Protein AF-0000000069954976 (afdb_homodimer)

Nearest PDB structures (foldseek):
  6p5a-assembly1_G  TM=8.496E-01  e=1.992E-23  Drosophila melanogaster
  3n4q-assembly1_B  TM=3.581E-01  e=9.294E-01  Human herpesvirus 5 strain Towne
  4bij-assembly1_A  TM=3.605E-01  e=4.663E+00  Escherichia phage T7
  6p5a-assembly1_G  TM=8.512E-01  e=1.957E-23  Drosophila melanogaster
  3n4q-assembly1_B  TM=3.686E-01  e=8.596E-01  Human herpesvirus 5 strain Towne

InterPro domains:
  IPR048365 Transposable element P transposase-like, RNase H domain, N-terminal [PF21787] (152-283)
  IPR048366 Transposable element P transposase-like, GTP-binding insertion domain [PF21788] (318-433)
  IPR048367 Transposable element P transposase-like, RNase H, C-terminal domain [PF21789] (516-548)

Organism: Trichoplusia ni (NCBI:txid7111)

Sequence (1528 aa):
MPLTQSPQMTMPLAEQYLVGDEPASASILSRATEKCFKKRESSAIKKLTRKLHEMRQKCKMQSKKIRFAKKLTLSKSFLTTIEKLPDAAQIFIKLQLKGTKKPRGRRYTRNEKIMALSIYKQSPKAYNLLKKMFILPSKRCLQKILSSFQMKPGINAEILENLKKQVQHMTAEKRLVNLLFDEVSLAPGMVYNDFLNEIIGFPDDGSKKAKDIADRALVFMIKGIKSKTKQPILFIFTKSGIKKQELKDLLIETIKSVNSTGLKVVSAICDQCPTNVAVIRELREETQKKYAVEGKPTQTTFFEVDNTKVFPLFDTPHLLKGVRNNLLNKDAKFMLNGQERWAKWEHLKMLLAIDVGDDEIRLVNKLTESLINKEKLKKMKVKLAAQVFSQRVSSALRFSGKHGILPAECEGTADFLLIFDKLFDSFNGHSYQDDSKMYKSCVKKNSPHFQLWDDLLPTLESIRFKSISKKNGIDQIKYEMIPSIKNWILNIKTFKEMWEYLSSNYKITNLITRNFNQDPLENFFSSIRSNGVRNINPNCYQFINAYKTLIVNNYNSPHSAGANCEEDYNSVMQSLSCLIGSNRADSNTVDFACNIDSLLSVMTEIKNNDSLLHAESKKYVTGYVIKKSKTKVFKSCTNCVNNLCRSSADLESFNYEIDYTKRSLFHPSDKFIDLMNNMYYVIVACLRNNPTSKCLKDEIKFYIDCACDFNIITCRKHKGDLIDFIINLSIKLIVHSWCLGVNRLLNGKTRCFDRNDQIKEKVTMPLTQSPQMTMPLAEQYLVGDEPASASILSRATEKCFKKRESSAIKKLTRKLHEMRQKCKMQSKKIRFAKKLTLSKSFLTTIEKLPDAAQIFIKLQLKGTKKPRGRRYTRNEKIMALSIYKQSPKAYNLLKKMFILPSKRCLQKILSSFQMKPGINAEILENLKKQVQHMTAEKRLVNLLFDEVSLAPGMVYNDFLNEIIGFPDDGSKKAKDIADRALVFMIKGIKSKTKQPILFIFTKSGIKKQELKDLLIETIKSVNSTGLKVVSAICDQCPTNVAVIRELREETQKKYAVEGKPTQTTFFEVDNTKVFPLFDTPHLLKGVRNNLLNKDAKFMLNGQERWAKWEHLKMLLAIDVGDDEIRLVNKLTESLINKEKLKKMKVKLAAQVFSQRVSSALRFSGKHGILPAECEGTADFLLIFDKLFDSFNGHSYQDDSKMYKSCVKKNSPHFQLWDDLLPTLESIRFKSISKKNGIDQIKYEMIPSIKNWILNIKTFKEMWEYLSSNYKITNLITRNFNQDPLENFFSSIRSNGVRNINPNCYQFINAYKTLIVNNYNSPHSAGANCEEDYNSVMQSLSCLIGSNRADSNTVDFACNIDSLLSVMTEIKNNDSLLHAESKKYVTGYVIKKSKTKVFKSCTNCVNNLCRSSADLESFNYEIDYTKRSLFHPSDKFIDLMNNMYYVIVACLRNNPTSKCLKDEIKFYIDCACDFNIITCRKHKGDLIDFIINLSIKLIVHSWCLGVNRLLNGKTRCFDRNDQIKEKVT

Solvent-accessible surface area (backbone atoms only — not comparable to full-atom values): 83427 Å² total; per-residue (Å²): 137,84,86,75,89,91,93,81,92,82,90,92,77,92,83,91,94,86,85,90,94,86,89,86,92,86,81,90,68,79,87,50,57,71,58,40,52,56,43,42,49,51,43,44,49,49,48,48,49,48,48,47,50,51,48,46,47,47,48,47,47,46,47,46,41,44,54,46,37,48,58,48,45,39,49,47,51,46,42,49,58,36,61,73,36,52,68,58,40,29,49,50,51,51,47,51,66,67,55,81,60,69,82,80,82,72,83,76,54,69,68,49,46,50,55,50,41,52,47,31,40,56,23,51,56,43,35,53,44,44,42,75,45,37,78,61,84,53,72,68,59,47,51,50,53,52,64,39,36,81,81,66,44,22,83,38,65,68,60,48,51,53,48,31,63,56,45,74,76,49,53,78,66,51,31,32,25,31,38,32,44,54,73,45,72,33,31,71,39,48,43,65,37,80,87,67,28,27,57,39,24,39,18,24,57,52,86,54,58,47,100,51,66,16,34,26,38,41,38,36,29,39,32,23,59,75,34,58,33,38,45,77,59,33,36,28,32,23,52,91,55,76,52,52,69,62,47,46,52,50,51,54,51,49,53,52,55,49,38,70,36,64,35,41,60,44,30,39,34,30,57,81,49,70,54,54,48,52,38,52,50,51,45,30,53,52,34,32,52,52,24,54,74,70,74,42,83,50,93,62,72,40,26,61,55,96,90,36,64,28,38,56,37,58,24,54,64,57,33,51,32,46,47,47,57,46,35,70,77,24,42,33,37,31,40,54,96,88,37,82,36,43,30,48,49,64,53,53,55,51,49,56,64,66,44,60,50,77,73,51,50,45,71,59,75,84,66,42,38,39,72,67,37,77,90,58,33,63,82,84,44,39,56,58,37,50,59,61,32,19,60,61,51,17,30,52,33,32,48,32,14,73,73,62,75,40,61,60,65,30,36,30,27,14,50,52,25,37,52,52,31,52,51,50,31,48,50,48,3,81,32,88,53,87,47,95,50,77,43,31,21,38,48,37,93,84,32,69,59,62,58,50,50,62,65,41,50,63,32,56,72,47,38,26,33,50,42,79,44,76,55,98,87,39,78,39,83,42,73,43,71,53,70,40,58,54,47,50,52,46,33,53,55,29,49,55,52,48,48,53,50,40,34,71,75,66,66,50,67,65,42,46,34,40,61,67,41,54,42,65,58,52,45,49,51,51,48,43,28,48,39,72,41,79,86,38,60,41,28,50,59,53,43,51,53,32,52,50,49,35,45,40,4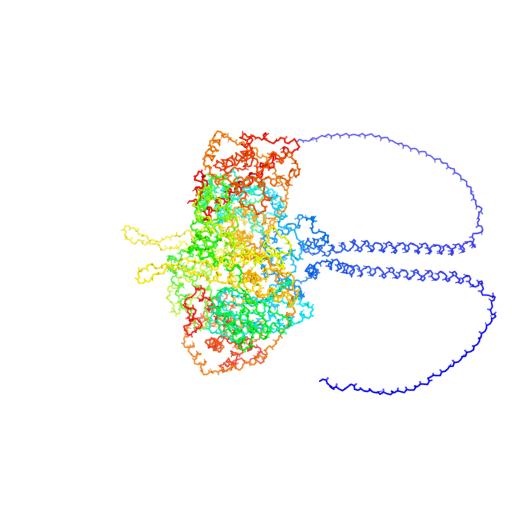5,32,56,74,59,62,72,60,92,82,46,74,44,72,78,73,87,54,43,44,76,61,63,46,54,72,46,53,66,54,67,75,79,76,75,70,79,71,84,71,88,75,65,62,67,61,43,52,52,44,23,49,52,52,62,69,68,57,45,72,67,44,52,45,25,49,48,48,51,49,15,49,52,47,54,51,40,27,74,73,68,54,57,86,44,62,62,54,46,59,47,43,31,43,96,67,87,56,82,86,36,60,64,45,61,56,29,86,78,70,69,78,67,59,51,56,16,73,68,44,48,53,44,51,50,53,47,51,33,47,51,47,31,44,50,54,71,48,56,66,35,72,54,38,55,62,52,44,51,54,51,42,66,71,74,52,76,70,74,70,58,74,40,81,88,47,38,69,61,46,53,54,48,52,52,53,50,50,48,53,52,47,49,43,32,42,25,49,52,45,35,32,38,65,69,64,33,40,88,76,70,47,78,83,26,61,69,55,50,71,60,106,144,62,90,85,80,78,87,75,90,73,86,90,79,89,79,90,85,80,90,81,89,91,85,93,88,93,82,96,78,82,92,66,59,70,75,40,50,60,50,41,49,54,43,45,49,50,48,48,49,49,49,46,51,50,48,48,50,47,48,49,46,46,47,46,41,42,54,45,34,49,60,47,42,41,45,46,49,45,42,49,58,36,62,71,36,52,67,58,41,30,49,49,51,50,46,51,67,68,55,79,62,70,82,80,83,70,83,76,53,71,67,50,44,49,54,48,41,50,46,31,40,56,25,50,56,42,36,54,44,44,44,76,46,39,77,62,83,52,71,66,58,45,51,50,54,53,65,40,37,82,82,64,46,21,82,39,65,67,58,49,54,53,47,30,62,56,46,74,76,50,53,77,66,51,31,32,24,31,38,35,42,52,75,44,73,33,32,71,40,50,44,66,37,80,88,68,30,28,58,38,23,40,18,23,60,52,84,53,58,46,100,52,68,17,34,27,38,40,38,36,29,39,32,23,58,76,35,57,32,38,46,78,57,32,37,29,32,22,51,91,55,76,52,51,69,61,48,46,53,49,52,53,49,49,53,52,57,48,38,71,36,66,35,40,60,45,30,40,35,30,58,80,48,68,54,54,49,51,36,52,50,51,44,29,50,52,35,31,52,51,24,53,75,69,72,43,84,50,94,60,69,38,24,62,58,95,91,35,64,28,38,55,37,58,23,56,64,58,34,50,34,45,49,46,59,46,34,70,76,24,42,35,37,32,41,55,95,87,37,80,36,43,30,47,49,64,52,55,55,50,49,58,66,65,47,60,49,79,72,52,50,45,70,58,73,85,66,42,40,40,72,67,35,76,89,58,34,62,82,83,42,41,57,57,37,49,60,60,32,19,60,62,50,17,32,52,33,32,50,32,14,74,72,61,75,38,60,60,64,29,36,29,30,15,49,52,24,37,51,52,30,52,52,50,31,47,52,50,3,81,33,88,50,86,47,95,49,80,44,31,20,38,48,37,93,84,34,70,58,61,57,52,51,62,64,42,49,64,31,57,71,47,38,26,34,51,40,77,44,74,56,96,85,39,79,40,81,39,72,43,70,53,68,40,55,56,48,51,52,47,34,54,54,29,50,55,53,48,49,52,48,39,34,70,74,67,67,50,66,66,43,46,34,39,60,68,40,56,44,66,59,52,46,49,52,51,46,42,27,47,39,68,48,79,83,42,60,40,28,53,59,54,45,50,54,33,51,50,50,36,46,40,45,34,55,76,61,61,72,61,92,84,48,74,46,74,77,75,87,56,42,44,75,62,62,46,55,72,46,54,65,56,68,75,77,76,76,71,79,72,84,71,87,75,64,61,68,62,41,50,52,44,24,49,53,51,62,70,68,58,47,71,66,45,51,44,26,50,49,48,53,50,16,49,53,50,53,53,41,27,73,72,68,53,58,85,44,63,63,54,45,59,46,42,31,44,94,67,86,57,82,86,38,60,64,47,61,56,30,85,79,69,70,79,67,58,53,58,15,75,68,42,48,52,45,51,50,52,46,50,33,48,49,47,30,44,49,53,71,49,56,66,38,70,52,38,55,62,53,44,51,53,50,40,65,72,73,51,76,71,74,70,58,73,38,79,87,46,36,70,63,46,54,53,47,51,52,52,51,50,50,52,52,46,50,43,32,42,24,49,52,46,35,32,40,66,69,64,30,41,88,78,69,44,78,83,28,62,70,54,50,68,60,105

pLDDT: mean 80.59, std 19.4, range [13.3, 98.19]

Radius of gyration: 42.24 Å; Cα contacts (8 Å, |Δi|>4): 2246; chains: 2; bounding box: 104×106×151 Å

Foldseek 3Di:
DPDDDDDDDDDDDDDDDDDDDDDDDPDDPDVPPPCVVCVVVVVVVVVVVVVVVVVVVVVVVVVVCCVVCVVVVVVVVVLVVLVPDPPLSSLQVVQQVVPPDDLPPDDHDLVLLLSLLLVCQLPVVVSVVVVVVGPHDDPVVSVVLLLLFDAAAAFDPLLLVVLLVLCVPDDPLQLEKAKEKDKDFFAAFWDQDLSLRAIPFFFFNRPDGDLAGFTMKMWIKIFTFPALAIGIGGITTDHPDDALVVVLVRVLVVQVSSVVSVGHHAEYEYAVPPSVVVSLVVQLVVQLVVCVVVVHDNPAQWGDHPNGTYHYAYFLLNLLLQVQVLLLPWKKWWADPNDIAIAHLVLLVLQQVVQDDPVPDGQLVLSDCCLRPPVNDPSVQSVSSLSCLDLSVLVSQCVCCVVVVDPVSSNRNSVVSPLSNLLSLLLAADECDCDPDQNNHKDFPPGCSLVSLVNCLRRLVGMWIWDFDQDPNDTDTDTHRDVSSVSSNSNSVSVVVSVVVCCVPVVDGIGRSNSSHCQVVQQLVVQLCSGPDDNHRHGRVSSSSSSSSCLQSQNPRDDDPPRSHDDSPRTHSDNCSVSRNPPPPPPPPDPDPDPLVQLVVQLVVVVVPADPVNLLVLQQVLQVLVVVCCVPFVVPPPLQLPLFADPDDDCPGPVCVPDPVSPPTTGTDPVNSVQSSSLLSSLVSLCLPPSRDSNSLVVSVVSSVVRGDLVSRPDPPGSVVSVVSSSSVSNVVNVRVVSVVQVCLLVVVDDDDDCSRPSSVNSD/DDDDDDDDDDDDDDDDDDDDDDDDDDDDDDPPPPVCVVCVVVVVVVVVVVVVVVVVVVVVVVVVCCVVCVVVVVVVVVLVVLVPDPPLSSQQVVQQVVPPDDLPPDDHDLVLLLSLLLVCQLDVVVSVVVVVVGPHDDPVVSVVLLLLFDDDAAFDPLLLVVLLVLCVPDDPLQLEKAKEKDKDFFAAFWDQDLSLRAIPFFFFNRPFGDLAGFTMKMWIKIFTFPALAIGIGGITTDHPDDALVVVLVRVLVVQVSSVVSVGHHAEYEYAVDVSVVVSLVVQLVVQLVVCVVVVHDNPAQWGDHPNGTYHYAYFLLNLLLQVLVLLLPWKKWWADPRDIAIAHLVLLVLQQVVQDDPVPDGQLVLSDCCLRPPVNDPSVQSVSSLSCLDLSVLVSQCVCCVVVVDPVSSNRNSVVSPLSNLLSLLLAADECDCDPDQNNHKDFPPGCSLVSLVNCLRRLVGMWIWDFDQDPNDTDTDTHRDVSSVSSNSNSVSVVVSVVVCCVPVVDGIGRSNSSHCQVVQQLVVQLCSGPDDNDRHGRVSSSSSSSSCLQSQNPRDDDPPRSHDDSPRTHSDNCSVSRNPPPPPPPPDPDPDPLVQLVVQLVVVVVPADPVNLLVLQQVLQVLVVVCCVPFVVPDPLQLVLFADPDDDCPGVVCVPDPVSPPTTGTDPVNSVQSSSLLSLLVSLCLPPSRDSNSLVVSVVSSVVRGDLVSRPDPPGSVVSVVSSSSVSNVVNVRVVSVLQVCLLVVVDDDDDCSRPSSVNSD

Structure (mmCIF, N/CA/C/O backbone):
data_AF-0000000069954976-model_v1
#
loop_
_entity.id
_entity.type
_entity.pdbx_description
1 polymer 'Uncharacterized protein LOC113505320 isoform X1'
#
loop_
_atom_site.group_PDB
_atom_site.id
_atom_site.type_symbol
_atom_site.label_atom_id
_atom_site.label_alt_id
_atom_site.label_comp_id
_atom_site.label_asym_id
_atom_site.label_entity_id
_atom_site.label_seq_id
_atom_site.pdbx_PDB_ins_code
_atom_site.Cartn_x
_atom_site.Cartn_y
_atom_site.Cartn_z
_atom_site.occupancy
_atom_site.B_iso_or_equiv
_atom_site.auth_seq_id
_atom_site.auth_comp_id
_atom_site.auth_asym_id
_atom_site.auth_atom_id
_atom_site.pdbx_PDB_model_num
ATOM 1 N N . MET A 1 1 ? 50.219 -45.531 11.789 1 15.07 1 MET A N 1
ATOM 2 C CA . MET A 1 1 ? 51.156 -46.344 12.594 1 15.07 1 MET A CA 1
ATOM 3 C C . MET A 1 1 ? 50.594 -46.562 13.992 1 15.07 1 MET A C 1
ATOM 5 O O . MET A 1 1 ? 49.781 -45.781 14.484 1 15.07 1 MET A O 1
ATOM 9 N N . PRO A 1 2 ? 50.906 -47.75 14.789 1 16.02 2 PRO A N 1
ATOM 10 C CA . PRO A 1 2 ? 50.719 -48.438 16.078 1 16.02 2 PRO A CA 1
ATOM 11 C C . PRO A 1 2 ? 51.25 -47.625 17.25 1 16.02 2 PRO A C 1
ATOM 13 O O . PRO A 1 2 ? 51.406 -48.156 18.359 1 16.02 2 PRO A O 1
ATOM 16 N N . LEU A 1 3 ? 51.188 -46.406 17.281 1 13.3 3 LEU A N 1
ATOM 17 C CA . LEU A 1 3 ? 52.094 -45.938 18.312 1 13.3 3 LEU A CA 1
ATOM 18 C C . LEU A 1 3 ? 51.688 -46.469 19.688 1 13.3 3 LEU A C 1
ATOM 20 O O . LEU A 1 3 ? 50.5 -46.594 19.984 1 13.3 3 LEU A O 1
ATOM 24 N N . THR A 1 4 ? 52.469 -46.594 20.812 1 14.14 4 THR A N 1
ATOM 25 C CA . THR A 1 4 ? 53.312 -47.188 21.875 1 14.14 4 THR A CA 1
ATOM 26 C C . THR A 1 4 ? 52.875 -46.656 23.234 1 14.14 4 THR A C 1
ATOM 28 O O . THR A 1 4 ? 52.75 -47.406 24.203 1 14.14 4 THR A O 1
ATOM 31 N N . GLN A 1 5 ? 53 -45.438 23.734 1 14.02 5 GLN A N 1
ATOM 32 C CA . GLN A 1 5 ? 53.906 -45.469 24.891 1 14.02 5 GLN A CA 1
ATOM 33 C C . GLN A 1 5 ? 53.156 -45.844 26.172 1 14.02 5 GLN A C 1
ATOM 35 O O . GLN A 1 5 ? 51.938 -45.75 26.234 1 14.02 5 GLN A O 1
ATOM 40 N N . SER A 1 6 ? 53.562 -45.406 27.625 1 14.56 6 SER A N 1
ATOM 41 C CA . SER A 1 6 ? 54.344 -46.094 28.641 1 14.56 6 SER A CA 1
ATOM 42 C C . SER A 1 6 ? 53.531 -46.344 29.891 1 14.56 6 SER A C 1
ATOM 44 O O . SER A 1 6 ? 52.438 -45.844 30.031 1 14.56 6 SER A O 1
ATOM 46 N N . PRO A 1 7 ? 53.969 -45.844 31.312 1 15.63 7 PRO A N 1
ATOM 47 C CA . PRO A 1 7 ? 54.688 -46.562 32.375 1 15.63 7 PRO A CA 1
ATOM 48 C C . PRO A 1 7 ? 53.812 -46.844 33.594 1 15.63 7 PRO A C 1
ATOM 50 O O . PRO A 1 7 ? 52.75 -46.219 33.75 1 15.63 7 PRO A O 1
ATOM 53 N N . GLN A 1 8 ? 54.406 -47.312 34.969 1 14.74 8 GLN A N 1
ATOM 54 C CA . GLN A 1 8 ? 54.531 -48.438 35.906 1 14.74 8 GLN A CA 1
ATOM 55 C C . GLN A 1 8 ? 54.125 -47.969 37.312 1 14.74 8 GLN A C 1
ATOM 57 O O . GLN A 1 8 ? 53.719 -48.812 38.156 1 14.74 8 GLN A O 1
ATOM 62 N N . MET A 1 9 ? 54.25 -46.781 37.938 1 14.83 9 MET A N 1
ATOM 63 C CA . MET A 1 9 ? 55.031 -46.844 39.188 1 14.83 9 MET A CA 1
ATOM 64 C C . MET A 1 9 ? 54.188 -47.438 40.312 1 14.83 9 MET A C 1
ATOM 66 O O . MET A 1 9 ? 52.969 -47.406 40.25 1 14.83 9 MET A O 1
ATOM 70 N N . THR A 1 10 ? 54.688 -47.438 41.75 1 14.72 10 THR A N 1
ATOM 71 C CA . THR A 1 10 ? 55.188 -48.312 42.812 1 14.72 10 THR A CA 1
ATOM 72 C C . THR A 1 10 ? 54.25 -48.25 44.031 1 14.72 10 THR A C 1
ATOM 74 O O . THR A 1 10 ? 53.906 -49.281 44.625 1 14.72 10 THR A O 1
ATOM 77 N N . MET A 1 11 ? 54 -47.156 44.875 1 15.21 11 MET A N 1
ATOM 78 C CA . MET A 1 11 ? 54.562 -47.312 46.219 1 15.21 11 MET A CA 1
ATOM 79 C C . MET A 1 11 ? 53.625 -48.125 47.094 1 15.21 11 MET A C 1
ATOM 81 O O . MET A 1 11 ? 52.406 -48.188 46.844 1 15.21 11 MET A O 1
ATOM 85 N N . PRO A 1 12 ? 53.969 -48.344 48.531 1 15.34 12 PRO A N 1
ATOM 86 C CA . PRO A 1 12 ? 54.125 -49.438 49.5 1 15.34 12 PRO A CA 1
ATOM 87 C C . PRO A 1 12 ? 52.906 -49.562 50.406 1 15.34 12 PRO A C 1
ATOM 89 O O . PRO A 1 12 ? 52.062 -48.688 50.469 1 15.34 12 PRO A O 1
ATOM 92 N N . LEU A 1 13 ? 52.969 -50.438 51.594 1 14.86 13 LEU A N 1
ATOM 93 C CA . LEU A 1 13 ? 52.438 -51.562 52.375 1 14.86 13 LEU A CA 1
ATOM 94 C C . LEU A 1 13 ? 51.844 -51.094 53.688 1 14.86 13 LEU A C 1
ATOM 96 O O . LEU A 1 13 ? 51.281 -51.875 54.438 1 14.86 13 LEU A O 1
ATOM 100 N N . ALA A 1 14 ? 51.75 -49.844 54.219 1 14.85 14 ALA A N 1
ATOM 101 C CA . ALA A 1 14 ? 52.062 -49.812 55.625 1 14.85 14 ALA A CA 1
ATOM 102 C C . ALA A 1 14 ? 51.062 -50.656 56.438 1 14.85 14 ALA A C 1
ATOM 104 O O . ALA A 1 14 ? 49.844 -50.594 56.188 1 14.85 14 ALA A O 1
ATOM 105 N N . GLU A 1 15 ? 51.375 -51.469 57.438 1 14.98 15 GLU A N 1
ATOM 106 C CA . GLU A 1 15 ? 51.094 -52.688 58.219 1 14.98 15 GLU A CA 1
ATOM 107 C C . GLU A 1 15 ? 50.062 -52.406 59.312 1 14.98 15 GLU A C 1
ATOM 109 O O . GLU A 1 15 ? 49 -53.031 59.344 1 14.98 15 GLU A O 1
ATOM 114 N N . GLN A 1 16 ? 50.375 -52.438 60.781 1 14.87 16 GLN A N 1
ATOM 115 C CA . GLN A 1 16 ? 50.156 -53.562 61.719 1 14.87 16 GLN A CA 1
ATOM 116 C C . GLN A 1 16 ? 49.031 -53.25 62.656 1 14.87 16 GLN A C 1
ATOM 118 O O . GLN A 1 16 ? 48.094 -54.062 62.781 1 14.87 16 GLN A O 1
ATOM 123 N N . TYR A 1 17 ? 49.25 -52.719 64.188 1 15.24 17 TYR A N 1
ATOM 124 C CA . TYR A 1 17 ? 49.281 -53.438 65.438 1 15.24 17 TYR A CA 1
ATOM 125 C C . TYR A 1 17 ? 47.969 -53.25 66.188 1 15.24 17 TYR A C 1
ATOM 127 O O . TYR A 1 17 ? 47.219 -52.312 65.938 1 15.24 17 TYR A O 1
ATOM 135 N N . LEU A 1 18 ? 47.812 -53.844 67.625 1 15.64 18 LEU A N 1
ATOM 136 C CA . LEU A 1 18 ? 47.125 -54.812 68.5 1 15.64 18 LEU A CA 1
ATOM 137 C C . LEU A 1 18 ? 46.219 -54.094 69.5 1 15.64 18 LEU A C 1
ATOM 139 O O . LEU A 1 18 ? 45.094 -54.531 69.75 1 15.64 18 LEU A O 1
ATOM 143 N N . VAL A 1 19 ? 46.5 -52.969 70.438 1 15.46 19 VAL A N 1
ATOM 144 C CA . VAL A 1 19 ? 46.625 -53.406 71.812 1 15.46 19 VAL A CA 1
ATOM 145 C C . VAL A 1 19 ? 45.25 -53.312 72.5 1 15.46 19 VAL A C 1
ATOM 147 O O . VAL A 1 19 ? 44.781 -54.312 73.062 1 15.46 19 VAL A O 1
ATOM 150 N N . GLY A 1 20 ? 44.844 -52.219 73.5 1 14.98 20 GLY A N 1
ATOM 151 C CA . GLY A 1 20 ? 44.812 -52.375 74.938 1 14.98 20 GLY A CA 1
ATOM 152 C C . GLY A 1 20 ? 43.406 -52.688 75.5 1 14.98 20 GLY A C 1
ATOM 153 O O . GLY A 1 20 ? 42.438 -52.656 74.75 1 14.98 20 GLY A O 1
ATOM 154 N N . ASP A 1 21 ? 42.812 -51.906 76.688 1 16.56 21 ASP A N 1
ATOM 155 C CA . ASP A 1 21 ? 42.625 -52.219 78.125 1 16.56 21 ASP A CA 1
ATOM 156 C C . ASP A 1 21 ? 41.125 -52.375 78.438 1 16.56 21 ASP A C 1
ATOM 158 O O . ASP A 1 21 ? 40.281 -51.938 77.688 1 16.56 21 ASP A O 1
ATOM 162 N N . GLU A 1 22 ? 40.719 -52.531 79.875 1 17.58 22 GLU A N 1
ATOM 163 C CA . GLU A 1 22 ? 40.062 -53.375 80.875 1 17.58 22 GLU A CA 1
ATOM 164 C C . GLU A 1 22 ? 38.656 -52.844 81.188 1 17.58 22 GLU A C 1
ATOM 166 O O . GLU A 1 22 ? 37.688 -53.562 81.125 1 17.58 22 GLU A O 1
ATOM 171 N N . PRO A 1 23 ? 38.344 -52.031 82.438 1 17.39 23 PRO A N 1
ATOM 172 C CA . PRO A 1 23 ? 37.719 -52.688 83.625 1 17.39 23 PRO A CA 1
ATOM 173 C C . PRO A 1 23 ? 36.219 -52.344 83.75 1 17.39 23 PRO A C 1
ATOM 175 O O . PRO A 1 23 ? 35.406 -53.25 83.938 1 17.39 23 PRO A O 1
ATOM 178 N N . ALA A 1 24 ? 35.719 -50.969 84.312 1 17.23 24 ALA A N 1
ATOM 179 C CA . ALA A 1 24 ? 35.312 -50.719 85.688 1 17.23 24 ALA A CA 1
ATOM 180 C C . ALA A 1 24 ? 33.812 -50.938 85.875 1 17.23 24 ALA A C 1
ATOM 182 O O . ALA A 1 24 ? 33.375 -51.656 86.75 1 17.23 24 ALA A O 1
ATOM 183 N N . SER A 1 25 ? 32.625 -49.719 86 1 17.59 25 SER A N 1
ATOM 184 C CA . SER A 1 25 ? 31.969 -49.156 87.188 1 17.59 25 SER A CA 1
ATOM 185 C C . SER A 1 25 ? 30.484 -49.5 87.188 1 17.59 25 SER A C 1
ATOM 187 O O . SER A 1 25 ? 29.75 -49.188 86.25 1 17.59 25 SER A O 1
ATOM 189 N N . ALA A 1 26 ? 29.875 -50.438 88.125 1 20.88 26 ALA A N 1
ATOM 190 C CA . ALA A 1 26 ? 28.641 -51.219 88.125 1 20.88 26 ALA A CA 1
ATOM 191 C C . ALA A 1 26 ? 27.469 -50.438 88.688 1 20.88 26 ALA A C 1
ATOM 193 O O . ALA A 1 26 ? 26.312 -50.75 88.438 1 20.88 26 ALA A O 1
ATOM 194 N N . SER A 1 27 ? 27.516 -49.375 89.75 1 19.17 27 SER A N 1
ATOM 195 C CA . SER A 1 27 ? 26.656 -49.406 90.938 1 19.17 27 SER A CA 1
ATOM 196 C C . SER A 1 27 ? 25.328 -48.719 90.625 1 19.17 27 SER A C 1
ATOM 198 O O . SER A 1 27 ? 24.406 -48.75 91.438 1 19.17 27 SER A O 1
ATOM 200 N N . ILE A 1 28 ? 25.062 -47.562 89.875 1 22.47 28 ILE A N 1
ATOM 201 C CA . ILE A 1 28 ? 24.266 -46.375 90.188 1 22.47 28 ILE A CA 1
ATOM 202 C C . ILE A 1 28 ? 22.797 -46.656 89.875 1 22.47 28 ILE A C 1
ATOM 204 O O . ILE A 1 28 ? 22.062 -45.75 89.438 1 22.47 28 ILE A O 1
ATOM 208 N N . LEU A 1 29 ? 21.922 -47.656 90.312 1 20.72 29 LEU A N 1
ATOM 209 C CA . LEU A 1 29 ? 20.766 -48.156 89.625 1 20.72 29 LEU A CA 1
ATOM 210 C C . LEU A 1 29 ? 19.5 -47.438 90.062 1 20.72 29 LEU A C 1
ATOM 212 O O . LEU A 1 29 ? 18.578 -47.25 89.25 1 20.72 29 LEU A O 1
ATOM 216 N N . SER A 1 30 ? 19.25 -47.156 91.5 1 26.59 30 SER A N 1
ATOM 217 C CA . SER A 1 30 ? 17.906 -47.406 92 1 26.59 30 SER A CA 1
ATOM 218 C C . SER A 1 30 ? 17.016 -46.188 91.75 1 26.59 30 SER A C 1
ATOM 220 O O . SER A 1 30 ? 15.789 -46.25 91.938 1 26.59 30 SER A O 1
ATOM 222 N N . ARG A 1 31 ? 17.531 -44.875 92.188 1 31.05 31 ARG A N 1
ATOM 223 C CA . ARG A 1 31 ? 16.938 -43.531 92.125 1 31.05 31 ARG A CA 1
ATOM 224 C C . ARG A 1 31 ? 16.281 -43.25 90.812 1 31.05 31 ARG A C 1
ATOM 226 O O . ARG A 1 31 ? 15.93 -42.125 90.5 1 31.05 31 ARG A O 1
ATOM 233 N N . ALA A 1 32 ? 16.141 -44.281 90 1 27.61 32 ALA A N 1
ATOM 234 C CA . ALA A 1 32 ? 15.977 -44.25 88.5 1 27.61 32 ALA A CA 1
ATOM 235 C C . ALA A 1 32 ? 14.516 -44 88.125 1 27.61 32 ALA A C 1
ATOM 237 O O . ALA A 1 32 ? 14.234 -43.406 87.062 1 27.61 32 ALA A O 1
ATOM 238 N N . THR A 1 33 ? 13.57 -44.5 89 1 30.61 33 THR A N 1
ATOM 239 C CA . THR A 1 33 ? 12.281 -44.75 88.375 1 30.61 33 THR A CA 1
ATOM 240 C C . THR A 1 33 ? 11.414 -43.5 88.375 1 30.61 33 THR A C 1
ATOM 242 O O . THR A 1 33 ? 10.68 -43.25 87.438 1 30.61 33 THR A O 1
ATOM 245 N N . GLU A 1 34 ? 11.312 -42.906 89.625 1 35.62 34 GLU A N 1
ATOM 246 C CA . GLU A 1 34 ? 10.375 -41.812 89.812 1 35.62 34 GLU A CA 1
ATOM 247 C C . GLU A 1 34 ? 10.758 -40.594 89 1 35.62 34 GLU A C 1
ATOM 249 O O . GLU A 1 34 ? 9.906 -39.75 88.625 1 35.62 34 GLU A O 1
ATOM 254 N N . LYS A 1 35 ? 12.086 -40.375 89 1 37.88 35 LYS A N 1
ATOM 255 C CA . LYS A 1 35 ? 12.648 -39.406 88.062 1 37.88 35 LYS A CA 1
ATOM 256 C C . LYS A 1 35 ? 12.25 -39.719 86.625 1 37.88 35 LYS A C 1
ATOM 258 O O . LYS A 1 35 ? 12.367 -38.875 85.75 1 37.88 35 LYS A O 1
ATOM 263 N N . CYS A 1 36 ? 11.867 -41.031 86.562 1 36.38 36 CYS A N 1
ATOM 264 C CA . CYS A 1 36 ? 11.609 -41.531 85.188 1 36.38 36 CYS A CA 1
ATOM 265 C C . CYS A 1 36 ? 10.312 -40.969 84.625 1 36.38 36 CYS A C 1
ATOM 267 O O . CYS A 1 36 ? 10.219 -40.656 83.438 1 36.38 36 CYS A O 1
ATOM 269 N N . PHE A 1 37 ? 9.305 -40.844 85.625 1 41.78 37 PHE A N 1
ATOM 270 C CA . PHE A 1 37 ? 8 -40.469 85.125 1 41.78 37 PHE A CA 1
ATOM 271 C C . PHE A 1 37 ? 7.953 -38.969 84.812 1 41.78 37 PHE A C 1
ATOM 273 O O . PHE A 1 37 ? 7.406 -38.531 83.812 1 41.78 37 PHE A O 1
ATOM 280 N N . LYS A 1 38 ? 8.305 -38.188 85.875 1 48.25 38 LYS A N 1
ATOM 281 C CA . LYS A 1 38 ? 8.391 -36.75 85.625 1 48.25 38 LYS A CA 1
ATOM 282 C C . LYS A 1 38 ? 9.305 -36.406 84.5 1 48.25 38 LYS A C 1
ATOM 284 O O . LYS A 1 38 ? 9.039 -35.5 83.688 1 48.25 38 LYS A O 1
ATOM 289 N N . LYS A 1 39 ? 10.266 -37.188 84.562 1 49.28 39 LYS A N 1
ATOM 290 C CA . LYS A 1 39 ? 11.219 -36.969 83.5 1 49.28 39 LYS A CA 1
ATOM 291 C C . LYS A 1 39 ? 10.617 -37.375 82.125 1 49.28 39 LYS A C 1
ATOM 293 O O . LYS A 1 39 ? 10.891 -36.75 81.125 1 49.28 39 LYS A O 1
ATOM 298 N N . ARG A 1 40 ? 9.727 -38.375 82.25 1 54.62 40 ARG A N 1
ATOM 299 C CA . ARG A 1 40 ? 9.102 -38.781 81 1 54.62 40 ARG A CA 1
ATOM 300 C C . ARG A 1 40 ? 8.117 -37.719 80.5 1 54.62 40 ARG A C 1
ATOM 302 O O . ARG A 1 40 ? 8.07 -37.438 79.312 1 54.62 40 ARG A O 1
ATOM 309 N N . GLU A 1 41 ? 7.41 -37.25 81.5 1 58.69 41 GLU A N 1
ATOM 310 C CA . GLU A 1 41 ? 6.391 -36.281 81.062 1 58.69 41 GLU A CA 1
ATOM 311 C C . GLU A 1 41 ? 7.02 -34.938 80.688 1 58.69 41 GLU A C 1
ATOM 313 O O . GLU A 1 41 ? 6.609 -34.312 79.75 1 58.69 41 GLU A O 1
ATOM 318 N N . SER A 1 42 ? 7.977 -34.594 81.625 1 61.34 42 SER A N 1
ATOM 319 C CA . SER A 1 42 ? 8.734 -33.406 81.25 1 61.34 42 SER A CA 1
ATOM 320 C C . SER A 1 42 ? 9.469 -33.594 79.938 1 61.34 42 SER A C 1
ATOM 322 O O . SER A 1 42 ? 9.562 -32.656 79.125 1 61.34 42 SER A O 1
ATOM 324 N N . SER A 1 43 ? 9.852 -34.875 79.812 1 65.44 43 SER A N 1
ATOM 325 C CA . SER A 1 43 ? 10.508 -35.156 78.562 1 65.44 43 SER A CA 1
ATOM 326 C C . SER A 1 43 ? 9.516 -35.156 77.438 1 65.44 43 SER A C 1
ATOM 328 O O . SER A 1 43 ? 9.844 -34.688 76.312 1 65.44 43 SER A O 1
ATOM 330 N N . ALA A 1 44 ? 8.344 -35.594 77.75 1 67.5 44 ALA A N 1
ATOM 331 C CA . ALA A 1 44 ? 7.324 -35.562 76.75 1 67.5 44 ALA A CA 1
ATOM 332 C C . ALA A 1 44 ? 6.91 -34.125 76.375 1 67.5 44 ALA A C 1
ATOM 334 O O . ALA A 1 44 ? 6.727 -33.781 75.25 1 67.5 44 ALA A O 1
ATOM 335 N N . ILE A 1 45 ? 6.805 -33.281 77.375 1 67.25 45 ILE A N 1
ATOM 336 C CA . ILE A 1 45 ? 6.492 -31.859 77.188 1 67.25 45 ILE A CA 1
ATOM 337 C C . ILE A 1 45 ? 7.629 -31.203 76.375 1 67.25 45 ILE A C 1
ATOM 339 O O . ILE A 1 45 ? 7.387 -30.422 75.5 1 67.25 45 ILE A O 1
ATOM 343 N N . LYS A 1 46 ? 8.852 -31.547 76.875 1 71.19 46 LYS A N 1
ATOM 344 C CA . LYS A 1 46 ? 9.984 -30.969 76.125 1 71.19 46 LYS A CA 1
ATOM 345 C C . LYS A 1 46 ? 10.016 -31.469 74.688 1 71.19 46 LYS A C 1
ATOM 347 O O . LYS A 1 46 ? 10.297 -30.688 73.75 1 71.19 46 LYS A O 1
ATOM 352 N N . LYS A 1 47 ? 9.688 -32.75 74.562 1 73.06 47 LYS A N 1
ATOM 353 C CA . LYS A 1 47 ? 9.648 -33.281 73.188 1 73.06 47 LYS A CA 1
ATOM 354 C C . LYS A 1 47 ? 8.508 -32.656 72.375 1 73.06 47 LYS A C 1
ATOM 356 O O . LYS A 1 47 ? 8.68 -32.281 71.188 1 73.06 47 LYS A O 1
ATOM 361 N N . LEU A 1 48 ? 7.402 -32.469 73.062 1 72.12 48 LEU A N 1
ATOM 362 C CA . LEU A 1 48 ? 6.27 -31.875 72.312 1 72.12 48 LEU A CA 1
ATOM 363 C C . LEU A 1 48 ? 6.512 -30.391 72.062 1 72.12 48 LEU A C 1
ATOM 365 O O . LEU A 1 48 ? 6.156 -29.875 71 1 72.12 48 LEU A O 1
ATOM 369 N N . THR A 1 49 ? 7.145 -29.688 73.062 1 72 49 THR A N 1
ATOM 370 C CA . THR A 1 49 ? 7.512 -28.281 72.812 1 72 49 THR A CA 1
ATOM 371 C C . THR A 1 49 ? 8.562 -28.172 71.688 1 72 49 THR A C 1
ATOM 373 O O . THR A 1 49 ? 8.516 -27.266 70.875 1 72 49 THR A O 1
ATOM 376 N N . ARG A 1 50 ? 9.508 -29.125 71.75 1 72.75 50 ARG A N 1
ATOM 377 C CA . ARG A 1 50 ? 10.477 -29.125 70.688 1 72.75 50 ARG A CA 1
ATOM 378 C C . ARG A 1 50 ? 9.805 -29.406 69.312 1 72.75 50 ARG A C 1
ATOM 380 O O . ARG A 1 50 ? 10.102 -28.766 68.312 1 72.75 50 ARG A O 1
ATOM 387 N N . LYS A 1 51 ? 8.938 -30.375 69.375 1 74.31 51 LYS A N 1
ATOM 388 C CA . LYS A 1 51 ? 8.211 -30.656 68.125 1 74.31 51 LYS A CA 1
ATOM 389 C C . LYS A 1 51 ? 7.34 -29.469 67.75 1 74.31 51 LYS A C 1
ATOM 391 O O . LYS A 1 51 ? 7.234 -29.141 66.562 1 74.31 51 LYS A O 1
ATOM 396 N N . LEU A 1 52 ? 6.758 -28.75 68.688 1 70.94 52 LEU A N 1
ATOM 397 C CA . LEU A 1 52 ? 5.996 -27.547 68.375 1 70.94 52 LEU A CA 1
ATOM 398 C C . LEU A 1 52 ? 6.906 -26.438 67.875 1 70.94 52 LEU A C 1
ATOM 400 O O . LEU A 1 52 ? 6.535 -25.734 66.938 1 70.94 52 LEU A O 1
ATOM 404 N N . HIS A 1 53 ? 8.078 -26.328 68.5 1 73.62 53 HIS A N 1
ATOM 405 C CA . HIS A 1 53 ? 9.023 -25.344 68 1 73.62 53 HIS A CA 1
ATOM 406 C C . HIS A 1 53 ? 9.492 -25.719 66.562 1 73.62 53 HIS A C 1
ATOM 408 O O . HIS A 1 53 ? 9.586 -24.859 65.688 1 73.62 53 HIS A O 1
ATOM 414 N N . GLU A 1 54 ? 9.727 -27 66.375 1 74.12 54 GLU A N 1
ATOM 415 C CA . GLU A 1 54 ? 10.078 -27.453 65 1 74.12 54 GLU A CA 1
ATOM 416 C C . GLU A 1 54 ? 8.93 -27.234 64.062 1 74.12 54 GLU A C 1
ATOM 418 O O . GLU A 1 54 ? 9.148 -26.812 62.906 1 74.12 54 GLU A O 1
ATOM 423 N N . MET A 1 55 ? 7.75 -27.484 64.562 1 69.44 55 MET A N 1
ATOM 424 C CA . MET A 1 55 ? 6.605 -27.266 63.656 1 69.44 55 MET A CA 1
ATOM 425 C C . MET A 1 55 ? 6.363 -25.781 63.438 1 69.44 55 MET A C 1
ATOM 427 O O . MET A 1 55 ? 5.992 -25.359 62.344 1 69.44 55 MET A O 1
ATOM 431 N N . ARG A 1 56 ? 6.672 -24.938 64.375 1 68.81 56 ARG A N 1
ATOM 432 C CA . ARG A 1 56 ? 6.598 -23.5 64.188 1 68.81 56 ARG A CA 1
ATOM 433 C C . ARG A 1 56 ? 7.68 -23.016 63.219 1 68.81 56 ARG A C 1
ATOM 435 O O . ARG A 1 56 ? 7.426 -22.156 62.375 1 68.81 56 ARG A O 1
ATOM 442 N N . GLN A 1 57 ? 8.812 -23.516 63.406 1 70.12 57 GLN A N 1
ATOM 443 C CA . GLN A 1 57 ? 9.867 -23.156 62.438 1 70.12 57 GLN A CA 1
ATOM 444 C C . GLN A 1 57 ? 9.555 -23.688 61.062 1 70.12 57 GLN A C 1
ATOM 446 O O . GLN A 1 57 ? 9.773 -23 60.062 1 70.12 57 GLN A O 1
ATOM 451 N N . LYS A 1 58 ? 9.047 -24.859 61 1 66.31 58 LYS A N 1
ATOM 452 C CA . LYS A 1 58 ? 8.609 -25.375 59.719 1 66.31 58 LYS A CA 1
ATOM 453 C C . LYS A 1 58 ? 7.473 -24.531 59.156 1 66.31 58 LYS A C 1
ATOM 455 O O . LYS A 1 58 ? 7.445 -24.234 57.969 1 66.31 58 LYS A O 1
ATOM 460 N N . CYS A 1 59 ? 6.578 -24.094 60.031 1 61.97 59 CYS A N 1
ATOM 461 C CA . CYS A 1 59 ? 5.516 -23.203 59.562 1 61.97 59 CYS A CA 1
ATOM 462 C C . CYS A 1 59 ? 6.082 -21.859 59.125 1 61.97 59 CYS A C 1
ATOM 464 O O . CYS A 1 59 ? 5.633 -21.281 58.125 1 61.97 59 CYS A O 1
ATOM 466 N N . LYS A 1 60 ? 7.027 -21.359 59.844 1 66.56 60 LYS A N 1
ATOM 467 C CA . LYS A 1 60 ? 7.68 -20.109 59.438 1 66.56 60 LYS A CA 1
ATOM 468 C C . LYS A 1 60 ? 8.492 -20.312 58.156 1 66.56 60 LYS A C 1
ATOM 470 O O . LYS A 1 60 ? 8.469 -19.469 57.25 1 66.56 60 LYS A O 1
ATOM 475 N N . MET A 1 61 ? 9.211 -21.375 58.156 1 64 61 MET A N 1
ATOM 476 C CA . MET A 1 61 ? 9.953 -21.656 56.906 1 64 61 MET A CA 1
ATOM 477 C C . MET A 1 61 ? 9.008 -21.953 55.75 1 64 61 MET A C 1
ATOM 479 O O . MET A 1 61 ? 9.234 -21.516 54.625 1 64 61 MET A O 1
ATOM 483 N N . GLN A 1 62 ? 7.945 -22.672 56.062 1 61.44 62 GLN A N 1
ATOM 484 C CA . GLN A 1 62 ? 6.961 -22.891 55 1 61.44 62 GLN A CA 1
ATOM 485 C C . GLN A 1 62 ? 6.246 -21.594 54.656 1 61.44 62 GLN A C 1
ATOM 487 O O . GLN A 1 62 ? 5.953 -21.328 53.469 1 61.44 62 GLN A O 1
ATOM 492 N N . SER A 1 63 ? 6.078 -20.75 55.594 1 60.16 63 SER A N 1
ATOM 493 C CA . SER A 1 63 ? 5.555 -19.422 55.281 1 60.16 63 SER A CA 1
ATOM 494 C C . SER A 1 63 ? 6.57 -18.594 54.5 1 60.16 63 SER A C 1
ATOM 496 O O . SER A 1 63 ? 6.211 -17.875 53.562 1 60.16 63 SER A O 1
ATOM 498 N N . LYS A 1 64 ? 7.828 -18.609 54.875 1 56.91 64 LYS A N 1
ATOM 499 C CA . LYS A 1 64 ? 8.867 -17.984 54.062 1 56.91 64 LYS A CA 1
ATOM 500 C C . LYS A 1 64 ? 9.023 -18.688 52.719 1 56.91 64 LYS A C 1
ATOM 502 O O . LYS A 1 64 ? 9.172 -18.047 51.688 1 56.91 64 LYS A O 1
ATOM 507 N N . LYS A 1 65 ? 9.094 -20.016 52.75 1 51.28 65 LYS A N 1
ATOM 508 C CA . LYS A 1 65 ? 9.094 -20.75 51.469 1 51.28 65 LYS A CA 1
ATOM 509 C C . LYS A 1 65 ? 7.812 -20.469 50.688 1 51.28 65 LYS A C 1
ATOM 511 O O . LYS A 1 65 ? 7.848 -20.344 49.469 1 51.28 65 LYS A O 1
ATOM 516 N N . ILE A 1 66 ? 6.703 -20.375 51.375 1 49 66 ILE A N 1
ATOM 517 C CA . ILE A 1 66 ? 5.484 -19.938 50.688 1 49 66 ILE A CA 1
ATOM 518 C C . ILE A 1 66 ? 5.648 -18.5 50.188 1 49 66 ILE A C 1
ATOM 520 O O . ILE A 1 66 ? 5.262 -18.172 49.062 1 49 66 ILE A O 1
ATOM 524 N N . ARG A 1 67 ? 6.207 -17.609 50.938 1 49.81 67 ARG A N 1
ATOM 525 C CA . ARG A 1 67 ? 6.508 -16.266 50.469 1 49.81 67 ARG A CA 1
ATOM 526 C C . ARG A 1 67 ? 7.586 -16.312 49.375 1 49.81 67 ARG A C 1
ATOM 528 O O . ARG A 1 67 ? 7.48 -15.633 48.375 1 49.81 67 ARG A O 1
ATOM 535 N N . PHE A 1 68 ? 8.703 -17.047 49.594 1 44.66 68 PHE A N 1
ATOM 536 C CA . PHE A 1 68 ? 9.734 -17.25 48.594 1 44.66 68 PHE A CA 1
ATOM 537 C C . PHE A 1 68 ? 9.242 -18.188 47.5 1 44.66 68 PHE A C 1
ATOM 539 O O . PHE A 1 68 ? 9.5 -17.969 46.312 1 44.66 68 PHE A O 1
ATOM 546 N N . ALA A 1 69 ? 8.625 -19.328 47.75 1 40.69 69 ALA A N 1
ATOM 547 C CA . ALA A 1 69 ? 7.98 -20.203 46.781 1 40.69 69 ALA A CA 1
ATOM 548 C C . ALA A 1 69 ? 6.805 -19.484 46.094 1 40.69 69 ALA A C 1
ATOM 550 O O . ALA A 1 69 ? 6.559 -19.672 44.906 1 40.69 69 ALA A O 1
ATOM 551 N N . LYS A 1 70 ? 6.055 -18.641 46.75 1 40.25 70 LYS A N 1
ATOM 552 C CA . LYS A 1 70 ? 5.105 -17.719 46.125 1 40.25 70 LYS A CA 1
ATOM 553 C C . LYS A 1 70 ? 5.816 -16.734 45.188 1 40.25 70 LYS A C 1
ATOM 555 O O . LYS A 1 70 ? 5.328 -16.453 44.094 1 40.25 70 LYS A O 1
ATOM 560 N N . LYS A 1 71 ? 6.926 -16.156 45.562 1 42.06 71 LYS A N 1
ATOM 561 C CA . LYS A 1 71 ? 7.781 -15.391 44.656 1 42.06 71 LYS A CA 1
ATOM 562 C C . LYS A 1 71 ? 8.477 -16.312 43.656 1 42.06 71 LYS A C 1
ATOM 564 O O . LYS A 1 71 ? 8.578 -15.984 42.469 1 42.06 71 LYS A O 1
ATOM 569 N N . LEU A 1 72 ? 9.164 -17.438 44 1 40.72 72 LEU A N 1
ATOM 570 C CA . LEU A 1 72 ? 9.828 -18.422 43.156 1 40.72 72 LEU A CA 1
ATOM 571 C C . LEU A 1 72 ? 8.812 -19.344 42.469 1 40.72 72 LEU A C 1
ATOM 573 O O . LEU A 1 72 ? 8.977 -19.734 41.312 1 40.72 72 LEU A O 1
ATOM 577 N N . THR A 1 73 ? 7.828 -20 43.062 1 40.47 73 THR A N 1
ATOM 578 C CA . THR A 1 73 ? 6.762 -20.844 42.531 1 40.47 73 THR A CA 1
ATOM 579 C C . THR A 1 73 ? 5.84 -20.031 41.625 1 40.47 73 THR A C 1
ATOM 581 O O . THR A 1 73 ? 5.141 -20.594 40.781 1 40.47 73 THR A O 1
ATOM 584 N N . LEU A 1 74 ? 5.582 -18.75 41.969 1 42.84 74 LEU A N 1
ATOM 585 C CA . LEU A 1 74 ? 5.027 -17.766 41.062 1 42.84 74 LEU A CA 1
ATOM 586 C C . LEU A 1 74 ? 5.789 -17.734 39.75 1 42.84 74 LEU A C 1
ATOM 588 O O . LEU A 1 74 ? 5.184 -17.625 38.688 1 42.84 74 LEU A O 1
ATOM 592 N N . SER A 1 75 ? 7.074 -17.781 39.906 1 44.06 75 SER A N 1
ATOM 593 C CA . SER A 1 75 ? 8.016 -17.797 38.781 1 44.06 75 SER A CA 1
ATOM 594 C C . SER A 1 75 ? 8.047 -19.156 38.125 1 44.06 75 SER A C 1
ATOM 596 O O . SER A 1 75 ? 8.07 -19.25 36.875 1 44.06 75 SER A O 1
ATOM 598 N N . LYS A 1 76 ? 8.141 -20.297 38.906 1 45.69 76 LYS A N 1
ATOM 599 C CA . LYS A 1 76 ? 8.328 -21.594 38.25 1 45.69 76 LYS A CA 1
ATOM 600 C C . LYS A 1 76 ? 7.023 -22.078 37.594 1 45.69 76 LYS A C 1
ATOM 602 O O . LYS A 1 76 ? 7.027 -22.609 36.5 1 45.69 76 LYS A O 1
ATOM 607 N N . SER A 1 77 ? 5.93 -22.141 38.375 1 45.75 77 SER A N 1
ATOM 608 C CA . SER A 1 77 ? 4.668 -22.578 37.75 1 45.75 77 SER A CA 1
ATOM 609 C C . SER A 1 77 ? 4.266 -21.656 36.594 1 45.75 77 SER A C 1
ATOM 611 O O . SER A 1 77 ? 3.742 -22.125 35.594 1 45.75 77 SER A O 1
ATOM 613 N N . PHE A 1 78 ? 4.441 -20.375 36.969 1 50.06 78 PHE A N 1
ATOM 614 C CA . PHE A 1 78 ? 4.258 -19.438 35.875 1 50.06 78 PHE A CA 1
ATOM 615 C C . PHE A 1 78 ? 5.121 -19.828 34.688 1 50.06 78 PHE A C 1
ATOM 617 O O . PHE A 1 78 ? 4.645 -19.844 33.531 1 50.06 78 PHE A O 1
ATOM 624 N N . LEU A 1 79 ? 6.254 -20.109 35.156 1 54.19 79 LEU A N 1
ATOM 625 C CA . LEU A 1 79 ? 7.184 -20.484 34.094 1 54.19 79 LEU A CA 1
ATOM 626 C C . LEU A 1 79 ? 6.762 -21.781 33.438 1 54.19 79 LEU A C 1
ATOM 628 O O . LEU A 1 79 ? 6.914 -21.953 32.219 1 54.19 79 LEU A O 1
ATOM 632 N N . THR A 1 80 ? 6.141 -22.656 34.25 1 58.84 80 THR A N 1
ATOM 633 C CA . THR A 1 80 ? 5.711 -23.922 33.656 1 58.84 80 THR A CA 1
ATOM 634 C C . THR A 1 80 ? 4.496 -23.703 32.75 1 58.84 80 THR A C 1
ATOM 636 O O . THR A 1 80 ? 4.367 -24.344 31.719 1 58.84 80 THR A O 1
ATOM 639 N N . THR A 1 81 ? 3.611 -22.844 33.25 1 59.62 81 THR A N 1
ATOM 640 C CA . THR A 1 81 ? 2.451 -22.578 32.406 1 59.62 81 THR A CA 1
ATOM 641 C C . THR A 1 81 ? 2.861 -21.844 31.125 1 59.62 81 THR A C 1
ATOM 643 O O . THR A 1 81 ? 2.328 -22.125 30.047 1 59.62 81 THR A O 1
ATOM 646 N N . ILE A 1 82 ? 3.771 -21 31.312 1 64.44 82 ILE A N 1
ATOM 647 C CA . ILE A 1 82 ? 4.258 -20.25 30.156 1 64.44 82 ILE A CA 1
ATOM 648 C C . ILE A 1 82 ? 5.031 -21.188 29.219 1 64.44 82 ILE A C 1
ATOM 650 O O . ILE A 1 82 ? 5.004 -21.016 28 1 64.44 82 ILE A O 1
ATOM 654 N N . GLU A 1 83 ? 5.605 -22.172 29.906 1 62.44 83 GLU A N 1
ATOM 655 C CA . GLU A 1 83 ? 6.426 -23.078 29.109 1 62.44 83 GLU A CA 1
ATOM 656 C C . GLU A 1 83 ? 5.566 -23.953 28.203 1 62.44 83 GLU A C 1
ATOM 658 O O . GLU A 1 83 ? 6.043 -24.453 27.172 1 62.44 83 GLU A O 1
ATOM 663 N N . LYS A 1 84 ? 4.289 -24.016 28.594 1 63.53 84 LYS A N 1
ATOM 664 C CA . LYS A 1 84 ? 3.404 -24.812 27.75 1 63.53 84 LYS A CA 1
ATOM 665 C C . LYS A 1 84 ? 2.906 -24.016 26.547 1 63.53 84 LYS A C 1
ATOM 667 O O . LYS A 1 84 ? 2.295 -24.562 25.641 1 63.53 84 LYS A O 1
ATOM 672 N N . LEU A 1 85 ? 3.285 -22.766 26.641 1 68.56 85 LEU A N 1
ATOM 673 C CA . LEU A 1 85 ? 2.869 -21.906 25.531 1 68.56 85 LEU A CA 1
ATOM 674 C C . LEU A 1 85 ? 3.865 -21.984 24.391 1 68.56 85 LEU A C 1
ATOM 676 O O . LEU A 1 85 ? 5.016 -22.375 24.578 1 68.56 85 LEU A O 1
ATOM 680 N N . PRO A 1 86 ? 3.344 -21.719 23.25 1 69.81 86 PRO A N 1
ATOM 681 C CA . PRO A 1 86 ? 4.301 -21.656 22.141 1 69.81 86 PRO A CA 1
ATOM 682 C C . PRO A 1 86 ? 5.465 -20.703 22.422 1 69.81 86 PRO A C 1
ATOM 684 O O . PRO A 1 86 ? 5.324 -19.766 23.219 1 69.81 86 PRO A O 1
ATOM 687 N N . ASP A 1 87 ? 6.543 -21.016 21.875 1 70.75 87 ASP A N 1
ATOM 688 C CA . ASP A 1 87 ? 7.797 -20.312 22.141 1 70.75 87 ASP A CA 1
ATOM 689 C C . ASP A 1 87 ? 7.617 -18.797 22.062 1 70.75 87 ASP A C 1
ATOM 691 O O . ASP A 1 87 ? 8.07 -18.062 22.938 1 70.75 87 ASP A O 1
ATOM 695 N N . ALA A 1 88 ? 6.965 -18.422 21.062 1 74.06 88 ALA A N 1
ATOM 696 C CA . ALA A 1 88 ? 6.797 -16.984 20.875 1 74.06 88 ALA A CA 1
ATOM 697 C C . ALA A 1 88 ? 5.984 -16.375 22.016 1 74.06 88 ALA A C 1
ATOM 699 O O . ALA A 1 88 ? 6.305 -15.281 22.5 1 74.06 88 ALA A O 1
ATOM 700 N N . ALA A 1 89 ? 4.988 -17.078 22.453 1 76.56 89 ALA A N 1
ATOM 701 C CA . ALA A 1 89 ? 4.152 -16.578 23.547 1 76.56 89 ALA A CA 1
ATOM 702 C C . ALA A 1 89 ? 4.938 -16.531 24.844 1 76.56 89 ALA A C 1
ATOM 704 O O . ALA A 1 89 ? 4.762 -15.602 25.641 1 76.56 89 ALA A O 1
ATOM 705 N N . GLN A 1 90 ? 5.762 -17.469 24.922 1 76.25 90 GLN A N 1
ATOM 706 C CA . GLN A 1 90 ? 6.602 -17.5 26.109 1 76.25 90 GLN A CA 1
ATOM 707 C C . GLN A 1 90 ? 7.516 -16.281 26.172 1 76.25 90 GLN A C 1
ATOM 709 O O . GLN A 1 90 ? 7.594 -15.594 27.188 1 76.25 90 GLN A O 1
ATOM 714 N N . ILE A 1 91 ? 8.141 -16.094 25.109 1 78.38 91 ILE A N 1
ATOM 715 C CA . ILE A 1 91 ? 9.086 -14.992 25.016 1 78.38 91 ILE A CA 1
ATOM 716 C C . ILE A 1 91 ? 8.359 -13.672 25.266 1 78.38 91 ILE A C 1
ATOM 718 O O . ILE A 1 91 ? 8.852 -12.82 26 1 78.38 91 ILE A O 1
ATOM 722 N N . PHE A 1 92 ? 7.219 -13.602 24.703 1 82.75 92 PHE A N 1
ATOM 723 C CA . PHE A 1 92 ? 6.453 -12.367 24.797 1 82.75 92 PHE A CA 1
ATOM 724 C C . PHE A 1 92 ? 6 -12.109 26.219 1 82.75 92 PHE A C 1
ATOM 726 O O . PHE A 1 92 ? 6.137 -10.992 26.734 1 82.75 92 PHE A O 1
ATOM 733 N N . ILE A 1 93 ? 5.473 -13.07 26.797 1 77.56 93 ILE A N 1
ATOM 734 C CA . ILE A 1 93 ? 4.938 -12.922 28.141 1 77.56 93 ILE A CA 1
ATOM 735 C C . ILE A 1 93 ? 6.074 -12.617 29.125 1 77.56 93 ILE A C 1
ATOM 737 O O . ILE A 1 93 ? 5.934 -11.75 29.984 1 77.56 93 ILE A O 1
ATOM 741 N N . LYS A 1 94 ? 7.113 -13.289 28.922 1 75.38 94 LYS A N 1
ATOM 742 C CA . LYS A 1 94 ? 8.273 -13.031 29.766 1 75.38 94 LYS A CA 1
ATOM 743 C C . LYS A 1 94 ? 8.75 -11.586 29.625 1 75.38 94 LYS A C 1
ATOM 745 O O . LYS A 1 94 ? 9.156 -10.961 30.594 1 75.38 94 LYS A O 1
ATOM 750 N N . LEU A 1 95 ? 8.719 -11.125 28.438 1 81.38 95 LEU A N 1
ATOM 751 C CA . LEU A 1 95 ? 9.125 -9.75 28.141 1 81.38 95 LEU A CA 1
ATOM 752 C C . LEU A 1 95 ? 8.227 -8.758 28.859 1 81.38 95 LEU A C 1
ATOM 754 O O . LEU A 1 95 ? 8.703 -7.754 29.406 1 81.38 95 LEU A O 1
ATOM 758 N N . GLN A 1 96 ? 6.926 -9.039 28.859 1 79 96 GLN A N 1
ATOM 759 C CA . GLN A 1 96 ? 5.988 -8.125 29.5 1 79 96 GLN A CA 1
ATOM 760 C C . GLN A 1 96 ? 6.16 -8.133 31.016 1 79 96 GLN A C 1
ATOM 762 O O . GLN A 1 96 ? 5.953 -7.113 31.672 1 79 96 GLN A O 1
ATOM 767 N N . LEU A 1 97 ? 6.527 -9.219 31.469 1 72.88 97 LEU A N 1
ATOM 768 C CA . LEU A 1 97 ? 6.621 -9.383 32.906 1 72.88 97 LEU A CA 1
ATOM 769 C C . LEU A 1 97 ? 7.926 -8.797 33.438 1 72.88 97 LEU A C 1
ATOM 771 O O . LEU A 1 97 ? 8.008 -8.406 34.625 1 72.88 97 LEU A O 1
ATOM 775 N N . LYS A 1 98 ? 8.93 -8.797 32.594 1 67.56 98 LYS A N 1
ATOM 776 C CA . LYS A 1 98 ? 10.211 -8.211 33 1 67.56 98 LYS A CA 1
ATOM 777 C C . LYS A 1 98 ? 10.102 -6.699 33.156 1 67.56 98 LYS A C 1
ATOM 779 O O . LYS A 1 98 ? 10.859 -6.102 33.938 1 67.56 98 LYS A O 1
ATOM 784 N N . GLY A 1 99 ? 9.258 -5.93 32.469 1 57.75 99 GLY A N 1
ATOM 785 C CA . GLY A 1 99 ? 9.32 -4.516 32.156 1 57.75 99 GLY A CA 1
ATOM 786 C C . GLY A 1 99 ? 8.656 -3.635 33.188 1 57.75 99 GLY A C 1
ATOM 787 O O . GLY A 1 99 ? 8.188 -2.537 32.875 1 57.75 99 GLY A O 1
ATOM 788 N N . THR A 1 100 ? 8.273 -4.102 34.375 1 53.56 100 THR A N 1
ATOM 789 C CA . THR A 1 100 ? 7.613 -3.182 35.281 1 53.56 100 THR A CA 1
ATOM 790 C C . THR A 1 100 ? 8.5 -1.966 35.562 1 53.56 100 THR A C 1
ATOM 792 O O . THR A 1 100 ? 8.047 -0.981 36.156 1 53.56 100 THR A O 1
ATOM 795 N N . LYS A 1 101 ? 9.758 -2.014 35.344 1 51.38 101 LYS A N 1
ATOM 796 C CA . LYS A 1 101 ? 10.562 -0.862 35.75 1 51.38 101 LYS A CA 1
ATOM 797 C C . LYS A 1 101 ? 10.531 0.228 34.688 1 51.38 101 LYS A C 1
ATOM 799 O O . LYS A 1 101 ? 9.93 0.051 33.625 1 51.38 101 LYS A O 1
ATOM 804 N N . LYS A 1 102 ? 11.43 1.312 34.812 1 57.34 102 LYS A N 1
ATOM 805 C CA . LYS A 1 102 ? 11.602 2.535 34.031 1 57.34 102 LYS A CA 1
ATOM 806 C C . LYS A 1 102 ? 11.891 2.219 32.562 1 57.34 102 LYS A C 1
ATOM 808 O O . LYS A 1 102 ? 12.695 1.331 32.25 1 57.34 102 LYS A O 1
ATOM 813 N N . PRO A 1 103 ? 11.039 2.727 31.531 1 61.84 103 PRO A N 1
ATOM 814 C CA . PRO A 1 103 ? 11.156 2.486 30.094 1 61.84 103 PRO A CA 1
ATOM 815 C C . PRO A 1 103 ? 12.586 2.68 29.578 1 61.84 103 PRO A C 1
ATOM 817 O O . PRO A 1 103 ? 13.031 1.938 28.703 1 61.84 103 PRO A O 1
ATOM 820 N N . ARG A 1 104 ? 13.336 3.65 30.25 1 63.78 104 ARG A N 1
ATOM 821 C CA . ARG A 1 104 ? 14.688 3.941 29.781 1 63.78 104 ARG A CA 1
ATOM 822 C C . ARG A 1 104 ? 15.688 2.922 30.312 1 63.78 104 ARG A C 1
ATOM 824 O O . ARG A 1 104 ? 15.695 2.619 31.5 1 63.78 104 ARG A O 1
ATOM 831 N N . GLY A 1 105 ? 16.375 2.135 29.391 1 64.88 105 GLY A N 1
ATOM 832 C CA . GLY A 1 105 ? 17.469 1.244 29.75 1 64.88 105 GLY A CA 1
ATOM 833 C C . GLY A 1 105 ? 17.078 -0.221 29.734 1 64.88 105 GLY A C 1
ATOM 834 O O . GLY A 1 105 ? 17.781 -1.067 30.266 1 64.88 105 GLY A O 1
ATOM 835 N N . ARG A 1 106 ? 15.812 -0.532 29.312 1 74.06 106 ARG A N 1
ATOM 836 C CA . ARG A 1 106 ? 15.391 -1.929 29.266 1 74.06 106 ARG A CA 1
ATOM 837 C C . ARG A 1 106 ? 16.266 -2.732 28.297 1 74.06 106 ARG A C 1
ATOM 839 O O . ARG A 1 106 ? 16.594 -2.26 27.219 1 74.06 106 ARG A O 1
ATOM 846 N N . ARG A 1 107 ? 16.781 -3.822 28.781 1 76.25 107 ARG A N 1
ATOM 847 C CA . ARG A 1 107 ? 17.578 -4.711 27.953 1 76.25 107 ARG A CA 1
ATOM 848 C C . ARG A 1 107 ? 16.734 -5.855 27.406 1 76.25 107 ARG A C 1
ATOM 850 O O . ARG A 1 107 ? 15.859 -6.375 28.094 1 76.25 107 ARG A O 1
ATOM 857 N N . TYR A 1 108 ? 16.812 -6.176 26.203 1 84.31 108 TYR A N 1
ATOM 858 C CA . TYR A 1 108 ? 16.078 -7.223 25.5 1 84.31 108 TYR A CA 1
ATOM 859 C C . TYR A 1 108 ? 17 -8.359 25.094 1 84.31 108 TYR A C 1
ATOM 861 O O . TYR A 1 108 ? 18.156 -8.133 24.734 1 84.31 108 TYR A O 1
ATOM 869 N N . THR A 1 109 ? 16.547 -9.5 25.234 1 78.69 109 THR A N 1
ATOM 870 C CA . THR A 1 109 ? 17.297 -10.664 24.766 1 78.69 109 THR A CA 1
ATOM 871 C C . THR A 1 109 ? 17.234 -10.773 23.25 1 78.69 109 THR A C 1
ATOM 873 O O . THR A 1 109 ? 16.438 -10.094 22.609 1 78.69 109 THR A O 1
ATOM 876 N N . ARG A 1 110 ? 18.062 -11.617 22.734 1 76.25 110 ARG A N 1
ATOM 877 C CA . ARG A 1 110 ? 18.141 -11.82 21.297 1 76.25 110 ARG A CA 1
ATOM 878 C C . ARG A 1 110 ? 16.844 -12.383 20.75 1 76.25 110 ARG A C 1
ATOM 880 O O . ARG A 1 110 ? 16.359 -11.961 19.688 1 76.25 110 ARG A O 1
ATOM 887 N N . ASN A 1 111 ? 16.297 -13.289 21.5 1 75.12 111 ASN A N 1
ATOM 888 C CA . ASN A 1 111 ? 15.055 -13.922 21.047 1 75.12 111 ASN A CA 1
ATOM 889 C C . ASN A 1 111 ? 13.891 -12.938 21.047 1 75.12 111 ASN A C 1
ATOM 891 O O . ASN A 1 111 ? 13.031 -12.984 20.156 1 75.12 111 ASN A O 1
ATOM 895 N N . GLU A 1 112 ? 13.938 -12.094 22 1 82.38 112 GLU A N 1
ATOM 896 C CA . GLU A 1 112 ? 12.906 -11.062 22.062 1 82.38 112 GLU A CA 1
ATOM 897 C C . GLU A 1 112 ? 13.008 -10.102 20.875 1 82.38 112 GLU A C 1
ATOM 899 O O . GLU A 1 112 ? 12 -9.727 20.281 1 82.38 112 GLU A O 1
ATOM 904 N N . LYS A 1 113 ? 14.195 -9.781 20.562 1 80.81 113 LYS A N 1
ATOM 905 C CA . LYS A 1 113 ? 14.43 -8.852 19.453 1 80.81 113 LYS A CA 1
ATOM 906 C C . LYS A 1 113 ? 14.047 -9.477 18.125 1 80.81 113 LYS A C 1
ATOM 908 O O . LYS A 1 113 ? 13.508 -8.805 17.25 1 80.81 113 LYS A O 1
ATOM 913 N N . ILE A 1 114 ? 14.312 -10.75 18.062 1 75.56 114 ILE A N 1
ATOM 914 C CA . ILE A 1 114 ? 14.016 -11.453 16.828 1 75.56 114 ILE A CA 1
ATOM 915 C C . ILE A 1 114 ? 12.5 -11.531 16.625 1 75.56 114 ILE A C 1
ATOM 917 O O . ILE A 1 114 ? 12.008 -11.32 15.516 1 75.56 114 ILE A O 1
ATOM 921 N N . MET A 1 115 ? 11.859 -11.828 17.672 1 77.94 115 MET A N 1
ATOM 922 C CA . MET A 1 115 ? 10.398 -11.875 17.594 1 77.94 115 MET A CA 1
ATOM 923 C C . MET A 1 115 ? 9.828 -10.508 17.219 1 77.94 115 MET A C 1
ATOM 925 O O . MET A 1 115 ? 8.953 -10.406 16.375 1 77.94 115 MET A O 1
ATOM 929 N N . ALA A 1 116 ? 10.336 -9.469 17.859 1 82.88 116 ALA A N 1
ATOM 930 C CA . ALA A 1 116 ? 9.867 -8.109 17.609 1 82.88 116 ALA A CA 1
ATOM 931 C C . ALA A 1 116 ? 10.195 -7.668 16.188 1 82.88 116 ALA A C 1
ATOM 933 O O . ALA A 1 116 ? 9.406 -6.965 15.547 1 82.88 116 ALA A O 1
ATOM 934 N N . LEU A 1 117 ? 11.328 -8.086 15.773 1 78.31 117 LEU A N 1
ATOM 935 C CA . LEU A 1 117 ? 11.75 -7.742 14.422 1 78.31 117 LEU A CA 1
ATOM 936 C C . LEU A 1 117 ? 10.812 -8.344 13.383 1 78.31 117 LEU A C 1
ATOM 938 O O . LEU A 1 117 ? 10.5 -7.711 12.375 1 78.31 117 LEU A O 1
ATOM 942 N N . SER A 1 118 ? 10.375 -9.516 13.633 1 73.94 118 SER A N 1
ATOM 943 C CA . SER A 1 118 ? 9.461 -10.195 12.719 1 73.94 118 SER A CA 1
ATOM 944 C C . SER A 1 118 ? 8.133 -9.445 12.617 1 73.94 118 SER A C 1
ATOM 946 O O . SER A 1 118 ? 7.543 -9.367 11.539 1 73.94 118 SER A O 1
ATOM 948 N N . ILE A 1 119 ? 7.738 -8.938 13.711 1 78 119 ILE A N 1
ATOM 949 C CA . ILE A 1 119 ? 6.484 -8.203 13.742 1 78 119 ILE A CA 1
ATOM 950 C C . ILE A 1 119 ? 6.672 -6.836 13.086 1 78 119 ILE A C 1
ATOM 952 O O . ILE A 1 119 ? 5.84 -6.406 12.281 1 78 119 ILE A O 1
ATOM 956 N N . TYR A 1 120 ? 7.742 -6.145 13.352 1 78.25 120 TYR A N 1
ATOM 957 C CA . TYR A 1 120 ? 8.016 -4.801 12.852 1 78.25 120 TYR A CA 1
ATOM 958 C C . TYR A 1 120 ? 8.133 -4.793 11.328 1 78.25 120 TYR A C 1
ATOM 960 O O . TYR A 1 120 ? 7.617 -3.891 10.672 1 78.25 120 TYR A O 1
ATOM 968 N N . LYS A 1 121 ? 8.773 -5.664 10.844 1 73 121 LYS A N 1
ATOM 969 C CA . LYS A 1 121 ? 9.023 -5.691 9.406 1 73 121 LYS A CA 1
ATOM 970 C C . LYS A 1 121 ? 7.754 -6.02 8.633 1 73 121 LYS A C 1
ATOM 972 O O . LYS A 1 121 ? 7.617 -5.652 7.461 1 73 121 LYS A O 1
ATOM 977 N N . GLN A 1 122 ? 6.879 -6.828 9.289 1 70.94 122 GLN A N 1
ATOM 978 C CA . GLN A 1 122 ? 5.605 -7.113 8.641 1 70.94 122 GLN A CA 1
ATOM 979 C C . GLN A 1 122 ? 4.762 -5.852 8.508 1 70.94 122 GLN A C 1
ATOM 981 O O . GLN A 1 122 ? 4.105 -5.637 7.488 1 70.94 122 GLN A O 1
ATOM 986 N N . SER A 1 123 ? 4.793 -5.078 9.578 1 72.19 123 SER A N 1
ATOM 987 C CA . SER A 1 123 ? 4.066 -3.811 9.562 1 72.19 123 SER A CA 1
ATOM 988 C C . SER A 1 123 ? 4.586 -2.857 10.633 1 72.19 123 SER A C 1
ATOM 990 O O . SER A 1 123 ? 4.273 -3.016 11.812 1 72.19 123 SER A O 1
ATOM 992 N N . PRO A 1 124 ? 5.352 -1.894 10.141 1 73 124 PRO A N 1
ATOM 993 C CA . PRO A 1 124 ? 5.809 -0.909 11.125 1 73 124 PRO A CA 1
ATOM 994 C C . PRO A 1 124 ? 4.652 -0.185 11.82 1 73 124 PRO A C 1
ATOM 996 O O . PRO A 1 124 ? 4.746 0.146 13 1 73 124 PRO A O 1
ATOM 999 N N . LYS A 1 125 ? 3.553 -0.044 11.047 1 70.69 125 LYS A N 1
ATOM 1000 C CA . LYS A 1 125 ? 2.387 0.619 11.633 1 70.69 125 LYS A CA 1
ATOM 1001 C C . LYS A 1 125 ? 1.789 -0.213 12.758 1 70.69 125 LYS A C 1
ATOM 1003 O O . LYS A 1 125 ? 1.501 0.311 13.836 1 70.69 125 LYS A O 1
ATOM 1008 N N . ALA A 1 126 ? 1.611 -1.481 12.445 1 73.44 126 ALA A N 1
ATOM 1009 C CA . ALA A 1 126 ? 1.08 -2.373 13.477 1 73.44 126 A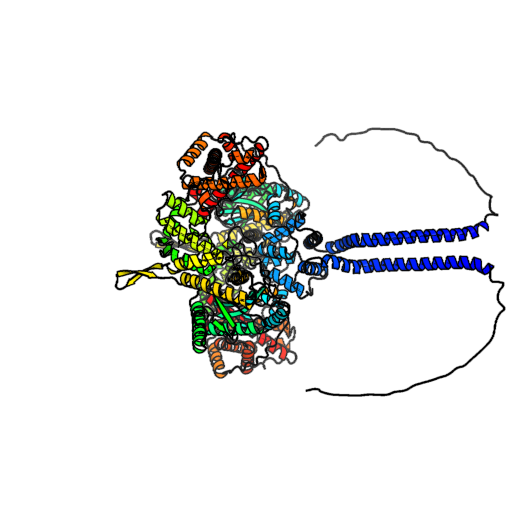LA A CA 1
ATOM 1010 C C . ALA A 1 126 ? 2.025 -2.457 14.664 1 73.44 126 ALA A C 1
ATOM 1012 O O . ALA A 1 126 ? 1.581 -2.518 15.812 1 73.44 126 ALA A O 1
ATOM 1013 N N . TYR A 1 127 ? 3.279 -2.432 14.375 1 81.75 127 TYR A N 1
ATOM 1014 C CA . TYR A 1 127 ? 4.266 -2.512 15.445 1 81.75 127 TYR A CA 1
ATOM 1015 C C . TYR A 1 127 ? 4.184 -1.295 16.359 1 81.75 127 TYR A C 1
ATOM 1017 O O . TYR A 1 127 ? 4.301 -1.417 17.578 1 81.75 127 TYR A O 1
ATOM 1025 N N . ASN A 1 128 ? 4.035 -0.144 15.773 1 77.38 128 ASN A N 1
ATOM 1026 C CA . ASN A 1 128 ? 3.902 1.068 16.578 1 77.38 128 ASN A CA 1
ATOM 1027 C C . ASN A 1 128 ? 2.662 1.018 17.469 1 77.38 128 ASN A C 1
ATOM 1029 O O . ASN A 1 128 ? 2.684 1.51 18.594 1 77.38 128 ASN A O 1
ATOM 1033 N N . LEU A 1 129 ? 1.615 0.468 16.953 1 74.69 129 LEU A N 1
ATOM 1034 C CA . LEU A 1 129 ? 0.42 0.281 17.766 1 74.69 129 LEU A CA 1
ATOM 1035 C C . LEU A 1 129 ? 0.69 -0.69 18.906 1 74.69 129 LEU A C 1
ATOM 1037 O O . LEU A 1 129 ? 0.271 -0.451 20.047 1 74.69 129 LEU A O 1
ATOM 1041 N N . LEU A 1 130 ? 1.352 -1.789 18.625 1 82.06 130 LEU A N 1
ATOM 1042 C CA . LEU A 1 130 ? 1.663 -2.795 19.625 1 82.06 130 LEU A CA 1
ATOM 1043 C C . LEU A 1 130 ? 2.566 -2.215 20.719 1 82.06 130 LEU A C 1
ATOM 1045 O O . LEU A 1 130 ? 2.457 -2.588 21.891 1 82.06 130 LEU A O 1
ATOM 1049 N N . LYS A 1 131 ? 3.389 -1.273 20.312 1 82.06 131 LYS A N 1
ATOM 1050 C CA . LYS A 1 131 ? 4.301 -0.65 21.266 1 82.06 131 LYS A CA 1
ATOM 1051 C C . LYS A 1 131 ? 3.537 0.195 22.281 1 82.06 131 LYS A C 1
ATOM 1053 O O . LYS A 1 131 ? 3.988 0.368 23.406 1 82.06 131 LYS A O 1
ATOM 1058 N N . LYS A 1 132 ? 2.473 0.73 21.797 1 74.19 132 LYS A N 1
ATOM 1059 C CA . LYS A 1 132 ? 1.641 1.502 22.719 1 74.19 132 LYS A CA 1
ATOM 1060 C C . LYS A 1 132 ? 0.915 0.59 23.703 1 74.19 132 LYS A C 1
ATOM 1062 O O . LYS A 1 132 ? 0.563 1.014 24.797 1 74.19 132 LYS A O 1
ATOM 1067 N N . MET A 1 133 ? 0.723 -0.668 23.297 1 74.44 133 MET A N 1
ATOM 1068 C CA . MET A 1 133 ? -0.048 -1.613 24.094 1 74.44 133 MET A CA 1
ATOM 1069 C C . MET A 1 133 ? 0.872 -2.467 24.953 1 74.44 133 MET A C 1
ATOM 1071 O O . MET A 1 133 ? 0.491 -2.881 26.062 1 74.44 133 MET A O 1
ATOM 1075 N N . PHE A 1 134 ? 2.115 -2.736 24.391 1 83 134 PHE A N 1
ATOM 1076 C CA . PHE A 1 134 ? 3.014 -3.695 25.016 1 83 134 PHE A CA 1
ATOM 1077 C C . PHE A 1 134 ? 4.426 -3.131 25.109 1 83 134 PHE A C 1
ATOM 1079 O O . PHE A 1 134 ? 4.734 -2.105 24.5 1 83 134 PHE A O 1
ATOM 1086 N N . ILE A 1 135 ? 5.105 -3.791 25.969 1 83.5 135 ILE A N 1
ATOM 1087 C CA . ILE A 1 135 ? 6.523 -3.455 26.047 1 83.5 135 ILE A CA 1
ATOM 1088 C C . ILE A 1 135 ? 7.273 -4.148 24.906 1 83.5 135 ILE A C 1
ATOM 1090 O O . ILE A 1 135 ? 7.371 -5.379 24.891 1 83.5 135 ILE A O 1
ATOM 1094 N N . LEU A 1 136 ? 7.734 -3.389 24.016 1 88.25 136 LEU A N 1
ATOM 1095 C CA . LEU A 1 136 ? 8.477 -3.895 22.859 1 88.25 136 LEU A CA 1
ATOM 1096 C C . LEU A 1 136 ? 9.688 -3.01 22.562 1 88.25 136 LEU A C 1
ATOM 1098 O O . LEU A 1 136 ? 9.672 -1.814 22.875 1 88.25 136 LEU A O 1
ATOM 1102 N N . PRO A 1 137 ? 10.773 -3.604 22.031 1 86.62 137 PRO A N 1
ATOM 1103 C CA . PRO A 1 137 ? 11.953 -2.807 21.688 1 86.62 137 PRO A CA 1
ATOM 1104 C C . PRO A 1 137 ? 11.648 -1.711 20.672 1 86.62 137 PRO A C 1
ATOM 1106 O O . PRO A 1 137 ? 10.703 -1.836 19.891 1 86.62 137 PRO A O 1
ATOM 1109 N N . SER A 1 138 ? 12.461 -0.683 20.719 1 84.75 138 SER A N 1
ATOM 1110 C CA . SER A 1 138 ? 12.297 0.428 19.781 1 84.75 138 SER A CA 1
ATOM 1111 C C . SER A 1 138 ? 12.781 0.05 18.391 1 84.75 138 SER A C 1
ATOM 1113 O O . SER A 1 138 ? 13.492 -0.943 18.219 1 84.75 138 SER A O 1
ATOM 1115 N N . LYS A 1 139 ? 12.375 0.827 17.438 1 81.81 139 LYS A N 1
ATOM 1116 C CA . LYS A 1 139 ? 12.797 0.634 16.062 1 81.81 139 LYS A CA 1
ATOM 1117 C C . LYS A 1 139 ? 14.312 0.694 15.93 1 81.81 139 LYS A C 1
ATOM 1119 O O . LYS A 1 139 ? 14.914 -0.102 15.203 1 81.81 139 LYS A O 1
ATOM 1124 N N . ARG A 1 140 ? 14.938 1.606 16.625 1 77.19 140 ARG A N 1
ATOM 1125 C CA . ARG A 1 140 ? 16.391 1.772 16.562 1 77.19 140 ARG A CA 1
ATOM 1126 C C . ARG A 1 140 ? 17.094 0.535 17.094 1 77.19 140 ARG A C 1
ATOM 1128 O O . ARG A 1 140 ? 18.109 0.106 16.531 1 77.19 140 ARG A O 1
ATOM 1135 N N . CYS A 1 141 ? 16.531 0.017 18.141 1 81.62 141 CYS A N 1
ATOM 1136 C CA . CYS A 1 141 ? 17.094 -1.196 18.719 1 81.62 141 CYS A CA 1
ATOM 1137 C C . CYS A 1 141 ? 17.047 -2.352 17.734 1 81.62 141 CYS A C 1
ATOM 1139 O O . CYS A 1 141 ? 18 -3.111 17.609 1 81.62 141 CYS A O 1
ATOM 1141 N N . LEU A 1 142 ? 15.93 -2.461 17.047 1 81.62 142 LEU A N 1
ATOM 1142 C CA . LEU A 1 142 ? 15.742 -3.551 16.094 1 81.62 142 LEU A CA 1
ATOM 1143 C C . LEU A 1 142 ? 16.641 -3.377 14.875 1 81.62 142 LEU A C 1
ATOM 1145 O O . LEU A 1 142 ? 17.156 -4.355 14.344 1 81.62 142 LEU A O 1
ATOM 1149 N N . GLN A 1 143 ? 16.844 -2.146 14.5 1 75.56 143 GLN A N 1
ATOM 1150 C CA . GLN A 1 143 ? 17.734 -1.872 13.367 1 75.56 143 GLN A CA 1
ATOM 1151 C C . GLN A 1 143 ? 19.188 -2.191 13.703 1 75.56 143 GLN A C 1
ATOM 1153 O O . GLN A 1 143 ? 19.938 -2.629 12.844 1 75.56 143 GLN A O 1
ATOM 1158 N N . LYS A 1 144 ? 19.547 -1.984 14.93 1 75.88 144 LYS A N 1
ATOM 1159 C CA . LYS A 1 144 ? 20.906 -2.266 15.367 1 75.88 144 LYS A CA 1
ATOM 1160 C C . LYS A 1 144 ? 21.203 -3.762 15.305 1 75.88 144 LYS A C 1
ATOM 1162 O O . LYS A 1 144 ? 22.312 -4.164 14.938 1 75.88 144 LYS A O 1
ATOM 1167 N N . ILE A 1 145 ? 20.234 -4.516 15.695 1 73.12 145 ILE A N 1
ATOM 1168 C CA . ILE A 1 145 ? 20.453 -5.961 15.664 1 73.12 145 ILE A CA 1
ATOM 1169 C C . ILE A 1 145 ? 20.625 -6.422 14.219 1 73.12 145 ILE A C 1
ATOM 1171 O O . ILE A 1 145 ? 21.406 -7.336 13.945 1 73.12 145 ILE A O 1
ATOM 1175 N N . LEU A 1 146 ? 19.922 -5.859 13.297 1 72.75 146 LEU A N 1
ATOM 1176 C CA . LEU A 1 146 ? 20.047 -6.223 11.883 1 72.75 146 LEU A CA 1
ATOM 1177 C C . LEU A 1 146 ? 21.406 -5.812 11.328 1 72.75 146 LEU A C 1
ATOM 1179 O O . LEU A 1 146 ? 21.953 -6.492 10.461 1 72.75 146 LEU A O 1
ATOM 1183 N N . SER A 1 147 ? 21.891 -4.711 11.875 1 71.75 147 SER A N 1
ATOM 1184 C CA . SER A 1 147 ? 23.172 -4.211 11.398 1 71.75 147 SER A CA 1
ATOM 1185 C C . SER A 1 147 ? 24.312 -5.121 11.828 1 71.75 147 SER A C 1
ATOM 1187 O O . SER A 1 147 ? 25.375 -5.145 11.188 1 71.75 147 SER A O 1
ATOM 1189 N N . SER A 1 148 ? 24.062 -5.887 12.852 1 69.31 148 SER A N 1
ATOM 1190 C CA . SER A 1 148 ? 25.094 -6.785 13.352 1 69.31 148 SER A CA 1
ATOM 1191 C C . SER A 1 148 ? 25.234 -8.016 12.469 1 69.31 148 SER A C 1
ATOM 1193 O O . SER A 1 148 ? 26.25 -8.727 12.539 1 69.31 148 SER A O 1
ATOM 1195 N N . PHE A 1 149 ? 24.281 -8.281 11.688 1 72.31 149 PHE A N 1
ATOM 1196 C CA . PHE A 1 149 ? 24.281 -9.367 10.719 1 72.31 149 PHE A CA 1
ATOM 1197 C C . PHE A 1 149 ? 24.609 -8.859 9.32 1 72.31 149 PHE A C 1
ATOM 1199 O O . PHE A 1 149 ? 23.828 -8.117 8.727 1 72.31 149 PHE A O 1
ATOM 1206 N N . GLN A 1 150 ? 25.812 -9.211 8.898 1 74.31 150 GLN A N 1
ATOM 1207 C CA . GLN A 1 150 ? 26.234 -8.703 7.594 1 74.31 150 GLN A CA 1
ATOM 1208 C C . GLN A 1 150 ? 25.906 -9.695 6.484 1 74.31 150 GLN A C 1
ATOM 1210 O O . GLN A 1 150 ? 26.156 -10.891 6.617 1 74.31 150 GLN A O 1
ATOM 1215 N N . MET A 1 151 ? 25.109 -9.352 5.59 1 81.69 151 MET A N 1
ATOM 1216 C CA . MET A 1 151 ? 24.812 -10.117 4.379 1 81.69 151 MET A CA 1
ATOM 1217 C C . MET A 1 151 ? 25.312 -9.383 3.139 1 81.69 151 MET A C 1
ATOM 1219 O O . MET A 1 151 ? 24.906 -8.242 2.891 1 81.69 151 MET A O 1
ATOM 1223 N N . LYS A 1 152 ? 26.25 -9.953 2.475 1 85.12 152 LYS A N 1
ATOM 1224 C CA . LYS A 1 152 ? 26.797 -9.383 1.253 1 85.12 152 LYS A CA 1
ATOM 1225 C C . LYS A 1 152 ? 26.391 -10.195 0.027 1 85.12 152 LYS A C 1
ATOM 1227 O O . LYS A 1 152 ? 26.047 -11.367 0.142 1 85.12 152 LYS A O 1
ATOM 1232 N N . PRO A 1 153 ? 26.297 -9.562 -1.103 1 92.31 153 PRO A N 1
ATOM 1233 C CA . PRO A 1 153 ? 26.016 -10.305 -2.334 1 92.31 153 PRO A CA 1
ATOM 1234 C C . PRO A 1 153 ? 27.047 -11.406 -2.607 1 92.31 153 PRO A C 1
ATOM 1236 O O . PRO A 1 153 ? 28.219 -11.266 -2.242 1 92.31 153 PRO A O 1
ATOM 1239 N N . GLY A 1 154 ? 26.578 -12.422 -3.262 1 90.88 154 GLY A N 1
ATOM 1240 C CA . GLY A 1 154 ? 27.438 -13.555 -3.545 1 90.88 154 GLY A CA 1
ATOM 1241 C C . GLY A 1 154 ? 27.172 -14.75 -2.648 1 90.88 154 GLY A C 1
ATOM 1242 O O . GLY A 1 154 ? 26.172 -14.781 -1.934 1 90.88 154 GLY A O 1
ATOM 1243 N N . ILE A 1 155 ? 27.953 -15.727 -2.76 1 87.75 155 ILE A N 1
ATOM 1244 C CA . ILE A 1 155 ? 27.797 -16.938 -1.969 1 87.75 155 ILE A CA 1
ATOM 1245 C C . ILE A 1 155 ? 28.203 -16.672 -0.523 1 87.75 155 ILE A C 1
ATOM 1247 O O . ILE A 1 155 ? 29.297 -16.188 -0.265 1 87.75 155 ILE A O 1
ATOM 1251 N N . ASN A 1 156 ? 27.344 -16.797 0.325 1 79.94 156 ASN A N 1
ATOM 1252 C CA . ASN A 1 156 ? 27.594 -16.531 1.739 1 79.94 156 ASN A CA 1
ATOM 1253 C C . ASN A 1 156 ? 28.125 -17.766 2.453 1 79.94 156 ASN A C 1
ATOM 1255 O O . ASN A 1 156 ? 27.406 -18.734 2.66 1 79.94 156 ASN A O 1
ATOM 1259 N N . ALA A 1 157 ? 29.281 -17.656 2.906 1 78.25 157 ALA A N 1
ATOM 1260 C CA . ALA A 1 157 ? 29.953 -18.781 3.561 1 78.25 157 ALA A CA 1
ATOM 1261 C C . ALA A 1 157 ? 29.266 -19.141 4.871 1 78.25 157 ALA A C 1
ATOM 1263 O O . ALA A 1 157 ? 29.203 -20.328 5.234 1 78.25 157 ALA A O 1
ATOM 1264 N N . GLU A 1 158 ? 28.734 -18.188 5.48 1 76.38 158 GLU A N 1
ATOM 1265 C CA . GLU A 1 158 ? 28.094 -18.438 6.758 1 76.38 158 GLU A CA 1
ATOM 1266 C C . GLU A 1 158 ? 26.812 -19.266 6.578 1 76.38 158 GLU A C 1
ATOM 1268 O O . GLU A 1 158 ? 26.531 -20.156 7.375 1 76.38 158 GLU A O 1
ATOM 1273 N N . ILE A 1 159 ? 26.141 -19 5.578 1 81.38 159 ILE A N 1
ATOM 1274 C CA . ILE A 1 159 ? 24.922 -19.734 5.293 1 81.38 159 ILE A CA 1
ATOM 1275 C C . ILE A 1 159 ? 25.25 -21.188 4.949 1 81.38 159 ILE A C 1
ATOM 1277 O O . ILE A 1 159 ? 24.594 -22.109 5.414 1 81.38 159 ILE A O 1
ATOM 1281 N N . LEU A 1 160 ? 26.344 -21.375 4.203 1 86.56 160 LEU A N 1
ATOM 1282 C CA . LEU A 1 160 ? 26.734 -22.719 3.789 1 86.56 160 LEU A CA 1
ATOM 1283 C C . LEU A 1 160 ? 27.219 -23.547 4.98 1 86.56 160 LEU A C 1
ATOM 1285 O O . LEU A 1 160 ? 26.953 -24.75 5.059 1 86.56 160 LEU A O 1
ATOM 1289 N N . GLU A 1 161 ? 27.844 -22.828 5.84 1 83.44 161 GLU A N 1
ATOM 1290 C CA . GLU A 1 161 ? 28.328 -23.531 7.031 1 83.44 161 GLU A CA 1
ATOM 1291 C C . GLU A 1 161 ? 27.172 -23.969 7.918 1 83.44 161 GLU A C 1
ATOM 1293 O O . GLU A 1 161 ? 27.203 -25.062 8.484 1 83.44 161 GLU A O 1
ATOM 1298 N N . ASN A 1 162 ? 26.312 -23.188 8.008 1 79.94 162 ASN A N 1
ATOM 1299 C CA . ASN A 1 162 ? 25.125 -23.547 8.781 1 79.94 162 ASN A CA 1
ATOM 1300 C C . ASN A 1 162 ? 24.344 -24.688 8.133 1 79.94 162 ASN A C 1
ATOM 1302 O O . ASN A 1 162 ? 23.781 -25.531 8.828 1 79.94 162 ASN A O 1
ATOM 1306 N N . LEU A 1 163 ? 24.266 -24.641 6.859 1 85.06 163 LEU A N 1
ATOM 1307 C CA . LEU A 1 163 ? 23.594 -25.703 6.121 1 85.06 163 LEU A CA 1
ATOM 1308 C C . LEU A 1 163 ? 24.312 -27.031 6.328 1 85.06 163 LEU A C 1
ATOM 1310 O O . LEU A 1 163 ? 23.656 -28.078 6.453 1 85.06 163 LEU A O 1
ATOM 1314 N N . LYS A 1 164 ? 25.578 -27.031 6.375 1 87.44 164 LYS A N 1
ATOM 1315 C CA . LYS A 1 164 ? 26.375 -28.234 6.578 1 87.44 164 LYS A CA 1
ATOM 1316 C C . LYS A 1 164 ? 26.047 -28.891 7.918 1 87.44 164 LYS A C 1
ATOM 1318 O O . LYS A 1 164 ? 25.953 -30.109 8.016 1 87.44 164 LYS A O 1
ATOM 1323 N N . LYS A 1 165 ? 25.828 -28.062 8.859 1 82.62 165 LYS A N 1
ATOM 1324 C CA . LYS A 1 165 ? 25.516 -28.578 10.195 1 82.62 165 LYS A CA 1
ATOM 1325 C C . LYS A 1 165 ? 24.125 -29.203 10.227 1 82.62 165 LYS A C 1
ATOM 1327 O O . LYS A 1 165 ? 23.922 -30.234 10.875 1 82.62 165 LYS A O 1
ATOM 1332 N N . GLN A 1 166 ? 23.25 -28.688 9.531 1 81.75 166 GLN A N 1
ATOM 1333 C CA . GLN A 1 166 ? 21.875 -29.188 9.516 1 81.75 166 GLN A CA 1
ATOM 1334 C C . GLN A 1 166 ? 21.781 -30.5 8.742 1 81.75 166 GLN A C 1
ATOM 1336 O O . GLN A 1 166 ? 20.969 -31.375 9.086 1 81.75 166 GLN A O 1
ATOM 1341 N N . VAL A 1 167 ? 22.5 -30.609 7.738 1 87.62 167 VAL A N 1
ATOM 1342 C CA . VAL A 1 167 ? 22.422 -31.75 6.816 1 87.62 167 VAL A CA 1
ATOM 1343 C C . VAL A 1 167 ? 22.875 -33.031 7.52 1 87.62 167 VAL A C 1
ATOM 1345 O O . VAL A 1 167 ? 22.406 -34.125 7.191 1 87.62 167 VAL A O 1
ATOM 1348 N N . GLN A 1 168 ? 23.688 -32.906 8.5 1 84.38 168 GLN A N 1
ATOM 1349 C CA . GLN A 1 168 ? 24.219 -34.062 9.203 1 84.38 168 GLN A CA 1
ATOM 1350 C C . GLN A 1 168 ? 23.109 -34.844 9.891 1 84.38 168 GLN A C 1
ATOM 1352 O O . GLN A 1 168 ? 23.219 -36.062 10.062 1 84.38 168 GLN A O 1
ATOM 1357 N N . HIS A 1 169 ? 22.016 -34.219 10.07 1 83.38 169 HIS A N 1
ATOM 1358 C CA . HIS A 1 169 ? 20.938 -34.875 10.789 1 83.38 169 HIS A CA 1
ATOM 1359 C C . HIS A 1 169 ? 19.797 -35.25 9.844 1 83.38 169 HIS A C 1
ATOM 1361 O O . HIS A 1 169 ? 18.781 -35.812 10.281 1 83.38 169 HIS A O 1
ATOM 1367 N N . MET A 1 170 ? 20.047 -35.156 8.648 1 85.44 170 MET A N 1
ATOM 1368 C CA . MET A 1 170 ? 18.984 -35.406 7.68 1 85.44 170 MET A CA 1
ATOM 1369 C C . MET A 1 170 ? 19.109 -36.781 7.082 1 85.44 170 MET A C 1
ATOM 1371 O O . MET A 1 170 ? 20.219 -37.312 6.93 1 85.44 170 MET A O 1
ATOM 1375 N N . THR A 1 171 ? 17.953 -37.312 6.773 1 87.31 171 THR A N 1
ATOM 1376 C CA . THR A 1 171 ? 17.922 -38.594 6.062 1 87.31 171 THR A CA 1
ATOM 1377 C C . THR A 1 171 ? 18.328 -38.406 4.602 1 87.31 171 THR A C 1
ATOM 1379 O O . THR A 1 171 ? 18.312 -37.281 4.086 1 87.31 171 THR A O 1
ATOM 1382 N N . ALA A 1 172 ? 18.672 -39.438 3.938 1 86.94 172 ALA A N 1
ATOM 1383 C CA . ALA A 1 172 ? 19.141 -39.375 2.555 1 86.94 172 ALA A CA 1
ATOM 1384 C C . ALA A 1 172 ? 18.062 -38.812 1.633 1 86.94 172 ALA A C 1
ATOM 1386 O O . ALA A 1 172 ? 18.391 -38.062 0.694 1 86.94 172 ALA A O 1
ATOM 1387 N N . GLU A 1 173 ? 16.859 -39.094 1.955 1 88.81 173 GLU A N 1
ATOM 1388 C CA . GLU A 1 173 ? 15.773 -38.594 1.123 1 88.81 173 GLU A CA 1
ATOM 1389 C C . GLU A 1 173 ? 15.594 -37.094 1.285 1 88.81 173 GLU A C 1
ATOM 1391 O O . GLU A 1 173 ? 15.273 -36.375 0.323 1 88.81 173 GLU A O 1
ATOM 1396 N N . LYS A 1 174 ? 15.898 -36.688 2.461 1 89.5 174 LYS A N 1
ATOM 1397 C CA . LYS A 1 174 ? 15.688 -35.281 2.771 1 89.5 174 LYS A CA 1
ATOM 1398 C C . LYS A 1 174 ? 16.875 -34.438 2.311 1 89.5 174 LYS A C 1
ATOM 1400 O O . LYS A 1 174 ? 16.781 -33.219 2.297 1 89.5 174 LYS A O 1
ATOM 1405 N N . ARG A 1 175 ? 17.906 -35.094 1.841 1 93.25 175 ARG A N 1
ATOM 1406 C CA . ARG A 1 175 ? 19.094 -34.375 1.39 1 93.25 175 ARG A CA 1
ATOM 1407 C C . ARG A 1 175 ? 18.969 -33.969 -0.075 1 93.25 175 ARG A C 1
ATOM 1409 O O . ARG A 1 175 ? 19.75 -33.156 -0.57 1 93.25 175 ARG A O 1
ATOM 1416 N N . LEU A 1 176 ? 17.984 -34.531 -0.757 1 95.31 176 LEU A N 1
ATOM 1417 C CA . LEU A 1 176 ? 17.766 -34.188 -2.154 1 95.31 176 LEU A CA 1
ATOM 1418 C C . LEU A 1 176 ? 17.031 -32.844 -2.27 1 95.31 176 LEU A C 1
ATOM 1420 O O . LEU A 1 176 ? 15.977 -32.656 -1.671 1 95.31 176 LEU A O 1
ATOM 1424 N N . VAL A 1 177 ? 17.625 -31.891 -3.021 1 96 177 VAL A N 1
ATOM 1425 C CA . VAL A 1 177 ? 17.047 -30.562 -3.062 1 96 177 VAL A CA 1
ATOM 1426 C C . VAL A 1 177 ? 16.953 -30.078 -4.508 1 96 177 VAL A C 1
ATOM 1428 O O . VAL A 1 177 ? 17.672 -30.594 -5.379 1 96 177 VAL A O 1
ATOM 1431 N N . ASN A 1 178 ? 16.031 -29.188 -4.75 1 96.88 178 ASN A N 1
ATOM 1432 C CA . ASN A 1 178 ? 15.953 -28.422 -5.992 1 96.88 178 ASN A CA 1
ATOM 1433 C C . ASN A 1 178 ? 16.641 -27.062 -5.859 1 96.88 178 ASN A C 1
ATOM 1435 O O . ASN A 1 178 ? 16.641 -26.469 -4.781 1 96.88 178 ASN A O 1
ATOM 1439 N N . LEU A 1 179 ? 17.266 -26.641 -6.922 1 97.75 179 LEU A N 1
ATOM 1440 C CA . LEU A 1 179 ? 17.859 -25.297 -6.977 1 97.75 179 LEU A CA 1
ATOM 1441 C C . LEU A 1 179 ? 17 -24.375 -7.82 1 97.75 179 LEU A C 1
ATOM 1443 O O . LEU A 1 179 ? 16.844 -24.578 -9.023 1 97.75 179 LEU A O 1
ATOM 1447 N N . LEU A 1 180 ? 16.438 -23.375 -7.203 1 97.69 180 LEU A N 1
ATOM 1448 C CA . LEU A 1 180 ? 15.602 -22.391 -7.879 1 97.69 180 LEU A CA 1
ATOM 1449 C C . LEU A 1 180 ? 16.359 -21.078 -8.055 1 97.69 180 LEU A C 1
ATOM 1451 O O . LEU A 1 180 ? 17.125 -20.672 -7.176 1 97.69 180 LEU A O 1
ATOM 1455 N N . PHE A 1 181 ? 16.219 -20.438 -9.133 1 97.44 181 PHE A N 1
ATOM 1456 C CA . PHE A 1 181 ? 16.797 -19.109 -9.266 1 97.44 181 PHE A CA 1
ATOM 1457 C C . PHE A 1 181 ? 15.938 -18.234 -10.164 1 97.44 181 PHE A C 1
ATOM 1459 O O . PHE A 1 181 ? 15.305 -18.719 -11.102 1 97.44 181 PHE A O 1
ATOM 1466 N N . ASP A 1 182 ? 15.805 -17.047 -9.844 1 95.69 182 ASP A N 1
ATOM 1467 C CA . ASP A 1 182 ? 15.016 -16.047 -10.562 1 95.69 182 ASP A CA 1
ATOM 1468 C C . ASP A 1 182 ? 15.477 -14.641 -10.227 1 95.69 182 ASP A C 1
ATOM 1470 O O . ASP A 1 182 ? 16.266 -14.438 -9.297 1 95.69 182 ASP A O 1
ATOM 1474 N N . GLU A 1 183 ? 15.078 -13.703 -11.094 1 94.75 183 GLU A N 1
ATOM 1475 C CA . GLU A 1 183 ? 15.422 -12.297 -10.891 1 94.75 183 GLU A CA 1
ATOM 1476 C C . GLU A 1 183 ? 14.188 -11.484 -10.492 1 94.75 183 GLU A C 1
ATOM 1478 O O . GLU A 1 183 ? 13.078 -11.781 -10.93 1 94.75 183 GLU A O 1
ATOM 1483 N N . VAL A 1 184 ? 14.367 -10.492 -9.625 1 93.25 184 VAL A N 1
ATOM 1484 C CA . VAL A 1 184 ? 13.305 -9.57 -9.242 1 93.25 184 VAL A CA 1
ATOM 1485 C C . VAL A 1 184 ? 13.727 -8.141 -9.555 1 93.25 184 VAL A C 1
ATOM 1487 O O . VAL A 1 184 ? 14.906 -7.789 -9.43 1 93.25 184 VAL A O 1
ATOM 1490 N N . SER A 1 185 ? 12.844 -7.348 -10.023 1 92.31 185 SER A N 1
ATOM 1491 C CA . SER A 1 185 ? 13.125 -5.949 -10.328 1 92.31 185 SER A CA 1
ATOM 1492 C C . SER A 1 185 ? 13.25 -5.121 -9.055 1 92.31 185 SER A C 1
ATOM 1494 O O . SER A 1 185 ? 12.5 -5.328 -8.094 1 92.31 185 SER A O 1
ATOM 1496 N N . LEU A 1 186 ? 14.195 -4.258 -9.047 1 93.69 186 LEU A N 1
ATOM 1497 C CA . LEU A 1 186 ? 14.43 -3.354 -7.926 1 93.69 186 LEU A CA 1
ATOM 1498 C C . LEU A 1 186 ? 14.328 -1.897 -8.367 1 93.69 186 LEU A C 1
ATOM 1500 O O . LEU A 1 186 ? 14.539 -1.587 -9.547 1 93.69 186 LEU A O 1
ATOM 1504 N N . ALA A 1 187 ? 13.953 -1.021 -7.441 1 91 187 ALA A N 1
ATOM 1505 C CA . ALA A 1 187 ? 14.016 0.415 -7.703 1 91 187 ALA A CA 1
ATOM 1506 C C . ALA A 1 187 ? 15.453 0.927 -7.621 1 91 187 ALA A C 1
ATOM 1508 O O . ALA A 1 187 ? 16.203 0.544 -6.723 1 91 187 ALA A O 1
ATOM 1509 N N . PRO A 1 188 ? 15.781 1.711 -8.555 1 91 188 PRO A N 1
ATOM 1510 C CA . PRO A 1 188 ? 17.125 2.283 -8.461 1 91 188 PRO A CA 1
ATOM 1511 C C . PRO A 1 188 ? 17.297 3.213 -7.266 1 91 188 PRO A C 1
ATOM 1513 O O . PRO A 1 188 ? 16.359 3.941 -6.91 1 91 188 PRO A O 1
ATOM 1516 N N . GLY A 1 189 ? 18.469 3.148 -6.621 1 92.25 189 GLY A N 1
ATOM 1517 C CA . GLY A 1 189 ? 18.734 4 -5.473 1 92.25 189 GLY A CA 1
ATOM 1518 C C . GLY A 1 189 ? 20.078 3.703 -4.816 1 92.25 189 GLY A C 1
ATOM 1519 O O . GLY A 1 189 ? 20.5 2.549 -4.758 1 92.25 189 GLY A O 1
ATOM 1520 N N . MET A 1 190 ? 20.703 4.754 -4.344 1 93.94 190 MET A N 1
ATOM 1521 C CA . MET A 1 190 ? 21.984 4.625 -3.658 1 93.94 190 MET A CA 1
ATOM 1522 C C . MET A 1 190 ? 21.844 4.957 -2.176 1 93.94 190 MET A C 1
ATOM 1524 O O . MET A 1 190 ? 21.156 5.902 -1.81 1 93.94 190 MET A O 1
ATOM 1528 N N . VAL A 1 191 ? 22.422 4.16 -1.337 1 94.06 191 VAL A N 1
ATOM 1529 C CA . VAL A 1 191 ? 22.406 4.391 0.104 1 94.06 191 VAL A CA 1
ATOM 1530 C C . VAL A 1 191 ? 23.781 4.125 0.695 1 94.06 191 VAL A C 1
ATOM 1532 O O . VAL A 1 191 ? 24.422 3.115 0.384 1 94.06 191 VAL A O 1
ATOM 1535 N N . TYR A 1 192 ? 24.281 5.086 1.441 1 93.5 192 TYR A N 1
ATOM 1536 C CA . TYR A 1 192 ? 25.547 4.898 2.148 1 93.5 192 TYR A CA 1
ATOM 1537 C C . TYR A 1 192 ? 25.344 4.121 3.441 1 93.5 192 TYR A C 1
ATOM 1539 O O . TYR A 1 192 ? 24.531 4.523 4.293 1 93.5 192 TYR A O 1
ATOM 1547 N N . ASN A 1 193 ? 25.875 2.957 3.498 1 88.31 193 ASN A N 1
ATOM 1548 C CA . ASN A 1 193 ? 25.859 2.178 4.73 1 88.31 193 ASN A CA 1
ATOM 1549 C C . ASN A 1 193 ? 27.094 2.447 5.578 1 88.31 193 ASN A C 1
ATOM 1551 O O . ASN A 1 193 ? 28.188 1.958 5.266 1 88.31 193 ASN A O 1
ATOM 1555 N N . ASP A 1 194 ? 26.875 3.084 6.699 1 82.12 194 ASP A N 1
ATOM 1556 C CA . ASP A 1 194 ? 27.969 3.518 7.559 1 82.12 194 ASP A CA 1
ATOM 1557 C C . ASP A 1 194 ? 28.641 2.326 8.242 1 82.12 194 ASP A C 1
ATOM 1559 O O . ASP A 1 194 ? 29.812 2.379 8.586 1 82.12 194 ASP A O 1
ATOM 1563 N N . PHE A 1 195 ? 28 1.243 8.414 1 76.19 195 PHE A N 1
ATOM 1564 C CA . PHE A 1 195 ? 28.547 0.075 9.094 1 76.19 195 PHE A CA 1
ATOM 1565 C C . PHE A 1 195 ? 29.469 -0.718 8.18 1 76.19 195 PHE A C 1
ATOM 1567 O O . PHE A 1 195 ? 30.5 -1.219 8.609 1 76.19 195 PHE A O 1
ATOM 1574 N N . LEU A 1 196 ? 29.047 -0.771 6.934 1 80.12 196 LEU A N 1
ATOM 1575 C CA . LEU A 1 196 ? 29.828 -1.52 5.965 1 80.12 196 LEU A CA 1
ATOM 1576 C C . LEU A 1 196 ? 30.859 -0.618 5.285 1 80.12 196 LEU A C 1
ATOM 1578 O O . LEU A 1 196 ? 31.797 -1.105 4.641 1 80.12 196 LEU A O 1
ATOM 1582 N N . ASN A 1 197 ? 30.719 0.749 5.422 1 86.88 197 ASN A N 1
ATOM 1583 C CA . ASN A 1 197 ? 31.594 1.739 4.809 1 86.88 197 ASN A CA 1
ATOM 1584 C C . ASN A 1 197 ? 31.578 1.638 3.287 1 86.88 197 ASN A C 1
ATOM 1586 O O . ASN A 1 197 ? 32.625 1.67 2.646 1 86.88 197 ASN A O 1
ATOM 1590 N N . GLU A 1 198 ? 30.469 1.281 2.775 1 90.62 198 GLU A N 1
ATOM 1591 C CA . GLU A 1 198 ? 30.312 1.192 1.326 1 90.62 198 GLU A CA 1
ATOM 1592 C C . GLU A 1 198 ? 28.969 1.757 0.883 1 90.62 198 GLU A C 1
ATOM 1594 O O . GLU A 1 198 ? 28.062 1.924 1.7 1 90.62 198 GLU A O 1
ATOM 1599 N N . ILE A 1 199 ? 28.906 2.094 -0.375 1 94.88 199 ILE A N 1
ATOM 1600 C CA . ILE A 1 199 ? 27.641 2.545 -0.965 1 94.88 199 ILE A CA 1
ATOM 1601 C C . ILE A 1 199 ? 26.922 1.362 -1.603 1 94.88 199 ILE A C 1
ATOM 1603 O O . ILE A 1 199 ? 27.516 0.6 -2.367 1 94.88 199 ILE A O 1
ATOM 1607 N N . ILE A 1 200 ? 25.688 1.149 -1.181 1 94.75 200 ILE A N 1
ATOM 1608 C CA . ILE A 1 200 ? 24.859 0.076 -1.717 1 94.75 200 ILE A CA 1
ATOM 1609 C C . ILE A 1 200 ? 23.969 0.62 -2.83 1 94.75 200 ILE A C 1
ATOM 1611 O O . ILE A 1 200 ? 23.312 1.648 -2.66 1 94.75 200 ILE A O 1
ATOM 1615 N N . GLY A 1 201 ? 23.922 -0.037 -3.949 1 95.38 201 GLY A N 1
ATOM 1616 C CA . GLY A 1 201 ? 23.078 0.381 -5.055 1 95.38 201 GLY A CA 1
ATOM 1617 C C . GLY A 1 201 ? 23.672 0.075 -6.414 1 95.38 201 GLY A C 1
ATOM 1618 O O . GLY A 1 201 ? 23 0.195 -7.438 1 95.38 201 GLY A O 1
ATOM 1619 N N . PHE A 1 202 ? 24.969 -0.335 -6.406 1 96.06 202 PHE A N 1
ATOM 1620 C CA . PHE A 1 202 ? 25.672 -0.701 -7.629 1 96.06 202 PHE A CA 1
ATOM 1621 C C . PHE A 1 202 ? 25.484 -2.182 -7.941 1 96.06 202 PHE A C 1
ATOM 1623 O O . PHE A 1 202 ? 25.203 -2.979 -7.047 1 96.06 202 PHE A O 1
ATOM 1630 N N . PRO A 1 203 ? 25.5 -2.512 -9.297 1 96.06 203 PRO A N 1
ATOM 1631 C CA . PRO A 1 203 ? 25.594 -3.949 -9.562 1 96.06 203 PRO A CA 1
ATOM 1632 C C . PRO A 1 203 ? 26.781 -4.605 -8.844 1 96.06 203 PRO A C 1
ATOM 1634 O O . PRO A 1 203 ? 27.891 -4.09 -8.883 1 96.06 203 PRO A O 1
ATOM 1637 N N . ASP A 1 204 ? 26.484 -5.574 -8.07 1 94.75 204 ASP A N 1
ATOM 1638 C CA . ASP A 1 204 ? 27.438 -6.207 -7.18 1 94.75 204 ASP A CA 1
ATOM 1639 C C . ASP A 1 204 ? 27.328 -7.727 -7.227 1 94.75 204 ASP A C 1
ATOM 1641 O O . ASP A 1 204 ? 26.281 -8.281 -6.859 1 94.75 204 ASP A O 1
ATOM 1645 N N . ASP A 1 205 ? 28.328 -8.469 -7.676 1 91.12 205 ASP A N 1
ATOM 1646 C CA . ASP A 1 205 ? 28.312 -9.93 -7.75 1 91.12 205 ASP A CA 1
ATOM 1647 C C . ASP A 1 205 ? 28.984 -10.547 -6.531 1 91.12 205 ASP A C 1
ATOM 1649 O O . ASP A 1 205 ? 29.125 -11.773 -6.449 1 91.12 205 ASP A O 1
ATOM 1653 N N . GLY A 1 206 ? 29.359 -9.695 -5.582 1 86.5 206 GLY A N 1
ATOM 1654 C CA . GLY A 1 206 ? 30.047 -10.148 -4.387 1 86.5 206 GLY A CA 1
ATOM 1655 C C . GLY A 1 206 ? 31.531 -9.852 -4.402 1 86.5 206 GLY A C 1
ATOM 1656 O O . GLY A 1 206 ? 32.125 -9.484 -3.379 1 86.5 206 GLY A O 1
ATOM 1657 N N . SER A 1 207 ? 32.125 -9.938 -5.566 1 82.56 207 SER A N 1
ATOM 1658 C CA . SER A 1 207 ? 33.562 -9.695 -5.715 1 82.56 207 SER A CA 1
ATOM 1659 C C . SER A 1 207 ? 33.844 -8.305 -6.289 1 82.56 207 SER A C 1
ATOM 1661 O O . SER A 1 207 ? 34.688 -7.566 -5.777 1 82.56 207 SER A O 1
ATOM 1663 N N . LYS A 1 208 ? 33.031 -7.969 -7.246 1 86.31 208 LYS A N 1
ATOM 1664 C CA . LYS A 1 208 ? 33.25 -6.703 -7.945 1 86.31 208 LYS A CA 1
ATOM 1665 C C . LYS A 1 208 ? 31.953 -5.918 -8.094 1 86.31 208 LYS A C 1
ATOM 1667 O O . LYS A 1 208 ? 30.875 -6.504 -8.258 1 86.31 208 LYS A O 1
ATOM 1672 N N . LYS A 1 209 ? 32.156 -4.605 -7.965 1 91.38 209 LYS A N 1
ATOM 1673 C CA . LYS A 1 209 ? 31.047 -3.689 -8.219 1 91.38 209 LYS A CA 1
ATOM 1674 C C . LYS A 1 209 ? 31.234 -2.959 -9.547 1 91.38 209 LYS A C 1
ATOM 1676 O O . LYS A 1 209 ? 32.344 -2.588 -9.906 1 91.38 209 LYS A O 1
ATOM 1681 N N . ALA A 1 210 ? 30.203 -2.861 -10.25 1 90.94 210 ALA A N 1
ATOM 1682 C CA . ALA A 1 210 ? 30.25 -2.117 -11.508 1 90.94 210 ALA A CA 1
ATOM 1683 C C . ALA A 1 210 ? 29.734 -0.694 -11.328 1 90.94 210 ALA A C 1
ATOM 1685 O O . ALA A 1 210 ? 28.891 -0.44 -10.461 1 90.94 210 ALA A O 1
ATOM 1686 N N . LYS A 1 211 ? 30.297 0.26 -12.094 1 91.12 211 LYS A N 1
ATOM 1687 C CA . LYS A 1 211 ? 29.906 1.663 -12.031 1 91.12 211 LYS A CA 1
ATOM 1688 C C . LYS A 1 211 ? 28.578 1.898 -12.766 1 91.12 211 LYS A C 1
ATOM 1690 O O . LYS A 1 211 ? 28.547 2.58 -13.789 1 91.12 211 LYS A O 1
ATOM 1695 N N . ASP A 1 212 ? 27.641 1.362 -12.32 1 92.5 212 ASP A N 1
ATOM 1696 C CA . ASP A 1 212 ? 26.281 1.509 -12.836 1 92.5 212 ASP A CA 1
ATOM 1697 C C . ASP A 1 212 ? 25.25 1.431 -11.711 1 92.5 212 ASP A C 1
ATOM 1699 O O . ASP A 1 212 ? 25.609 1.329 -10.539 1 92.5 212 ASP A O 1
ATOM 1703 N N . ILE A 1 213 ? 24.062 1.568 -12.102 1 93.94 213 ILE A N 1
ATOM 1704 C CA . ILE A 1 213 ? 23.016 1.505 -11.086 1 93.94 213 ILE A CA 1
ATOM 1705 C C . ILE A 1 213 ? 22.266 0.177 -11.203 1 93.94 213 ILE A C 1
ATOM 1707 O O . ILE A 1 213 ? 21.781 -0.177 -12.281 1 93.94 213 ILE A O 1
ATOM 1711 N N . ALA A 1 214 ? 22.234 -0.551 -10.125 1 95.81 214 ALA A N 1
ATOM 1712 C CA . ALA A 1 214 ? 21.562 -1.85 -10.117 1 95.81 214 ALA A CA 1
ATOM 1713 C C . ALA A 1 214 ? 20.047 -1.687 -10.188 1 95.81 214 ALA A C 1
ATOM 1715 O O . ALA A 1 214 ? 19.484 -0.769 -9.578 1 95.81 214 ALA A O 1
ATOM 1716 N N . ASP A 1 215 ? 19.391 -2.58 -10.977 1 94.62 215 ASP A N 1
ATOM 1717 C CA . ASP A 1 215 ? 17.938 -2.508 -11.07 1 94.62 215 ASP A CA 1
ATOM 1718 C C . ASP A 1 215 ? 17.312 -3.891 -10.906 1 94.62 215 ASP A C 1
ATOM 1720 O O . ASP A 1 215 ? 16.094 -4.047 -11.047 1 94.62 215 ASP A O 1
ATOM 1724 N N . ARG A 1 216 ? 18.094 -4.977 -10.633 1 96.12 216 ARG A N 1
ATOM 1725 C CA . ARG A 1 216 ? 17.594 -6.328 -10.422 1 96.12 216 ARG A CA 1
ATOM 1726 C C . ARG A 1 216 ? 18.406 -7.059 -9.359 1 96.12 216 ARG A C 1
ATOM 1728 O O . ARG A 1 216 ? 19.547 -6.695 -9.078 1 96.12 216 ARG A O 1
ATOM 1735 N N . ALA A 1 217 ? 17.781 -7.945 -8.734 1 96.5 217 ALA A N 1
ATOM 1736 C CA . ALA A 1 217 ? 18.438 -8.875 -7.828 1 96.5 217 ALA A CA 1
ATOM 1737 C C . ALA A 1 217 ? 18.188 -10.32 -8.242 1 96.5 217 ALA A C 1
ATOM 1739 O O . ALA A 1 217 ? 17.047 -10.711 -8.477 1 96.5 217 ALA A O 1
ATOM 1740 N N . LEU A 1 218 ? 19.234 -11.07 -8.523 1 97.44 218 LEU A N 1
ATOM 1741 C CA . LEU A 1 218 ? 19.156 -12.5 -8.797 1 97.44 218 LEU A CA 1
ATOM 1742 C C . LEU A 1 218 ? 19.297 -13.305 -7.512 1 97.44 218 LEU A C 1
ATOM 1744 O O . LEU A 1 218 ? 20.25 -13.094 -6.746 1 97.44 218 LEU A O 1
ATOM 1748 N N . VAL A 1 219 ? 18.375 -14.164 -7.23 1 96.69 219 VAL A N 1
ATOM 1749 C CA . VAL A 1 219 ? 18.406 -14.953 -6 1 96.69 219 VAL A CA 1
ATOM 1750 C C . VAL A 1 219 ? 18.422 -16.438 -6.336 1 96.69 219 VAL A C 1
ATOM 1752 O O . VAL A 1 219 ? 17.719 -16.891 -7.246 1 96.69 219 VAL A O 1
ATOM 1755 N N . PHE A 1 220 ? 19.266 -17.203 -5.672 1 96.81 220 PHE A N 1
ATOM 1756 C CA . PHE A 1 220 ? 19.266 -18.656 -5.691 1 96.81 220 PHE A CA 1
ATOM 1757 C C . PHE A 1 220 ? 18.703 -19.219 -4.391 1 96.81 220 PHE A C 1
ATOM 1759 O O . PHE A 1 220 ? 19.047 -18.75 -3.305 1 96.81 220 PHE A O 1
ATOM 1766 N N . MET A 1 221 ? 17.828 -20.156 -4.535 1 94.88 221 MET A N 1
ATOM 1767 C CA . MET A 1 221 ? 17.188 -20.75 -3.375 1 94.88 221 MET A CA 1
ATOM 1768 C C . MET A 1 221 ? 17.156 -22.281 -3.498 1 94.88 221 MET A C 1
ATOM 1770 O O . MET A 1 221 ? 16.969 -22.812 -4.594 1 94.88 221 MET A O 1
ATOM 1774 N N . ILE A 1 222 ? 17.359 -22.969 -2.426 1 93.75 222 ILE A N 1
ATOM 1775 C CA . ILE A 1 222 ? 17.234 -24.422 -2.424 1 93.75 222 ILE A CA 1
ATOM 1776 C C . ILE A 1 222 ? 15.906 -24.828 -1.796 1 93.75 222 ILE A C 1
ATOM 1778 O O . ILE A 1 222 ? 15.445 -24.188 -0.841 1 93.75 222 ILE A O 1
ATOM 1782 N N . LYS A 1 223 ? 15.242 -25.781 -2.373 1 93.62 223 LYS A N 1
ATOM 1783 C CA . LYS A 1 223 ? 13.984 -26.328 -1.889 1 93.62 223 LYS A CA 1
ATOM 1784 C C . LYS A 1 223 ? 14.047 -27.859 -1.813 1 93.62 223 LYS A C 1
ATOM 1786 O O . LYS A 1 223 ? 14.508 -28.516 -2.752 1 93.62 223 LYS A O 1
ATOM 1791 N N . GLY A 1 224 ? 13.609 -28.375 -0.678 1 92.19 224 GLY A N 1
ATOM 1792 C CA . GLY A 1 224 ? 13.578 -29.828 -0.536 1 92.19 224 GLY A CA 1
ATOM 1793 C C . GLY A 1 224 ? 12.562 -30.484 -1.452 1 92.19 224 GLY A C 1
ATOM 1794 O O . GLY A 1 224 ? 11.477 -29.953 -1.683 1 92.19 224 GLY A O 1
ATOM 1795 N N . ILE A 1 225 ? 12.93 -31.641 -1.98 1 93.06 225 ILE A N 1
ATOM 1796 C CA . ILE A 1 225 ? 12.031 -32.406 -2.842 1 93.06 225 ILE A CA 1
ATOM 1797 C C . ILE A 1 225 ? 10.977 -33.094 -1.993 1 93.06 225 ILE A C 1
ATOM 1799 O O . ILE A 1 225 ? 9.781 -33.062 -2.311 1 93.06 225 ILE A O 1
ATOM 1803 N N . LYS A 1 226 ? 11.438 -33.688 -0.942 1 87.31 226 LYS A N 1
ATOM 1804 C CA . LYS A 1 226 ? 10.531 -34.375 -0.031 1 87.31 226 LYS A CA 1
ATOM 1805 C C . LYS A 1 226 ? 10.359 -33.594 1.269 1 87.31 226 LYS A C 1
ATOM 1807 O O . LYS A 1 226 ? 9.367 -33.781 1.981 1 87.31 226 LYS A O 1
ATOM 1812 N N . SER A 1 227 ? 11.375 -32.781 1.495 1 79.25 227 SER A N 1
ATOM 1813 C CA . SER A 1 227 ? 11.305 -32 2.715 1 79.25 227 SER A CA 1
ATOM 1814 C C . SER A 1 227 ? 10.562 -30.688 2.477 1 79.25 227 SER A C 1
ATOM 1816 O O . SER A 1 227 ? 10.523 -30.188 1.348 1 79.25 227 SER A O 1
ATOM 1818 N N . LYS A 1 228 ? 9.875 -30.141 3.486 1 76.69 228 LYS A N 1
ATOM 1819 C CA . LYS A 1 228 ? 9.18 -28.859 3.395 1 76.69 228 LYS A CA 1
ATOM 1820 C C . LYS A 1 228 ? 10.125 -27.703 3.678 1 76.69 228 LYS A C 1
ATOM 1822 O O . LYS A 1 228 ? 9.68 -26.578 3.941 1 76.69 228 LYS A O 1
ATOM 1827 N N . THR A 1 229 ? 11.414 -27.938 3.443 1 80.31 229 THR A N 1
ATOM 1828 C CA . THR A 1 229 ? 12.398 -26.922 3.799 1 80.31 229 THR A CA 1
ATOM 1829 C C . THR A 1 229 ? 12.812 -26.109 2.572 1 80.31 229 THR A C 1
ATOM 1831 O O . THR A 1 229 ? 12.906 -26.656 1.469 1 80.31 229 THR A O 1
ATOM 1834 N N . LYS A 1 230 ? 12.891 -24.844 2.715 1 87.94 230 LYS A N 1
ATOM 1835 C CA . LYS A 1 230 ? 13.422 -23.953 1.69 1 87.94 230 LYS A CA 1
ATOM 1836 C C . LYS A 1 230 ? 14.398 -22.953 2.295 1 87.94 230 LYS A C 1
ATOM 1838 O O . LYS A 1 230 ? 14.281 -22.594 3.465 1 87.94 230 LYS A O 1
ATOM 1843 N N . GLN A 1 231 ? 15.414 -22.5 1.482 1 86.06 231 GLN A N 1
ATOM 1844 C CA . GLN A 1 231 ? 16.438 -21.578 1.994 1 86.06 231 GLN A CA 1
ATOM 1845 C C . GLN A 1 231 ? 17.094 -20.812 0.859 1 86.06 231 GLN A C 1
ATOM 1847 O O . GLN A 1 231 ? 17.688 -21.406 -0.044 1 86.06 231 GLN A O 1
ATOM 1852 N N . PRO A 1 232 ? 16.922 -19.5 0.902 1 90.31 232 PRO A N 1
ATOM 1853 C CA . PRO A 1 232 ? 17.75 -18.734 -0.021 1 90.31 232 PRO A CA 1
ATOM 1854 C C . PRO A 1 232 ? 19.234 -18.844 0.292 1 90.31 232 PRO A C 1
ATOM 1856 O O . PRO A 1 232 ? 19.641 -18.844 1.462 1 90.31 232 PRO A O 1
ATOM 1859 N N . ILE A 1 233 ? 20.094 -18.953 -0.688 1 91 233 ILE A N 1
ATOM 1860 C CA . ILE A 1 233 ? 21.516 -19.25 -0.491 1 91 233 ILE A CA 1
ATOM 1861 C C . ILE A 1 233 ? 22.344 -18.016 -0.845 1 91 233 ILE A C 1
ATOM 1863 O O . ILE A 1 233 ? 23.344 -17.734 -0.186 1 91 233 ILE A O 1
ATOM 1867 N N . LEU A 1 234 ? 21.984 -17.375 -1.898 1 93.5 234 LEU A N 1
ATOM 1868 C CA . LEU A 1 234 ? 22.781 -16.219 -2.311 1 93.5 234 LEU A CA 1
ATOM 1869 C C . LEU A 1 234 ? 21.953 -15.25 -3.139 1 93.5 234 LEU A C 1
ATOM 1871 O O . LEU A 1 234 ? 20.859 -15.602 -3.611 1 93.5 234 LEU A O 1
ATOM 1875 N N . PHE A 1 235 ? 22.375 -14.047 -3.215 1 96 235 PHE A N 1
ATOM 1876 C CA . PHE A 1 235 ? 21.797 -13.039 -4.098 1 96 235 PHE A CA 1
ATOM 1877 C C . PHE A 1 235 ? 22.906 -12.172 -4.711 1 96 235 PHE A C 1
ATOM 1879 O O . PHE A 1 235 ? 24 -12.094 -4.168 1 96 235 PHE A O 1
ATOM 1886 N N . ILE A 1 236 ? 22.672 -11.648 -5.883 1 97.06 236 ILE A N 1
ATOM 1887 C CA . ILE A 1 236 ? 23.562 -10.703 -6.543 1 97.06 236 ILE A CA 1
ATOM 1888 C C . ILE A 1 236 ? 22.734 -9.57 -7.156 1 97.06 236 ILE A C 1
ATOM 1890 O O . ILE A 1 236 ? 21.547 -9.719 -7.406 1 97.06 236 ILE A O 1
ATOM 1894 N N . PHE A 1 237 ? 23.328 -8.469 -7.273 1 97.06 237 PHE A N 1
ATOM 1895 C CA . PHE A 1 237 ? 22.672 -7.32 -7.902 1 97.06 237 PHE A CA 1
ATOM 1896 C C . PHE A 1 237 ? 23.188 -7.125 -9.328 1 97.06 237 PHE A C 1
ATOM 1898 O O . PHE A 1 237 ? 24.391 -7.188 -9.578 1 97.06 237 PHE A O 1
ATOM 1905 N N . THR A 1 238 ? 22.25 -6.965 -10.227 1 95.62 238 THR A N 1
ATOM 1906 C CA . THR A 1 238 ? 22.625 -6.828 -11.633 1 95.62 238 THR A CA 1
ATOM 1907 C C . THR A 1 238 ? 21.906 -5.637 -12.266 1 95.62 238 THR A C 1
ATOM 1909 O O . THR A 1 238 ? 21 -5.059 -11.664 1 95.62 238 THR A O 1
ATOM 1912 N N . LYS A 1 239 ? 22.469 -5.199 -13.375 1 94.5 239 LYS A N 1
ATOM 1913 C CA . LYS A 1 239 ? 21.828 -4.191 -14.211 1 94.5 239 LYS A CA 1
ATOM 1914 C C . LYS A 1 239 ? 21.25 -4.812 -15.477 1 94.5 239 LYS A C 1
ATOM 1916 O O . LYS A 1 239 ? 21.969 -5.469 -16.234 1 94.5 239 LYS A O 1
ATOM 1921 N N . SER A 1 240 ? 20.031 -4.645 -15.742 1 91.38 240 SER A N 1
ATOM 1922 C CA . SER A 1 240 ? 19.328 -5.109 -16.938 1 91.38 240 SER A CA 1
ATOM 1923 C C . SER A 1 240 ? 19.438 -6.621 -17.078 1 91.38 240 SER A C 1
ATOM 1925 O O . SER A 1 240 ? 19.547 -7.141 -18.188 1 91.38 240 SER A O 1
ATOM 1927 N N . GLY A 1 241 ? 19.672 -7.348 -16 1 91.19 241 GLY A N 1
ATOM 1928 C CA . GLY A 1 241 ? 19.734 -8.805 -16.031 1 91.19 241 GLY A CA 1
ATOM 1929 C C . GLY A 1 241 ? 21.156 -9.344 -16.125 1 91.19 241 GLY A C 1
ATOM 1930 O O . GLY A 1 241 ? 22.047 -8.672 -16.641 1 91.19 241 GLY A O 1
ATOM 1931 N N . ILE A 1 242 ? 21.375 -10.477 -15.711 1 92.88 242 ILE A N 1
ATOM 1932 C CA . ILE A 1 242 ? 22.688 -11.117 -15.68 1 92.88 242 ILE A CA 1
ATOM 1933 C C . ILE A 1 242 ? 23.062 -11.594 -17.078 1 92.88 242 ILE A C 1
ATOM 1935 O O . ILE A 1 242 ? 22.188 -12 -17.859 1 92.88 242 ILE A O 1
ATOM 1939 N N . LYS A 1 243 ? 24.297 -11.547 -17.375 1 93.5 243 LYS A N 1
ATOM 1940 C CA . LYS A 1 243 ? 24.797 -12.016 -18.672 1 93.5 243 LYS A CA 1
ATOM 1941 C C . LYS A 1 243 ? 24.922 -13.539 -18.688 1 93.5 243 LYS A C 1
ATOM 1943 O O . LYS A 1 243 ? 25.047 -14.164 -17.641 1 93.5 243 LYS A O 1
ATOM 1948 N N . LYS A 1 244 ? 24.875 -14.148 -19.875 1 95.94 244 LYS A N 1
ATOM 1949 C CA . LYS A 1 244 ? 24.828 -15.594 -20.078 1 95.94 244 LYS A CA 1
ATOM 1950 C C . LYS A 1 244 ? 26.016 -16.281 -19.391 1 95.94 244 LYS A C 1
ATOM 1952 O O . LYS A 1 244 ? 25.828 -17.188 -18.578 1 95.94 244 LYS A O 1
ATOM 1957 N N . GLN A 1 245 ? 27.234 -15.781 -19.656 1 95.44 245 GLN A N 1
ATOM 1958 C CA . GLN A 1 245 ? 28.422 -16.438 -19.141 1 95.44 245 GLN A CA 1
ATOM 1959 C C . GLN A 1 245 ? 28.5 -16.312 -17.625 1 95.44 245 GLN A C 1
ATOM 1961 O O . GLN A 1 245 ? 28.891 -17.266 -16.938 1 95.44 245 GLN A O 1
ATOM 1966 N N . GLU A 1 246 ? 28.156 -15.148 -17.109 1 94.38 246 GLU A N 1
ATOM 1967 C CA . GLU A 1 246 ? 28.172 -14.945 -15.664 1 94.38 246 GLU A CA 1
ATOM 1968 C C . GLU A 1 246 ? 27.172 -15.867 -14.969 1 94.38 246 GLU A C 1
ATOM 1970 O O . GLU A 1 246 ? 27.469 -16.406 -13.898 1 94.38 246 GLU A O 1
ATOM 1975 N N . LEU A 1 247 ? 26.016 -16.031 -15.57 1 96.69 247 LEU A N 1
ATOM 1976 C CA . LEU A 1 247 ? 25 -16.906 -14.984 1 96.69 247 LEU A CA 1
ATOM 1977 C C . LEU A 1 247 ? 25.453 -18.359 -15 1 96.69 247 LEU A C 1
ATOM 1979 O O . LEU A 1 247 ? 25.234 -19.094 -14.039 1 96.69 247 LEU A O 1
ATOM 1983 N N . LYS A 1 248 ? 26.016 -18.812 -16.141 1 97.25 248 LYS A N 1
ATOM 1984 C CA . LYS A 1 248 ? 26.516 -20.172 -16.25 1 97.25 248 LYS A CA 1
ATOM 1985 C C . LYS A 1 248 ? 27.531 -20.469 -15.156 1 97.25 248 LYS A C 1
ATOM 1987 O O . LYS A 1 248 ? 27.422 -21.484 -14.469 1 97.25 248 LYS A O 1
ATOM 1992 N N . ASP A 1 249 ? 28.5 -19.547 -14.961 1 95.56 249 ASP A N 1
ATOM 1993 C CA . ASP A 1 249 ? 29.531 -19.719 -13.953 1 95.56 249 ASP A CA 1
ATOM 1994 C C . ASP A 1 249 ? 28.938 -19.75 -12.547 1 95.56 249 ASP A C 1
ATOM 1996 O O . ASP A 1 249 ? 29.344 -20.562 -11.719 1 95.56 249 ASP A O 1
ATOM 2000 N N . LEU A 1 250 ? 28.062 -18.844 -12.344 1 95.31 250 LEU A N 1
ATOM 2001 C CA . LEU A 1 250 ? 27.438 -18.75 -11.023 1 95.31 250 LEU A CA 1
ATOM 2002 C C . LEU A 1 250 ? 26.625 -20 -10.719 1 95.31 250 LEU A C 1
ATOM 2004 O O . LEU A 1 250 ? 26.609 -20.469 -9.578 1 95.31 250 LEU A O 1
ATOM 2008 N N . LEU A 1 251 ? 25.891 -20.531 -11.695 1 97.06 251 LEU A N 1
ATOM 2009 C CA . LEU A 1 251 ? 25.078 -21.719 -11.531 1 97.06 251 LEU A CA 1
ATOM 2010 C C . LEU A 1 251 ? 25.938 -22.922 -11.172 1 97.06 251 LEU A C 1
ATOM 2012 O O . LEU A 1 251 ? 25.625 -23.672 -10.242 1 97.06 251 LEU A O 1
ATOM 2016 N N . ILE A 1 252 ? 27.047 -23.078 -11.883 1 97.19 252 ILE A N 1
ATOM 2017 C CA . ILE A 1 252 ? 27.953 -24.188 -11.641 1 97.19 252 ILE A CA 1
ATOM 2018 C C . ILE A 1 252 ? 28.562 -24.062 -10.25 1 97.19 252 ILE A C 1
ATOM 2020 O O . ILE A 1 252 ? 28.594 -25.031 -9.484 1 97.19 252 ILE A O 1
ATOM 2024 N N . GLU A 1 253 ? 28.969 -22.859 -9.922 1 95.38 253 GLU A N 1
ATOM 2025 C CA . GLU A 1 253 ? 29.578 -22.609 -8.617 1 95.38 253 GLU A CA 1
ATOM 2026 C C . GLU A 1 253 ? 28.594 -22.875 -7.484 1 95.38 253 GLU A C 1
ATOM 2028 O O . GLU A 1 253 ? 28.969 -23.406 -6.441 1 95.38 253 GLU A O 1
ATOM 2033 N N . THR A 1 254 ? 27.375 -22.438 -7.672 1 96.06 254 THR A N 1
ATOM 2034 C CA . THR A 1 254 ? 26.359 -22.609 -6.645 1 96.06 254 THR A CA 1
ATOM 2035 C C . THR A 1 254 ? 26.062 -24.094 -6.43 1 96.06 254 THR A C 1
ATOM 2037 O O . THR A 1 254 ? 25.953 -24.547 -5.289 1 96.06 254 THR A O 1
ATOM 2040 N N . ILE A 1 255 ? 25.938 -24.891 -7.516 1 97.38 255 ILE A N 1
ATOM 2041 C CA . ILE A 1 255 ? 25.656 -26.312 -7.418 1 97.38 255 ILE A CA 1
ATOM 2042 C C . ILE A 1 255 ? 26.797 -27.016 -6.672 1 97.38 255 ILE A C 1
ATOM 2044 O O . ILE A 1 255 ? 26.547 -27.828 -5.777 1 97.38 255 ILE A O 1
ATOM 2048 N N . LYS A 1 256 ? 28 -26.609 -6.98 1 96.19 256 LYS A N 1
ATOM 2049 C CA . LYS A 1 256 ? 29.156 -27.203 -6.316 1 96.19 256 LYS A CA 1
ATOM 2050 C C . LYS A 1 256 ? 29.156 -26.875 -4.824 1 96.19 256 LYS A C 1
ATOM 2052 O O . LYS A 1 256 ? 29.422 -27.75 -3.994 1 96.19 256 LYS A O 1
ATOM 2057 N N . SER A 1 257 ? 28.906 -25.641 -4.551 1 94.62 257 SER A N 1
ATOM 2058 C CA . SER A 1 257 ? 28.891 -25.188 -3.162 1 94.62 257 SER A CA 1
ATOM 2059 C C . SER A 1 257 ? 27.812 -25.891 -2.355 1 94.62 257 SER A C 1
ATOM 2061 O O . SER A 1 257 ? 28.031 -26.266 -1.206 1 94.62 257 SER A O 1
ATOM 2063 N N . VAL A 1 258 ? 26.641 -26.078 -2.914 1 95.06 258 VAL A N 1
ATOM 2064 C CA . VAL A 1 258 ? 25.531 -26.719 -2.223 1 95.06 258 VAL A CA 1
ATOM 2065 C C . VAL A 1 258 ? 25.844 -28.203 -2.029 1 95.06 258 VAL A C 1
ATOM 2067 O O . VAL A 1 258 ? 25.594 -28.766 -0.954 1 95.06 258 VAL A O 1
ATOM 2070 N N . ASN A 1 259 ? 26.391 -28.828 -3.059 1 95.19 259 ASN A N 1
ATOM 2071 C CA . ASN A 1 259 ? 26.719 -30.25 -2.967 1 95.19 259 ASN A CA 1
ATOM 2072 C C . ASN A 1 259 ? 27.797 -30.5 -1.904 1 95.19 259 ASN A C 1
ATOM 2074 O O . ASN A 1 259 ? 27.812 -31.562 -1.282 1 95.19 259 ASN A O 1
ATOM 2078 N N . SER A 1 260 ? 28.641 -29.547 -1.695 1 92.94 260 SER A N 1
ATOM 2079 C CA . SER A 1 260 ? 29.719 -29.688 -0.718 1 92.94 260 SER A CA 1
ATOM 2080 C C . SER A 1 260 ? 29.172 -29.719 0.705 1 92.94 260 SER A C 1
ATOM 2082 O O . SER A 1 260 ? 29.844 -30.172 1.626 1 92.94 260 SER A O 1
ATOM 2084 N N . THR A 1 261 ? 28.047 -29.25 0.938 1 92.06 261 THR A N 1
ATOM 2085 C CA . THR A 1 261 ? 27.438 -29.25 2.262 1 92.06 261 THR A CA 1
ATOM 2086 C C . THR A 1 261 ? 26.891 -30.625 2.615 1 92.06 261 THR A C 1
ATOM 2088 O O . THR A 1 261 ? 26.594 -30.906 3.777 1 92.06 261 THR A O 1
ATOM 2091 N N . GLY A 1 262 ? 26.703 -31.5 1.646 1 92.12 262 GLY A N 1
ATOM 2092 C CA . GLY A 1 262 ? 26.094 -32.812 1.836 1 92.12 262 GLY A CA 1
ATOM 2093 C C . GLY A 1 262 ? 24.75 -32.938 1.149 1 92.12 262 GLY A C 1
ATOM 2094 O O . GLY A 1 262 ? 24.234 -34.062 1.018 1 92.12 262 GLY A O 1
ATOM 2095 N N . LEU A 1 263 ? 24.219 -31.859 0.801 1 93.81 263 LEU A N 1
ATOM 2096 C CA . LEU A 1 263 ? 23 -31.891 0.004 1 93.81 263 LEU A CA 1
ATOM 2097 C C . LEU A 1 263 ? 23.297 -32.312 -1.434 1 93.81 263 LEU A C 1
ATOM 2099 O O . LEU A 1 263 ? 24.469 -32.312 -1.851 1 93.81 263 LEU A O 1
ATOM 2103 N N . LYS A 1 264 ? 22.297 -32.688 -2.105 1 95.06 264 LYS A N 1
ATOM 2104 C CA . LYS A 1 264 ? 22.438 -33.094 -3.508 1 95.06 264 LYS A CA 1
ATOM 2105 C C . LYS A 1 264 ? 21.406 -32.344 -4.375 1 95.06 264 LYS A C 1
ATOM 2107 O O . LYS A 1 264 ? 20.203 -32.562 -4.234 1 95.06 264 LYS A O 1
ATOM 2112 N N . VAL A 1 265 ? 21.922 -31.578 -5.289 1 97.06 265 VAL A N 1
ATOM 2113 C CA . VAL A 1 265 ? 21.047 -30.844 -6.199 1 97.06 265 VAL A CA 1
ATOM 2114 C C . VAL A 1 265 ? 20.562 -31.781 -7.316 1 97.06 265 VAL A C 1
ATOM 2116 O O . VAL A 1 265 ? 21.375 -32.281 -8.094 1 97.06 265 VAL A O 1
ATOM 2119 N N . VAL A 1 266 ? 19.297 -31.953 -7.383 1 97.19 266 VAL A N 1
ATOM 2120 C CA . VAL A 1 266 ? 18.734 -32.906 -8.344 1 97.19 266 VAL A CA 1
ATOM 2121 C C . VAL A 1 266 ? 18.234 -32.156 -9.578 1 97.19 266 VAL A C 1
ATOM 2123 O O . VAL A 1 266 ? 18.359 -32.625 -10.703 1 97.19 266 VAL A O 1
ATOM 2126 N N . SER A 1 267 ? 17.609 -31.016 -9.266 1 97.88 267 SER A N 1
ATOM 2127 C CA . SER A 1 267 ? 17.031 -30.266 -10.383 1 97.88 267 SER A CA 1
ATOM 2128 C C . SER A 1 267 ? 17.328 -28.781 -10.273 1 97.88 267 SER A C 1
ATOM 2130 O O . SER A 1 267 ? 17.578 -28.266 -9.18 1 97.88 267 SER A O 1
ATOM 2132 N N . ALA A 1 268 ? 17.438 -28.125 -11.43 1 98 268 ALA A N 1
ATOM 2133 C CA . ALA A 1 268 ? 17.531 -26.672 -11.547 1 98 268 ALA A CA 1
ATOM 2134 C C . ALA A 1 268 ? 16.266 -26.094 -12.188 1 98 268 ALA A C 1
ATOM 2136 O O . ALA A 1 268 ? 15.906 -26.469 -13.305 1 98 268 ALA A O 1
ATOM 2137 N N . ILE A 1 269 ? 15.57 -25.234 -11.469 1 98.19 269 ILE A N 1
ATOM 2138 C CA . ILE A 1 269 ? 14.281 -24.734 -11.93 1 98.19 269 ILE A CA 1
ATOM 2139 C C . ILE A 1 269 ? 14.375 -23.219 -12.172 1 98.19 269 ILE A C 1
ATOM 2141 O O . ILE A 1 269 ? 14.828 -22.469 -11.305 1 98.19 269 ILE A O 1
ATOM 2145 N N . CYS A 1 270 ? 14.023 -22.719 -13.305 1 97.56 270 CYS A N 1
ATOM 2146 C CA . CYS A 1 270 ? 14.055 -21.297 -13.656 1 97.56 270 CYS A CA 1
ATOM 2147 C C . CYS A 1 270 ? 12.945 -20.953 -14.633 1 97.56 270 CYS A C 1
ATOM 2149 O O . CYS A 1 270 ? 12.164 -21.828 -15.031 1 97.56 270 CYS A O 1
ATOM 2151 N N . ASP A 1 271 ? 12.734 -19.719 -14.938 1 94.5 271 ASP A N 1
ATOM 2152 C CA . ASP A 1 271 ? 11.773 -19.297 -15.953 1 94.5 271 ASP A CA 1
ATOM 2153 C C . ASP A 1 271 ? 12.352 -19.438 -17.359 1 94.5 271 ASP A C 1
ATOM 2155 O O . ASP A 1 271 ? 13.461 -19.969 -17.531 1 94.5 271 ASP A O 1
ATOM 2159 N N . GLN A 1 272 ? 11.641 -19.078 -18.359 1 93.38 272 GLN A N 1
ATOM 2160 C CA . GLN A 1 272 ? 12.07 -19.344 -19.734 1 93.38 272 GLN A CA 1
ATOM 2161 C C . GLN A 1 272 ? 12.68 -18.109 -20.375 1 93.38 272 GLN A C 1
ATOM 2163 O O . GLN A 1 272 ? 12.555 -17.906 -21.578 1 93.38 272 GLN A O 1
ATOM 2168 N N . CYS A 1 273 ? 13.219 -17.281 -19.562 1 93.31 273 CYS A N 1
ATOM 2169 C CA . CYS A 1 273 ? 13.938 -16.156 -20.141 1 93.31 273 CYS A CA 1
ATOM 2170 C C . CYS A 1 273 ? 15.031 -16.641 -21.078 1 93.31 273 CYS A C 1
ATOM 2172 O O . CYS A 1 273 ? 15.672 -17.656 -20.828 1 93.31 273 CYS A O 1
ATOM 2174 N N . PRO A 1 274 ? 15.258 -15.938 -22.141 1 93.56 274 PRO A N 1
ATOM 2175 C CA . PRO A 1 274 ? 16.203 -16.391 -23.156 1 93.56 274 PRO A CA 1
ATOM 2176 C C . PRO A 1 274 ? 17.594 -16.688 -22.578 1 93.56 274 PRO A C 1
ATOM 2178 O O . PRO A 1 274 ? 18.234 -17.672 -22.969 1 93.56 274 PRO A O 1
ATOM 2181 N N . THR A 1 275 ? 18.031 -15.898 -21.625 1 95.56 275 THR A N 1
ATOM 2182 C CA . THR A 1 275 ? 19.328 -16.125 -21.016 1 95.56 275 THR A CA 1
ATOM 2183 C C . THR A 1 275 ? 19.375 -17.469 -20.297 1 95.56 275 THR A C 1
ATOM 2185 O O . THR A 1 275 ? 20.344 -18.219 -20.422 1 95.56 275 THR A O 1
ATOM 2188 N N . ASN A 1 276 ? 18.359 -17.766 -19.484 1 96.44 276 ASN A N 1
ATOM 2189 C CA . ASN A 1 276 ? 18.281 -19.031 -18.766 1 96.44 276 ASN A CA 1
ATOM 2190 C C . ASN A 1 276 ? 18.25 -20.219 -19.719 1 96.44 276 ASN A C 1
ATOM 2192 O O . ASN A 1 276 ? 18.969 -21.203 -19.5 1 96.44 276 ASN A O 1
ATOM 2196 N N . VAL A 1 277 ? 17.422 -20.141 -20.75 1 96.31 277 VAL A N 1
ATOM 2197 C CA . VAL A 1 277 ? 17.281 -21.219 -21.734 1 96.31 277 VAL A CA 1
ATOM 2198 C C . VAL A 1 277 ? 18.625 -21.469 -22.422 1 96.31 277 VAL A C 1
ATOM 2200 O O . VAL A 1 277 ? 19.031 -22.625 -22.609 1 96.31 277 VAL A O 1
ATOM 2203 N N . ALA A 1 278 ? 19.312 -20.391 -22.766 1 96.44 278 ALA A N 1
ATOM 2204 C CA . ALA A 1 278 ? 20.609 -20.5 -23.453 1 96.44 278 ALA A CA 1
ATOM 2205 C C . ALA A 1 278 ? 21.641 -21.188 -22.547 1 96.44 278 ALA A C 1
ATOM 2207 O O . ALA A 1 278 ? 22.438 -22 -23.016 1 96.44 278 ALA A O 1
ATOM 2208 N N . VAL A 1 279 ? 21.656 -20.828 -21.312 1 97.5 279 VAL A N 1
ATOM 2209 C CA . VAL A 1 279 ? 22.609 -21.391 -20.359 1 97.5 279 VAL A CA 1
ATOM 2210 C C . VAL A 1 279 ? 22.328 -22.891 -20.188 1 97.5 279 VAL A C 1
ATOM 2212 O O . VAL A 1 279 ? 23.266 -23.703 -20.219 1 97.5 279 VAL A O 1
ATOM 2215 N N . ILE A 1 280 ? 21.109 -23.281 -20.031 1 96.56 280 ILE A N 1
ATOM 2216 C CA . ILE A 1 280 ? 20.734 -24.672 -19.844 1 96.56 280 ILE A CA 1
ATOM 2217 C C . ILE A 1 280 ? 21.094 -25.469 -21.078 1 96.56 280 ILE A C 1
ATOM 2219 O O . ILE A 1 280 ? 21.625 -26.578 -20.984 1 96.56 280 ILE A O 1
ATOM 2223 N N . ARG A 1 281 ? 20.75 -24.906 -22.188 1 95.88 281 ARG A N 1
ATOM 2224 C CA . ARG A 1 281 ? 21.078 -25.562 -23.438 1 95.88 281 ARG A CA 1
ATOM 2225 C C . ARG A 1 281 ? 22.578 -25.812 -23.562 1 95.88 281 ARG A C 1
ATOM 2227 O O . ARG A 1 281 ? 23.016 -26.891 -23.953 1 95.88 281 ARG A O 1
ATOM 2234 N N . GLU A 1 282 ? 23.312 -24.812 -23.25 1 96.44 282 GLU A N 1
ATOM 2235 C CA . GLU A 1 282 ? 24.766 -24.922 -23.328 1 96.44 282 GLU A CA 1
ATOM 2236 C C . GLU A 1 282 ? 25.297 -26 -22.375 1 96.44 282 GLU A C 1
ATOM 2238 O O . GLU A 1 282 ? 26.172 -26.781 -22.734 1 96.44 282 GLU A O 1
ATOM 2243 N N . LEU A 1 283 ? 24.828 -26.016 -21.203 1 96.69 283 LEU A N 1
ATOM 2244 C CA . LEU A 1 283 ? 25.25 -27 -20.219 1 96.69 283 LEU A CA 1
ATOM 2245 C C . LEU A 1 283 ? 24.891 -28.422 -20.688 1 96.69 283 LEU A C 1
ATOM 2247 O O . LEU A 1 283 ? 25.688 -29.344 -20.5 1 96.69 283 LEU A O 1
ATOM 2251 N N . ARG A 1 284 ? 23.766 -28.609 -21.25 1 95.62 284 ARG A N 1
ATOM 2252 C CA . ARG A 1 284 ? 23.344 -29.906 -21.75 1 95.62 284 ARG A CA 1
ATOM 2253 C C . ARG A 1 284 ? 24.219 -30.359 -22.922 1 95.62 284 ARG A C 1
ATOM 2255 O O . ARG A 1 284 ? 24.594 -31.516 -23 1 95.62 284 ARG A O 1
ATOM 2262 N N . GLU A 1 285 ? 24.453 -29.422 -23.812 1 94.88 285 GLU A N 1
ATOM 2263 C CA . GLU A 1 285 ? 25.297 -29.719 -24.969 1 94.88 285 GLU A CA 1
ATOM 2264 C C . GLU A 1 285 ? 26.703 -30.141 -24.516 1 94.88 285 GLU A C 1
ATOM 2266 O O . GLU A 1 285 ? 27.281 -31.078 -25.094 1 94.88 285 GLU A O 1
ATOM 2271 N N . GLU A 1 286 ? 27.188 -29.469 -23.562 1 94.38 286 GLU A N 1
ATOM 2272 C CA . GLU A 1 286 ? 28.5 -29.812 -23.031 1 94.38 286 GLU A CA 1
ATOM 2273 C C . GLU A 1 286 ? 28.5 -31.219 -22.422 1 94.38 286 GLU A C 1
ATOM 2275 O O . GLU A 1 286 ? 29.469 -31.969 -22.578 1 94.38 286 GLU A O 1
ATOM 2280 N N . THR A 1 287 ? 27.5 -31.547 -21.766 1 94.62 287 THR A N 1
ATOM 2281 C CA . THR A 1 287 ? 27.375 -32.875 -21.156 1 94.62 287 THR A CA 1
ATOM 2282 C C . THR A 1 287 ? 27.234 -33.938 -22.234 1 94.62 287 THR A C 1
ATOM 2284 O O . THR A 1 287 ? 27.828 -35.031 -22.125 1 94.62 287 THR A O 1
ATOM 2287 N N . GLN A 1 288 ? 26.469 -33.656 -23.266 1 93.44 288 GLN A N 1
ATOM 2288 C CA . GLN A 1 288 ? 26.281 -34.594 -24.359 1 93.44 288 GLN A CA 1
ATOM 2289 C C . GLN A 1 288 ? 27.594 -34.875 -25.078 1 93.44 288 GLN A C 1
ATOM 2291 O O . GLN A 1 288 ? 27.875 -36 -25.469 1 93.44 288 GLN A O 1
ATOM 2296 N N . LYS A 1 289 ? 28.328 -33.812 -25.188 1 93.5 289 LYS A N 1
ATOM 2297 C CA . LYS A 1 289 ? 29.641 -33.969 -25.812 1 93.5 289 LYS A CA 1
ATOM 2298 C C . LYS A 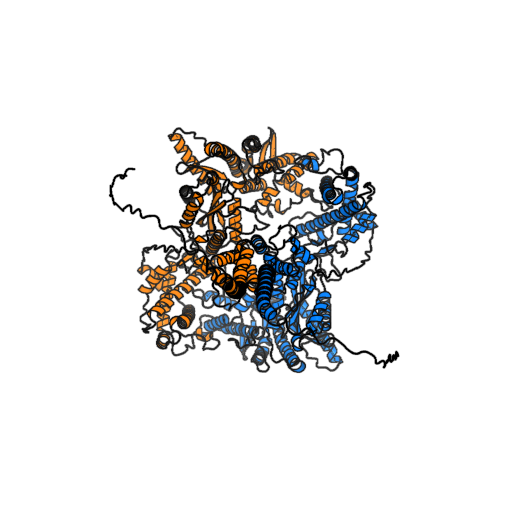1 289 ? 30.562 -34.844 -24.953 1 93.5 289 LYS A C 1
ATOM 2300 O O . LYS A 1 289 ? 31.281 -35.688 -25.484 1 93.5 289 LYS A O 1
ATOM 2305 N N . LYS A 1 290 ? 30.516 -34.562 -23.766 1 92.94 290 LYS A N 1
ATOM 2306 C CA . LYS A 1 290 ? 31.328 -35.375 -22.828 1 92.94 290 LYS A CA 1
ATOM 2307 C C . LYS A 1 290 ? 30.922 -36.844 -22.859 1 92.94 290 LYS A C 1
ATOM 2309 O O . LYS A 1 290 ? 31.781 -37.719 -22.891 1 92.94 290 LYS A O 1
ATOM 2314 N N . TYR A 1 291 ? 29.734 -37.062 -22.828 1 92.94 291 TYR A N 1
ATOM 2315 C CA . TYR A 1 291 ? 29.203 -38.438 -22.828 1 92.94 291 TYR A CA 1
ATOM 2316 C C . TYR A 1 291 ? 29.5 -39.125 -24.156 1 92.94 291 TYR A C 1
ATOM 2318 O O . TYR A 1 291 ? 29.75 -40.344 -24.188 1 92.94 291 TYR A O 1
ATOM 2326 N N . ALA A 1 292 ? 29.391 -38.375 -25.219 1 92.56 292 ALA A N 1
ATOM 2327 C CA . ALA A 1 292 ? 29.719 -38.969 -26.516 1 92.56 292 ALA A CA 1
ATOM 2328 C C . ALA A 1 292 ? 31.156 -39.469 -26.531 1 92.56 292 ALA A C 1
ATOM 2330 O O . ALA A 1 292 ? 31.438 -40.531 -27.094 1 92.56 292 ALA A O 1
ATOM 2331 N N . VAL A 1 293 ? 32.031 -38.812 -25.891 1 92.5 293 VAL A N 1
ATOM 2332 C CA . VAL A 1 293 ? 33.438 -39.188 -25.844 1 92.5 293 VAL A CA 1
ATOM 2333 C C . VAL A 1 293 ? 33.594 -40.406 -24.922 1 92.5 293 VAL A C 1
ATOM 2335 O O . VAL A 1 293 ? 34.406 -41.281 -25.203 1 92.5 293 VAL A O 1
ATOM 2338 N N . GLU A 1 294 ? 32.781 -40.469 -23.922 1 91.56 294 GLU A N 1
ATOM 2339 C CA . GLU A 1 294 ? 32.906 -41.531 -22.938 1 91.56 294 GLU A CA 1
ATOM 2340 C C . GLU A 1 294 ? 32.094 -42.75 -23.359 1 91.56 294 GLU A C 1
ATOM 2342 O O . GLU A 1 294 ? 32.156 -43.781 -22.703 1 91.56 294 GLU A O 1
ATOM 2347 N N . GLY A 1 295 ? 31.328 -42.781 -24.312 1 87.75 295 GLY A N 1
ATOM 2348 C CA . GLY A 1 295 ? 30.531 -43.875 -24.797 1 87.75 295 GLY A CA 1
ATOM 2349 C C . GLY A 1 295 ? 29.25 -44.094 -24.016 1 87.75 295 GLY A C 1
ATOM 2350 O O . GLY A 1 295 ? 28.734 -45.219 -23.922 1 87.75 295 GLY A O 1
ATOM 2351 N N . LYS A 1 296 ? 28.844 -43.031 -23.391 1 87.94 296 LYS A N 1
ATOM 2352 C CA . LYS A 1 296 ? 27.594 -43.062 -22.641 1 87.94 296 LYS A CA 1
ATOM 2353 C C . LYS A 1 296 ? 26.422 -42.562 -23.484 1 87.94 296 LYS A C 1
ATOM 2355 O O . LYS A 1 296 ? 26.625 -42 -24.562 1 87.94 296 LYS A O 1
ATOM 2360 N N . PRO A 1 297 ? 25.188 -42.938 -23.016 1 85.81 297 PRO A N 1
ATOM 2361 C CA . PRO A 1 297 ? 24.031 -42.469 -23.797 1 85.81 297 PRO A CA 1
ATOM 2362 C C . PRO A 1 297 ? 23.953 -40.938 -23.906 1 85.81 297 PRO A C 1
ATOM 2364 O O . PRO A 1 297 ? 24.078 -40.25 -22.891 1 85.81 297 PRO A O 1
ATOM 2367 N N . THR A 1 298 ? 23.75 -40.531 -25.062 1 84.69 298 THR A N 1
ATOM 2368 C CA . THR A 1 298 ? 23.812 -39.094 -25.344 1 84.69 298 THR A CA 1
ATOM 2369 C C . THR A 1 298 ? 22.406 -38.469 -25.297 1 84.69 298 THR A C 1
ATOM 2371 O O . THR A 1 298 ? 22.281 -37.25 -25.203 1 84.69 298 THR A O 1
ATOM 2374 N N . GLN A 1 299 ? 21.438 -39.25 -25.391 1 78.88 299 GLN A N 1
ATOM 2375 C CA . GLN A 1 299 ? 20.094 -38.688 -25.406 1 78.88 299 GLN A CA 1
ATOM 2376 C C . GLN A 1 299 ? 19.594 -38.438 -23.984 1 78.88 299 GLN A C 1
ATOM 2378 O O . GLN A 1 299 ? 18.734 -39.188 -23.5 1 78.88 299 GLN A O 1
ATOM 2383 N N . THR A 1 300 ? 20.25 -37.344 -23.359 1 85.75 300 THR A N 1
ATOM 2384 C CA . THR A 1 300 ? 19.875 -37.062 -21.984 1 85.75 300 THR A CA 1
ATOM 2385 C C . THR A 1 300 ? 19.297 -35.656 -21.875 1 85.75 300 THR A C 1
ATOM 2387 O O . THR A 1 300 ? 19.562 -34.781 -22.703 1 85.75 300 THR A O 1
ATOM 2390 N N . THR A 1 301 ? 18.406 -35.5 -20.938 1 92.62 301 THR A N 1
ATOM 2391 C CA . THR A 1 301 ? 17.797 -34.188 -20.703 1 92.62 301 THR A CA 1
ATOM 2392 C C . THR A 1 301 ? 18.484 -33.469 -19.547 1 92.62 301 THR A C 1
ATOM 2394 O O . THR A 1 301 ? 18.281 -32.25 -19.359 1 92.62 301 THR A O 1
ATOM 2397 N N . PHE A 1 302 ? 19.391 -34.156 -18.859 1 95.69 302 PHE A N 1
ATOM 2398 C CA . PHE A 1 302 ? 20.062 -33.562 -17.719 1 95.69 302 PHE A CA 1
ATOM 2399 C C . PHE A 1 302 ? 21.438 -33.031 -18.125 1 95.69 302 PHE A C 1
ATOM 2401 O O . PHE A 1 302 ? 21.891 -33.25 -19.25 1 95.69 302 PHE A O 1
ATOM 2408 N N . PHE A 1 303 ? 22.078 -32.219 -17.359 1 96.25 303 PHE A N 1
ATOM 2409 C CA . PHE A 1 303 ? 23.484 -31.828 -17.469 1 96.25 303 PHE A CA 1
ATOM 2410 C C . PHE A 1 303 ? 24.25 -32.25 -16.219 1 96.25 303 PHE A C 1
ATOM 2412 O O . PHE A 1 303 ? 23.656 -32.531 -15.18 1 96.25 303 PHE A O 1
ATOM 2419 N N . GLU A 1 304 ? 25.422 -32.375 -16.391 1 95.06 304 GLU A N 1
ATOM 2420 C CA . GLU A 1 304 ? 26.234 -32.906 -15.305 1 95.06 304 GLU A CA 1
ATOM 2421 C C . GLU A 1 304 ? 27.219 -31.875 -14.781 1 95.06 304 GLU A C 1
ATOM 2423 O O . GLU A 1 304 ? 27.812 -31.141 -15.57 1 95.06 304 GLU A O 1
ATOM 2428 N N . VAL A 1 305 ? 27.203 -31.719 -13.492 1 93.06 305 VAL A N 1
ATOM 2429 C CA . VAL A 1 305 ? 28.172 -30.875 -12.797 1 93.06 305 VAL A CA 1
ATOM 2430 C C . VAL A 1 305 ? 28.922 -31.703 -11.742 1 93.06 305 VAL A C 1
ATOM 2432 O O . VAL A 1 305 ? 28.312 -32.219 -10.812 1 93.06 305 VAL A O 1
ATOM 2435 N N . ASP A 1 306 ? 30.188 -31.797 -11.797 1 88.38 306 ASP A N 1
ATOM 2436 C CA . ASP A 1 306 ? 31.016 -32.531 -10.852 1 88.38 306 ASP A CA 1
ATOM 2437 C C . ASP A 1 306 ? 30.469 -33.938 -10.602 1 88.38 306 ASP A C 1
ATOM 2439 O O . ASP A 1 306 ? 30.234 -34.312 -9.453 1 88.38 306 ASP A O 1
ATOM 2443 N N . ASN A 1 307 ? 30.016 -34.656 -11.562 1 85.88 307 ASN A N 1
ATOM 2444 C CA . ASN A 1 307 ? 29.562 -36.031 -11.547 1 85.88 307 ASN A CA 1
ATOM 2445 C C . ASN A 1 307 ? 28.172 -36.156 -10.922 1 85.88 307 ASN A C 1
ATOM 2447 O O . ASN A 1 307 ? 27.797 -37.219 -10.422 1 85.88 307 ASN A O 1
ATOM 2451 N N . THR A 1 308 ? 27.531 -35.062 -10.828 1 91.44 308 THR A N 1
ATOM 2452 C CA . THR A 1 308 ? 26.156 -35.062 -10.359 1 91.44 308 THR A CA 1
ATOM 2453 C C . THR A 1 308 ? 25.188 -34.656 -11.477 1 91.44 308 THR A C 1
ATOM 2455 O O . THR A 1 308 ? 25.406 -33.656 -12.148 1 91.44 308 THR A O 1
ATOM 2458 N N . LYS A 1 309 ? 24.234 -35.531 -11.648 1 95.12 309 LYS A N 1
ATOM 2459 C CA . LYS A 1 309 ? 23.234 -35.25 -12.672 1 95.12 309 LYS A CA 1
ATOM 2460 C C . LYS A 1 309 ? 22.234 -34.188 -12.18 1 95.12 309 LYS A C 1
ATOM 2462 O O . LYS A 1 309 ? 21.688 -34.312 -11.078 1 95.12 309 LYS A O 1
ATOM 2467 N N . VAL A 1 310 ? 22.047 -33.156 -12.906 1 97.81 310 VAL A N 1
ATOM 2468 C CA . VAL A 1 310 ? 21.078 -32.094 -12.578 1 97.81 310 VAL A CA 1
ATOM 2469 C C . VAL A 1 310 ? 20.047 -32 -13.695 1 97.81 310 VAL A C 1
ATOM 2471 O O . VAL A 1 310 ? 20.406 -31.781 -14.859 1 97.81 310 VAL A O 1
ATOM 2474 N N . PHE A 1 311 ? 18.797 -32.188 -13.383 1 98.19 311 PHE A N 1
ATOM 2475 C CA . PHE A 1 311 ? 17.703 -32.188 -14.352 1 98.19 311 PHE A CA 1
ATOM 2476 C C . PHE A 1 311 ? 17.109 -30.781 -14.453 1 98.19 311 PHE A C 1
ATOM 2478 O O . PHE A 1 311 ? 16.531 -30.266 -13.484 1 98.19 311 PHE A O 1
ATOM 2485 N N . PRO A 1 312 ? 17.25 -30.078 -15.602 1 97.94 312 PRO A N 1
ATOM 2486 C CA . PRO A 1 312 ? 16.672 -28.734 -15.742 1 97.94 312 PRO A CA 1
ATOM 2487 C C . PRO A 1 312 ? 15.164 -28.766 -15.977 1 97.94 312 PRO A C 1
ATOM 2489 O O . PRO A 1 312 ? 14.664 -29.578 -16.75 1 97.94 312 PRO A O 1
ATOM 2492 N N . LEU A 1 313 ? 14.406 -27.984 -15.273 1 98 313 LEU A N 1
ATOM 2493 C CA . LEU A 1 313 ? 12.969 -27.828 -15.445 1 98 313 LEU A CA 1
ATOM 2494 C C . LEU A 1 313 ? 12.586 -26.344 -15.562 1 98 313 LEU A C 1
ATOM 2496 O O . LEU A 1 313 ? 13.18 -25.5 -14.891 1 98 313 LEU A O 1
ATOM 2500 N N . PHE A 1 314 ? 11.695 -26.078 -16.422 1 97.75 314 PHE A N 1
ATOM 2501 C CA . PHE A 1 314 ? 11.18 -24.719 -16.547 1 97.75 314 PHE A CA 1
ATOM 2502 C C . PHE A 1 314 ? 9.898 -24.562 -15.734 1 97.75 314 PHE A C 1
ATOM 2504 O O . PHE A 1 314 ? 9.062 -25.453 -15.695 1 97.75 314 PHE A O 1
ATOM 2511 N N . ASP A 1 315 ? 9.766 -23.391 -15.125 1 96 315 ASP A N 1
ATOM 2512 C CA . ASP A 1 315 ? 8.672 -23.109 -14.203 1 96 315 ASP A CA 1
ATOM 2513 C C . ASP A 1 315 ? 7.32 -23.234 -14.898 1 96 315 ASP A C 1
ATOM 2515 O O . ASP A 1 315 ? 7.039 -22.5 -15.852 1 96 315 ASP A O 1
ATOM 2519 N N . THR A 1 316 ? 6.441 -24.016 -14.352 1 94.12 316 THR A N 1
ATOM 2520 C CA . THR A 1 316 ? 5.168 -24.391 -14.961 1 94.12 316 THR A CA 1
ATOM 2521 C C . THR A 1 316 ? 4.242 -23.172 -15.047 1 94.12 316 THR A C 1
ATOM 2523 O O . THR A 1 316 ? 3.645 -22.922 -16.094 1 94.12 316 THR A O 1
ATOM 2526 N N . PRO A 1 317 ? 4.039 -22.406 -13.969 1 92.44 317 PRO A N 1
ATOM 2527 C CA . PRO A 1 317 ? 3.168 -21.234 -14.07 1 92.44 317 PRO A CA 1
ATOM 2528 C C . PRO A 1 317 ? 3.605 -20.266 -15.172 1 92.44 317 PRO A C 1
ATOM 2530 O O . PRO A 1 317 ? 2.762 -19.703 -15.875 1 92.44 317 PRO A O 1
ATOM 2533 N N . HIS A 1 318 ? 4.879 -20.094 -15.375 1 93.12 318 HIS A N 1
ATOM 2534 C CA . HIS A 1 318 ? 5.379 -19.203 -16.422 1 93.12 318 HIS A CA 1
ATOM 2535 C C . HIS A 1 318 ? 5.113 -19.781 -17.812 1 93.12 318 HIS A C 1
ATOM 2537 O O . HIS A 1 318 ? 4.871 -19.031 -18.766 1 93.12 318 HIS A O 1
ATOM 2543 N N . LEU A 1 319 ? 5.199 -21.078 -17.891 1 95.88 319 LEU A N 1
ATOM 2544 C CA . LEU A 1 319 ? 4.93 -21.719 -19.172 1 95.88 319 LEU A CA 1
ATOM 2545 C C . LEU A 1 319 ? 3.48 -21.516 -19.594 1 95.88 319 LEU A C 1
ATOM 2547 O O . LEU A 1 319 ? 3.203 -21.219 -20.75 1 95.88 319 LEU A O 1
ATOM 2551 N N . LEU A 1 320 ? 2.59 -21.641 -18.609 1 95.38 320 LEU A N 1
ATOM 2552 C CA . LEU A 1 320 ? 1.178 -21.422 -18.891 1 95.38 320 LEU A CA 1
ATOM 2553 C C . LEU A 1 320 ? 0.93 -19.984 -19.344 1 95.38 320 LEU A C 1
ATOM 2555 O O . LEU A 1 320 ? 0.17 -19.734 -20.281 1 95.38 320 LEU A O 1
ATOM 2559 N N . LYS A 1 321 ? 1.54 -19.062 -18.703 1 93.12 321 LYS A N 1
ATOM 2560 C CA . LYS A 1 321 ? 1.437 -17.641 -19.062 1 93.12 321 LYS A CA 1
ATOM 2561 C C . LYS A 1 321 ? 1.932 -17.406 -20.484 1 93.12 321 LYS A C 1
ATOM 2563 O O . LYS A 1 321 ? 1.334 -16.625 -21.234 1 93.12 321 LYS A O 1
ATOM 2568 N N . GLY A 1 322 ? 3.076 -18.078 -20.828 1 94.12 322 GLY A N 1
ATOM 2569 C CA . GLY A 1 322 ? 3.615 -17.938 -22.172 1 94.12 322 GLY A CA 1
ATOM 2570 C C . GLY A 1 322 ? 2.652 -18.406 -23.25 1 94.12 322 GLY A C 1
ATOM 2571 O O . GLY A 1 322 ? 2.529 -17.766 -24.297 1 94.12 322 GLY A O 1
ATOM 2572 N N . VAL A 1 323 ? 1.979 -19.484 -22.984 1 96.19 323 VAL A N 1
ATOM 2573 C CA . VAL A 1 323 ? 1.01 -20.016 -23.938 1 96.19 323 VAL A CA 1
ATOM 2574 C C . VAL A 1 323 ? -0.161 -19.047 -24.078 1 96.19 323 VAL A C 1
ATOM 2576 O O . VAL A 1 323 ? -0.603 -18.75 -25.188 1 96.19 323 VAL A O 1
ATOM 2579 N N . ARG A 1 324 ? -0.667 -18.562 -22.969 1 94.81 324 ARG A N 1
ATOM 2580 C CA . ARG A 1 324 ? -1.785 -17.625 -22.984 1 94.81 324 ARG A CA 1
ATOM 2581 C C . ARG A 1 324 ? -1.43 -16.359 -23.75 1 94.81 324 ARG A C 1
ATOM 2583 O O . ARG A 1 324 ? -2.217 -15.883 -24.578 1 94.81 324 ARG A O 1
ATOM 2590 N N . ASN A 1 325 ? -0.24 -15.812 -23.5 1 93.38 325 ASN A N 1
ATOM 2591 C CA . ASN A 1 325 ? 0.181 -14.578 -24.156 1 93.38 325 ASN A CA 1
ATOM 2592 C C . ASN A 1 325 ? 0.292 -14.742 -25.656 1 93.38 325 ASN A C 1
ATOM 2594 O O . ASN A 1 325 ? 0.031 -13.805 -26.422 1 93.38 325 ASN A O 1
ATOM 2598 N N . ASN A 1 326 ? 0.709 -15.898 -26.078 1 94.56 326 ASN A N 1
ATOM 2599 C CA . ASN A 1 326 ? 0.792 -16.156 -27.516 1 94.56 326 ASN A CA 1
ATOM 2600 C C . ASN A 1 326 ? -0.591 -16.344 -28.141 1 94.56 326 ASN A C 1
ATOM 2602 O O . ASN A 1 326 ? -0.854 -15.867 -29.234 1 94.56 326 ASN A O 1
ATOM 2606 N N . LEU A 1 327 ? -1.433 -17.031 -27.406 1 95.44 327 LEU A N 1
ATOM 2607 C CA . LEU A 1 327 ? -2.785 -17.25 -27.906 1 95.44 327 LEU A CA 1
ATOM 2608 C C . LEU A 1 327 ? -3.551 -15.938 -27.984 1 95.44 327 LEU A C 1
ATOM 2610 O O . LEU A 1 327 ? -4.445 -15.781 -28.812 1 95.44 327 LEU A O 1
ATOM 2614 N N . LEU A 1 328 ? -3.236 -15.023 -27.141 1 93.69 328 LEU A N 1
ATOM 2615 C CA . LEU A 1 328 ? -3.852 -13.703 -27.125 1 93.69 328 LEU A CA 1
ATOM 2616 C C . LEU A 1 328 ? -3.627 -12.977 -28.438 1 93.69 328 LEU A C 1
ATOM 2618 O O . LEU A 1 328 ? -4.504 -12.25 -28.906 1 93.69 328 LEU A O 1
ATOM 2622 N N . ASN A 1 329 ? -2.484 -13.32 -29.109 1 91.44 329 ASN A N 1
ATOM 2623 C CA . ASN A 1 329 ? -2.098 -12.539 -30.266 1 91.44 329 ASN A CA 1
ATOM 2624 C C . ASN A 1 329 ? -2.137 -13.375 -31.547 1 91.44 329 ASN A C 1
ATOM 2626 O O . ASN A 1 329 ? -2.193 -12.828 -32.656 1 91.44 329 ASN A O 1
ATOM 2630 N N . LYS A 1 330 ? -2.084 -14.688 -31.359 1 94.88 330 LYS A N 1
ATOM 2631 C CA . LYS A 1 330 ? -1.971 -15.578 -32.5 1 94.88 330 LYS A CA 1
ATOM 2632 C C . LYS A 1 330 ? -2.939 -16.75 -32.406 1 94.88 330 LYS A C 1
ATOM 2634 O O . LYS A 1 330 ? -3.234 -17.219 -31.281 1 94.88 330 LYS A O 1
ATOM 2639 N N . ASP A 1 331 ? -3.396 -17.25 -33.5 1 96.19 331 ASP A N 1
ATOM 2640 C CA . ASP A 1 331 ? -4.188 -18.469 -33.5 1 96.19 331 ASP A CA 1
ATOM 2641 C C . ASP A 1 331 ? -3.293 -19.703 -33.469 1 96.19 331 ASP A C 1
ATOM 2643 O O . ASP A 1 331 ? -2.174 -19.688 -34 1 96.19 331 ASP A O 1
ATOM 2647 N N . ALA A 1 332 ? -3.73 -20.719 -32.875 1 97.44 332 ALA A N 1
ATOM 2648 C CA . ALA A 1 332 ? -2.957 -21.953 -32.75 1 97.44 332 ALA A CA 1
ATOM 2649 C C . ALA A 1 332 ? -3.668 -23.109 -33.469 1 97.44 332 ALA A C 1
ATOM 2651 O O . ALA A 1 332 ? -4.887 -23.266 -33.344 1 97.44 332 ALA A O 1
ATOM 2652 N N . LYS A 1 333 ? -2.979 -23.828 -34.219 1 97.06 333 LYS A N 1
ATOM 2653 C CA . LYS A 1 333 ? -3.484 -25.062 -34.812 1 97.06 333 LYS A CA 1
ATOM 2654 C C . LYS A 1 333 ? -2.812 -26.281 -34.188 1 97.06 333 LYS A C 1
ATOM 2656 O O . LYS A 1 333 ? -1.637 -26.234 -33.812 1 97.06 333 LYS A O 1
ATOM 2661 N N . PHE A 1 334 ? -3.504 -27.391 -33.969 1 97.12 334 PHE A N 1
ATOM 2662 C CA . PHE A 1 334 ? -2.951 -28.594 -33.344 1 97.12 334 PHE A CA 1
ATOM 2663 C C . PHE A 1 334 ? -3.725 -29.828 -33.781 1 97.12 334 PHE A C 1
ATOM 2665 O O . PHE A 1 334 ? -4.824 -29.719 -34.312 1 97.12 334 PHE A O 1
ATOM 2672 N N . MET A 1 335 ? -3.082 -30.938 -33.594 1 96.81 335 MET A N 1
ATOM 2673 C CA . MET A 1 335 ? -3.693 -32.219 -33.969 1 96.81 335 MET A CA 1
ATOM 2674 C C . MET A 1 335 ? -4.16 -32.969 -32.719 1 96.81 335 MET A C 1
ATOM 2676 O O . MET A 1 335 ? -3.393 -33.125 -31.75 1 96.81 335 MET A O 1
ATOM 2680 N N . LEU A 1 336 ? -5.445 -33.25 -32.656 1 94.38 336 LEU A N 1
ATOM 2681 C CA . LEU A 1 336 ? -5.996 -34.062 -31.562 1 94.38 336 LEU A CA 1
ATOM 2682 C C . LEU A 1 336 ? -6.738 -35.281 -32.094 1 94.38 336 LEU A C 1
ATOM 2684 O O . LEU A 1 336 ? -7.672 -35.125 -32.906 1 94.38 336 LEU A O 1
ATOM 2688 N N . ASN A 1 337 ? -6.332 -36.438 -31.719 1 90.69 337 ASN A N 1
ATOM 2689 C CA . ASN A 1 337 ? -6.926 -37.688 -32.188 1 90.69 337 ASN A CA 1
ATOM 2690 C C . ASN A 1 337 ? -6.973 -37.75 -33.719 1 90.69 337 ASN A C 1
ATOM 2692 O O . ASN A 1 337 ? -8.008 -38.062 -34.281 1 90.69 337 ASN A O 1
ATOM 2696 N N . GLY A 1 338 ? -5.988 -37.219 -34.375 1 89.75 338 GLY A N 1
ATOM 2697 C CA . GLY A 1 338 ? -5.859 -37.281 -35.812 1 89.75 338 GLY A CA 1
ATOM 2698 C C . GLY A 1 338 ? -6.594 -36.156 -36.531 1 89.75 338 GLY A C 1
ATOM 2699 O O . GLY A 1 338 ? -6.562 -36.062 -37.75 1 89.75 338 GLY A O 1
ATOM 2700 N N . GLN A 1 339 ? -7.266 -35.344 -35.812 1 93.94 339 GLN A N 1
ATOM 2701 C CA . GLN A 1 339 ? -8.008 -34.25 -36.406 1 93.94 339 GLN A CA 1
ATOM 2702 C C . GLN A 1 339 ? -7.344 -32.906 -36.125 1 93.94 339 GLN A C 1
ATOM 2704 O O . GLN A 1 339 ? -6.871 -32.656 -35.031 1 93.94 339 GLN A O 1
ATOM 2709 N N . GLU A 1 340 ? -7.293 -32.125 -37.156 1 95 340 GLU A N 1
ATOM 2710 C CA . GLU A 1 340 ? -6.746 -30.781 -37 1 95 340 GLU A CA 1
ATOM 2711 C C . GLU A 1 340 ? -7.766 -29.844 -36.344 1 95 340 GLU A C 1
ATOM 2713 O O . GLU A 1 340 ? -8.93 -29.812 -36.75 1 95 340 GLU A O 1
ATOM 2718 N N . ARG A 1 341 ? -7.383 -29.188 -35.312 1 95.56 341 ARG A N 1
ATOM 2719 C CA . ARG A 1 341 ? -8.242 -28.25 -34.594 1 95.56 341 ARG A CA 1
ATOM 2720 C C . ARG A 1 341 ? -7.57 -26.875 -34.469 1 95.56 341 ARG A C 1
ATOM 2722 O O . ARG A 1 341 ? -6.359 -26.766 -34.656 1 95.56 341 ARG A O 1
ATOM 2729 N N . TRP A 1 342 ? -8.43 -25.891 -34.25 1 96.44 342 TRP A N 1
ATOM 2730 C CA . TRP A 1 342 ? -7.93 -24.516 -34.125 1 96.44 342 TRP A CA 1
ATOM 2731 C C . TRP A 1 342 ? -8.328 -23.938 -32.75 1 96.44 342 TRP A C 1
ATOM 2733 O O . TRP A 1 342 ? -9.43 -24.188 -32.281 1 96.44 342 TRP A O 1
ATOM 2743 N N . ALA A 1 343 ? -7.426 -23.297 -32.188 1 97.38 343 ALA A N 1
ATOM 2744 C CA . ALA A 1 343 ? -7.703 -22.5 -30.984 1 97.38 343 ALA A CA 1
ATOM 2745 C C . ALA A 1 343 ? -7.535 -21.016 -31.266 1 97.38 343 ALA A C 1
ATOM 2747 O O . ALA A 1 343 ? -6.504 -20.578 -31.781 1 97.38 343 ALA A O 1
ATOM 2748 N N . LYS A 1 344 ? -8.562 -20.234 -30.984 1 97.12 344 LYS A N 1
ATOM 2749 C CA . LYS A 1 344 ? -8.57 -18.812 -31.266 1 97.12 344 LYS A CA 1
ATOM 2750 C C . LYS A 1 344 ? -9.031 -18.016 -30.047 1 97.12 344 LYS A C 1
ATOM 2752 O O . LYS A 1 344 ? -9.969 -18.406 -29.359 1 97.12 344 LYS A O 1
ATOM 2757 N N . TRP A 1 345 ? -8.289 -16.906 -29.797 1 95.75 345 TRP A N 1
ATOM 2758 C CA . TRP A 1 345 ? -8.656 -16.047 -28.688 1 95.75 345 TRP A CA 1
ATOM 2759 C C . TRP A 1 345 ? -10.016 -15.391 -28.922 1 95.75 345 TRP A C 1
ATOM 2761 O O . TRP A 1 345 ? -10.742 -15.102 -27.969 1 95.75 345 TRP A O 1
ATOM 2771 N N . GLU A 1 346 ? -10.445 -15.211 -30.188 1 95.44 346 GLU A N 1
ATOM 2772 C CA . GLU A 1 346 ? -11.719 -14.609 -30.562 1 95.44 346 GLU A CA 1
ATOM 2773 C C . GLU A 1 346 ? -12.891 -15.406 -30 1 95.44 346 GLU A C 1
ATOM 2775 O O . GLU A 1 346 ? -13.945 -14.844 -29.703 1 95.44 346 GLU A O 1
ATOM 2780 N N . HIS A 1 347 ? -12.688 -16.703 -29.938 1 96.31 347 HIS A N 1
ATOM 2781 C CA . HIS A 1 347 ? -13.742 -17.547 -29.391 1 96.31 347 HIS A CA 1
ATOM 2782 C C . HIS A 1 347 ? -14.047 -17.172 -27.938 1 96.31 347 HIS A C 1
ATOM 2784 O O . HIS A 1 347 ? -15.195 -17.25 -27.5 1 96.31 347 HIS A O 1
ATOM 2790 N N . LEU A 1 348 ? -13.016 -16.781 -27.156 1 94.94 348 LEU A N 1
ATOM 2791 C CA . LEU A 1 348 ? -13.188 -16.359 -25.781 1 94.94 348 LEU A CA 1
ATOM 2792 C C . LEU A 1 348 ? -13.922 -15.031 -25.703 1 94.94 348 LEU A C 1
ATOM 2794 O O . LEU A 1 348 ? -14.758 -14.828 -24.812 1 94.94 348 LEU A O 1
ATOM 2798 N N . LYS A 1 349 ? -13.641 -14.141 -26.625 1 92.75 349 LYS A N 1
ATOM 2799 C CA . LYS A 1 349 ? -14.352 -12.867 -26.703 1 92.75 349 LYS A CA 1
ATOM 2800 C C . LYS A 1 349 ? -15.836 -13.094 -26.969 1 92.75 349 LYS A C 1
ATOM 2802 O O . LYS A 1 349 ? -16.688 -12.414 -26.391 1 92.75 349 LYS A O 1
ATOM 2807 N N . MET A 1 350 ? -16.078 -14.039 -27.828 1 93.56 350 MET A N 1
ATOM 2808 C CA . MET A 1 350 ? -17.469 -14.367 -28.156 1 93.56 350 MET A CA 1
ATOM 2809 C C . MET A 1 350 ? -18.203 -14.891 -26.922 1 93.56 350 MET A C 1
ATOM 2811 O O . MET A 1 350 ? -19.359 -14.531 -26.672 1 93.56 350 MET A O 1
ATOM 2815 N N . LEU A 1 351 ? -17.5 -15.734 -26.219 1 92.31 351 LEU A N 1
ATOM 2816 C CA . LEU A 1 351 ? -18.109 -16.297 -25.016 1 92.31 351 LEU A CA 1
ATOM 2817 C C . LEU A 1 351 ? -18.438 -15.195 -24 1 92.31 351 LEU A C 1
ATOM 2819 O O . LEU A 1 351 ? -19.5 -15.203 -23.391 1 92.31 351 LEU A O 1
ATOM 2823 N N . LEU A 1 352 ? -17.484 -14.297 -23.797 1 89.06 352 LEU A N 1
ATOM 2824 C CA . LEU A 1 352 ? -17.688 -13.188 -22.875 1 89.06 352 LEU A CA 1
ATOM 2825 C C . LEU A 1 352 ? -18.891 -12.352 -23.281 1 89.06 352 LEU A C 1
ATOM 2827 O O . LEU A 1 352 ? -19.672 -11.914 -22.438 1 89.06 352 LEU A O 1
ATOM 2831 N N . ALA A 1 353 ? -19.094 -12.141 -24.547 1 87.06 353 ALA A N 1
ATOM 2832 C CA . ALA A 1 353 ? -20.172 -11.289 -25.062 1 87.06 353 ALA A CA 1
ATOM 2833 C C . ALA A 1 353 ? -21.531 -11.938 -24.844 1 87.06 353 ALA A C 1
ATOM 2835 O O . ALA A 1 353 ? -22.516 -11.242 -24.609 1 87.06 353 ALA A O 1
ATOM 2836 N N . ILE A 1 354 ? -21.594 -13.234 -24.859 1 86.81 354 ILE A N 1
ATOM 2837 C CA . ILE A 1 354 ? -22.891 -13.906 -24.812 1 86.81 354 ILE A CA 1
ATOM 2838 C C . ILE A 1 354 ? -23.266 -14.211 -23.375 1 86.81 354 ILE A C 1
ATOM 2840 O O . ILE A 1 354 ? -24.438 -14.438 -23.062 1 86.81 354 ILE A O 1
ATOM 2844 N N . ASP A 1 355 ? -22.328 -14.25 -22.5 1 84.25 355 ASP A N 1
ATOM 2845 C CA . ASP A 1 355 ? -22.562 -14.664 -21.109 1 84.25 355 ASP A CA 1
ATOM 2846 C C . ASP A 1 355 ? -23.156 -13.523 -20.297 1 84.25 355 ASP A C 1
ATOM 2848 O O . ASP A 1 355 ? -23.406 -13.68 -19.094 1 84.25 355 ASP A O 1
ATOM 2852 N N . VAL A 1 356 ? -23.453 -12.359 -20.875 1 75.69 356 VAL A N 1
ATOM 2853 C CA . VAL A 1 356 ? -24.062 -11.25 -20.156 1 75.69 356 VAL A CA 1
ATOM 2854 C C . VAL A 1 356 ? -25.578 -11.32 -20.281 1 75.69 356 VAL A C 1
ATOM 2856 O O . VAL A 1 356 ? -26.109 -11.367 -21.391 1 75.69 356 VAL A O 1
ATOM 2859 N N . GLY A 1 357 ? -26.219 -11.656 -19.141 1 68.38 357 GLY A N 1
ATOM 2860 C CA . GLY A 1 357 ? -27.672 -11.719 -19.188 1 68.38 357 GLY A CA 1
ATOM 2861 C C . GLY A 1 357 ? -28.344 -10.75 -18.234 1 68.38 357 GLY A C 1
ATOM 2862 O O . GLY A 1 357 ? -27.672 -9.977 -17.547 1 68.38 357 GLY A O 1
ATOM 2863 N N . ASP A 1 358 ? -29.625 -10.695 -18.25 1 69.38 358 ASP A N 1
ATOM 2864 C CA . ASP A 1 358 ? -30.453 -9.797 -17.453 1 69.38 358 ASP A CA 1
ATOM 2865 C C . ASP A 1 358 ? -30.734 -10.391 -16.078 1 69.38 358 ASP A C 1
ATOM 2867 O O . ASP A 1 358 ? -31.344 -9.734 -15.234 1 69.38 358 ASP A O 1
ATOM 2871 N N . ASP A 1 359 ? -30.25 -11.633 -15.812 1 70.5 359 ASP A N 1
ATOM 2872 C CA . ASP A 1 359 ? -30.578 -12.32 -14.57 1 70.5 359 ASP A CA 1
ATOM 2873 C C . ASP A 1 359 ? -29.438 -12.219 -13.562 1 70.5 359 ASP A C 1
ATOM 2875 O O . ASP A 1 359 ? -29.547 -12.734 -12.453 1 70.5 359 ASP A O 1
ATOM 2879 N N . GLU A 1 360 ? -28.438 -11.578 -13.938 1 74.62 360 GLU A N 1
ATOM 2880 C CA . GLU A 1 360 ? -27.297 -11.305 -13.078 1 74.62 360 GLU A CA 1
ATOM 2881 C C . GLU A 1 360 ? -26.484 -12.578 -12.82 1 74.62 360 GLU A C 1
ATOM 2883 O O . GLU A 1 360 ? -25.641 -12.609 -11.922 1 74.62 360 GLU A O 1
ATOM 2888 N N . ILE A 1 361 ? -26.859 -13.617 -13.453 1 81.06 361 ILE A N 1
ATOM 2889 C CA . ILE A 1 361 ? -26.156 -14.883 -13.281 1 81.06 361 ILE A CA 1
ATOM 2890 C C . ILE A 1 361 ? -25.359 -15.195 -14.539 1 81.06 361 ILE A C 1
ATOM 2892 O O . ILE A 1 361 ? -25.906 -15.25 -15.641 1 81.06 361 ILE A O 1
ATOM 2896 N N . ARG A 1 362 ? -24.141 -15.375 -14.375 1 82.88 362 ARG A N 1
ATOM 2897 C CA . ARG A 1 362 ? -23.266 -15.695 -15.492 1 82.88 362 ARG A CA 1
ATOM 2898 C C . ARG A 1 362 ? -22.75 -17.125 -15.398 1 82.88 362 ARG A C 1
ATOM 2900 O O . ARG A 1 362 ? -22.594 -17.672 -14.297 1 82.88 362 ARG A O 1
ATOM 2907 N N . LEU A 1 363 ? -22.547 -17.656 -16.516 1 84.12 363 LEU A N 1
ATOM 2908 C CA . LEU A 1 363 ? -22.047 -19.016 -16.562 1 84.12 363 LEU A CA 1
ATOM 2909 C C . LEU A 1 363 ? -20.594 -19.094 -16.094 1 84.12 363 LEU A C 1
ATOM 2911 O O . LEU A 1 363 ? -20.234 -19.984 -15.336 1 84.12 363 LEU A O 1
ATOM 2915 N N . VAL A 1 364 ? -19.828 -18.156 -16.609 1 86.38 364 VAL A N 1
ATOM 2916 C CA . VAL A 1 364 ? -18.422 -18.062 -16.219 1 86.38 364 VAL A CA 1
ATOM 2917 C C . VAL A 1 364 ? -18.172 -16.734 -15.523 1 86.38 364 VAL A C 1
ATOM 2919 O O . VAL A 1 364 ? -17.641 -15.797 -16.125 1 86.38 364 VAL A O 1
ATOM 2922 N N . ASN A 1 365 ? -18.328 -16.688 -14.273 1 78.69 365 ASN A N 1
ATOM 2923 C CA . ASN A 1 365 ? -18.312 -15.461 -13.484 1 78.69 365 ASN A CA 1
ATOM 2924 C C . ASN A 1 365 ? -16.922 -14.828 -13.461 1 78.69 365 ASN A C 1
ATOM 2926 O O . ASN A 1 365 ? -16.797 -13.609 -13.422 1 78.69 365 ASN A O 1
ATOM 2930 N N . LYS A 1 366 ? -15.898 -15.633 -13.5 1 79.38 366 LYS A N 1
ATOM 2931 C CA . LYS A 1 366 ? -14.547 -15.109 -13.352 1 79.38 366 LYS A CA 1
ATOM 2932 C C . LYS A 1 366 ? -14.016 -14.555 -14.672 1 79.38 366 LYS A C 1
ATOM 2934 O O . LYS A 1 366 ? -13.008 -13.844 -14.688 1 79.38 366 LYS A O 1
ATOM 2939 N N . LEU A 1 367 ? -14.688 -14.883 -15.727 1 85.56 367 LEU A N 1
ATOM 2940 C CA . LEU A 1 367 ? -14.281 -14.391 -17.031 1 85.56 367 LEU A CA 1
ATOM 2941 C C . LEU A 1 367 ? -14.734 -12.945 -17.234 1 85.56 367 LEU A C 1
ATOM 2943 O O . LEU A 1 367 ? -15.922 -12.688 -17.422 1 85.56 367 LEU A O 1
ATOM 2947 N N . THR A 1 368 ? -13.859 -12.016 -17.188 1 85.12 368 THR A N 1
ATOM 2948 C CA . THR A 1 368 ? -14.164 -10.594 -17.312 1 85.12 368 THR A CA 1
ATOM 2949 C C . THR A 1 368 ? -13.352 -9.961 -18.438 1 85.12 368 THR A C 1
ATOM 2951 O O . THR A 1 368 ? -12.508 -10.625 -19.047 1 85.12 368 THR A O 1
ATOM 2954 N N . GLU A 1 369 ? -13.586 -8.703 -18.672 1 83 369 GLU A N 1
ATOM 2955 C CA . GLU A 1 369 ? -12.867 -7.992 -19.719 1 83 369 GLU A CA 1
ATOM 2956 C C . GLU A 1 369 ? -11.391 -7.828 -19.375 1 83 369 GLU A C 1
ATOM 2958 O O . GLU A 1 369 ? -10.547 -7.754 -20.266 1 83 369 GLU A O 1
ATOM 2963 N N . SER A 1 370 ? -11.141 -7.863 -18.094 1 80.5 370 SER A N 1
ATOM 2964 C CA . SER A 1 370 ? -9.758 -7.723 -17.656 1 80.5 370 SER A CA 1
ATOM 2965 C C . SER A 1 370 ? -8.945 -8.977 -17.969 1 80.5 370 SER A C 1
ATOM 2967 O O . SER A 1 370 ? -7.715 -8.93 -18.016 1 80.5 370 SER A O 1
ATOM 2969 N N . LEU A 1 371 ? -9.656 -10.047 -18.25 1 85.88 371 LEU A N 1
ATOM 2970 C CA . LEU A 1 371 ? -8.992 -11.312 -18.578 1 85.88 371 LEU A CA 1
ATOM 2971 C C . LEU A 1 371 ? -8.852 -11.477 -20.078 1 85.88 371 LEU A C 1
ATOM 2973 O O . LEU A 1 371 ? -7.961 -12.188 -20.547 1 85.88 371 LEU A O 1
ATOM 2977 N N . ILE A 1 372 ? -9.789 -10.828 -20.734 1 88.44 372 ILE A N 1
ATOM 2978 C CA . ILE A 1 372 ? -9.906 -11.18 -22.141 1 88.44 372 ILE A CA 1
ATOM 2979 C C . ILE A 1 372 ? -9.406 -10.031 -23.016 1 88.44 372 ILE A C 1
ATOM 2981 O O . ILE A 1 372 ? -8.742 -10.25 -24.031 1 88.44 372 ILE A O 1
ATOM 2985 N N . ASN A 1 373 ? -9.672 -8.797 -22.594 1 86.5 373 ASN A N 1
ATOM 2986 C CA . ASN A 1 373 ? -9.281 -7.652 -23.406 1 86.5 373 ASN A CA 1
ATOM 2987 C C . ASN A 1 373 ? -7.801 -7.328 -23.25 1 86.5 373 ASN A C 1
ATOM 2989 O O . ASN A 1 373 ? -7.32 -7.109 -22.141 1 86.5 373 ASN A O 1
ATOM 2993 N N . LYS A 1 374 ? -7.113 -7.176 -24.297 1 84 374 LYS A N 1
ATOM 2994 C CA . LYS A 1 374 ? -5.664 -7 -24.359 1 84 374 LYS A CA 1
ATOM 2995 C C . LYS A 1 374 ? -5.238 -5.723 -23.641 1 84 374 LYS A C 1
ATOM 2997 O O . LYS A 1 374 ? -4.191 -5.688 -23 1 84 374 LYS A O 1
ATOM 3002 N N . GLU A 1 375 ? -6.047 -4.773 -23.75 1 79.25 375 GLU A N 1
ATOM 3003 C CA . GLU A 1 375 ? -5.691 -3.465 -23.203 1 79.25 375 GLU A CA 1
ATOM 3004 C C . GLU A 1 375 ? -5.812 -3.449 -21.672 1 79.25 375 GLU A C 1
ATOM 3006 O O . GLU A 1 375 ? -5.105 -2.695 -21 1 79.25 375 GLU A O 1
ATOM 3011 N N . LYS A 1 376 ? -6.656 -4.301 -21.188 1 78.44 376 LYS A N 1
ATOM 3012 C CA . LYS A 1 376 ? -6.93 -4.285 -19.75 1 78.44 376 LYS A CA 1
ATOM 3013 C C . LYS A 1 376 ? -6.238 -5.445 -19.047 1 78.44 376 LYS A C 1
ATOM 3015 O O . LYS A 1 376 ? -6.168 -5.48 -17.812 1 78.44 376 LYS A O 1
ATOM 3020 N N . LEU A 1 377 ? -5.762 -6.285 -19.844 1 77.38 377 LEU A N 1
ATOM 3021 C CA . LEU A 1 377 ? -5.234 -7.539 -19.328 1 77.38 377 LEU A CA 1
ATOM 3022 C C . LEU A 1 377 ? -3.896 -7.312 -18.625 1 77.38 377 LEU A C 1
ATOM 3024 O O . LEU A 1 377 ? -3.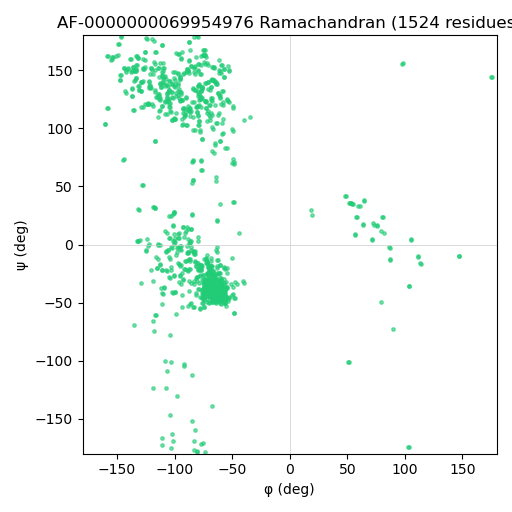014 -6.645 -19.172 1 77.38 377 LEU A O 1
ATOM 3028 N N . LYS A 1 378 ? -3.906 -7.742 -17.359 1 72.56 378 LYS A N 1
ATOM 3029 C CA . LYS A 1 378 ? -2.619 -7.777 -16.672 1 72.56 378 LYS A CA 1
ATOM 3030 C C . LYS A 1 378 ? -1.802 -8.992 -17.109 1 72.56 378 LYS A C 1
ATOM 3032 O O . LYS A 1 378 ? -1.88 -10.055 -16.484 1 72.56 378 LYS A O 1
ATOM 3037 N N . LYS A 1 379 ? -0.938 -8.891 -17.953 1 74.06 379 LYS A N 1
ATOM 3038 C CA . LYS A 1 379 ? -0.254 -9.961 -18.672 1 74.06 379 LYS A CA 1
ATOM 3039 C C . LYS A 1 379 ? 0.687 -10.727 -17.75 1 74.06 379 LYS A C 1
ATOM 3041 O O . LYS A 1 379 ? 0.995 -11.898 -18 1 74.06 379 LYS A O 1
ATOM 3046 N N . MET A 1 380 ? 1.007 -10.109 -16.672 1 71.94 380 MET A N 1
ATOM 3047 C CA . MET A 1 380 ? 2.064 -10.727 -15.883 1 71.94 380 MET A CA 1
ATOM 3048 C C . MET A 1 380 ? 1.475 -11.562 -14.75 1 71.94 380 MET A C 1
ATOM 3050 O O . MET A 1 380 ? 2.193 -12.312 -14.086 1 71.94 380 MET A O 1
ATOM 3054 N N . LYS A 1 381 ? 0.202 -11.578 -14.602 1 75.94 381 LYS A N 1
ATOM 3055 C CA . LYS A 1 381 ? -0.415 -12.328 -13.516 1 75.94 381 LYS A CA 1
ATOM 3056 C C . LYS A 1 381 ? -0.765 -13.75 -13.945 1 75.94 381 LYS A C 1
ATOM 3058 O O . LYS A 1 381 ? -1.632 -13.945 -14.805 1 75.94 381 LYS A O 1
ATOM 3063 N N . VAL A 1 382 ? -0.15 -14.742 -13.336 1 79.88 382 VAL A N 1
ATOM 3064 C CA . VAL A 1 382 ? -0.31 -16.156 -13.672 1 79.88 382 VAL A CA 1
ATOM 3065 C C . VAL A 1 382 ? -1.723 -16.609 -13.312 1 79.88 382 VAL A C 1
ATOM 3067 O O . VAL A 1 382 ? -2.312 -17.438 -14.023 1 79.88 382 VAL A O 1
ATOM 3070 N N . LYS A 1 383 ? -2.205 -16.094 -12.297 1 79.81 383 LYS A N 1
ATOM 3071 C CA . LYS A 1 383 ? -3.533 -16.5 -11.836 1 79.81 383 LYS A CA 1
ATOM 3072 C C . LYS A 1 383 ? -4.586 -16.234 -12.914 1 79.81 383 LYS A C 1
ATOM 3074 O O . LYS A 1 383 ? -5.496 -17.047 -13.102 1 79.81 383 LYS A O 1
ATOM 3079 N N . LEU A 1 384 ? -4.402 -15.188 -13.602 1 83.56 384 LEU A N 1
ATOM 3080 C CA . LEU A 1 384 ? -5.359 -14.82 -14.641 1 83.56 384 LEU A CA 1
ATOM 3081 C C . LEU A 1 384 ? -5.266 -15.781 -15.82 1 83.56 384 LEU A C 1
ATOM 3083 O O . LEU A 1 384 ? -6.277 -16.094 -16.453 1 83.56 384 LEU A O 1
ATOM 3087 N N . ALA A 1 385 ? -4.055 -16.266 -16.078 1 89 385 ALA A N 1
ATOM 3088 C CA . ALA A 1 385 ? -3.893 -17.234 -17.141 1 89 385 ALA A CA 1
ATOM 3089 C C . ALA A 1 385 ? -4.578 -18.547 -16.797 1 89 385 ALA A C 1
ATOM 3091 O O . ALA A 1 385 ? -5.258 -19.156 -17.641 1 89 385 ALA A O 1
ATOM 3092 N N . ALA A 1 386 ? -4.414 -18.953 -15.594 1 89 386 ALA A N 1
ATOM 3093 C CA . ALA A 1 386 ? -5.016 -20.203 -15.148 1 89 386 ALA A CA 1
ATOM 3094 C C . ALA A 1 386 ? -6.539 -20.109 -15.164 1 89 386 ALA A C 1
ATOM 3096 O O . ALA A 1 386 ? -7.223 -21.109 -15.414 1 89 386 ALA A O 1
ATOM 3097 N N . GLN A 1 387 ? -7.016 -18.906 -14.953 1 89.5 387 GLN A N 1
ATOM 3098 C CA . GLN A 1 387 ? -8.469 -18.734 -14.961 1 89.5 387 GLN A CA 1
ATOM 3099 C C . GLN A 1 387 ? -9.031 -18.875 -16.375 1 89.5 387 GLN A C 1
ATOM 3101 O O . GLN A 1 387 ? -10.164 -19.328 -16.547 1 89.5 387 GLN A O 1
ATOM 3106 N N . VAL A 1 388 ? -8.25 -18.484 -17.328 1 92.19 388 VAL A N 1
ATOM 3107 C CA . VAL A 1 388 ? -8.68 -18.625 -18.719 1 92.19 388 VAL A CA 1
ATOM 3108 C C . VAL A 1 388 ? -8.594 -20.094 -19.125 1 92.19 388 VAL A C 1
ATOM 3110 O O . VAL A 1 388 ? -9.531 -20.625 -19.719 1 92.19 388 VAL A O 1
ATOM 3113 N N . PHE A 1 389 ? -7.457 -20.719 -18.766 1 94 389 PHE A N 1
ATOM 3114 C CA . PHE A 1 389 ? -7.254 -22.109 -19.109 1 94 389 PHE A CA 1
ATOM 3115 C C . PHE A 1 389 ? -7.895 -23.031 -18.078 1 94 389 PHE A C 1
ATOM 3117 O O . PHE A 1 389 ? -7.238 -23.922 -17.531 1 94 389 PHE A O 1
ATOM 3124 N N . SER A 1 390 ? -9.141 -22.812 -17.828 1 91.31 390 SER A N 1
ATOM 3125 C CA . SER A 1 390 ? -9.836 -23.578 -16.797 1 91.31 390 SER A CA 1
ATOM 3126 C C . SER A 1 390 ? -10.844 -24.531 -17.422 1 91.31 390 SER A C 1
ATOM 3128 O O . SER A 1 390 ? -11.297 -24.328 -18.547 1 91.31 390 SER A O 1
ATOM 3130 N N . GLN A 1 391 ? -11.133 -25.531 -16.703 1 89 391 GLN A N 1
ATOM 3131 C CA . GLN A 1 391 ? -12.125 -26.516 -17.125 1 89 391 GLN A CA 1
ATOM 3132 C C . GLN A 1 391 ? -13.492 -25.859 -17.328 1 89 391 GLN A C 1
ATOM 3134 O O . GLN A 1 391 ? -14.242 -26.234 -18.234 1 89 391 GLN A O 1
ATOM 3139 N N . ARG A 1 392 ? -13.773 -24.922 -16.594 1 88.25 392 ARG A N 1
ATOM 3140 C CA . ARG A 1 392 ? -15.062 -24.25 -16.672 1 88.25 392 ARG A CA 1
ATOM 3141 C C . ARG A 1 392 ? -15.203 -23.5 -18 1 88.25 392 ARG A C 1
ATOM 3143 O O . ARG A 1 392 ? -16.234 -23.594 -18.656 1 88.25 392 ARG A O 1
ATOM 3150 N N . VAL A 1 393 ? -14.219 -22.766 -18.328 1 92.94 393 VAL A N 1
ATOM 3151 C CA . VAL A 1 393 ? -14.25 -22.016 -19.578 1 92.94 393 VAL A CA 1
ATOM 3152 C C . VAL A 1 393 ? -14.305 -23 -20.75 1 92.94 393 VAL A C 1
ATOM 3154 O O . VAL A 1 393 ? -15.055 -22.781 -21.703 1 92.94 393 VAL A O 1
ATOM 3157 N N . SER A 1 394 ? -13.523 -24.047 -20.641 1 94.06 394 SER A N 1
ATOM 3158 C CA . SER A 1 394 ? -13.531 -25.078 -21.672 1 94.06 394 SER A CA 1
ATOM 3159 C C . SER A 1 394 ? -14.922 -25.672 -21.844 1 94.06 394 SER A C 1
ATOM 3161 O O . SER A 1 394 ? -15.422 -25.781 -22.969 1 94.06 394 SER A O 1
ATOM 3163 N N . SER A 1 395 ? -15.555 -25.984 -20.781 1 90.69 395 SER A N 1
ATOM 3164 C CA . SER A 1 395 ? -16.875 -26.594 -20.812 1 90.69 395 SER A CA 1
ATOM 3165 C C . SER A 1 395 ? -17.922 -25.641 -21.375 1 90.69 395 SER A C 1
ATOM 3167 O O . SER A 1 395 ? -18.828 -26.047 -22.094 1 90.69 395 SER A O 1
ATOM 3169 N N . ALA A 1 396 ? -17.797 -24.406 -21 1 91.88 396 ALA A N 1
ATOM 3170 C CA . ALA A 1 396 ? -18.719 -23.391 -21.5 1 91.88 396 ALA A CA 1
ATOM 3171 C C . ALA A 1 396 ? -18.594 -23.219 -23 1 91.88 396 ALA A C 1
ATOM 3173 O O . ALA A 1 396 ? -19.609 -23.109 -23.719 1 91.88 396 ALA A O 1
ATOM 3174 N N . LEU A 1 397 ? -17.406 -23.234 -23.5 1 93.94 397 LEU A N 1
ATOM 3175 C CA . LEU A 1 397 ? -17.156 -23.125 -24.938 1 93.94 397 LEU A CA 1
ATOM 3176 C C . LEU A 1 397 ? -17.672 -24.359 -25.672 1 93.94 397 LEU A C 1
ATOM 3178 O O . LEU A 1 397 ? -18.297 -24.234 -26.734 1 93.94 397 LEU A O 1
ATOM 3182 N N . ARG A 1 398 ? -17.375 -25.453 -25.078 1 91.81 398 ARG A N 1
ATOM 3183 C CA . ARG A 1 398 ? -17.812 -26.688 -25.688 1 91.81 398 ARG A CA 1
ATOM 3184 C C . ARG A 1 398 ? -19.344 -26.766 -25.75 1 91.81 398 ARG A C 1
ATOM 3186 O O . ARG A 1 398 ? -19.906 -27.141 -26.797 1 91.81 398 ARG A O 1
ATOM 3193 N N . PHE A 1 399 ? -19.938 -26.438 -24.688 1 90.69 399 PHE A N 1
ATOM 3194 C CA . PHE A 1 399 ? -21.391 -26.453 -24.641 1 90.69 399 PHE A CA 1
ATOM 3195 C C . PHE A 1 399 ? -21.969 -25.484 -25.672 1 90.69 399 PHE A C 1
ATOM 3197 O O . PHE A 1 399 ? -22.906 -25.844 -26.391 1 90.69 399 PHE A O 1
ATOM 3204 N N . SER A 1 400 ? -21.469 -24.266 -25.75 1 92.19 400 SER A N 1
ATOM 3205 C CA . SER A 1 400 ? -21.969 -23.25 -26.656 1 92.19 400 SER A CA 1
ATOM 3206 C C . SER A 1 400 ? -21.75 -23.656 -28.109 1 92.19 400 SER A C 1
ATOM 3208 O O . SER A 1 400 ? -22.578 -23.359 -28.969 1 92.19 400 SER A O 1
ATOM 3210 N N . GLY A 1 401 ? -20.641 -24.312 -28.328 1 91.12 401 GLY A N 1
ATOM 3211 C CA . GLY A 1 401 ? -20.375 -24.797 -29.672 1 91.12 401 GLY A CA 1
ATOM 3212 C C . GLY A 1 401 ? -21.281 -25.953 -30.062 1 91.12 401 GLY A C 1
ATOM 3213 O O . GLY A 1 401 ? -21.812 -25.984 -31.188 1 91.12 401 GLY A O 1
ATOM 3214 N N . LYS A 1 402 ? -21.516 -26.812 -29.188 1 89.12 402 LYS A N 1
ATOM 3215 C CA . LYS A 1 402 ? -22.328 -28.016 -29.422 1 89.12 402 LYS A CA 1
ATOM 3216 C C . LYS A 1 402 ? -23.781 -27.641 -29.703 1 89.12 402 LYS A C 1
ATOM 3218 O O . LYS A 1 402 ? -24.438 -28.297 -30.531 1 89.12 402 LYS A O 1
ATOM 3223 N N . HIS A 1 403 ? -24.344 -26.625 -29.094 1 90.56 403 HIS A N 1
ATOM 3224 C CA . HIS A 1 403 ? -25.766 -26.281 -29.203 1 90.56 403 HIS A CA 1
ATOM 3225 C C . HIS A 1 403 ? -25.969 -25.141 -30.203 1 90.56 403 HIS A C 1
ATOM 3227 O O . HIS A 1 403 ? -27.047 -24.531 -30.234 1 90.56 403 HIS A O 1
ATOM 3233 N N . GLY A 1 404 ? -24.922 -24.734 -30.875 1 90.81 404 GLY A N 1
ATOM 3234 C CA . GLY A 1 404 ? -25.047 -23.781 -31.969 1 90.81 404 GLY A CA 1
ATOM 3235 C C . GLY A 1 404 ? -25.125 -22.344 -31.484 1 90.81 404 GLY A C 1
ATOM 3236 O O . GLY A 1 404 ? -25.516 -21.453 -32.25 1 90.81 404 GLY A O 1
ATOM 3237 N N . ILE A 1 405 ? -24.875 -22.141 -30.25 1 91.31 405 ILE A N 1
ATOM 3238 C CA . ILE A 1 405 ? -24.844 -20.766 -29.75 1 91.31 405 ILE A CA 1
ATOM 3239 C C . ILE A 1 405 ? -23.625 -20.031 -30.297 1 91.31 405 ILE A C 1
ATOM 3241 O O . ILE A 1 405 ? -23.719 -18.859 -30.672 1 91.31 405 ILE A O 1
ATOM 3245 N N . LEU A 1 406 ? -22.516 -20.719 -30.297 1 94.44 406 LEU A N 1
ATOM 3246 C CA . LEU A 1 406 ? -21.266 -20.266 -30.922 1 94.44 406 LEU A CA 1
ATOM 3247 C C . LEU A 1 406 ? -20.859 -21.188 -32.062 1 94.44 406 LEU A C 1
ATOM 3249 O O . LEU A 1 406 ? -21.406 -22.281 -32.219 1 94.44 406 LEU A O 1
ATOM 3253 N N . PRO A 1 407 ? -19.922 -20.703 -32.875 1 94.94 407 PRO A N 1
ATOM 3254 C CA . PRO A 1 407 ? -19.5 -21.562 -33.969 1 94.94 407 PRO A CA 1
ATOM 3255 C C . PRO A 1 407 ? -18.891 -22.875 -33.5 1 94.94 407 PRO A C 1
ATOM 3257 O O . PRO A 1 407 ? -18.266 -22.922 -32.438 1 94.94 407 PRO A O 1
ATOM 3260 N N . ALA A 1 408 ? -19.016 -23.906 -34.25 1 93.44 408 ALA A N 1
ATOM 3261 C CA . ALA A 1 408 ? -18.516 -25.234 -33.906 1 93.44 408 ALA A CA 1
ATOM 3262 C C . ALA A 1 408 ? -17 -25.234 -33.719 1 93.44 408 ALA A C 1
ATOM 3264 O O . ALA A 1 408 ? -16.469 -26.047 -32.969 1 93.44 408 ALA A O 1
ATOM 3265 N N . GLU A 1 409 ? -16.391 -24.297 -34.344 1 93.25 409 GLU A N 1
ATOM 3266 C CA . GLU A 1 409 ? -14.938 -24.156 -34.25 1 93.25 409 GLU A CA 1
ATOM 3267 C C . GLU A 1 409 ? -14.516 -23.906 -32.812 1 93.25 409 GLU A C 1
ATOM 3269 O O . GLU A 1 409 ? -13.359 -24.141 -32.438 1 93.25 409 GLU A O 1
ATOM 3274 N N . CYS A 1 410 ? -15.461 -23.5 -31.984 1 95.81 410 CYS A N 1
ATOM 3275 C CA . CYS A 1 410 ? -15.164 -23.188 -30.594 1 95.81 410 CYS A CA 1
ATOM 3276 C C . CYS A 1 410 ? -14.797 -24.453 -29.812 1 95.81 410 CYS A C 1
ATOM 3278 O O . CYS A 1 410 ? -14.164 -24.375 -28.766 1 95.81 410 CYS A O 1
ATOM 3280 N N . GLU A 1 411 ? -15.141 -25.547 -30.328 1 94.38 411 GLU A N 1
ATOM 3281 C CA . GLU A 1 411 ? -14.773 -26.797 -29.703 1 94.38 411 GLU A CA 1
ATOM 3282 C C . GLU A 1 411 ? -13.266 -27.016 -29.703 1 94.38 411 GLU A C 1
ATOM 3284 O O . GLU A 1 411 ? -12.703 -27.609 -28.781 1 94.38 411 GLU A O 1
ATOM 3289 N N . GLY A 1 412 ? -12.594 -26.547 -30.797 1 95.94 412 GLY A N 1
ATOM 3290 C CA . GLY A 1 412 ? -11.141 -26.625 -30.859 1 95.94 412 GLY A CA 1
ATOM 3291 C C . GLY A 1 412 ? -10.469 -25.844 -29.75 1 95.94 412 GLY A C 1
ATOM 3292 O O . GLY A 1 412 ? -9.523 -26.328 -29.125 1 95.94 412 GLY A O 1
ATOM 3293 N N . THR A 1 413 ? -11 -24.672 -29.547 1 97.5 413 THR A N 1
ATOM 3294 C CA . THR A 1 413 ? -10.461 -23.844 -28.469 1 97.5 413 THR A CA 1
ATOM 3295 C C . THR A 1 413 ? -10.742 -24.484 -27.109 1 97.5 413 THR A C 1
ATOM 3297 O O . THR A 1 413 ? -9.898 -24.453 -26.219 1 97.5 413 THR A O 1
ATOM 3300 N N . ALA A 1 414 ? -11.906 -25.062 -26.969 1 96.25 414 ALA A N 1
ATOM 3301 C CA . ALA A 1 414 ? -12.258 -25.75 -25.734 1 96.25 414 ALA A CA 1
ATOM 3302 C C . ALA A 1 414 ? -11.281 -26.875 -25.422 1 96.25 414 ALA A C 1
ATOM 3304 O O . ALA A 1 414 ? -10.812 -27.016 -24.297 1 96.25 414 ALA A O 1
ATOM 3305 N N . ASP A 1 415 ? -10.977 -27.641 -26.406 1 96 415 ASP A N 1
ATOM 3306 C CA . ASP A 1 415 ? -10.039 -28.75 -26.234 1 96 415 ASP A CA 1
ATOM 3307 C C . ASP A 1 415 ? -8.648 -28.25 -25.875 1 96 415 ASP A C 1
ATOM 3309 O O . ASP A 1 415 ? -7.973 -28.828 -25.031 1 96 415 ASP A O 1
ATOM 3313 N N . PHE A 1 416 ? -8.281 -27.234 -26.578 1 97.56 416 PHE A N 1
ATOM 3314 C CA . PHE A 1 416 ? -6.984 -26.625 -26.328 1 97.56 416 PHE A CA 1
ATOM 3315 C C . PHE A 1 416 ? -6.863 -26.203 -24.859 1 97.56 416 PHE A C 1
ATOM 3317 O O . PHE A 1 416 ? -5.855 -26.469 -24.219 1 97.56 416 PHE A O 1
ATOM 3324 N N . LEU A 1 417 ? -7.918 -25.547 -24.344 1 96.44 417 LEU A N 1
ATOM 3325 C CA . LEU A 1 417 ? -7.93 -25.094 -22.969 1 96.44 417 LEU A CA 1
ATOM 3326 C C . LEU A 1 417 ? -7.879 -26.266 -22 1 96.44 417 LEU A C 1
ATOM 3328 O O . LEU A 1 417 ? -7.168 -26.219 -21 1 96.44 417 LEU A O 1
ATOM 3332 N N . LEU A 1 418 ? -8.57 -27.25 -22.297 1 94.38 418 LEU A N 1
ATOM 3333 C CA . LEU A 1 418 ? -8.641 -28.422 -21.422 1 94.38 418 LEU A CA 1
ATOM 3334 C C . LEU A 1 418 ? -7.293 -29.141 -21.359 1 94.38 418 LEU A C 1
ATOM 3336 O O . LEU A 1 418 ? -6.898 -29.641 -20.312 1 94.38 418 LEU A O 1
ATOM 3340 N N . ILE A 1 419 ? -6.621 -29.234 -22.469 1 96.31 419 ILE A N 1
ATOM 3341 C CA . ILE A 1 419 ? -5.309 -29.859 -22.547 1 96.31 419 ILE A CA 1
ATOM 3342 C C . ILE A 1 419 ? -4.352 -29.172 -21.578 1 96.31 419 ILE A C 1
ATOM 3344 O O . ILE A 1 419 ? -3.691 -29.844 -20.781 1 96.31 419 ILE A O 1
ATOM 3348 N N . PHE A 1 420 ? -4.324 -27.906 -21.609 1 96.62 420 PHE A N 1
ATOM 3349 C CA . PHE A 1 420 ? -3.367 -27.172 -20.797 1 96.62 420 PHE A CA 1
ATOM 3350 C C . PHE A 1 420 ? -3.832 -27.109 -19.344 1 96.62 420 PHE A C 1
ATOM 3352 O O . PHE A 1 420 ? -3.018 -26.953 -18.438 1 96.62 420 PHE A O 1
ATOM 3359 N N . ASP A 1 421 ? -5.152 -27.172 -19.109 1 94.44 421 ASP A N 1
ATOM 3360 C CA . ASP A 1 421 ? -5.645 -27.297 -17.734 1 94.44 421 ASP A CA 1
ATOM 3361 C C . ASP A 1 421 ? -5.141 -28.578 -17.078 1 94.44 421 ASP A C 1
ATOM 3363 O O . ASP A 1 421 ? -4.645 -28.547 -15.953 1 94.44 421 ASP A O 1
ATOM 3367 N N . LYS A 1 422 ? -5.246 -29.656 -17.797 1 93.62 422 LYS A N 1
ATOM 3368 C CA . LYS A 1 422 ? -4.789 -30.953 -17.297 1 93.62 422 LYS A CA 1
ATOM 3369 C C . LYS A 1 422 ? -3.27 -30.984 -17.156 1 93.62 422 LYS A C 1
ATOM 3371 O O . LYS A 1 422 ? -2.74 -31.516 -16.172 1 93.62 422 LYS A O 1
ATOM 3376 N N . LEU A 1 423 ? -2.674 -30.453 -18.156 1 95.81 423 LEU A N 1
ATOM 3377 C CA . LEU A 1 423 ? -1.215 -30.406 -18.125 1 95.81 423 LEU A CA 1
ATOM 3378 C C . LEU A 1 423 ? -0.716 -29.594 -16.938 1 95.81 423 LEU A C 1
ATOM 3380 O O . LEU A 1 423 ? 0.206 -30 -16.234 1 95.81 423 LEU A O 1
ATOM 3384 N N . PHE A 1 424 ? -1.297 -28.453 -16.75 1 94.81 424 PHE A N 1
ATOM 3385 C CA . PHE A 1 424 ? -0.926 -27.594 -15.641 1 94.81 424 PHE A CA 1
ATOM 3386 C C . PHE A 1 424 ? -1.16 -28.297 -14.312 1 94.81 424 PHE A C 1
ATOM 3388 O O . PHE A 1 424 ? -0.309 -28.25 -13.422 1 94.81 424 PHE A O 1
ATOM 3395 N N . ASP A 1 425 ? -2.246 -28.938 -14.141 1 91.94 425 ASP A N 1
ATOM 3396 C CA . ASP A 1 425 ? -2.574 -29.656 -12.914 1 91.94 425 ASP A CA 1
ATOM 3397 C C . ASP A 1 425 ? -1.58 -30.797 -12.656 1 91.94 425 ASP A C 1
ATOM 3399 O O . ASP A 1 425 ? -1.215 -31.062 -11.508 1 91.94 425 ASP A O 1
ATOM 3403 N N . SER A 1 426 ? -1.13 -31.438 -13.664 1 94.94 426 SER A N 1
ATOM 3404 C CA . SER A 1 426 ? -0.225 -32.562 -13.539 1 94.94 426 SER A CA 1
ATOM 3405 C C . SER A 1 426 ? 1.14 -32.156 -13.016 1 94.94 426 SER A C 1
ATOM 3407 O O . SER A 1 426 ? 1.854 -32.938 -12.398 1 94.94 426 SER A O 1
ATOM 3409 N N . PHE A 1 427 ? 1.505 -30.906 -13.258 1 95.12 427 PHE A N 1
ATOM 3410 C CA . PHE A 1 427 ? 2.801 -30.406 -12.812 1 95.12 427 PHE A CA 1
ATOM 3411 C C . PHE A 1 427 ? 2.641 -29.5 -11.602 1 95.12 427 PHE A C 1
ATOM 3413 O O . PHE A 1 427 ? 3.602 -28.859 -11.164 1 95.12 427 PHE A O 1
ATOM 3420 N N . ASN A 1 428 ? 1.43 -29.375 -11.062 1 89.44 428 ASN A N 1
ATOM 3421 C CA . ASN A 1 428 ? 1.169 -28.484 -9.938 1 89.44 428 ASN A CA 1
ATOM 3422 C C . ASN A 1 428 ? 0.4 -29.188 -8.828 1 89.44 428 ASN A C 1
ATOM 3424 O O . ASN A 1 428 ? -0.369 -28.562 -8.102 1 89.44 428 ASN A O 1
ATOM 3428 N N . GLY A 1 429 ? 0.6 -30.406 -8.734 1 86.69 429 GLY A N 1
ATOM 3429 C CA . GLY A 1 429 ? -0.066 -31.172 -7.691 1 86.69 429 GLY A CA 1
ATOM 3430 C C . GLY A 1 429 ? 0.415 -30.812 -6.297 1 86.69 429 GLY A C 1
ATOM 3431 O O . GLY A 1 429 ? 1.604 -30.562 -6.09 1 86.69 429 GLY A O 1
ATOM 3432 N N . HIS A 1 430 ? -0.538 -30.766 -5.23 1 80.25 430 HIS A N 1
ATOM 3433 C CA . HIS A 1 430 ? -0.131 -30.266 -3.92 1 80.25 430 HIS A CA 1
ATOM 3434 C C . HIS A 1 430 ? -0.428 -31.297 -2.826 1 80.25 430 HIS A C 1
ATOM 3436 O O . HIS A 1 430 ? -0.063 -31.094 -1.665 1 80.25 430 HIS A O 1
ATOM 3442 N N . SER A 1 431 ? -1.051 -32.344 -3.166 1 78.19 431 SER A N 1
ATOM 3443 C CA . SER A 1 431 ? -1.48 -33.219 -2.08 1 78.19 431 SER A CA 1
ATOM 3444 C C . SER A 1 431 ? -1.012 -34.656 -2.309 1 78.19 431 SER A C 1
ATOM 3446 O O . SER A 1 431 ? -0.944 -35.125 -3.449 1 78.19 431 SER A O 1
ATOM 3448 N N . TYR A 1 432 ? -0.603 -35.281 -1.169 1 77.06 432 TYR A N 1
ATOM 3449 C CA . TYR A 1 432 ? -0.288 -36.688 -1.219 1 77.06 432 TYR A CA 1
ATOM 3450 C C . TYR A 1 432 ? -1.561 -37.531 -1.238 1 77.06 432 TYR A C 1
ATOM 3452 O O . TYR A 1 432 ? -1.55 -38.688 -1.698 1 77.06 432 TYR A O 1
ATOM 3460 N N . GLN A 1 433 ? -2.586 -36.781 -0.718 1 72.06 433 GLN A N 1
ATOM 3461 C CA . GLN A 1 433 ? -3.863 -37.5 -0.671 1 72.06 433 GLN A CA 1
ATOM 3462 C C . GLN A 1 433 ? -4.633 -37.312 -1.978 1 72.06 433 GLN A C 1
ATOM 3464 O O . GLN A 1 433 ? -4.422 -36.344 -2.707 1 72.06 433 GLN A O 1
ATOM 3469 N N . ASP A 1 434 ? -5.328 -38.25 -2.258 1 64.5 434 ASP A N 1
ATOM 3470 C CA . ASP A 1 434 ? -6.133 -38.219 -3.473 1 64.5 434 ASP A CA 1
ATOM 3471 C C . ASP A 1 434 ? -7.086 -37 -3.447 1 64.5 434 ASP A C 1
ATOM 3473 O O . ASP A 1 434 ? -7.777 -36.781 -2.455 1 64.5 434 ASP A O 1
ATOM 3477 N N . ASP A 1 435 ? -6.781 -36.062 -4.258 1 62.97 435 ASP A N 1
ATOM 3478 C CA . ASP A 1 435 ? -7.625 -34.875 -4.438 1 62.97 435 ASP A CA 1
ATOM 3479 C C . ASP A 1 435 ? -8.781 -35.156 -5.387 1 62.97 435 ASP A C 1
ATOM 3481 O O . ASP A 1 435 ? -8.797 -36.219 -6.055 1 62.97 435 ASP A O 1
ATOM 3485 N N . SER A 1 436 ? -9.75 -34.375 -5.34 1 64.06 436 SER A N 1
ATOM 3486 C CA . SER A 1 436 ? -10.914 -34.469 -6.223 1 64.06 436 SER A CA 1
ATOM 3487 C C . SER A 1 436 ? -10.492 -34.438 -7.688 1 64.06 436 SER A C 1
ATOM 3489 O O . SER A 1 436 ? -11.109 -35.094 -8.539 1 64.06 436 SER A O 1
ATOM 3491 N N . LYS A 1 437 ? -9.43 -33.719 -7.961 1 74.12 437 LYS A N 1
ATOM 3492 C CA . LYS A 1 437 ? -8.938 -33.75 -9.336 1 74.12 437 LYS A CA 1
ATOM 3493 C C . LYS A 1 437 ? -7.801 -34.75 -9.5 1 74.12 437 LYS A C 1
ATOM 3495 O O . LYS A 1 437 ? -6.797 -34.688 -8.789 1 74.12 437 LYS A O 1
ATOM 3500 N N . MET A 1 438 ? -7.875 -35.562 -10.375 1 79.75 438 MET A N 1
ATOM 3501 C CA . MET A 1 438 ? -7.023 -36.719 -10.602 1 79.75 438 MET A CA 1
ATOM 3502 C C . MET A 1 438 ? -5.562 -36.312 -10.75 1 79.75 438 MET A C 1
ATOM 3504 O O . MET A 1 438 ? -4.68 -36.938 -10.156 1 79.75 438 MET A O 1
ATOM 3508 N N . TYR A 1 439 ? -5.25 -35.25 -11.422 1 87.06 439 TYR A N 1
ATOM 3509 C CA . TYR A 1 439 ? -3.871 -34.938 -11.773 1 87.06 439 TYR A CA 1
ATOM 3510 C C . TYR A 1 439 ? -3.25 -34 -10.75 1 87.06 439 TYR A C 1
ATOM 3512 O O . TYR A 1 439 ? -2.061 -33.688 -10.828 1 87.06 439 TYR A O 1
ATOM 3520 N N . LYS A 1 440 ? -4.051 -33.531 -9.758 1 85.75 440 LYS A N 1
ATOM 3521 C CA . LYS A 1 440 ? -3.51 -32.688 -8.703 1 85.75 440 LYS A CA 1
ATOM 3522 C C . LYS A 1 440 ? -2.916 -33.531 -7.566 1 85.75 440 LYS A C 1
ATOM 3524 O O . LYS A 1 440 ? -2.338 -32.969 -6.625 1 85.75 440 LYS A O 1
ATOM 3529 N N . SER A 1 441 ? -2.928 -34.812 -7.738 1 86.19 441 SER A N 1
ATOM 3530 C CA . SER A 1 441 ? -2.355 -35.719 -6.75 1 86.19 441 SER A CA 1
ATOM 3531 C C . SER A 1 441 ? -0.864 -35.938 -6.988 1 86.19 441 SER A C 1
ATOM 3533 O O . SER A 1 441 ? -0.314 -35.438 -7.977 1 86.19 441 SER A O 1
ATOM 3535 N N . CYS A 1 442 ? -0.203 -36.625 -6.121 1 89.06 442 CYS A N 1
ATOM 3536 C CA . CYS A 1 442 ? 1.232 -36.844 -6.234 1 89.06 442 CYS A CA 1
ATOM 3537 C C . CYS A 1 442 ? 1.532 -37.875 -7.328 1 89.06 442 CYS A C 1
ATOM 3539 O O . CYS A 1 442 ? 0.663 -38.656 -7.703 1 89.06 442 CYS A O 1
ATOM 3541 N N . VAL A 1 443 ? 2.707 -37.844 -7.863 1 92.94 443 VAL A N 1
ATOM 3542 C CA . VAL A 1 443 ? 3.166 -38.781 -8.875 1 92.94 443 VAL A CA 1
ATOM 3543 C C . VAL A 1 443 ? 3.701 -40.031 -8.203 1 92.94 443 VAL A C 1
ATOM 3545 O O . VAL A 1 443 ? 4.551 -39.969 -7.312 1 92.94 443 VAL A O 1
ATOM 3548 N N . LYS A 1 444 ? 3.145 -41.094 -8.555 1 92.06 444 LYS A N 1
ATOM 3549 C CA . LYS A 1 444 ? 3.58 -42.438 -8.125 1 92.06 444 LYS A CA 1
ATOM 3550 C C . LYS A 1 444 ? 3.838 -43.344 -9.32 1 92.06 444 LYS A C 1
ATOM 3552 O O . LYS A 1 444 ? 3.541 -42.969 -10.461 1 92.06 444 LYS A O 1
ATOM 3557 N N . LYS A 1 445 ? 4.48 -44.438 -9.18 1 88 445 LYS A N 1
ATOM 3558 C CA . LYS A 1 445 ? 4.848 -45.344 -10.258 1 88 445 LYS A CA 1
ATOM 3559 C C . LYS A 1 445 ? 3.645 -45.656 -11.148 1 88 445 LYS A C 1
ATOM 3561 O O . LYS A 1 445 ? 3.76 -45.656 -12.375 1 88 445 LYS A O 1
ATOM 3566 N N . ASN A 1 446 ? 2.461 -45.781 -10.68 1 85.31 446 ASN A N 1
ATOM 3567 C CA . ASN A 1 446 ? 1.285 -46.094 -11.484 1 85.31 446 ASN A CA 1
ATOM 3568 C C . ASN A 1 446 ? 0.246 -44.969 -11.422 1 85.31 446 ASN A C 1
ATOM 3570 O O . ASN A 1 446 ? -0.951 -45.219 -11.57 1 85.31 446 ASN A O 1
ATOM 3574 N N . SER A 1 447 ? 0.848 -43.844 -11.297 1 89.25 447 SER A N 1
ATOM 3575 C CA . SER A 1 447 ? -0.096 -42.75 -11.273 1 89.25 447 SER A CA 1
ATOM 3576 C C . SER A 1 447 ? -0.526 -42.344 -12.68 1 89.25 447 SER A C 1
ATOM 3578 O O . SER A 1 447 ? 0.189 -42.625 -13.648 1 89.25 447 SER A O 1
ATOM 3580 N N . PRO A 1 448 ? -1.689 -41.781 -12.875 1 91.25 448 PRO A N 1
ATOM 3581 C CA . PRO A 1 448 ? -2.227 -41.438 -14.203 1 91.25 448 PRO A CA 1
ATOM 3582 C C . PRO A 1 448 ? -1.403 -40.375 -14.922 1 91.25 448 PRO A C 1
ATOM 3584 O O . PRO A 1 448 ? -1.616 -40.125 -16.109 1 91.25 448 PRO A O 1
ATOM 3587 N N . HIS A 1 449 ? -0.432 -39.844 -14.297 1 94.12 449 HIS A N 1
ATOM 3588 C CA . HIS A 1 449 ? 0.37 -38.75 -14.859 1 94.12 449 HIS A CA 1
ATOM 3589 C C . HIS A 1 449 ? 1.14 -39.25 -16.094 1 94.12 449 HIS A C 1
ATOM 3591 O O . HIS A 1 449 ? 1.161 -38.562 -17.109 1 94.12 449 HIS A O 1
ATOM 3597 N N . PHE A 1 450 ? 1.702 -40.375 -16.031 1 95.44 450 PHE A N 1
ATOM 3598 C CA . PHE A 1 450 ? 2.557 -40.875 -17.094 1 95.44 450 PHE A CA 1
ATOM 3599 C C . PHE A 1 450 ? 1.742 -41.156 -18.359 1 95.44 450 PHE A C 1
ATOM 3601 O O . PHE A 1 450 ? 2.178 -40.844 -19.469 1 95.44 450 PHE A O 1
ATOM 3608 N N . GLN A 1 451 ? 0.604 -41.656 -18.156 1 94.88 451 GLN A N 1
ATOM 3609 C CA . GLN A 1 451 ? -0.272 -41.875 -19.297 1 94.88 451 GLN A CA 1
ATOM 3610 C C . GLN A 1 451 ? -0.708 -40.562 -19.922 1 94.88 451 GLN A C 1
ATOM 3612 O O . GLN A 1 451 ? -0.744 -40.438 -21.156 1 94.88 451 GLN A O 1
ATOM 3617 N N . LEU A 1 452 ? -1.087 -39.656 -19.109 1 95.38 452 LEU A N 1
ATOM 3618 C CA . LEU A 1 452 ? -1.478 -38.344 -19.609 1 95.38 452 LEU A CA 1
ATOM 3619 C C . LEU A 1 452 ? -0.363 -37.719 -20.438 1 95.38 452 LEU A C 1
ATOM 3621 O O . LEU A 1 452 ? -0.613 -37.188 -21.531 1 95.38 452 LEU A O 1
ATOM 3625 N N . TRP A 1 453 ? 0.875 -37.781 -19.922 1 96.88 453 TRP A N 1
ATOM 3626 C CA . TRP A 1 453 ? 2.021 -37.156 -20.594 1 96.88 453 TRP A CA 1
ATOM 3627 C C . TRP A 1 453 ? 2.291 -37.844 -21.938 1 96.88 453 TRP A C 1
ATOM 3629 O O . TRP A 1 453 ? 2.561 -37.156 -22.938 1 96.88 453 TRP A O 1
ATOM 3639 N N . ASP A 1 454 ? 2.162 -39.094 -21.922 1 96.06 454 ASP A N 1
ATOM 3640 C CA . ASP A 1 454 ? 2.383 -39.844 -23.156 1 96.06 454 ASP A CA 1
ATOM 3641 C C . ASP A 1 454 ? 1.31 -39.5 -24.188 1 96.06 454 ASP A C 1
ATOM 3643 O O . ASP A 1 454 ? 1.602 -39.406 -25.391 1 96.06 454 ASP A O 1
ATOM 3647 N N . ASP A 1 455 ? 0.113 -39.344 -23.734 1 95 455 ASP A N 1
ATOM 3648 C CA . ASP A 1 455 ? -1.003 -39.031 -24.609 1 95 455 ASP A CA 1
ATOM 3649 C C . ASP A 1 455 ? -0.884 -37.625 -25.172 1 95 455 ASP A C 1
ATOM 3651 O O . ASP A 1 455 ? -1.275 -37.344 -26.312 1 95 455 ASP A O 1
ATOM 3655 N N . LEU A 1 456 ? -0.368 -36.75 -24.406 1 96.31 456 LEU A N 1
ATOM 3656 C CA . LEU A 1 456 ? -0.379 -35.312 -24.766 1 96.31 456 LEU A CA 1
ATOM 3657 C C . LEU A 1 456 ? 0.853 -34.969 -25.594 1 96.31 456 LEU A C 1
ATOM 3659 O O . LEU A 1 456 ? 0.857 -33.969 -26.312 1 96.31 456 LEU A O 1
ATOM 3663 N N . LEU A 1 457 ? 1.963 -35.719 -25.531 1 96.94 457 LEU A N 1
ATOM 3664 C CA . LEU A 1 457 ? 3.232 -35.406 -26.172 1 96.94 457 LEU A CA 1
ATOM 3665 C C . LEU A 1 457 ? 3.051 -35.188 -27.672 1 96.94 457 LEU A C 1
ATOM 3667 O O . LEU A 1 457 ? 3.492 -34.188 -28.219 1 96.94 457 LEU A O 1
ATOM 3671 N N . PRO A 1 458 ? 2.275 -36.094 -28.375 1 96.38 458 PRO A N 1
ATOM 3672 C CA . PRO A 1 458 ? 2.09 -35.875 -29.812 1 96.38 458 PRO A CA 1
ATOM 3673 C C . PRO A 1 458 ? 1.275 -34.625 -30.125 1 96.38 458 PRO A C 1
ATOM 3675 O O . PRO A 1 458 ? 1.557 -33.938 -31.109 1 96.38 458 PRO A O 1
ATOM 3678 N N . THR A 1 459 ? 0.308 -34.406 -29.344 1 97.19 459 THR A N 1
ATOM 3679 C CA . THR A 1 459 ? -0.515 -33.219 -29.531 1 97.19 459 THR A CA 1
ATOM 3680 C C . THR A 1 459 ? 0.311 -31.938 -29.328 1 97.19 459 THR A C 1
ATOM 3682 O O . THR A 1 459 ? 0.22 -31 -30.125 1 97.19 459 THR A O 1
ATOM 3685 N N . LEU A 1 460 ? 1.103 -31.922 -28.25 1 97.75 460 LEU A N 1
ATOM 3686 C CA . LEU A 1 460 ? 1.942 -30.766 -27.969 1 97.75 460 LEU A CA 1
ATOM 3687 C C . LEU A 1 460 ? 2.939 -30.516 -29.109 1 97.75 460 LEU A C 1
ATOM 3689 O O . LEU A 1 460 ? 3.18 -29.375 -29.5 1 97.75 460 LEU A O 1
ATOM 3693 N N . GLU A 1 461 ? 3.516 -31.547 -29.641 1 97.25 461 GLU A N 1
ATOM 3694 C CA . GLU A 1 461 ? 4.5 -31.453 -30.719 1 97.25 461 GLU A CA 1
ATOM 3695 C C . GLU A 1 461 ? 3.861 -30.938 -32 1 97.25 461 GLU A C 1
ATOM 3697 O O . GLU A 1 461 ? 4.543 -30.359 -32.844 1 97.25 461 GLU A O 1
ATOM 3702 N N . SER A 1 462 ? 2.58 -31.109 -32.094 1 97.25 462 SER A N 1
ATOM 3703 C CA . SER A 1 462 ? 1.877 -30.719 -33.312 1 97.25 462 SER A CA 1
ATOM 3704 C C . SER A 1 462 ? 1.444 -29.266 -33.25 1 97.25 462 SER A C 1
ATOM 3706 O O . SER A 1 462 ? 1.1 -28.672 -34.281 1 97.25 462 SER A O 1
ATOM 3708 N N . ILE A 1 463 ? 1.464 -28.625 -32.156 1 97.69 463 ILE A N 1
ATOM 3709 C CA . ILE A 1 463 ? 0.926 -27.266 -31.969 1 97.69 463 ILE A CA 1
ATOM 3710 C C . ILE A 1 463 ? 1.784 -26.266 -32.75 1 97.69 463 ILE A C 1
ATOM 3712 O O . ILE A 1 463 ? 3.012 -26.281 -32.625 1 97.69 463 ILE A O 1
ATOM 3716 N N . ARG A 1 464 ? 1.154 -25.469 -33.594 1 97.25 464 ARG A N 1
ATOM 3717 C CA . ARG A 1 464 ? 1.799 -24.391 -34.344 1 97.25 464 ARG A CA 1
ATOM 3718 C C . ARG A 1 464 ? 0.999 -23.094 -34.219 1 97.25 464 ARG A C 1
ATOM 3720 O O . ARG A 1 464 ? -0.232 -23.109 -34.312 1 97.25 464 ARG A O 1
ATOM 3727 N N . PHE A 1 465 ? 1.683 -22.031 -33.938 1 96.75 465 PHE A N 1
ATOM 3728 C CA . PHE A 1 465 ? 1.033 -20.734 -33.875 1 96.75 465 PHE A CA 1
ATOM 3729 C C . PHE A 1 465 ? 1.207 -19.984 -35.188 1 96.75 465 PHE A C 1
ATOM 3731 O O . PHE A 1 465 ? 2.277 -20.016 -35.812 1 96.75 465 PHE A O 1
ATOM 3738 N N . LYS A 1 466 ? 0.193 -19.344 -35.625 1 94.56 466 LYS A N 1
ATOM 3739 C CA . LYS A 1 466 ? 0.181 -18.594 -36.875 1 94.56 466 LYS A CA 1
ATOM 3740 C C . LYS A 1 466 ? 0.869 -17.234 -36.688 1 94.56 466 LYS A C 1
ATOM 3742 O O . LYS A 1 466 ? 0.505 -16.453 -35.812 1 94.56 466 LYS A O 1
ATOM 3747 N N . SER A 1 467 ? 1.88 -16.953 -37.375 1 90 467 SER A N 1
ATOM 3748 C CA . SER A 1 467 ? 2.561 -15.672 -37.375 1 90 467 SER A CA 1
ATOM 3749 C C . SER A 1 467 ? 2.604 -15.07 -38.781 1 90 467 SER A C 1
ATOM 3751 O O . SER A 1 467 ? 2.717 -15.797 -39.781 1 90 467 SER A O 1
ATOM 3753 N N . ILE A 1 468 ? 2.299 -13.766 -38.906 1 88.12 468 ILE A N 1
ATOM 3754 C CA . ILE A 1 468 ? 2.311 -13.07 -40.188 1 88.12 468 ILE A CA 1
ATOM 3755 C C . ILE A 1 468 ? 3.582 -12.234 -40.312 1 88.12 468 ILE A C 1
ATOM 3757 O O . ILE A 1 468 ? 3.871 -11.398 -39.438 1 88.12 468 ILE A O 1
ATOM 3761 N N . SER A 1 469 ? 4.449 -12.609 -41.062 1 84.06 469 SER A N 1
ATOM 3762 C CA . SER A 1 469 ? 5.656 -11.828 -41.312 1 84.06 469 SER A CA 1
ATOM 3763 C C . SER A 1 469 ? 5.617 -11.195 -42.688 1 84.06 469 SER A C 1
ATOM 3765 O O . SER A 1 469 ? 5.094 -11.781 -43.625 1 84.06 469 SER A O 1
ATOM 3767 N N . LYS A 1 470 ? 5.855 -9.938 -42.812 1 76.69 470 LYS A N 1
ATOM 3768 C CA . LYS A 1 470 ? 5.891 -9.211 -44.062 1 76.69 470 LYS A CA 1
ATOM 3769 C C . LYS A 1 470 ? 7.246 -9.359 -44.75 1 76.69 470 LYS A C 1
ATOM 3771 O O . LYS A 1 470 ? 8.273 -8.984 -44.188 1 76.69 470 LYS A O 1
ATOM 3776 N N . LYS A 1 471 ? 7.32 -10.25 -45.688 1 75.62 471 LYS A N 1
ATOM 3777 C CA . LYS A 1 471 ? 8.523 -10.312 -46.5 1 75.62 471 LYS A CA 1
ATOM 3778 C C . LYS A 1 471 ? 8.258 -9.766 -47.906 1 75.62 471 LYS A C 1
ATOM 3780 O O . LYS A 1 471 ? 7.379 -10.258 -48.625 1 75.62 471 LYS A O 1
ATOM 3785 N N . ASN A 1 472 ? 9.039 -8.812 -48.375 1 76.06 472 ASN A N 1
ATOM 3786 C CA . ASN A 1 472 ? 8.961 -8.164 -49.688 1 76.06 472 ASN A CA 1
ATOM 3787 C C . ASN A 1 472 ? 7.559 -7.641 -49.969 1 76.06 472 ASN A C 1
ATOM 3789 O O . ASN A 1 472 ? 7.055 -7.777 -51.094 1 76.06 472 ASN A O 1
ATOM 3793 N N . GLY A 1 473 ? 6.801 -7.098 -48.844 1 74.5 473 GLY A N 1
ATOM 3794 C CA . GLY A 1 473 ? 5.496 -6.477 -49.031 1 74.5 473 GLY A CA 1
ATOM 3795 C C . GLY A 1 473 ? 4.352 -7.469 -49 1 74.5 473 GLY A C 1
ATOM 3796 O O . GLY A 1 473 ? 3.186 -7.082 -49.062 1 74.5 473 GLY A O 1
ATOM 3797 N N . ILE A 1 474 ? 4.707 -8.781 -49.094 1 80.75 474 ILE A N 1
ATOM 3798 C CA . ILE A 1 474 ? 3.662 -9.797 -49.125 1 80.75 474 ILE A CA 1
ATOM 3799 C C . ILE A 1 474 ? 3.549 -10.445 -47.75 1 80.75 474 ILE A C 1
ATOM 3801 O O . ILE A 1 474 ? 4.559 -10.812 -47.125 1 80.75 474 ILE A O 1
ATOM 3805 N N . ASP A 1 475 ? 2.359 -10.445 -47.219 1 82.12 475 ASP A N 1
ATOM 3806 C CA . ASP A 1 475 ? 2.096 -11.117 -45.938 1 82.12 475 ASP A CA 1
ATOM 3807 C C . ASP A 1 475 ? 2.332 -12.617 -46.062 1 82.12 475 ASP A C 1
ATOM 3809 O O . ASP A 1 475 ? 1.705 -13.289 -46.875 1 82.12 475 ASP A O 1
ATOM 3813 N N . GLN A 1 476 ? 3.426 -13.023 -45.531 1 87.31 476 GLN A N 1
ATOM 3814 C CA . GLN A 1 476 ? 3.689 -14.461 -45.5 1 87.31 476 GLN A CA 1
ATOM 3815 C C . GLN A 1 476 ? 3.242 -15.047 -44.156 1 87.31 476 GLN A C 1
ATOM 3817 O O . GLN A 1 476 ? 3.617 -14.547 -43.094 1 87.31 476 GLN A O 1
ATOM 3822 N N . ILE A 1 477 ? 2.334 -16.078 -44.25 1 90 477 ILE A N 1
ATOM 3823 C CA . ILE A 1 477 ? 1.821 -16.766 -43.062 1 90 477 ILE A CA 1
ATOM 3824 C C . ILE A 1 477 ? 2.756 -17.906 -42.688 1 90 477 ILE A C 1
ATOM 3826 O O . ILE A 1 477 ? 3.088 -18.75 -43.531 1 90 477 ILE A O 1
ATOM 3830 N N . LYS A 1 478 ? 3.346 -17.781 -41.562 1 91.06 478 LYS A N 1
ATOM 3831 C CA . LYS A 1 478 ? 4.203 -18.844 -41.031 1 91.06 478 LYS A CA 1
ATOM 3832 C C . LYS A 1 478 ? 3.596 -19.484 -39.781 1 91.06 478 LYS A C 1
ATOM 3834 O O . LYS A 1 478 ? 2.93 -18.812 -39 1 91.06 478 LYS A O 1
ATOM 3839 N N . TYR A 1 479 ? 3.713 -20.844 -39.719 1 93.69 479 TYR A N 1
ATOM 3840 C CA . TYR A 1 479 ? 3.299 -21.594 -38.531 1 93.69 479 TYR A CA 1
ATOM 3841 C C . TYR A 1 479 ? 4.508 -22.109 -37.781 1 93.69 479 TYR A C 1
ATOM 3843 O O . TYR A 1 479 ? 5.277 -22.922 -38.281 1 93.69 479 TYR A O 1
ATOM 3851 N N . GLU A 1 480 ? 4.688 -21.531 -36.594 1 93.62 480 GLU A N 1
ATOM 3852 C CA . GLU A 1 480 ? 5.895 -21.844 -35.812 1 93.62 480 GLU A CA 1
ATOM 3853 C C . GLU A 1 480 ? 5.547 -22.312 -34.406 1 93.62 480 GLU A C 1
ATOM 3855 O O . GLU A 1 480 ? 4.484 -21.969 -33.875 1 93.62 480 GLU A O 1
ATOM 3860 N N . MET A 1 481 ? 6.445 -23.109 -33.875 1 95.19 481 MET A N 1
ATOM 3861 C CA . MET A 1 481 ? 6.328 -23.516 -32.469 1 95.19 481 MET A CA 1
ATOM 3862 C C . MET A 1 481 ? 6.895 -22.453 -31.547 1 95.19 481 MET A C 1
ATOM 3864 O O . MET A 1 481 ? 7.98 -21.922 -31.781 1 95.19 481 MET A O 1
ATOM 3868 N N . ILE A 1 482 ? 6.172 -22.156 -30.562 1 94.69 482 ILE A N 1
ATOM 3869 C CA . ILE A 1 482 ? 6.621 -21.125 -29.625 1 94.69 482 ILE A CA 1
ATOM 3870 C C . ILE A 1 482 ? 7.496 -21.766 -28.547 1 94.69 482 ILE A C 1
ATOM 3872 O O . ILE A 1 482 ? 7.371 -22.969 -28.266 1 94.69 482 ILE A O 1
ATOM 3876 N N . PRO A 1 483 ? 8.344 -20.969 -27.875 1 94.88 483 PRO A N 1
ATOM 3877 C CA . PRO A 1 483 ? 9.258 -21.5 -26.859 1 94.88 483 PRO A CA 1
ATOM 3878 C C . PRO A 1 483 ? 8.523 -22.156 -25.688 1 94.88 483 PRO A C 1
ATOM 3880 O O . PRO A 1 483 ? 8.992 -23.156 -25.141 1 94.88 483 PRO A O 1
ATOM 3883 N N . SER A 1 484 ? 7.398 -21.656 -25.297 1 96.5 484 SER A N 1
ATOM 3884 C CA . SER A 1 484 ? 6.676 -22.219 -24.156 1 96.5 484 SER A CA 1
ATOM 3885 C C . SER A 1 484 ? 6.254 -23.656 -24.422 1 96.5 484 SER A C 1
ATOM 3887 O O . SER A 1 484 ? 6.316 -24.5 -23.531 1 96.5 484 SER A O 1
ATOM 3889 N N . ILE A 1 485 ? 5.824 -23.984 -25.625 1 97.62 485 ILE A N 1
ATOM 3890 C CA . ILE A 1 485 ? 5.414 -25.328 -25.984 1 97.62 485 ILE A CA 1
ATOM 3891 C C . ILE A 1 485 ? 6.629 -26.25 -26 1 97.62 485 ILE A C 1
ATOM 3893 O O . ILE A 1 485 ? 6.574 -27.375 -25.484 1 97.62 485 ILE A O 1
ATOM 3897 N N . LYS A 1 486 ? 7.719 -25.766 -26.578 1 96.88 486 LYS A N 1
ATOM 3898 C CA . LYS A 1 486 ? 8.961 -26.531 -26.609 1 96.88 486 LYS A CA 1
ATOM 3899 C C . LYS A 1 486 ? 9.398 -26.906 -25.188 1 96.88 486 LYS A C 1
ATOM 3901 O O . LYS A 1 486 ? 9.828 -28.031 -24.938 1 96.88 486 LYS A O 1
ATOM 3906 N N . ASN A 1 487 ? 9.289 -25.969 -24.359 1 97 487 ASN A N 1
ATOM 3907 C CA . ASN A 1 487 ? 9.75 -26.172 -22.984 1 97 487 ASN A CA 1
ATOM 3908 C C . ASN A 1 487 ? 8.781 -27.047 -22.203 1 97 487 ASN A C 1
ATOM 3910 O O . ASN A 1 487 ? 9.195 -27.75 -21.281 1 97 487 ASN A O 1
ATOM 3914 N N . TRP A 1 488 ? 7.461 -27.047 -22.516 1 97.69 488 TRP A N 1
ATOM 3915 C CA . TRP A 1 488 ? 6.527 -28.016 -21.953 1 97.69 488 TRP A CA 1
ATOM 3916 C C . TRP A 1 488 ? 6.938 -29.438 -22.312 1 97.69 488 TRP A C 1
ATOM 3918 O O . TRP A 1 488 ? 6.926 -30.328 -21.469 1 97.69 488 TRP A O 1
ATOM 3928 N N . ILE A 1 489 ? 7.277 -29.594 -23.547 1 97.75 489 ILE A N 1
ATOM 3929 C CA . ILE A 1 489 ? 7.691 -30.906 -24.047 1 97.75 489 ILE A CA 1
ATOM 3930 C C . ILE A 1 489 ? 8.961 -31.359 -23.328 1 97.75 489 ILE A C 1
ATOM 3932 O O . ILE A 1 489 ? 9.055 -32.5 -22.859 1 97.75 489 ILE A O 1
ATOM 3936 N N . LEU A 1 490 ? 9.891 -30.438 -23.234 1 96.62 490 LEU A N 1
ATOM 3937 C CA . LEU A 1 490 ? 11.141 -30.734 -22.531 1 96.62 490 LEU A CA 1
ATOM 3938 C C . LEU A 1 490 ? 10.875 -31.094 -21.078 1 96.62 490 LEU A C 1
ATOM 3940 O O . LEU A 1 490 ? 11.516 -32 -20.531 1 96.62 490 LEU A O 1
ATOM 3944 N N . ASN A 1 491 ? 9.961 -30.375 -20.406 1 97.62 491 ASN A N 1
ATOM 3945 C CA . ASN A 1 491 ? 9.609 -30.656 -19.031 1 97.62 491 ASN A CA 1
ATOM 3946 C C . ASN A 1 491 ? 9.078 -32.062 -18.859 1 97.62 491 ASN A C 1
ATOM 3948 O O . ASN A 1 491 ? 9.422 -32.75 -17.891 1 97.62 491 ASN A O 1
ATOM 3952 N N . ILE A 1 492 ? 8.219 -32.5 -19.781 1 97.62 492 ILE A N 1
ATOM 3953 C CA . ILE A 1 492 ? 7.641 -33.844 -19.734 1 97.62 492 ILE A CA 1
ATOM 3954 C C . ILE A 1 492 ? 8.75 -34.875 -19.828 1 97.62 492 ILE A C 1
ATOM 3956 O O . ILE A 1 492 ? 8.844 -35.781 -19 1 97.62 492 ILE A O 1
ATOM 3960 N N . LYS A 1 493 ? 9.633 -34.719 -20.766 1 97 493 LYS A N 1
ATOM 3961 C CA . LYS A 1 493 ? 10.719 -35.688 -20.984 1 97 493 LYS A CA 1
ATOM 3962 C C . LYS A 1 493 ? 11.68 -35.688 -19.797 1 97 493 LYS A C 1
ATOM 3964 O O . LYS A 1 493 ? 12.086 -36.75 -19.328 1 97 493 LYS A O 1
ATOM 3969 N N . THR A 1 494 ? 12.016 -34.5 -19.359 1 97.38 494 THR A N 1
ATOM 3970 C CA . THR A 1 494 ? 12.945 -34.375 -18.25 1 97.38 494 THR A CA 1
ATOM 3971 C C . THR A 1 494 ? 12.359 -34.969 -16.969 1 97.38 494 THR A C 1
ATOM 3973 O O . THR A 1 494 ? 13.062 -35.656 -16.219 1 97.38 494 THR A O 1
ATOM 3976 N N . PHE A 1 495 ? 11.086 -34.719 -16.734 1 96.75 495 PHE A N 1
ATOM 3977 C CA . PHE A 1 495 ? 10.469 -35.188 -15.5 1 96.75 495 PHE A CA 1
ATOM 3978 C C . PHE A 1 495 ? 10.391 -36.719 -15.492 1 96.75 495 PHE A C 1
ATOM 3980 O O . PHE A 1 495 ? 10.578 -37.344 -14.453 1 96.75 495 PHE A O 1
ATOM 3987 N N . LYS A 1 496 ? 10.102 -37.312 -16.594 1 95.06 496 LYS A N 1
ATOM 3988 C CA . LYS A 1 496 ? 10.055 -38.781 -16.719 1 95.06 496 LYS A CA 1
ATOM 3989 C C . LYS A 1 496 ? 11.43 -39.375 -16.438 1 95.06 496 LYS A C 1
ATOM 3991 O O . LYS A 1 496 ? 11.531 -40.344 -15.688 1 95.06 496 LYS A O 1
ATOM 3996 N N . GLU A 1 497 ? 12.469 -38.75 -17.047 1 95.62 497 GLU A N 1
ATOM 3997 C CA . GLU A 1 497 ? 13.836 -39.219 -16.812 1 95.62 497 GLU A CA 1
ATOM 3998 C C . GLU A 1 497 ? 14.242 -39.031 -15.359 1 95.62 497 GLU A C 1
ATOM 4000 O O . GLU A 1 497 ? 14.906 -39.906 -14.781 1 95.62 497 GLU A O 1
ATOM 4005 N N . MET A 1 498 ? 13.898 -37.938 -14.828 1 96.69 498 MET A N 1
ATOM 4006 C CA . MET A 1 498 ? 14.219 -37.625 -13.438 1 96.69 498 MET A CA 1
ATOM 4007 C C . MET A 1 498 ? 13.539 -38.625 -12.492 1 96.69 498 MET A C 1
ATOM 4009 O O . MET A 1 498 ? 14.148 -39.094 -11.523 1 96.69 498 MET A O 1
ATOM 4013 N N . TRP A 1 499 ? 12.211 -38.906 -12.758 1 95.62 499 TRP A N 1
ATOM 4014 C CA . TRP A 1 499 ? 11.477 -39.875 -11.938 1 95.62 499 TRP A CA 1
ATOM 4015 C C . TRP A 1 499 ? 12.172 -41.219 -11.922 1 95.62 499 TRP A C 1
ATOM 4017 O O . TRP A 1 499 ? 12.328 -41.844 -10.867 1 95.62 499 TRP A O 1
ATOM 4027 N N . GLU A 1 500 ? 12.586 -41.656 -13.055 1 94.25 500 GLU A N 1
ATOM 4028 C CA . GLU A 1 500 ? 13.281 -42.938 -13.148 1 94.25 500 GLU A CA 1
ATOM 4029 C C . GLU A 1 500 ? 14.594 -42.906 -12.367 1 94.25 500 GLU A C 1
ATOM 4031 O O . GLU A 1 500 ? 14.93 -43.875 -11.672 1 94.25 500 GLU A O 1
ATOM 4036 N N . TYR A 1 501 ? 15.312 -41.844 -12.539 1 94.38 501 TYR A N 1
ATOM 4037 C CA . TYR A 1 501 ? 16.578 -41.656 -11.836 1 94.38 501 TYR A CA 1
ATOM 4038 C C . TYR A 1 501 ? 16.375 -41.688 -10.32 1 94.38 501 TYR A C 1
ATOM 4040 O O . TYR A 1 501 ? 17.094 -42.406 -9.609 1 94.38 501 TYR A O 1
ATOM 4048 N N . LEU A 1 502 ? 15.398 -41 -9.805 1 95.5 502 LEU A N 1
ATOM 4049 C CA . LEU A 1 502 ? 15.133 -40.875 -8.375 1 95.5 502 LEU A CA 1
ATOM 4050 C C . LEU A 1 502 ? 14.609 -42.188 -7.812 1 95.5 502 LEU A C 1
ATOM 4052 O O . LEU A 1 502 ? 14.969 -42.594 -6.699 1 95.5 502 LEU A O 1
ATOM 4056 N N . SER A 1 503 ? 13.727 -42.812 -8.57 1 94.31 503 SER A N 1
ATOM 4057 C CA . SER A 1 503 ? 13.156 -44.094 -8.125 1 94.31 503 SER A CA 1
ATOM 4058 C C . SER A 1 503 ? 14.219 -45.188 -8.062 1 94.31 503 SER A C 1
ATOM 4060 O O . SER A 1 503 ? 14.242 -45.969 -7.129 1 94.31 503 SER A O 1
ATOM 4062 N N . SER A 1 504 ? 15.125 -45.188 -8.984 1 93.5 504 SER A N 1
ATOM 4063 C CA . SER A 1 504 ? 16.141 -46.25 -9.078 1 93.5 504 SER A CA 1
ATOM 4064 C C . SER A 1 504 ? 17.281 -46 -8.102 1 93.5 504 SER A C 1
ATOM 4066 O O . SER A 1 504 ? 17.734 -46.938 -7.43 1 93.5 504 SER A O 1
ATOM 4068 N N . ASN A 1 505 ? 17.719 -44.781 -7.988 1 92.38 505 ASN A N 1
ATOM 4069 C CA . ASN A 1 505 ? 18.938 -44.5 -7.23 1 92.38 505 ASN A CA 1
ATOM 4070 C C . ASN A 1 505 ? 18.625 -44.156 -5.777 1 92.38 505 ASN A C 1
ATOM 4072 O O . ASN A 1 505 ? 19.453 -44.375 -4.891 1 92.38 505 ASN A O 1
ATOM 4076 N N . TYR A 1 506 ? 17.484 -43.562 -5.508 1 93.31 506 TYR A N 1
ATOM 4077 C CA . TYR A 1 506 ? 17.234 -43.094 -4.156 1 93.31 506 TYR A CA 1
ATOM 4078 C C . TYR A 1 506 ? 15.961 -43.719 -3.586 1 93.31 506 TYR A C 1
ATOM 4080 O O . TYR A 1 506 ? 15.5 -43.344 -2.51 1 93.31 506 TYR A O 1
ATOM 4088 N N . LYS A 1 507 ? 15.219 -44.562 -4.25 1 91.94 507 LYS A N 1
ATOM 4089 C CA . LYS A 1 507 ? 14.055 -45.312 -3.812 1 91.94 507 LYS A CA 1
ATOM 4090 C C . LYS A 1 507 ? 12.891 -44.406 -3.451 1 91.94 507 LYS A C 1
ATOM 4092 O O . LYS A 1 507 ? 12.227 -44.594 -2.434 1 91.94 507 LYS A O 1
ATOM 4097 N N . ILE A 1 508 ? 12.805 -43.344 -4.266 1 93.31 508 ILE A N 1
ATOM 4098 C CA . ILE A 1 508 ? 11.68 -42.438 -4.086 1 93.31 508 ILE A CA 1
ATOM 4099 C C . ILE A 1 508 ? 10.414 -43.062 -4.676 1 93.31 508 ILE A C 1
ATOM 4101 O O . ILE A 1 508 ? 10.422 -43.531 -5.809 1 93.31 508 ILE A O 1
ATOM 4105 N N . THR A 1 509 ? 9.281 -42.969 -3.861 1 91.5 509 THR A N 1
ATOM 4106 C CA . THR A 1 509 ? 8.07 -43.656 -4.301 1 91.5 509 THR A CA 1
ATOM 4107 C C . THR A 1 509 ? 7 -42.656 -4.703 1 91.5 509 THR A C 1
ATOM 4109 O O . THR A 1 509 ? 6.039 -43 -5.391 1 91.5 509 THR A O 1
ATOM 4112 N N . ASN A 1 510 ? 7.098 -41.531 -4.246 1 91.94 510 ASN A N 1
ATOM 4113 C CA . ASN A 1 510 ? 6.105 -40.5 -4.559 1 91.94 510 ASN A CA 1
ATOM 4114 C C . ASN A 1 510 ? 6.734 -39.125 -4.621 1 91.94 510 ASN A C 1
ATOM 4116 O O . ASN A 1 510 ? 7.742 -38.844 -3.961 1 91.94 510 ASN A O 1
ATOM 4120 N N . LEU A 1 511 ? 6.195 -38.312 -5.508 1 92.5 511 LEU A N 1
ATOM 4121 C CA . LEU A 1 511 ? 6.684 -36.969 -5.656 1 92.5 511 LEU A CA 1
ATOM 4122 C C . LEU A 1 511 ? 5.523 -35.969 -5.797 1 92.5 511 LEU A C 1
ATOM 4124 O O . LEU A 1 511 ? 4.535 -36.281 -6.48 1 92.5 511 LEU A O 1
ATOM 4128 N N . ILE A 1 512 ? 5.57 -34.875 -5.078 1 91.44 512 ILE A N 1
ATOM 4129 C CA . ILE A 1 512 ? 4.645 -33.75 -5.277 1 91.44 512 ILE A CA 1
ATOM 4130 C C . ILE A 1 512 ? 5.195 -32.812 -6.344 1 91.44 512 ILE A C 1
ATOM 4132 O O . ILE A 1 512 ? 6.262 -32.219 -6.164 1 91.44 512 ILE A O 1
ATOM 4136 N N . THR A 1 513 ? 4.551 -32.625 -7.426 1 93.12 513 THR A N 1
ATOM 4137 C CA . THR A 1 513 ? 5.074 -31.906 -8.586 1 93.12 513 THR A CA 1
ATOM 4138 C C . THR A 1 513 ? 5.176 -30.406 -8.297 1 93.12 513 THR A C 1
ATOM 4140 O O . THR A 1 513 ? 5.977 -29.703 -8.906 1 93.12 513 THR A O 1
ATOM 4143 N N . ARG A 1 514 ? 4.367 -29.891 -7.391 1 90.5 514 ARG A N 1
ATOM 4144 C CA . ARG A 1 514 ? 4.402 -28.469 -7.035 1 90.5 514 ARG A CA 1
ATOM 4145 C C . ARG A 1 514 ? 5.754 -28.094 -6.449 1 90.5 514 ARG A C 1
ATOM 4147 O O . ARG A 1 514 ? 6.152 -26.922 -6.5 1 90.5 514 ARG A O 1
ATOM 4154 N N . ASN A 1 515 ? 6.445 -29.047 -5.887 1 91.88 515 ASN A N 1
ATOM 4155 C CA . ASN A 1 515 ? 7.758 -28.797 -5.309 1 91.88 515 ASN A CA 1
ATOM 4156 C C . ASN A 1 515 ? 8.797 -28.469 -6.383 1 91.88 515 ASN A C 1
ATOM 4158 O O . ASN A 1 515 ? 9.883 -27.984 -6.074 1 91.88 515 ASN A O 1
ATOM 4162 N N . PHE A 1 516 ? 8.445 -28.734 -7.602 1 95.38 516 PHE A N 1
ATOM 4163 C CA . PHE A 1 516 ? 9.359 -28.469 -8.703 1 95.38 516 PHE A CA 1
ATOM 4164 C C . PHE A 1 516 ? 8.961 -27.203 -9.453 1 95.38 516 PHE A C 1
ATOM 4166 O O . PHE A 1 516 ? 9.172 -27.109 -10.672 1 95.38 516 PHE A O 1
ATOM 4173 N N . ASN A 1 517 ? 8.258 -26.312 -8.773 1 92.69 517 ASN A N 1
ATOM 4174 C CA . ASN A 1 517 ? 7.918 -25 -9.305 1 92.69 517 ASN A CA 1
ATOM 4175 C C . ASN A 1 517 ? 8.656 -23.891 -8.57 1 92.69 517 ASN A C 1
ATOM 4177 O O . ASN A 1 517 ? 9.242 -24.125 -7.512 1 92.69 517 ASN A O 1
ATOM 4181 N N . GLN A 1 518 ? 8.578 -22.641 -9.055 1 93.19 518 GLN A N 1
ATOM 4182 C CA . GLN A 1 518 ? 9.289 -21.516 -8.477 1 93.19 518 GLN A CA 1
ATOM 4183 C C . GLN A 1 518 ? 8.414 -20.781 -7.457 1 93.19 518 GLN A C 1
ATOM 4185 O O . GLN A 1 518 ? 8.742 -19.672 -7.039 1 93.19 518 GLN A O 1
ATOM 4190 N N . ASP A 1 519 ? 7.363 -21.344 -7.016 1 86.94 519 ASP A N 1
ATOM 4191 C CA . ASP A 1 519 ? 6.414 -20.688 -6.117 1 86.94 519 ASP A CA 1
ATOM 4192 C C . ASP A 1 519 ? 7.105 -20.203 -4.844 1 86.94 519 ASP A C 1
ATOM 4194 O O . ASP A 1 519 ? 6.848 -19.094 -4.375 1 86.94 519 ASP A O 1
ATOM 4198 N N . PRO A 1 520 ? 8.016 -21.078 -4.27 1 87.31 520 PRO A N 1
ATOM 4199 C CA . PRO A 1 520 ? 8.695 -20.609 -3.061 1 87.31 520 PRO A CA 1
ATOM 4200 C C . PRO A 1 520 ? 9.477 -19.312 -3.289 1 87.31 520 PRO A C 1
ATOM 4202 O O . PRO A 1 520 ? 9.477 -18.422 -2.434 1 87.31 520 PRO A O 1
ATOM 4205 N N . LEU A 1 521 ? 10.117 -19.219 -4.398 1 91.12 521 LEU A N 1
ATOM 4206 C CA . LEU A 1 521 ? 10.906 -18.047 -4.719 1 91.12 521 LEU A CA 1
ATOM 4207 C C . LEU A 1 521 ? 10 -16.844 -4.992 1 91.12 521 LEU A C 1
ATOM 4209 O O . LEU A 1 521 ? 10.312 -15.719 -4.59 1 91.12 521 LEU A O 1
ATOM 4213 N N . GLU A 1 522 ? 8.914 -17.078 -5.684 1 87.81 522 GLU A N 1
ATOM 4214 C CA . GLU A 1 522 ? 7.953 -16.016 -5.945 1 87.81 522 GLU A CA 1
ATOM 4215 C C . GLU A 1 522 ? 7.344 -15.492 -4.645 1 87.81 522 GLU A C 1
ATOM 4217 O O . GLU A 1 522 ? 7.105 -14.297 -4.508 1 87.81 522 GLU A O 1
ATOM 4222 N N . ASN A 1 523 ? 7.043 -16.406 -3.775 1 83.56 523 ASN A N 1
ATOM 4223 C CA . ASN A 1 523 ? 6.543 -16 -2.463 1 83.56 523 ASN A CA 1
ATOM 4224 C C . ASN A 1 523 ? 7.586 -15.195 -1.688 1 83.56 523 ASN A C 1
ATOM 4226 O O . ASN A 1 523 ? 7.242 -14.25 -0.979 1 83.56 523 ASN A O 1
ATOM 4230 N N . PHE A 1 524 ? 8.781 -15.617 -1.784 1 87.62 524 PHE A N 1
ATOM 4231 C CA . PHE A 1 524 ? 9.891 -14.906 -1.152 1 87.62 524 PHE A CA 1
ATOM 4232 C C . PHE A 1 524 ? 9.977 -13.477 -1.673 1 87.62 524 PHE A C 1
ATOM 4234 O O . PHE A 1 524 ? 10.117 -12.531 -0.892 1 87.62 524 PHE A O 1
ATOM 4241 N N . PHE A 1 525 ? 9.914 -13.289 -2.949 1 88.31 525 PHE A N 1
ATOM 4242 C CA . PHE A 1 525 ? 9.961 -11.969 -3.561 1 88.31 525 PHE A CA 1
ATOM 4243 C C . PHE A 1 525 ? 8.773 -11.125 -3.117 1 88.31 525 PHE A C 1
ATOM 4245 O O . PHE A 1 525 ? 8.906 -9.922 -2.895 1 88.31 525 PHE A O 1
ATOM 4252 N N . SER A 1 526 ? 7.637 -11.75 -3.045 1 81.69 526 SER A N 1
ATOM 4253 C CA . SER A 1 526 ? 6.453 -11.039 -2.572 1 81.69 526 SER A CA 1
ATOM 4254 C C . SER A 1 526 ? 6.641 -10.547 -1.142 1 81.69 526 SER A C 1
ATOM 4256 O O . SER A 1 526 ? 6.203 -9.445 -0.799 1 81.69 526 SER A O 1
ATOM 4258 N N . SER A 1 527 ? 7.223 -11.352 -0.352 1 78.69 527 SER A N 1
ATOM 4259 C CA . SER A 1 527 ? 7.492 -10.977 1.031 1 78.69 527 SER A CA 1
ATOM 4260 C C . SER A 1 527 ? 8.484 -9.82 1.104 1 78.69 527 SER A C 1
ATOM 4262 O O . SER A 1 527 ? 8.367 -8.945 1.97 1 78.69 527 SER A O 1
ATOM 4264 N N . ILE A 1 528 ? 9.438 -9.859 0.254 1 85.19 528 ILE A N 1
ATOM 4265 C CA . ILE A 1 528 ? 10.43 -8.789 0.214 1 85.19 528 ILE A CA 1
ATOM 4266 C C . ILE A 1 528 ? 9.758 -7.477 -0.173 1 85.19 528 ILE A C 1
ATOM 4268 O O . ILE A 1 528 ? 10.016 -6.434 0.43 1 85.19 528 ILE A O 1
ATOM 4272 N N . ARG A 1 529 ? 8.914 -7.523 -1.11 1 80 529 ARG A N 1
ATOM 4273 C CA . ARG A 1 529 ? 8.227 -6.332 -1.596 1 80 529 ARG A CA 1
ATOM 4274 C C . ARG A 1 529 ? 7.273 -5.781 -0.541 1 80 529 ARG A C 1
ATOM 4276 O O . ARG A 1 529 ? 7.055 -4.57 -0.464 1 80 529 ARG A O 1
ATOM 4283 N N . SER A 1 530 ? 6.699 -6.652 0.199 1 69.44 530 SER A N 1
ATOM 4284 C CA . SER A 1 530 ? 5.715 -6.242 1.196 1 69.44 530 SER A CA 1
ATOM 4285 C C . SER A 1 530 ? 6.395 -5.746 2.469 1 69.44 530 SER A C 1
ATOM 4287 O O . SER A 1 530 ? 5.75 -5.133 3.322 1 69.44 530 SER A O 1
ATOM 4289 N N . ASN A 1 531 ? 7.629 -6.121 2.568 1 64.31 531 ASN A N 1
ATOM 4290 C CA . ASN A 1 531 ? 8.352 -5.758 3.781 1 64.31 531 ASN A CA 1
ATOM 4291 C C . ASN A 1 531 ? 8.586 -4.254 3.863 1 64.31 531 ASN A C 1
ATOM 4293 O O . ASN A 1 531 ? 9.367 -3.699 3.088 1 64.31 531 ASN A O 1
ATOM 4297 N N . GLY A 1 532 ? 7.957 -3.566 4.824 1 55.47 532 GLY A N 1
ATOM 4298 C CA . GLY A 1 532 ? 8.156 -2.174 5.191 1 55.47 532 GLY A CA 1
ATOM 4299 C C . GLY A 1 532 ? 7.453 -1.205 4.258 1 55.47 532 GLY A C 1
ATOM 4300 O O . GLY A 1 532 ? 7.047 -0.119 4.676 1 55.47 532 GLY A O 1
ATOM 4301 N N . VAL A 1 533 ? 7.695 -1.452 2.785 1 53.56 533 VAL A N 1
ATOM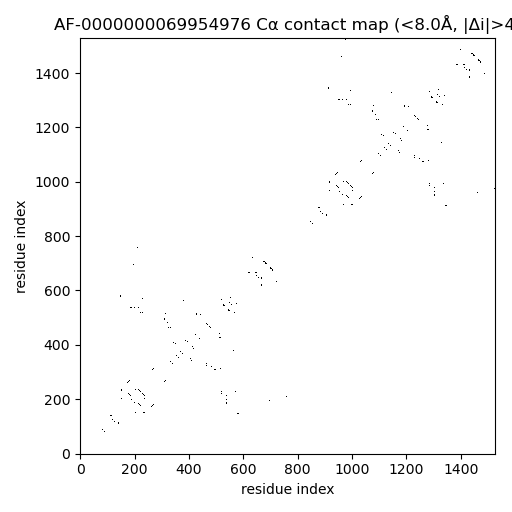 4302 C CA . VAL A 1 533 ? 7.305 -0.396 1.856 1 53.56 533 VAL A CA 1
ATOM 4303 C C . VAL A 1 533 ? 6.039 -0.806 1.11 1 53.56 533 VAL A C 1
ATOM 4305 O O . VAL A 1 533 ? 5.781 -1.997 0.921 1 53.56 533 VAL A O 1
ATOM 4308 N N . ARG A 1 534 ? 5.082 -0.014 1.031 1 50.12 534 ARG A N 1
ATOM 4309 C CA . ARG A 1 534 ? 3.922 -0.093 0.15 1 50.12 534 ARG A CA 1
ATOM 4310 C C . ARG A 1 534 ? 4.32 -0.58 -1.239 1 50.12 534 ARG A C 1
ATOM 4312 O O . ARG A 1 534 ? 5.059 0.103 -1.953 1 50.12 534 ARG A O 1
ATOM 4319 N N . ASN A 1 535 ? 3.932 -1.899 -1.539 1 50.09 535 ASN A N 1
ATOM 4320 C CA . ASN A 1 535 ? 3.916 -2.621 -2.807 1 50.09 535 ASN A CA 1
ATOM 4321 C C . ASN A 1 535 ? 4.832 -1.964 -3.836 1 50.09 535 ASN A C 1
ATOM 4323 O O . ASN A 1 535 ? 4.512 -1.927 -5.023 1 50.09 535 ASN A O 1
ATOM 4327 N N . ILE A 1 536 ? 5.918 -1.182 -3.41 1 62.56 536 ILE A N 1
ATOM 4328 C CA . ILE A 1 536 ? 6.879 -0.6 -4.34 1 62.56 536 ILE A CA 1
ATOM 4329 C C . ILE A 1 536 ? 8.141 -1.459 -4.383 1 62.56 536 ILE A C 1
ATOM 4331 O O . ILE A 1 536 ? 8.414 -2.223 -3.451 1 62.56 536 ILE A O 1
ATOM 4335 N N . ASN A 1 537 ? 8.703 -1.588 -5.586 1 73.31 537 ASN A N 1
ATOM 4336 C CA . ASN A 1 537 ? 10.016 -2.205 -5.727 1 73.31 537 ASN A CA 1
ATOM 4337 C C . ASN A 1 537 ? 11.023 -1.604 -4.75 1 73.31 537 ASN A C 1
ATOM 4339 O O . ASN A 1 537 ? 11.234 -0.391 -4.738 1 73.31 537 ASN A O 1
ATOM 4343 N N . PRO A 1 538 ? 11.539 -2.492 -3.84 1 87.81 538 PRO A N 1
ATOM 4344 C CA . PRO A 1 538 ? 12.586 -2.023 -2.922 1 87.81 538 PRO A CA 1
ATOM 4345 C C . PRO A 1 538 ? 13.883 -1.658 -3.639 1 87.81 538 PRO A C 1
ATOM 4347 O O . PRO A 1 538 ? 14.125 -2.123 -4.754 1 87.81 538 PRO A O 1
ATOM 4350 N N . ASN A 1 539 ? 14.617 -0.801 -3.109 1 91.88 539 ASN A N 1
ATOM 4351 C CA . ASN A 1 539 ? 15.969 -0.606 -3.607 1 91.88 539 ASN A CA 1
ATOM 4352 C C . ASN A 1 539 ? 16.922 -1.666 -3.064 1 91.88 539 ASN A C 1
ATOM 4354 O O . ASN A 1 539 ? 16.516 -2.568 -2.336 1 91.88 539 ASN A O 1
ATOM 4358 N N . CYS A 1 540 ? 18.156 -1.636 -3.438 1 94.25 540 CYS A N 1
ATOM 4359 C CA . CYS A 1 540 ? 19.109 -2.664 -3.066 1 94.25 540 CYS A CA 1
ATOM 4360 C C . CYS A 1 540 ? 19.266 -2.75 -1.552 1 94.25 540 CYS A C 1
ATOM 4362 O O . CYS A 1 540 ? 19.312 -3.846 -0.99 1 94.25 540 CYS A O 1
ATOM 4364 N N . TYR A 1 541 ? 19.359 -1.614 -0.941 1 90.31 541 TYR A N 1
ATOM 4365 C CA . TYR A 1 541 ? 19.547 -1.572 0.506 1 90.31 541 TYR A CA 1
ATOM 4366 C C . TYR A 1 541 ? 18.344 -2.174 1.223 1 90.31 541 TYR A C 1
ATOM 4368 O O . TYR A 1 541 ? 18.5 -2.973 2.15 1 90.31 541 TYR A O 1
ATOM 4376 N N . GLN A 1 542 ? 17.156 -1.763 0.833 1 87.19 542 GLN A N 1
ATOM 4377 C CA . GLN A 1 542 ? 15.922 -2.299 1.401 1 87.19 542 GLN A CA 1
ATOM 4378 C C . GLN A 1 542 ? 15.805 -3.801 1.156 1 87.19 542 GLN A C 1
ATOM 4380 O O . GLN A 1 542 ? 15.312 -4.539 2.01 1 87.19 542 GLN A O 1
ATOM 4385 N N . PHE A 1 543 ? 16.203 -4.285 0.003 1 92.62 543 PHE A N 1
ATOM 4386 C CA . PHE A 1 543 ? 16.188 -5.703 -0.342 1 92.62 543 PHE A CA 1
ATOM 4387 C C . PHE A 1 543 ? 17.047 -6.5 0.641 1 92.62 543 PHE A C 1
ATOM 4389 O O . PHE A 1 543 ? 16.609 -7.531 1.155 1 92.62 543 PHE A O 1
ATOM 4396 N N . ILE A 1 544 ? 18.234 -6.004 0.865 1 89.94 544 ILE A N 1
ATOM 4397 C CA . ILE A 1 544 ? 19.156 -6.699 1.758 1 89.94 544 ILE A CA 1
ATOM 4398 C C . ILE A 1 544 ? 18.547 -6.809 3.15 1 89.94 544 ILE A C 1
ATOM 4400 O O . ILE A 1 544 ? 18.594 -7.867 3.777 1 89.94 544 ILE A O 1
ATOM 4404 N N . ASN A 1 545 ? 18.016 -5.734 3.596 1 82.31 545 ASN A N 1
ATOM 4405 C CA . ASN A 1 545 ? 17.422 -5.727 4.93 1 82.31 545 ASN A CA 1
ATOM 4406 C C . ASN A 1 545 ? 16.234 -6.668 5.016 1 82.31 545 ASN A C 1
ATOM 4408 O O . ASN A 1 545 ? 16.047 -7.355 6.023 1 82.31 545 ASN A O 1
ATOM 4412 N N . ALA A 1 546 ? 15.359 -6.637 3.949 1 83.31 546 ALA A N 1
ATOM 4413 C CA . ALA A 1 546 ? 14.234 -7.562 3.914 1 83.31 546 ALA A CA 1
ATOM 4414 C C . ALA A 1 546 ? 14.711 -9.008 3.846 1 83.31 546 ALA A C 1
ATOM 4416 O O . ALA A 1 546 ? 14.148 -9.891 4.5 1 83.31 546 ALA A O 1
ATOM 4417 N N . TYR A 1 547 ? 15.711 -9.227 2.975 1 87.19 547 TYR A N 1
ATOM 4418 C CA . TYR A 1 547 ? 16.312 -10.547 2.834 1 87.19 547 TYR A CA 1
ATOM 4419 C C . TYR A 1 547 ? 16.797 -11.078 4.184 1 87.19 547 TYR A C 1
ATOM 4421 O O . TYR A 1 547 ? 16.484 -12.211 4.551 1 87.19 547 TYR A O 1
ATOM 4429 N N . LYS A 1 548 ? 17.484 -10.266 4.969 1 80.88 548 LYS A N 1
ATOM 4430 C CA . LYS A 1 548 ? 18.016 -10.625 6.285 1 80.88 548 LYS A CA 1
ATOM 4431 C C . LYS A 1 548 ? 16.875 -10.953 7.254 1 80.88 548 LYS A C 1
ATOM 4433 O O . LYS A 1 548 ? 16.938 -11.945 7.98 1 80.88 548 LYS A O 1
ATOM 4438 N N . THR A 1 549 ? 15.93 -10.094 7.211 1 76.12 549 THR A N 1
ATOM 4439 C CA . THR A 1 549 ? 14.805 -10.242 8.133 1 76.12 549 THR A CA 1
ATOM 4440 C C . THR A 1 549 ? 14.062 -11.555 7.871 1 76.12 549 THR A C 1
ATOM 4442 O O . THR A 1 549 ? 13.68 -12.25 8.812 1 76.12 549 THR A O 1
ATOM 4445 N N . LEU A 1 550 ? 13.859 -11.906 6.648 1 78.31 550 LEU A N 1
ATOM 4446 C CA . LEU A 1 550 ? 13.117 -13.117 6.289 1 78.31 550 LEU A CA 1
ATOM 4447 C C . LEU A 1 550 ? 13.906 -14.367 6.68 1 78.31 550 LEU A C 1
ATOM 4449 O O . LEU A 1 550 ? 13.312 -15.367 7.086 1 78.31 550 LEU A O 1
ATOM 4453 N N . ILE A 1 551 ? 15.18 -14.273 6.527 1 76.06 551 ILE A N 1
ATOM 4454 C CA . ILE A 1 551 ? 16.016 -15.422 6.859 1 76.06 551 ILE A CA 1
ATOM 4455 C C . ILE A 1 551 ? 16.031 -15.625 8.367 1 76.06 551 ILE A C 1
ATOM 4457 O O . ILE A 1 551 ? 15.984 -16.766 8.852 1 76.06 551 ILE A O 1
ATOM 4461 N N . VAL A 1 552 ? 16.094 -14.539 9.047 1 70.25 552 VAL A N 1
ATOM 4462 C CA . VAL A 1 552 ? 16.203 -14.617 10.5 1 70.25 552 VAL A CA 1
ATOM 4463 C C . VAL A 1 552 ? 14.867 -15.07 11.086 1 70.25 552 VAL A C 1
ATOM 4465 O O . VAL A 1 552 ? 14.836 -15.805 12.078 1 70.25 552 VAL A O 1
ATOM 4468 N N . ASN A 1 553 ? 13.773 -14.625 10.453 1 65.75 553 ASN A N 1
ATOM 4469 C CA . ASN A 1 553 ? 12.445 -14.938 10.984 1 65.75 553 ASN A CA 1
ATOM 4470 C C . ASN A 1 553 ? 11.914 -16.25 10.43 1 65.75 553 ASN A C 1
ATOM 4472 O O . ASN A 1 553 ? 10.742 -16.578 10.602 1 65.75 553 ASN A O 1
ATOM 4476 N N . ASN A 1 554 ? 12.695 -17 9.875 1 62.38 554 ASN A N 1
ATOM 4477 C CA . ASN A 1 554 ? 12.305 -18.281 9.305 1 62.38 554 ASN A CA 1
ATOM 4478 C C . ASN A 1 554 ? 11.156 -18.125 8.32 1 62.38 554 ASN A C 1
ATOM 4480 O O . ASN A 1 554 ? 10.234 -18.953 8.297 1 62.38 554 ASN A O 1
ATOM 4484 N N . TYR A 1 555 ? 11.141 -17.062 7.629 1 52.75 555 TYR A N 1
ATOM 4485 C CA . TYR A 1 555 ? 10.258 -16.781 6.5 1 52.75 555 TYR A CA 1
ATOM 4486 C C . TYR A 1 555 ? 8.805 -16.734 6.945 1 52.75 555 TYR A C 1
ATOM 4488 O O . TYR A 1 555 ? 7.895 -17.047 6.172 1 52.75 555 TYR A O 1
ATOM 4496 N N . ASN A 1 556 ? 8.586 -16.578 8.25 1 51.53 556 ASN A N 1
ATOM 4497 C CA . ASN A 1 556 ? 7.207 -16.516 8.719 1 51.53 556 ASN A CA 1
ATOM 4498 C C . ASN A 1 556 ? 6.488 -15.289 8.164 1 51.53 556 ASN A C 1
ATOM 4500 O O . ASN A 1 556 ? 6.52 -14.219 8.781 1 51.53 556 ASN A O 1
ATOM 4504 N N . SER A 1 557 ? 6.48 -15.102 6.828 1 53.12 557 SER A N 1
ATOM 4505 C CA . SER A 1 557 ? 5.719 -13.984 6.277 1 53.12 557 SER A CA 1
ATOM 4506 C C . SER A 1 557 ? 4.32 -14.422 5.852 1 53.12 557 SER A C 1
ATOM 4508 O O . SER A 1 557 ? 4.137 -15.539 5.363 1 53.12 557 SER A O 1
ATOM 4510 N N . PRO A 1 558 ? 3.193 -13.742 6.246 1 49.09 558 PRO A N 1
ATOM 4511 C CA . PRO A 1 558 ? 1.836 -14.117 5.844 1 49.09 558 PRO A CA 1
ATOM 4512 C C . PRO A 1 558 ? 1.621 -14.023 4.336 1 49.09 558 PRO A C 1
ATOM 4514 O O . PRO A 1 558 ? 2.262 -13.203 3.666 1 49.09 558 PRO A O 1
ATOM 4517 N N . HIS A 1 559 ? 1.094 -15.031 3.785 1 47.38 559 HIS A N 1
ATOM 4518 C CA . HIS A 1 559 ? 0.715 -15.031 2.377 1 47.38 559 HIS A CA 1
ATOM 4519 C C . HIS A 1 559 ? -0.28 -13.914 2.074 1 47.38 559 HIS A C 1
ATOM 4521 O O . HIS A 1 559 ? -1.267 -13.742 2.795 1 47.38 559 HIS A O 1
ATOM 4527 N N . SER A 1 560 ? 0.047 -12.961 1.169 1 45.81 560 SER A N 1
ATOM 4528 C CA . SER A 1 560 ? -0.846 -11.875 0.782 1 45.81 560 SER A CA 1
ATOM 4529 C C . SER A 1 560 ? -2.027 -12.391 -0.032 1 45.81 560 SER A C 1
ATOM 4531 O O . SER A 1 560 ? -1.87 -13.289 -0.858 1 45.81 560 SER A O 1
ATOM 4533 N N . ALA A 1 561 ? -3.27 -12.32 0.219 1 44.06 561 ALA A N 1
ATOM 4534 C CA . ALA A 1 561 ? -4.484 -12.773 -0.459 1 44.06 561 ALA A CA 1
ATOM 4535 C C . ALA A 1 561 ? -4.379 -12.555 -1.967 1 44.06 561 ALA A C 1
ATOM 4537 O O . ALA A 1 561 ? -4.887 -13.359 -2.752 1 44.06 561 ALA A O 1
ATOM 4538 N N . GLY A 1 562 ? -3.688 -11.57 -2.42 1 41.09 562 GLY A N 1
ATOM 4539 C CA . GLY A 1 562 ? -3.574 -11.273 -3.84 1 41.09 562 GLY A CA 1
ATOM 4540 C C . GLY A 1 562 ? -2.264 -11.742 -4.441 1 41.09 562 GLY A C 1
ATOM 4541 O O . GLY A 1 562 ? -1.885 -11.305 -5.531 1 41.09 562 GLY A O 1
ATOM 4542 N N . ALA A 1 563 ? -1.798 -12.68 -3.824 1 47.94 563 ALA A N 1
ATOM 4543 C CA . ALA A 1 563 ? -0.472 -13.117 -4.254 1 47.94 563 ALA A CA 1
ATOM 4544 C C . ALA A 1 563 ? -0.557 -13.977 -5.516 1 47.94 563 ALA A C 1
ATOM 4546 O O . ALA A 1 563 ? -1.555 -14.664 -5.738 1 47.94 563 ALA A O 1
ATOM 4547 N N . ASN A 1 564 ? 0.377 -13.695 -6.438 1 43.72 564 ASN A N 1
ATOM 4548 C CA . ASN A 1 564 ? 0.479 -14.414 -7.703 1 43.72 564 ASN A CA 1
ATOM 4549 C C . ASN A 1 564 ? 0.772 -15.898 -7.484 1 43.72 564 ASN A C 1
ATOM 4551 O O . ASN A 1 564 ? 0.705 -16.688 -8.422 1 43.72 564 ASN A O 1
ATOM 4555 N N . CYS A 1 565 ? 1.158 -16.188 -6.215 1 48.53 565 CYS A N 1
ATOM 4556 C CA . CYS A 1 565 ? 1.593 -17.562 -5.984 1 48.53 565 CYS A CA 1
ATOM 4557 C C . CYS A 1 565 ? 0.832 -18.188 -4.824 1 48.53 565 CYS A C 1
ATOM 4559 O O . CYS A 1 565 ? 0.195 -17.484 -4.039 1 48.53 565 CYS A O 1
ATOM 4561 N N . GLU A 1 566 ? 0.681 -19.438 -4.863 1 50.78 566 GLU A N 1
ATOM 4562 C CA . GLU A 1 566 ? 0 -20.219 -3.832 1 50.78 566 GLU A CA 1
ATOM 4563 C C . GLU A 1 566 ? 0.703 -20.094 -2.484 1 50.78 566 GLU A C 1
ATOM 4565 O O . GLU A 1 566 ? 1.892 -19.766 -2.428 1 50.78 566 GLU A O 1
ATOM 4570 N N . GLU A 1 567 ? 0.003 -20.141 -1.401 1 51.19 567 GLU A N 1
ATOM 4571 C CA . GLU A 1 567 ? 0.515 -20.047 -0.037 1 51.19 567 GLU A CA 1
ATOM 4572 C C . GLU A 1 567 ? 1.602 -21.094 0.213 1 51.19 567 GLU A C 1
ATOM 4574 O O . GLU A 1 567 ? 1.495 -22.234 -0.247 1 51.19 567 GLU A O 1
ATOM 4579 N N . ASP A 1 568 ? 2.789 -20.672 0.653 1 49.19 568 ASP A N 1
ATOM 4580 C CA . ASP A 1 568 ? 3.959 -21.5 0.929 1 49.19 568 ASP A CA 1
ATOM 4581 C C . ASP A 1 568 ? 3.961 -21.984 2.377 1 49.19 568 ASP A C 1
ATOM 4583 O O . ASP A 1 568 ? 4.117 -21.188 3.303 1 49.19 568 ASP A O 1
ATOM 4587 N N . TYR A 1 569 ? 3.582 -23.281 2.531 1 44.97 569 TYR A N 1
ATOM 4588 C CA . TYR A 1 569 ? 3.562 -23.859 3.871 1 44.97 569 TYR A CA 1
ATOM 4589 C C . TYR A 1 569 ? 4.938 -24.391 4.254 1 44.97 569 TYR A C 1
ATOM 4591 O O . TYR A 1 569 ? 5.082 -25.078 5.266 1 44.97 569 TYR A O 1
ATOM 4599 N N . ASN A 1 570 ? 5.961 -24.016 3.486 1 47.53 570 ASN A N 1
ATOM 4600 C CA . ASN A 1 570 ? 7.301 -24.547 3.727 1 47.53 570 ASN A CA 1
ATOM 4601 C C . ASN A 1 570 ? 7.984 -23.828 4.887 1 47.53 570 ASN A C 1
ATOM 4603 O O . ASN A 1 570 ? 7.645 -22.688 5.207 1 47.53 570 ASN A O 1
ATOM 4607 N N . SER A 1 571 ? 8.656 -24.562 5.789 1 50.97 571 SER A N 1
ATOM 4608 C CA . SER A 1 571 ? 9.422 -24 6.902 1 50.97 571 SER A CA 1
ATOM 4609 C C . SER A 1 571 ? 10.883 -23.797 6.52 1 50.97 571 SER A C 1
ATOM 4611 O O . SER A 1 571 ? 11.375 -24.406 5.562 1 50.97 571 SER A O 1
ATOM 4613 N N . VAL A 1 572 ? 11.469 -22.766 7.078 1 52.53 572 VAL A N 1
ATOM 4614 C CA . VAL A 1 572 ? 12.883 -22.516 6.84 1 52.53 572 VAL A CA 1
ATOM 4615 C C . VAL A 1 572 ? 13.719 -23.609 7.5 1 52.53 572 VAL A C 1
ATOM 4617 O O . VAL A 1 572 ? 13.305 -24.203 8.5 1 52.53 572 VAL A O 1
ATOM 4620 N N . MET A 1 573 ? 14.727 -24.156 6.848 1 47.72 573 MET A N 1
ATOM 4621 C CA . MET A 1 573 ? 15.602 -25.188 7.406 1 47.72 573 MET A CA 1
ATOM 4622 C C . MET A 1 573 ? 16.078 -24.781 8.797 1 47.72 573 MET A C 1
ATOM 4624 O O . MET A 1 573 ? 16.109 -25.625 9.711 1 47.72 573 MET A O 1
ATOM 4628 N N . GLN A 1 574 ? 16.828 -23.594 9.148 1 48.53 574 GLN A N 1
ATOM 4629 C CA . GLN A 1 574 ? 17.25 -23.156 10.477 1 48.53 574 GLN A CA 1
ATOM 4630 C C . GLN A 1 574 ? 17.156 -21.641 10.617 1 48.53 574 GLN A C 1
ATOM 4632 O O . GLN A 1 574 ? 17.391 -20.906 9.656 1 48.53 574 GLN A O 1
ATOM 4637 N N . SER A 1 575 ? 16.484 -21.328 11.773 1 54.41 575 SER A N 1
ATOM 4638 C CA . SER A 1 575 ? 16.516 -19.922 12.164 1 54.41 575 SER A CA 1
ATOM 4639 C C . SER A 1 575 ? 17.938 -19.375 12.148 1 54.41 575 SER A C 1
ATOM 4641 O O . SER A 1 575 ? 18.859 -20.016 12.664 1 54.41 575 SER A O 1
ATOM 4643 N N . LEU A 1 576 ? 18.406 -18.703 11.219 1 56.75 576 LEU A N 1
ATOM 4644 C CA . LEU A 1 576 ? 19.719 -18.094 11.102 1 56.75 576 LEU A CA 1
ATOM 4645 C C . LEU A 1 576 ? 19.938 -17.031 12.172 1 56.75 576 LEU A C 1
ATOM 4647 O O . LEU A 1 576 ? 20.688 -16.078 11.961 1 56.75 576 LEU A O 1
ATOM 4651 N N . SER A 1 577 ? 19.125 -17.156 13.219 1 60.41 577 SER A N 1
ATOM 4652 C CA . SER A 1 577 ? 19.312 -16.25 14.352 1 60.41 577 SER A CA 1
ATOM 4653 C C . SER A 1 577 ? 20.734 -16.328 14.898 1 60.41 577 SER A C 1
ATOM 4655 O O . SER A 1 577 ? 21.219 -15.375 15.508 1 60.41 577 SER A O 1
ATOM 4657 N N . CYS A 1 578 ? 21.344 -17.453 14.562 1 57.69 578 CYS A N 1
ATOM 4658 C CA . CYS A 1 578 ? 22.703 -17.641 15.07 1 57.69 578 CYS A CA 1
ATOM 4659 C C . CYS A 1 578 ? 23.688 -16.719 14.359 1 57.69 578 CYS A C 1
ATOM 4661 O O . CYS A 1 578 ? 24.781 -16.484 14.852 1 57.69 578 CYS A O 1
ATOM 4663 N N . LEU A 1 579 ? 23.219 -16.25 13.352 1 61.28 579 LEU A N 1
ATOM 4664 C CA . LEU A 1 579 ? 24.109 -15.391 12.578 1 61.28 579 LEU A CA 1
ATOM 4665 C C . LEU A 1 579 ? 24.156 -13.992 13.18 1 61.28 579 LEU A C 1
ATOM 4667 O O . LEU A 1 579 ? 25.062 -13.211 12.867 1 61.28 579 LEU A O 1
ATOM 4671 N N . ILE A 1 580 ? 23.156 -13.82 14.016 1 60.03 580 ILE A N 1
ATOM 4672 C CA . ILE A 1 580 ? 23.125 -12.523 14.664 1 60.03 580 ILE A CA 1
ATOM 4673 C C . ILE A 1 580 ? 24.297 -12.414 15.648 1 60.03 580 ILE A C 1
ATOM 4675 O O . ILE A 1 580 ? 24.453 -13.273 16.516 1 60.03 580 ILE A O 1
ATOM 4679 N N . GLY A 1 581 ? 25.328 -11.602 15.406 1 55.28 581 GLY A N 1
ATOM 4680 C CA . GLY A 1 581 ? 26.469 -11.352 16.266 1 55.28 581 GLY A CA 1
ATOM 4681 C C . GLY A 1 581 ? 27.766 -11.898 15.711 1 55.28 581 GLY A C 1
ATOM 4682 O O . GLY A 1 581 ? 28.828 -11.727 16.328 1 55.28 581 GLY A O 1
ATOM 4683 N N . SER A 1 582 ? 27.719 -12.68 14.672 1 54 582 SER A N 1
ATOM 4684 C CA . SER A 1 582 ? 28.969 -13.203 14.133 1 54 582 SER A CA 1
ATOM 4685 C C . SER A 1 582 ? 29.703 -12.148 13.312 1 54 582 SER A C 1
ATOM 4687 O O . SER A 1 582 ? 29.203 -11.68 12.297 1 54 582 SER A O 1
ATOM 4689 N N . ASN A 1 583 ? 30.234 -11.219 13.953 1 52.12 583 ASN A N 1
ATOM 4690 C CA . ASN A 1 583 ? 30.984 -10.203 13.219 1 52.12 583 ASN A CA 1
ATOM 4691 C C . ASN A 1 583 ? 32.25 -10.797 12.602 1 52.12 583 ASN A C 1
ATOM 4693 O O . ASN A 1 583 ? 33.188 -11.156 13.32 1 52.12 583 ASN A O 1
ATOM 4697 N N . ARG A 1 584 ? 32.219 -11.469 11.484 1 46.75 584 ARG A N 1
ATOM 4698 C CA . ARG A 1 584 ? 33.5 -11.82 10.891 1 46.75 584 ARG A CA 1
ATOM 4699 C C . ARG A 1 584 ? 34.25 -10.578 10.422 1 46.75 584 ARG A C 1
ATOM 4701 O O . ARG A 1 584 ? 33.688 -9.758 9.672 1 46.75 584 ARG A O 1
ATOM 4708 N N . ALA A 1 585 ? 35.156 -10.062 11.109 1 45.41 585 ALA A N 1
ATOM 4709 C CA . ALA A 1 585 ? 36.062 -9 10.727 1 45.41 585 ALA A CA 1
ATOM 4710 C C . ALA A 1 585 ? 36.719 -9.305 9.375 1 45.41 585 ALA A C 1
ATOM 4712 O O . ALA A 1 585 ? 37.531 -10.234 9.266 1 45.41 585 ALA A O 1
ATOM 4713 N N . ASP A 1 586 ? 36.031 -9.273 8.266 1 46.97 586 ASP A N 1
ATOM 4714 C CA . ASP A 1 586 ? 36.812 -9.453 7.039 1 46.97 586 ASP A CA 1
ATOM 4715 C C . ASP A 1 586 ? 37.938 -8.414 6.934 1 46.97 586 ASP A C 1
ATOM 4717 O O . ASP A 1 586 ? 37.656 -7.215 6.973 1 46.97 586 ASP A O 1
ATOM 4721 N N . SER A 1 587 ? 38.969 -8.633 7.512 1 43.25 587 SER A N 1
ATOM 4722 C CA . SER A 1 587 ? 40.219 -7.859 7.387 1 43.25 587 SER A CA 1
ATOM 4723 C C . SER A 1 587 ? 40.594 -7.645 5.922 1 43.25 587 SER A C 1
ATOM 4725 O O . SER A 1 587 ? 41.406 -8.367 5.371 1 43.25 587 SER A O 1
ATOM 4727 N N . ASN A 1 588 ? 39.75 -7.438 5.02 1 44.56 588 ASN A N 1
ATOM 4728 C CA . ASN A 1 588 ? 40.312 -7.281 3.684 1 44.56 588 ASN A CA 1
ATOM 4729 C C . ASN A 1 588 ? 41.188 -6.031 3.586 1 44.56 588 ASN A C 1
ATOM 4731 O O . ASN A 1 588 ? 40.719 -4.918 3.807 1 44.56 588 ASN A O 1
ATOM 4735 N N . THR A 1 589 ? 42.375 -6.141 3.895 1 45.69 589 THR A N 1
ATOM 4736 C CA . THR A 1 589 ? 43.375 -5.141 3.543 1 45.69 589 THR A CA 1
ATOM 4737 C C . THR A 1 589 ? 43.281 -4.789 2.061 1 45.69 589 THR A C 1
ATOM 4739 O O . THR A 1 589 ? 43.562 -5.625 1.2 1 45.69 589 THR A O 1
ATOM 4742 N N . VAL A 1 590 ? 42.344 -4.102 1.649 1 50.66 590 VAL A N 1
ATOM 4743 C CA . VAL A 1 590 ? 42.281 -3.756 0.232 1 50.66 590 VAL A CA 1
ATOM 4744 C C . VAL A 1 590 ? 43.375 -2.73 -0.085 1 50.66 590 VAL A C 1
ATOM 4746 O O . VAL A 1 590 ? 43.469 -1.696 0.579 1 50.66 590 VAL A O 1
ATOM 4749 N N . ASP A 1 591 ? 44.438 -3.09 -0.741 1 53.19 591 ASP A N 1
ATOM 4750 C CA . ASP A 1 591 ? 45.438 -2.217 -1.35 1 53.19 591 ASP A CA 1
ATOM 4751 C C . ASP A 1 591 ? 44.812 -1.315 -2.408 1 53.19 591 ASP A C 1
ATOM 4753 O O . ASP A 1 591 ? 44.188 -1.802 -3.359 1 53.19 591 ASP A O 1
ATOM 4757 N N . PHE A 1 592 ? 44.375 -0.206 -1.953 1 56.66 592 PHE A N 1
ATOM 4758 C CA . PHE A 1 592 ? 43.812 0.656 -2.988 1 56.66 592 PHE A CA 1
ATOM 4759 C C . PHE A 1 592 ? 44.906 1.502 -3.635 1 56.66 592 PHE A C 1
ATOM 4761 O O . PHE A 1 592 ? 45.844 1.915 -2.967 1 56.66 592 PHE A O 1
ATOM 4768 N N . ALA A 1 593 ? 45.219 1.298 -4.945 1 57.97 593 ALA A N 1
ATOM 4769 C CA . ALA A 1 593 ? 46.094 2.143 -5.75 1 57.97 593 ALA A CA 1
ATOM 4770 C C . ALA A 1 593 ? 45.594 3.582 -5.785 1 57.97 593 ALA A C 1
ATOM 4772 O O . ALA A 1 593 ? 44.438 3.83 -6.09 1 57.97 593 ALA A O 1
ATOM 4773 N N . CYS A 1 594 ? 46.125 4.406 -4.926 1 59.41 594 CYS A N 1
ATOM 4774 C CA . CYS A 1 594 ? 45.656 5.785 -4.844 1 59.41 594 CYS A CA 1
ATOM 4775 C C . CYS A 1 594 ? 46.5 6.707 -5.719 1 59.41 594 CYS A C 1
ATOM 4777 O O . CYS A 1 594 ? 47.719 6.75 -5.582 1 59.41 594 CYS A O 1
ATOM 4779 N N . ASN A 1 595 ? 45.969 7.09 -6.891 1 71.19 595 ASN A N 1
ATOM 4780 C CA . ASN A 1 595 ? 46.625 8.188 -7.613 1 71.19 595 ASN A CA 1
ATOM 4781 C C . ASN A 1 595 ? 46.312 9.539 -6.977 1 71.19 595 ASN A C 1
ATOM 4783 O O . ASN A 1 595 ? 45.312 10.172 -7.32 1 71.19 595 ASN A O 1
ATOM 4787 N N . ILE A 1 596 ? 47.094 9.961 -6.098 1 78.38 596 ILE A N 1
ATOM 4788 C CA . ILE A 1 596 ? 46.906 11.156 -5.285 1 78.38 596 ILE A CA 1
ATOM 4789 C C . ILE A 1 596 ? 46.875 12.391 -6.184 1 78.38 596 ILE A C 1
ATOM 4791 O O . ILE A 1 596 ? 46.094 13.312 -5.969 1 78.38 596 ILE A O 1
ATOM 4795 N N . ASP A 1 597 ? 47.688 12.367 -7.266 1 79.06 597 ASP A N 1
ATOM 4796 C CA . ASP A 1 597 ? 47.781 13.547 -8.125 1 79.06 597 ASP A CA 1
ATOM 4797 C C . ASP A 1 597 ? 46.5 13.812 -8.859 1 79.06 597 ASP A C 1
ATOM 4799 O O . ASP A 1 597 ? 46.062 14.961 -8.992 1 79.06 597 ASP A O 1
ATOM 4803 N N . SER A 1 598 ? 45.938 12.789 -9.297 1 81.19 598 SER A N 1
ATOM 4804 C CA . SER A 1 598 ? 44.688 12.938 -10.008 1 81.19 598 SER A CA 1
ATOM 4805 C C . SER A 1 598 ? 43.594 13.469 -9.094 1 81.19 598 SER A C 1
ATOM 4807 O O . SER A 1 598 ? 42.781 14.289 -9.508 1 81.19 598 SER A O 1
ATOM 4809 N N . LEU A 1 599 ? 43.625 13.031 -7.914 1 83.44 599 LEU A N 1
ATOM 4810 C CA . LEU A 1 599 ? 42.625 13.445 -6.957 1 83.44 599 LEU A CA 1
ATOM 4811 C C . LEU A 1 599 ? 42.781 14.922 -6.594 1 83.44 599 LEU A C 1
ATOM 4813 O O . LEU A 1 599 ? 41.781 15.641 -6.449 1 83.44 599 LEU A O 1
ATOM 4817 N N . LEU A 1 600 ? 44.031 15.32 -6.5 1 82.31 600 LEU A N 1
ATOM 4818 C CA . LEU A 1 600 ? 44.281 16.719 -6.156 1 82.31 600 LEU A CA 1
ATOM 4819 C C . LEU A 1 600 ? 43.844 17.641 -7.285 1 82.31 600 LEU A C 1
ATOM 4821 O O . LEU A 1 600 ? 43.375 18.766 -7.035 1 82.31 600 LEU A O 1
ATOM 4825 N N . SER A 1 601 ? 43.969 17.109 -8.477 1 84.62 601 SER A N 1
ATOM 4826 C CA . SER A 1 601 ? 43.5 17.891 -9.617 1 84.62 601 SER A CA 1
ATOM 4827 C C . SER A 1 601 ? 42 18.094 -9.594 1 84.62 601 SER A C 1
ATOM 4829 O O . SER A 1 601 ? 41.5 19.172 -9.891 1 84.62 601 SER A O 1
ATOM 4831 N N . VAL A 1 602 ? 41.375 17.031 -9.227 1 85.38 602 VAL A N 1
ATOM 4832 C CA . VAL A 1 602 ? 39.906 17.078 -9.164 1 85.38 602 VAL A CA 1
ATOM 4833 C C . VAL A 1 602 ? 39.5 18.016 -8.039 1 85.38 602 VAL A C 1
ATOM 4835 O O . VAL A 1 602 ? 38.531 18.797 -8.203 1 85.38 602 VAL A O 1
ATOM 4838 N N . MET A 1 603 ? 40.188 17.969 -6.984 1 85.69 603 MET A N 1
ATOM 4839 C CA . MET A 1 603 ? 39.906 18.828 -5.848 1 85.69 603 MET A CA 1
ATOM 4840 C C . MET A 1 603 ? 40 20.297 -6.234 1 85.69 603 MET A C 1
ATOM 4842 O O . MET A 1 603 ? 39.188 21.125 -5.855 1 85.69 603 MET A O 1
ATOM 4846 N N . THR A 1 604 ? 41 20.562 -6.992 1 85.5 604 THR A N 1
ATOM 4847 C CA . THR A 1 604 ? 41.25 21.938 -7.422 1 85.5 604 THR A CA 1
ATOM 4848 C C . THR A 1 604 ? 40.156 22.391 -8.383 1 85.5 604 THR A C 1
ATOM 4850 O O . THR A 1 604 ? 39.719 23.547 -8.344 1 85.5 604 THR A O 1
ATOM 4853 N N . GLU A 1 605 ? 39.75 21.516 -9.156 1 86.31 605 GLU A N 1
ATOM 4854 C CA . GLU A 1 605 ? 38.656 21.828 -10.078 1 86.31 605 GLU A CA 1
ATOM 4855 C C . GLU A 1 605 ? 37.406 22.188 -9.312 1 86.31 605 GLU A C 1
ATOM 4857 O O . GLU A 1 605 ? 36.719 23.156 -9.656 1 86.31 605 GLU A O 1
ATOM 4862 N N . ILE A 1 606 ? 37.094 21.469 -8.289 1 85.25 606 ILE A N 1
ATOM 4863 C CA . ILE A 1 606 ? 35.906 21.688 -7.488 1 85.25 606 ILE A CA 1
ATOM 4864 C C . ILE A 1 606 ? 36 23.047 -6.781 1 85.25 606 ILE A C 1
ATOM 4866 O O . ILE A 1 606 ? 35.062 23.812 -6.734 1 85.25 606 ILE A O 1
ATOM 4870 N N . LYS A 1 607 ? 37.188 23.266 -6.273 1 84.31 607 LYS A N 1
ATOM 4871 C CA . LYS A 1 607 ? 37.438 24.516 -5.547 1 84.31 607 LYS A CA 1
ATOM 4872 C C . LYS A 1 607 ? 37.281 25.734 -6.453 1 84.31 607 LYS A C 1
ATOM 4874 O O . LYS A 1 607 ? 36.719 26.734 -6.039 1 84.31 607 LYS A O 1
ATOM 4879 N N . ASN A 1 608 ? 37.594 25.578 -7.668 1 84.25 608 ASN A N 1
ATOM 4880 C CA . ASN A 1 608 ? 37.562 26.703 -8.609 1 84.25 608 ASN A CA 1
ATOM 4881 C C . ASN A 1 608 ? 36.125 26.969 -9.078 1 84.25 608 ASN A C 1
ATOM 4883 O O . ASN A 1 608 ? 35.781 28.094 -9.469 1 84.25 608 ASN A O 1
ATOM 4887 N N . ASN A 1 609 ? 35.281 26.016 -8.977 1 80.06 609 ASN A N 1
ATOM 4888 C CA . ASN A 1 609 ? 33.906 26.156 -9.438 1 80.06 609 ASN A CA 1
ATOM 4889 C C . ASN A 1 609 ? 32.969 26.516 -8.297 1 80.06 609 ASN A C 1
ATOM 4891 O O . ASN A 1 609 ? 31.766 26.594 -8.484 1 80.06 609 ASN A O 1
ATOM 4895 N N . ASP A 1 610 ? 33.5 26.812 -7.219 1 81.5 610 ASP A N 1
ATOM 4896 C CA . ASP A 1 610 ? 32.688 27.094 -6.031 1 81.5 610 ASP A CA 1
ATOM 4897 C C . ASP A 1 610 ? 32.094 28.5 -6.098 1 81.5 610 ASP A C 1
ATOM 4899 O O . ASP A 1 610 ? 32.781 29.469 -6.445 1 81.5 610 ASP A O 1
ATOM 4903 N N . SER A 1 611 ? 30.859 28.641 -5.969 1 82.75 611 SER A N 1
ATOM 4904 C CA . SER A 1 611 ? 30.156 29.922 -5.953 1 82.75 611 SER A CA 1
ATOM 4905 C C . SER A 1 611 ? 29.969 30.438 -4.531 1 82.75 611 SER A C 1
ATOM 4907 O O . SER A 1 611 ? 30.219 29.703 -3.564 1 82.75 611 SER A O 1
ATOM 4909 N N . LEU A 1 612 ? 29.625 31.672 -4.441 1 83.06 612 LEU A N 1
ATOM 4910 C CA . LEU A 1 612 ? 29.391 32.281 -3.135 1 83.06 612 LEU A CA 1
ATOM 4911 C C . LEU A 1 612 ? 28.297 31.531 -2.383 1 83.06 612 LEU A C 1
ATOM 4913 O O . LEU A 1 612 ? 28.391 31.328 -1.168 1 83.06 612 LEU A O 1
ATOM 4917 N N . LEU A 1 613 ? 27.375 31.156 -3.15 1 84.25 613 LEU A N 1
ATOM 4918 C CA . LEU A 1 613 ? 26.266 30.438 -2.531 1 84.25 613 LEU A CA 1
ATOM 4919 C C . LEU A 1 613 ? 26.734 29.109 -1.949 1 84.25 613 LEU A C 1
ATOM 4921 O O . LEU A 1 613 ? 26.312 28.719 -0.866 1 84.25 613 LEU A O 1
ATOM 4925 N N . HIS A 1 614 ? 27.609 28.531 -2.59 1 86.62 614 HIS A N 1
ATOM 4926 C CA . HIS A 1 614 ? 28.109 27.25 -2.127 1 86.62 614 HIS A CA 1
ATOM 4927 C C . HIS A 1 614 ? 29.031 27.422 -0.924 1 86.62 614 HIS A C 1
ATOM 4929 O O . HIS A 1 614 ? 29.047 26.578 -0.023 1 86.62 614 HIS A O 1
ATOM 4935 N N . ALA A 1 615 ? 29.719 28.438 -1.003 1 87.81 615 ALA A N 1
ATOM 4936 C CA . ALA A 1 615 ? 30.594 28.734 0.129 1 87.81 615 ALA A CA 1
ATOM 4937 C C . ALA A 1 615 ? 29.781 28.938 1.407 1 87.81 615 ALA A C 1
ATOM 4939 O O . ALA A 1 615 ? 30.188 28.484 2.482 1 87.81 615 ALA A O 1
ATOM 4940 N N . GLU A 1 616 ? 28.688 29.609 1.195 1 87.88 616 GLU A N 1
ATOM 4941 C CA . GLU A 1 616 ? 27.844 29.891 2.354 1 87.88 616 GLU A CA 1
ATOM 4942 C C . GLU A 1 616 ? 27.172 28.609 2.844 1 87.88 616 GLU A C 1
ATOM 4944 O O . GLU A 1 616 ? 26.938 28.453 4.043 1 87.88 616 GLU A O 1
ATOM 4949 N N . SER A 1 617 ? 26.812 27.797 1.934 1 88.44 617 SER A N 1
ATOM 4950 C CA . SER A 1 617 ? 26.219 26.516 2.314 1 88.44 617 SER A CA 1
ATOM 4951 C C . SER A 1 617 ? 27.188 25.688 3.141 1 88.44 617 SER A C 1
ATOM 4953 O O . SER A 1 617 ? 26.797 25.062 4.129 1 88.44 617 SER A O 1
ATOM 4955 N N . LYS A 1 618 ? 28.406 25.656 2.721 1 90.75 618 LYS A N 1
ATOM 4956 C CA . LYS A 1 618 ? 29.438 24.922 3.445 1 90.75 618 LYS A CA 1
ATOM 4957 C C . LYS A 1 618 ? 29.656 25.516 4.832 1 90.75 618 LYS A C 1
ATOM 4959 O O . LYS A 1 618 ? 29.891 24.781 5.797 1 90.75 618 LYS A O 1
ATOM 4964 N N . LYS A 1 619 ? 29.594 26.828 4.84 1 89.69 619 LYS A N 1
ATOM 4965 C CA . LYS A 1 619 ? 29.75 27.5 6.125 1 89.69 619 LYS A CA 1
ATOM 4966 C C . LYS A 1 619 ? 28.656 27.094 7.102 1 89.69 619 LYS A C 1
ATOM 4968 O O . LYS A 1 619 ? 28.922 26.891 8.289 1 89.69 619 LYS A O 1
ATOM 4973 N N . TYR A 1 620 ? 27.5 27.016 6.547 1 88.5 620 TYR A N 1
ATOM 4974 C CA . TYR A 1 620 ? 26.375 26.609 7.367 1 88.5 620 TYR A CA 1
ATOM 4975 C C . TYR A 1 620 ? 26.562 25.188 7.887 1 88.5 620 TYR A C 1
ATOM 4977 O O . TYR A 1 620 ? 26.328 24.922 9.07 1 88.5 620 TYR A O 1
ATOM 4985 N N . VAL A 1 621 ? 26.938 24.281 7.039 1 90.5 621 VAL A N 1
ATOM 4986 C CA . VAL A 1 621 ? 27.141 22.891 7.422 1 90.5 621 VAL A CA 1
ATOM 4987 C C . VAL A 1 621 ? 28.281 22.797 8.438 1 90.5 621 VAL A C 1
ATOM 4989 O O . VAL A 1 621 ? 28.234 22 9.367 1 90.5 621 VAL A O 1
ATOM 4992 N N . THR A 1 622 ? 29.297 23.594 8.211 1 92.56 622 THR A N 1
ATOM 4993 C CA . THR A 1 622 ? 30.422 23.641 9.148 1 92.56 622 THR A CA 1
ATOM 4994 C C . THR A 1 622 ? 29.953 24.062 10.531 1 92.56 622 THR A C 1
ATOM 4996 O O . THR A 1 622 ? 30.438 23.562 11.547 1 92.56 622 THR A O 1
ATOM 4999 N N . GLY A 1 623 ? 29.047 25.016 10.539 1 89.38 623 GLY A N 1
ATOM 5000 C CA . GLY A 1 623 ? 28.453 25.391 11.812 1 89.38 623 GLY A CA 1
ATOM 5001 C C . GLY A 1 623 ? 27.766 24.234 12.516 1 89.38 623 GLY A C 1
ATOM 5002 O O . GLY A 1 623 ? 27.844 24.109 13.734 1 89.38 623 GLY A O 1
ATOM 5003 N N . TYR A 1 624 ? 27.172 23.469 11.742 1 90.19 624 TYR A N 1
ATOM 5004 C CA . TYR A 1 624 ? 26.516 22.281 12.273 1 90.19 624 TYR A CA 1
ATOM 5005 C C . TYR A 1 624 ? 27.547 21.297 12.836 1 90.19 624 TYR A C 1
ATOM 5007 O O . TYR A 1 624 ? 27.312 20.703 13.891 1 90.19 624 TYR A O 1
ATOM 5015 N N . VAL A 1 625 ? 28.609 21.094 12.156 1 93.69 625 VAL A N 1
ATOM 5016 C CA . VAL A 1 625 ? 29.672 20.188 12.594 1 93.69 625 VAL A CA 1
ATOM 5017 C C . VAL A 1 625 ? 30.219 20.656 13.945 1 93.69 625 VAL A C 1
ATOM 5019 O O . VAL A 1 625 ? 30.484 19.844 14.828 1 93.69 625 VAL A O 1
ATOM 5022 N N . ILE A 1 626 ? 30.344 21.922 14.109 1 92.56 626 ILE A N 1
ATOM 5023 C CA . ILE A 1 626 ? 30.828 22.484 15.367 1 92.56 626 ILE A CA 1
ATOM 5024 C C . ILE A 1 626 ? 29.844 22.172 16.484 1 92.56 626 ILE A C 1
ATOM 5026 O O . ILE A 1 626 ? 30.234 21.781 17.578 1 92.56 626 ILE A O 1
ATOM 5030 N N . LYS A 1 627 ? 28.609 22.406 16.188 1 89.94 627 LYS A N 1
ATOM 5031 C CA . LYS A 1 627 ? 27.578 22.141 17.188 1 89.94 627 LYS A CA 1
ATOM 5032 C C . LYS A 1 627 ? 27.609 20.703 17.656 1 89.94 627 LYS A C 1
ATOM 5034 O O . LYS A 1 627 ? 27.531 20.422 18.859 1 89.94 627 LYS A O 1
ATOM 5039 N N . LYS A 1 628 ? 27.719 19.828 16.734 1 92.94 628 LYS A N 1
ATOM 5040 C CA . LYS A 1 628 ? 27.766 18.406 17.062 1 92.94 628 LYS A CA 1
ATOM 5041 C C . LYS A 1 628 ? 29.031 18.047 17.812 1 92.94 628 LYS A C 1
ATOM 5043 O O . LYS A 1 628 ? 29.016 17.219 18.734 1 92.94 628 LYS A O 1
ATOM 5048 N N . SER A 1 629 ? 30.172 18.641 17.422 1 93.56 629 SER A N 1
ATOM 5049 C CA . SER A 1 629 ? 31.438 18.391 18.094 1 93.56 629 SER A CA 1
ATOM 5050 C C . SER A 1 629 ? 31.406 18.891 19.531 1 93.56 629 SER A C 1
ATOM 5052 O O . SER A 1 629 ? 32 18.281 20.422 1 93.56 629 SER A O 1
ATOM 5054 N N . LYS A 1 630 ? 30.719 19.984 19.688 1 92.25 630 LYS A N 1
ATOM 5055 C CA . LYS A 1 630 ? 30.625 20.547 21.031 1 92.25 630 LYS A CA 1
ATOM 5056 C C . LYS A 1 630 ? 29.812 19.641 21.938 1 92.25 630 LYS A C 1
ATOM 5058 O O . LYS A 1 630 ? 30.203 19.406 23.094 1 92.25 630 LYS A O 1
ATOM 5063 N N . THR A 1 631 ? 28.797 19.141 21.438 1 91.25 631 THR A N 1
ATOM 5064 C CA . THR A 1 631 ? 27.906 18.312 22.234 1 91.25 631 THR A CA 1
ATOM 5065 C C . THR A 1 631 ? 28.547 16.969 22.531 1 91.25 631 THR A C 1
ATOM 5067 O O . THR A 1 631 ? 28.406 16.438 23.641 1 91.25 631 THR A O 1
ATOM 5070 N N . LYS A 1 632 ? 29.328 16.438 21.625 1 92.19 632 LYS A N 1
ATOM 5071 C CA . LYS A 1 632 ? 29.766 15.039 21.75 1 92.19 632 LYS A CA 1
ATOM 5072 C C . LYS A 1 632 ? 31.219 14.953 22.203 1 92.19 632 LYS A C 1
ATOM 5074 O O . LYS A 1 632 ? 31.609 13.977 22.844 1 92.19 632 LYS A O 1
ATOM 5079 N N . VAL A 1 633 ? 32 15.977 21.875 1 93.62 633 VAL A N 1
ATOM 5080 C CA . VAL A 1 633 ? 33.438 15.781 22.062 1 93.62 633 VAL A CA 1
ATOM 5081 C C . VAL A 1 633 ? 33.969 16.766 23.109 1 93.62 633 VAL A C 1
ATOM 5083 O O . VAL A 1 633 ? 34.375 16.359 24.203 1 93.62 633 VAL A O 1
ATOM 5086 N N . PHE A 1 634 ? 33.844 18.172 22.844 1 91.19 634 PHE A N 1
ATOM 5087 C CA . PHE A 1 634 ? 34.625 19.078 23.672 1 91.19 634 PHE A CA 1
ATOM 5088 C C . PHE A 1 634 ? 33.719 19.828 24.656 1 91.19 634 PHE A C 1
ATOM 5090 O O . PHE A 1 634 ? 34.188 20.547 25.516 1 91.19 634 PHE A O 1
ATOM 5097 N N . LYS A 1 635 ? 32.375 19.656 24.531 1 89.75 635 LYS A N 1
ATOM 5098 C CA . LYS A 1 635 ? 31.422 20.203 25.484 1 89.75 635 LYS A CA 1
ATOM 5099 C C . LYS A 1 635 ? 31.672 21.688 25.719 1 89.75 635 LYS A C 1
ATOM 5101 O O . LYS A 1 635 ? 31.609 22.5 24.797 1 89.75 635 LYS A O 1
ATOM 5106 N N . SER A 1 636 ? 32.344 22.141 26.875 1 86.75 636 SER A N 1
ATOM 5107 C CA . SER A 1 636 ? 32.5 23.562 27.172 1 86.75 636 SER A CA 1
ATOM 5108 C C . SER A 1 636 ? 34 23.953 27.188 1 86.75 636 SER A C 1
ATOM 5110 O O . SER A 1 636 ? 34.375 24.922 27.859 1 86.75 636 SER A O 1
ATOM 5112 N N . CYS A 1 637 ? 34.781 23.281 26.375 1 92.5 637 CYS A N 1
ATOM 5113 C CA . CYS A 1 637 ? 36.219 23.594 26.312 1 92.5 637 CYS A CA 1
ATOM 5114 C C . CYS A 1 637 ? 36.438 24.922 25.594 1 92.5 637 CYS A C 1
ATOM 5116 O O . CYS A 1 637 ? 36.094 25.062 24.422 1 92.5 637 CYS A O 1
ATOM 5118 N N . THR A 1 638 ? 37.062 25.859 26.203 1 89.88 638 THR A N 1
ATOM 5119 C CA . THR A 1 638 ? 37.25 27.203 25.672 1 89.88 638 THR A CA 1
ATOM 5120 C C . THR A 1 638 ? 38.312 27.203 24.547 1 89.88 638 THR A C 1
ATOM 5122 O O . THR A 1 638 ? 38.188 27.953 23.578 1 89.88 638 THR A O 1
ATOM 5125 N N . ASN A 1 639 ? 39.312 26.375 24.734 1 91.5 639 ASN A N 1
ATOM 5126 C CA . ASN A 1 639 ? 40.344 26.297 23.688 1 91.5 639 ASN A CA 1
ATOM 5127 C C . ASN A 1 639 ? 39.781 25.797 22.375 1 91.5 639 ASN A C 1
ATOM 5129 O O . ASN A 1 639 ? 40.094 26.344 21.312 1 91.5 639 ASN A O 1
ATOM 5133 N N . CYS A 1 640 ? 38.969 24.828 22.453 1 93.25 640 CYS A N 1
ATOM 5134 C CA . CYS A 1 640 ? 38.375 24.281 21.25 1 93.25 640 CYS A CA 1
ATOM 5135 C C . CYS A 1 640 ? 37.438 25.281 20.609 1 93.25 640 CYS A C 1
ATOM 5137 O O . CYS A 1 640 ? 37.406 25.422 19.391 1 93.25 640 CYS A O 1
ATOM 5139 N N . VAL A 1 641 ? 36.688 26.016 21.438 1 91.31 641 VAL A N 1
ATOM 5140 C CA . VAL A 1 641 ? 35.75 27.016 20.922 1 91.31 641 VAL A CA 1
ATOM 5141 C C . VAL A 1 641 ? 36.531 28.141 20.219 1 91.31 641 VAL A C 1
ATOM 5143 O O . VAL A 1 641 ? 36.125 28.609 19.156 1 91.31 641 VAL A O 1
ATOM 5146 N N . ASN A 1 642 ? 37.656 28.469 20.781 1 90.12 642 ASN A N 1
ATOM 5147 C CA . ASN A 1 642 ? 38.438 29.547 20.203 1 90.12 642 ASN A CA 1
ATOM 5148 C C . ASN A 1 642 ? 39.062 29.125 18.875 1 90.12 642 ASN A C 1
ATOM 5150 O O . ASN A 1 642 ? 39.25 29.953 17.984 1 90.12 642 ASN A O 1
ATOM 5154 N N . ASN A 1 643 ? 39.375 27.922 18.797 1 91.31 643 ASN A N 1
ATOM 5155 C CA . ASN A 1 643 ? 39.969 27.422 17.562 1 91.31 643 ASN A CA 1
ATOM 5156 C C . ASN A 1 643 ? 38.938 27.297 16.453 1 91.31 643 ASN A C 1
ATOM 5158 O O . ASN A 1 643 ? 39.219 27.562 15.289 1 91.31 643 ASN A O 1
ATOM 5162 N N . LEU A 1 644 ? 37.719 26.938 16.828 1 93 644 LEU A N 1
ATOM 5163 C CA . LEU A 1 644 ? 36.75 26.531 15.82 1 93 644 LEU A CA 1
ATOM 5164 C C . LEU A 1 644 ? 35.781 27.672 15.5 1 93 644 LEU A C 1
ATOM 5166 O O . LEU A 1 644 ? 35.188 27.703 14.422 1 93 644 LEU A O 1
ATOM 5170 N N . CYS A 1 645 ? 35.562 28.562 16.406 1 90.75 645 CYS A N 1
ATOM 5171 C CA . CYS A 1 645 ? 34.531 29.578 16.234 1 90.75 645 CYS A CA 1
ATOM 5172 C C . CYS A 1 645 ? 35.156 30.969 16.125 1 90.75 645 CYS A C 1
ATOM 5174 O O . CYS A 1 645 ? 36.25 31.203 16.625 1 90.75 645 CYS A O 1
ATOM 5176 N N . ARG A 1 646 ? 34.375 31.75 15.398 1 86 646 ARG A N 1
ATOM 5177 C CA . ARG A 1 646 ? 34.75 33.156 15.305 1 86 646 ARG A CA 1
ATOM 5178 C C . ARG A 1 646 ? 34.312 33.906 16.547 1 86 646 ARG A C 1
ATOM 5180 O O . ARG A 1 646 ? 33.312 33.531 17.203 1 86 646 ARG A O 1
ATOM 5187 N N . SER A 1 647 ? 35 34.938 16.938 1 77.5 647 SER A N 1
ATOM 5188 C CA . SER A 1 647 ? 34.656 35.75 18.109 1 77.5 647 SER A CA 1
ATOM 5189 C C . SER A 1 647 ? 33.469 36.688 17.812 1 77.5 647 SER A C 1
ATOM 5191 O O . SER A 1 647 ? 32.688 36.969 18.719 1 77.5 647 SER A O 1
ATOM 5193 N N . SER A 1 648 ? 33.312 37.156 16.484 1 76.94 648 SER A N 1
ATOM 5194 C CA . SER A 1 648 ? 32.25 38.062 16.141 1 76.94 648 SER A CA 1
ATOM 5195 C C . SER A 1 648 ? 31.344 37.5 15.062 1 76.94 648 SER A C 1
ATOM 5197 O O . SER A 1 648 ? 31.797 36.719 14.219 1 76.94 648 SER A O 1
ATOM 5199 N N . ALA A 1 649 ? 30.062 37.875 15.18 1 75.31 649 ALA A N 1
ATOM 5200 C CA . ALA A 1 649 ? 29.094 37.375 14.188 1 75.31 649 ALA A CA 1
ATOM 5201 C C . ALA A 1 649 ? 29.328 38.031 12.828 1 75.31 649 ALA A C 1
ATOM 5203 O O . ALA A 1 649 ? 29.672 39.219 12.758 1 75.31 649 ALA A O 1
ATOM 5204 N N . ASP A 1 650 ? 29.344 37.281 11.812 1 77.25 650 ASP A N 1
ATOM 5205 C CA . ASP A 1 650 ? 29.438 37.75 10.438 1 77.25 650 ASP A CA 1
ATOM 5206 C C . ASP A 1 650 ? 28.062 38.25 9.945 1 77.25 650 ASP A C 1
ATOM 5208 O O . ASP A 1 650 ? 27.234 37.438 9.539 1 77.25 650 ASP A O 1
ATOM 5212 N N . LEU A 1 651 ? 27.797 39.5 9.867 1 76.25 651 LEU A N 1
ATOM 5213 C CA . LEU A 1 651 ? 26.5 40.094 9.562 1 76.25 651 LEU A CA 1
ATOM 5214 C C . LEU A 1 651 ? 26.125 39.875 8.109 1 76.25 651 LEU A C 1
ATOM 5216 O O . LEU A 1 651 ? 24.938 39.938 7.754 1 76.25 651 LEU A O 1
ATOM 5220 N N . GLU A 1 652 ? 27.078 39.531 7.301 1 79.44 652 GLU A N 1
ATOM 5221 C CA . GLU A 1 652 ? 26.797 39.375 5.875 1 79.44 652 GLU A CA 1
ATOM 5222 C C . GLU A 1 652 ? 26.641 37.906 5.492 1 79.44 652 GLU A C 1
ATOM 5224 O O . GLU A 1 652 ? 26.328 37.594 4.34 1 79.44 652 GLU A O 1
ATOM 5229 N N . SER A 1 653 ? 26.719 37.156 6.469 1 83.19 653 SER A N 1
ATOM 5230 C CA . SER A 1 653 ? 26.688 35.719 6.172 1 83.19 653 SER A CA 1
ATOM 5231 C C . SER A 1 653 ? 25.266 35.188 6.152 1 83.19 653 SER A C 1
ATOM 5233 O O . SER A 1 653 ? 24.359 35.781 6.754 1 83.19 653 SER A O 1
ATOM 5235 N N . PHE A 1 654 ? 25.047 34.188 5.395 1 84.25 654 PHE A N 1
ATOM 5236 C CA . PHE A 1 654 ? 23.766 33.5 5.363 1 84.25 654 PHE A CA 1
ATOM 5237 C C . PHE A 1 654 ? 23.391 33 6.754 1 84.25 654 PHE A C 1
ATOM 5239 O O . PHE A 1 654 ? 22.219 33 7.125 1 84.25 654 PHE A O 1
ATOM 5246 N N . ASN A 1 655 ? 24.328 32.625 7.551 1 81.69 655 ASN A N 1
ATOM 5247 C CA . ASN A 1 655 ? 24.094 32.125 8.898 1 81.69 655 ASN A CA 1
ATOM 5248 C C . ASN A 1 655 ? 23.391 33.156 9.766 1 81.69 655 ASN A C 1
ATOM 5250 O O . ASN A 1 655 ? 22.562 32.844 10.609 1 81.69 655 ASN A O 1
ATOM 5254 N N . TYR A 1 656 ? 23.781 34.281 9.438 1 77.81 656 TYR A N 1
ATOM 5255 C CA . TYR A 1 656 ? 23.172 35.375 10.211 1 77.81 656 TYR A CA 1
ATOM 5256 C C . TYR A 1 656 ? 21.719 35.594 9.789 1 77.81 656 TYR A C 1
ATOM 5258 O O . TYR A 1 656 ? 20.859 35.875 10.625 1 77.81 656 TYR A O 1
ATOM 5266 N N . GLU A 1 657 ? 21.484 35.469 8.531 1 77.62 657 GLU A N 1
ATOM 5267 C CA . GLU A 1 657 ? 20.156 35.719 8 1 77.62 657 GLU A CA 1
ATOM 5268 C C . GLU A 1 657 ? 19.172 34.656 8.492 1 77.62 657 GLU A C 1
ATOM 5270 O O . GLU A 1 657 ? 18 34.938 8.719 1 77.62 657 GLU A O 1
ATOM 5275 N N . ILE A 1 658 ? 19.641 33.469 8.633 1 79.25 658 ILE A N 1
ATOM 5276 C CA . ILE A 1 658 ? 18.734 32.344 8.93 1 79.25 658 ILE A CA 1
ATOM 5277 C C . ILE A 1 658 ? 18.547 32.219 10.438 1 79.25 658 ILE A C 1
ATOM 5279 O O . ILE A 1 658 ? 17.562 31.656 10.898 1 79.25 658 ILE A O 1
ATOM 5283 N N . ASP A 1 659 ? 19.391 32.719 11.172 1 70.56 659 ASP A N 1
ATOM 5284 C CA . ASP A 1 659 ? 19.328 32.562 12.617 1 70.56 659 ASP A CA 1
ATOM 5285 C C . ASP A 1 659 ? 18.188 33.375 13.219 1 70.56 659 ASP A C 1
ATOM 5287 O O . ASP A 1 659 ? 18.25 34.625 13.227 1 70.56 659 ASP A O 1
ATOM 5291 N N . TYR A 1 660 ? 17.25 32.688 13.734 1 63.38 660 TYR A N 1
ATOM 5292 C CA . TYR A 1 660 ? 16.078 33.344 14.297 1 63.38 660 TYR A CA 1
ATOM 5293 C C . TYR A 1 660 ? 16.422 34.156 15.523 1 63.38 660 TYR A C 1
ATOM 5295 O O . TYR A 1 660 ? 15.961 35.312 15.672 1 63.38 660 TYR A O 1
ATOM 5303 N N . THR A 1 661 ? 17.203 33.469 16.344 1 64.25 661 THR A N 1
ATOM 5304 C CA . THR A 1 661 ? 17.516 34.094 17.625 1 64.25 661 THR A CA 1
ATOM 5305 C C . THR A 1 661 ? 18.844 34.844 17.547 1 64.25 661 THR A C 1
ATOM 5307 O O . THR A 1 661 ? 19.203 35.562 18.484 1 64.25 661 THR A O 1
ATOM 5310 N N . LYS A 1 662 ? 19.453 34.75 16.359 1 61.5 662 LYS A N 1
ATOM 5311 C CA . LYS A 1 662 ? 20.766 35.344 16.125 1 61.5 662 LYS A CA 1
ATOM 5312 C C . LYS A 1 662 ? 21.797 34.812 17.125 1 61.5 662 LYS A C 1
ATOM 5314 O O . LYS A 1 662 ? 22.875 35.375 17.266 1 61.5 662 LYS A O 1
ATOM 5319 N N . ARG A 1 663 ? 21.484 33.781 17.938 1 61.66 663 ARG A N 1
ATOM 5320 C CA . ARG A 1 663 ? 22.406 33.219 18.906 1 61.66 663 ARG A CA 1
ATOM 5321 C C . ARG A 1 663 ? 22.438 31.688 18.797 1 61.66 663 ARG A C 1
ATOM 5323 O O . ARG A 1 663 ? 23.109 31.016 19.562 1 61.66 663 ARG A O 1
ATOM 5330 N N . SER A 1 664 ? 21.734 31.203 17.875 1 67.06 664 SER A N 1
ATOM 5331 C CA . SER A 1 664 ? 21.547 29.766 17.906 1 67.06 664 SER A CA 1
ATOM 5332 C C . SER A 1 664 ? 22.562 29.047 17.031 1 67.06 664 SER A C 1
ATOM 5334 O O . SER A 1 664 ? 22.875 27.875 17.266 1 67.06 664 SER A O 1
ATOM 5336 N N . LEU A 1 665 ? 23.172 29.828 16.141 1 77.56 665 LEU A N 1
ATOM 5337 C CA . LEU A 1 665 ? 24.062 29.156 15.203 1 77.56 665 LEU A CA 1
ATOM 5338 C C . LEU A 1 665 ? 25.516 29.5 15.5 1 77.56 665 LEU A C 1
ATOM 5340 O O . LEU A 1 665 ? 25.812 30.578 16 1 77.56 665 LEU A O 1
ATOM 5344 N N . PHE A 1 666 ? 26.453 28.562 15.328 1 81.81 666 PHE A N 1
ATOM 5345 C CA . PHE A 1 666 ? 27.891 28.781 15.508 1 81.81 666 PHE A CA 1
ATOM 5346 C C . PHE A 1 666 ? 28.5 29.359 14.242 1 81.81 666 PHE A C 1
ATOM 5348 O O . PHE A 1 666 ? 28.156 28.953 13.125 1 81.81 666 PHE A O 1
ATOM 5355 N N . HIS A 1 667 ? 29.25 30.312 14.422 1 86.38 667 HIS A N 1
ATOM 5356 C CA . HIS A 1 667 ? 30 30.906 13.32 1 86.38 667 HIS A CA 1
ATOM 5357 C C . HIS A 1 667 ? 31.438 30.422 13.305 1 86.38 667 HIS A C 1
ATOM 5359 O O . HIS A 1 667 ? 32.25 30.844 14.141 1 86.38 667 HIS A O 1
ATOM 5365 N N . PRO A 1 668 ? 31.781 29.609 12.352 1 91.19 668 PRO A N 1
ATOM 5366 C CA . PRO A 1 668 ? 33.125 29.031 12.305 1 91.19 668 PRO A CA 1
ATOM 5367 C C . PRO A 1 668 ? 34.219 30.062 12.039 1 91.19 668 PRO A C 1
ATOM 5369 O O . PRO A 1 668 ? 33.938 31.078 11.391 1 91.19 668 PRO A O 1
ATOM 5372 N N . SER A 1 669 ? 35.469 29.797 12.523 1 91.25 669 SER A N 1
ATOM 5373 C CA . SER A 1 669 ? 36.625 30.641 12.234 1 91.25 669 SER A CA 1
ATOM 5374 C C . SER A 1 669 ? 37.062 30.484 10.781 1 91.25 669 SER A C 1
ATOM 5376 O O . SER A 1 669 ? 36.75 29.469 10.141 1 91.25 669 SER A O 1
ATOM 5378 N N . ASP A 1 670 ? 37.75 31.469 10.172 1 90.38 670 ASP A N 1
ATOM 5379 C CA . ASP A 1 670 ? 38.156 31.438 8.773 1 90.38 670 ASP A CA 1
ATOM 5380 C C . ASP A 1 670 ? 39.125 30.281 8.508 1 90.38 670 ASP A C 1
ATOM 5382 O O . ASP A 1 670 ? 39.031 29.625 7.461 1 90.38 670 ASP A O 1
ATOM 5386 N N . LYS A 1 671 ? 39.969 30.016 9.445 1 92.25 671 LYS A N 1
ATOM 5387 C CA . LYS A 1 671 ? 40.906 28.906 9.289 1 92.25 671 LYS A CA 1
ATOM 5388 C C . LYS A 1 671 ? 40.188 27.562 9.281 1 92.25 671 LYS A C 1
ATOM 5390 O O . LYS A 1 671 ? 40.562 26.656 8.523 1 92.25 671 LYS A O 1
ATOM 5395 N N . PHE A 1 672 ? 39.25 27.5 10.141 1 94.19 672 PHE A N 1
ATOM 5396 C CA . PHE A 1 672 ? 38.531 26.25 10.219 1 94.19 672 PHE A CA 1
ATOM 5397 C C . PHE A 1 672 ? 37.656 26.047 8.977 1 94.19 672 PHE A C 1
ATOM 5399 O O . PHE A 1 672 ? 37.469 24.922 8.5 1 94.19 672 PHE A O 1
ATOM 5406 N N . ILE A 1 673 ? 37.094 27.141 8.453 1 93 673 ILE A N 1
ATOM 5407 C CA . ILE A 1 673 ? 36.344 27.078 7.219 1 93 673 ILE A CA 1
ATOM 5408 C C . ILE A 1 673 ? 37.188 26.547 6.082 1 93 673 ILE A C 1
ATOM 5410 O O . ILE A 1 673 ? 36.75 25.719 5.289 1 93 673 ILE A O 1
ATOM 5414 N N . ASP A 1 674 ? 38.375 26.984 6.039 1 92.69 674 ASP A N 1
ATOM 5415 C CA . ASP A 1 674 ? 39.281 26.562 4.992 1 92.69 674 ASP A CA 1
ATOM 5416 C C . ASP A 1 674 ? 39.594 25.062 5.113 1 92.69 674 ASP A C 1
ATOM 5418 O O . ASP A 1 674 ? 39.656 24.344 4.113 1 92.69 674 ASP A O 1
ATOM 5422 N N . LEU A 1 675 ? 39.812 24.672 6.273 1 94.75 675 LEU A N 1
ATOM 5423 C CA . LEU A 1 675 ? 40.062 23.266 6.527 1 94.75 675 LEU A CA 1
ATOM 5424 C C . LEU A 1 675 ? 38.875 22.406 6.109 1 94.75 675 LEU A C 1
ATOM 5426 O O . LEU A 1 675 ? 39.031 21.406 5.418 1 94.75 675 LEU A O 1
ATOM 5430 N N . MET A 1 676 ? 37.719 22.797 6.574 1 94.88 676 MET A N 1
ATOM 5431 C CA . MET A 1 676 ? 36.5 22.047 6.285 1 94.88 676 MET A CA 1
ATOM 5432 C C . MET A 1 676 ? 36.219 22.016 4.789 1 94.88 676 MET A C 1
ATOM 5434 O O . MET A 1 676 ? 35.781 21 4.25 1 94.88 676 MET A O 1
ATOM 5438 N N . ASN A 1 677 ? 36.406 23.125 4.113 1 92.69 677 ASN A N 1
ATOM 5439 C CA . ASN A 1 677 ? 36.219 23.172 2.666 1 92.69 677 ASN A CA 1
ATOM 5440 C C . ASN A 1 677 ? 37.125 22.188 1.948 1 92.69 677 ASN A C 1
ATOM 5442 O O . ASN A 1 677 ? 36.656 21.469 1.052 1 92.69 677 ASN A O 1
ATOM 5446 N N . ASN A 1 678 ? 38.344 22.203 2.367 1 91.88 678 ASN A N 1
ATOM 5447 C CA . ASN A 1 678 ? 39.281 21.266 1.769 1 91.88 678 ASN A CA 1
ATOM 5448 C C . ASN A 1 678 ? 38.844 19.812 2 1 91.88 678 ASN A C 1
ATOM 5450 O O . ASN A 1 678 ? 38.969 18.969 1.111 1 91.88 678 ASN A O 1
ATOM 5454 N N . MET A 1 679 ? 38.344 19.531 3.135 1 93.94 679 MET A N 1
ATOM 5455 C CA . MET A 1 679 ? 37.875 18.188 3.455 1 93.94 679 MET A CA 1
ATOM 5456 C C . MET A 1 679 ? 36.688 17.828 2.578 1 93.94 679 MET A C 1
ATOM 5458 O O . MET A 1 679 ? 36.594 16.703 2.072 1 93.94 679 MET A O 1
ATOM 5462 N N . TYR A 1 680 ? 35.781 18.797 2.414 1 93.69 680 TYR A N 1
ATOM 5463 C CA . TYR A 1 680 ? 34.625 18.547 1.578 1 93.69 680 TYR A CA 1
ATOM 5464 C C . TYR A 1 680 ? 35.031 18.266 0.136 1 93.69 680 TYR A C 1
ATOM 5466 O O . TYR A 1 680 ? 34.469 17.359 -0.504 1 93.69 680 TYR A O 1
ATOM 5474 N N . TYR A 1 681 ? 36.031 18.984 -0.33 1 92.12 681 TYR A N 1
ATOM 5475 C CA . TYR A 1 681 ? 36.5 18.812 -1.699 1 92.12 681 TYR A CA 1
ATOM 5476 C C . TYR A 1 681 ? 37.125 17.438 -1.887 1 92.12 681 TYR A C 1
ATOM 5478 O O . TYR A 1 681 ? 36.906 16.781 -2.912 1 92.12 681 TYR A O 1
ATOM 5486 N N . VAL A 1 682 ? 37.812 17.031 -0.908 1 91.94 682 VAL A N 1
ATOM 5487 C CA . VAL A 1 682 ? 38.5 15.742 -0.986 1 91.94 682 VAL A CA 1
ATOM 5488 C C . VAL A 1 682 ? 37.438 14.625 -1.045 1 91.94 682 VAL A C 1
ATOM 5490 O O . VAL A 1 682 ? 37.594 13.68 -1.83 1 91.94 682 VAL A O 1
ATOM 5493 N N . ILE A 1 683 ? 36.469 14.688 -0.196 1 93.06 683 ILE A N 1
ATOM 5494 C CA . ILE A 1 683 ? 35.469 13.648 -0.138 1 93.06 683 ILE A CA 1
ATOM 5495 C C . ILE A 1 683 ? 34.719 13.562 -1.479 1 93.06 683 ILE A C 1
ATOM 5497 O O . ILE A 1 683 ? 34.531 12.477 -2.018 1 93.06 683 ILE A O 1
ATOM 5501 N N . VAL A 1 684 ? 34.375 14.703 -2.055 1 91.75 684 VAL A N 1
ATOM 5502 C CA . VAL A 1 684 ? 33.688 14.734 -3.324 1 91.75 684 VAL A CA 1
ATOM 5503 C C . VAL A 1 684 ? 34.562 14.203 -4.438 1 91.75 684 VAL A C 1
ATOM 5505 O O . VAL A 1 684 ? 34.094 13.492 -5.336 1 91.75 684 VAL A O 1
ATOM 5508 N N . ALA A 1 685 ? 35.781 14.547 -4.363 1 89.88 685 ALA A N 1
ATOM 5509 C CA . ALA A 1 685 ? 36.75 14.062 -5.355 1 89.88 685 ALA A CA 1
ATOM 5510 C C . ALA A 1 685 ? 36.844 12.539 -5.312 1 89.88 685 ALA A C 1
ATOM 5512 O O . ALA A 1 685 ? 36.938 11.883 -6.352 1 89.88 685 ALA A O 1
ATOM 5513 N N . CYS A 1 686 ? 36.875 12 -4.168 1 89.88 686 CYS A N 1
ATOM 5514 C CA . CYS A 1 686 ? 36.938 10.555 -4.008 1 89.88 686 CYS A CA 1
ATOM 5515 C C . CYS A 1 686 ? 35.688 9.891 -4.566 1 89.88 686 CYS A C 1
ATOM 5517 O O . CYS A 1 686 ? 35.75 8.812 -5.168 1 89.88 686 CYS A O 1
ATOM 5519 N N . LEU A 1 687 ? 34.562 10.516 -4.379 1 90.75 687 LEU A N 1
ATOM 5520 C CA . LEU A 1 687 ? 33.281 9.961 -4.848 1 90.75 687 LEU A CA 1
ATOM 5521 C C . LEU A 1 687 ? 33.219 10.016 -6.371 1 90.75 687 LEU A C 1
ATOM 5523 O O . LEU A 1 687 ? 32.594 9.141 -6.992 1 90.75 687 LEU A O 1
ATOM 5527 N N . ARG A 1 688 ? 33.781 11 -6.922 1 88.56 688 ARG A N 1
ATOM 5528 C CA . ARG A 1 688 ? 33.844 11.094 -8.375 1 88.56 688 ARG A CA 1
ATOM 5529 C C . ARG A 1 688 ? 34.75 10.008 -8.969 1 88.56 688 ARG A C 1
ATOM 5531 O O . ARG A 1 688 ? 34.469 9.492 -10.047 1 88.56 688 ARG A O 1
ATOM 5538 N N . ASN A 1 689 ? 35.719 9.711 -8.242 1 85.88 689 ASN A N 1
ATOM 5539 C CA . ASN A 1 689 ? 36.719 8.789 -8.75 1 85.88 689 ASN A CA 1
ATOM 5540 C C . ASN A 1 689 ? 36.312 7.336 -8.547 1 85.88 689 ASN A C 1
ATOM 5542 O O . ASN A 1 689 ? 36.281 6.559 -9.5 1 85.88 689 ASN A O 1
ATOM 5546 N N . ASN A 1 690 ? 36 6.973 -7.344 1 88.19 690 ASN A N 1
ATOM 5547 C CA . ASN A 1 690 ? 35.719 5.566 -7.051 1 88.19 690 ASN A CA 1
ATOM 5548 C C . ASN A 1 690 ? 34.625 5.402 -6.016 1 88.19 690 ASN A C 1
ATOM 5550 O O . ASN A 1 690 ? 34.875 4.855 -4.934 1 88.19 690 ASN A O 1
ATOM 5554 N N . PRO A 1 691 ? 33.438 5.668 -6.48 1 91 691 PRO A N 1
ATOM 5555 C CA . PRO A 1 691 ? 32.312 5.5 -5.531 1 91 691 PRO A CA 1
ATOM 5556 C C . PRO A 1 691 ? 32 4.035 -5.242 1 91 691 PRO A C 1
ATOM 5558 O O . PRO A 1 691 ? 31.312 3.727 -4.281 1 91 691 PRO A O 1
ATOM 5561 N N . THR A 1 692 ? 32.562 3.049 -6.035 1 91.56 692 THR A N 1
ATOM 5562 C CA . THR A 1 692 ? 32.219 1.632 -5.941 1 91.56 692 THR A CA 1
ATOM 5563 C C . THR A 1 692 ? 33.156 0.922 -4.969 1 91.56 692 THR A C 1
ATOM 5565 O O . THR A 1 692 ? 33.062 -0.294 -4.785 1 91.56 692 THR A O 1
ATOM 5568 N N . SER A 1 693 ? 33.969 1.677 -4.32 1 88.88 693 SER A N 1
ATOM 5569 C CA . SER A 1 693 ? 34.938 1.072 -3.428 1 88.88 693 SER A CA 1
ATOM 5570 C C . SER A 1 693 ? 34.281 0.357 -2.262 1 88.88 693 SER A C 1
ATOM 5572 O O . SER A 1 693 ? 33.281 0.854 -1.71 1 88.88 693 SER A O 1
ATOM 5574 N N . LYS A 1 694 ? 34.719 -0.829 -1.841 1 87.44 694 LYS A N 1
ATOM 5575 C CA . LYS A 1 694 ? 34.219 -1.588 -0.704 1 87.44 694 LYS A CA 1
ATOM 5576 C C . LYS A 1 694 ? 34.844 -1.101 0.605 1 87.44 694 LYS A C 1
ATOM 5578 O O . LYS A 1 694 ? 34.406 -1.504 1.688 1 87.44 694 LYS A O 1
ATOM 5583 N N . CYS A 1 695 ? 35.844 -0.209 0.526 1 87.06 695 CYS A N 1
ATOM 5584 C CA . CYS A 1 695 ? 36.469 0.444 1.671 1 87.06 695 CYS A CA 1
ATOM 5585 C C . CYS A 1 695 ? 36.5 1.957 1.495 1 87.06 695 CYS A C 1
ATOM 5587 O O . CYS A 1 695 ? 37.531 2.596 1.658 1 87.06 695 CYS A O 1
ATOM 5589 N N . LEU A 1 696 ? 35.438 2.422 1.217 1 90.25 696 LEU A N 1
ATOM 5590 C CA . LEU A 1 696 ? 35.312 3.818 0.811 1 90.25 696 LEU A CA 1
ATOM 5591 C C . LEU A 1 696 ? 35.75 4.754 1.935 1 90.25 696 LEU A C 1
ATOM 5593 O O . LEU A 1 696 ? 36.5 5.707 1.701 1 90.25 696 LEU A O 1
ATOM 5597 N N . LYS A 1 697 ? 35.312 4.551 3.131 1 91.38 697 LYS A N 1
ATOM 5598 C CA . LYS A 1 697 ? 35.625 5.422 4.258 1 91.38 697 LYS A CA 1
ATOM 5599 C C . LYS A 1 697 ? 37.125 5.477 4.512 1 91.38 697 LYS A C 1
ATOM 5601 O O . LYS A 1 697 ? 37.688 6.555 4.73 1 91.38 697 LYS A O 1
ATOM 5606 N N . ASP A 1 698 ? 37.75 4.328 4.477 1 89.44 698 ASP A N 1
ATOM 5607 C CA . ASP A 1 698 ? 39.188 4.254 4.719 1 89.44 698 ASP A CA 1
ATOM 5608 C C . ASP A 1 698 ? 39.969 4.957 3.609 1 89.44 698 ASP A C 1
ATOM 5610 O O . ASP A 1 698 ? 41 5.594 3.869 1 89.44 698 ASP A O 1
ATOM 5614 N N . GLU A 1 699 ? 39.5 4.812 2.473 1 89.06 699 GLU A N 1
ATOM 5615 C CA . GLU A 1 699 ? 40.125 5.5 1.349 1 89.06 699 GLU A CA 1
ATOM 5616 C C . GLU A 1 699 ? 40.031 7.012 1.494 1 89.06 699 GLU A C 1
ATOM 5618 O O . GLU A 1 699 ? 41 7.734 1.281 1 89.06 699 GLU A O 1
ATOM 5623 N N . ILE A 1 700 ? 38.875 7.465 1.83 1 92.31 700 ILE A N 1
ATOM 5624 C CA . ILE A 1 700 ? 38.656 8.898 1.982 1 92.31 700 ILE A CA 1
ATOM 5625 C C . ILE A 1 700 ? 39.5 9.438 3.141 1 92.31 700 ILE A C 1
ATOM 5627 O O . ILE A 1 700 ? 40.094 10.508 3.039 1 92.31 700 ILE A O 1
ATOM 5631 N N . LYS A 1 701 ? 39.5 8.711 4.219 1 92.25 701 LYS A N 1
ATOM 5632 C CA . LYS A 1 701 ? 40.281 9.125 5.371 1 92.25 701 LYS A CA 1
ATOM 5633 C C . LYS A 1 701 ? 41.781 9.273 5 1 92.25 701 LYS A C 1
ATOM 5635 O O . LYS A 1 701 ? 42.438 10.203 5.449 1 92.25 701 LYS A O 1
ATOM 5640 N N . PHE A 1 702 ? 42.219 8.336 4.254 1 89.62 702 PHE A N 1
ATOM 5641 C CA . PHE A 1 702 ? 43.625 8.383 3.811 1 89.62 702 PHE A CA 1
ATOM 5642 C C . PHE A 1 702 ? 43.906 9.656 3.02 1 89.62 702 PHE A C 1
ATOM 5644 O O . PHE A 1 702 ? 44.875 10.336 3.26 1 89.62 702 PHE A O 1
ATOM 5651 N N . TYR A 1 703 ? 43.031 10.008 2.152 1 89.62 703 TYR A N 1
ATOM 5652 C CA . TYR A 1 703 ? 43.25 11.188 1.313 1 89.62 703 TYR A CA 1
ATOM 5653 C C . TYR A 1 703 ? 43.094 12.469 2.129 1 89.62 703 TYR A C 1
ATOM 5655 O O . TYR A 1 703 ? 43.781 13.461 1.856 1 89.62 703 TYR A O 1
ATOM 5663 N N . ILE A 1 704 ? 42.188 12.453 3.074 1 93.19 704 ILE A N 1
ATOM 5664 C CA . ILE A 1 704 ? 42.031 13.609 3.949 1 93.19 704 ILE A CA 1
ATOM 5665 C C . ILE A 1 704 ? 43.312 13.844 4.73 1 93.19 704 ILE A C 1
ATOM 5667 O O . ILE A 1 704 ? 43.75 14.984 4.867 1 93.19 704 ILE A O 1
ATOM 5671 N N . ASP A 1 705 ? 43.906 12.781 5.191 1 89.06 705 ASP A N 1
ATOM 5672 C CA . ASP A 1 705 ? 45.156 12.883 5.965 1 89.06 705 ASP A CA 1
ATOM 5673 C C . ASP A 1 705 ? 46.281 13.43 5.109 1 89.06 705 ASP A C 1
ATOM 5675 O O . ASP A 1 705 ? 47.188 14.133 5.613 1 89.06 705 ASP A O 1
ATOM 5679 N N . CYS A 1 706 ? 46.188 13.18 3.875 1 86.62 706 CYS A N 1
ATOM 5680 C CA . CYS A 1 706 ? 47.219 13.633 2.961 1 86.62 706 CYS A CA 1
ATOM 5681 C C . CYS A 1 706 ? 47 15.078 2.547 1 86.62 706 CYS A C 1
ATOM 5683 O O . CYS A 1 706 ? 47.969 15.844 2.391 1 86.62 706 CYS A O 1
ATOM 5685 N N . ALA A 1 707 ? 45.781 15.469 2.436 1 87.5 707 ALA A N 1
ATOM 5686 C CA . ALA A 1 707 ? 45.5 16.734 1.771 1 87.5 707 ALA A CA 1
ATOM 5687 C C . ALA A 1 707 ? 45.188 17.828 2.791 1 87.5 707 ALA A C 1
ATOM 5689 O O . ALA A 1 707 ? 45.25 19.016 2.479 1 87.5 707 ALA A O 1
ATOM 5690 N N . CYS A 1 708 ? 44.781 17.484 3.984 1 90.81 708 CYS A N 1
ATOM 5691 C CA . CYS A 1 708 ? 44.312 18.5 4.93 1 90.81 708 CYS A CA 1
ATOM 5692 C C . CYS A 1 708 ? 45.281 18.656 6.09 1 90.81 708 CYS A C 1
ATOM 5694 O O . CYS A 1 708 ? 45.906 17.688 6.527 1 90.81 708 CYS A O 1
ATOM 5696 N N . ASP A 1 709 ? 45.344 19.922 6.523 1 90.69 709 ASP A N 1
ATOM 5697 C CA . ASP A 1 709 ? 46.219 20.281 7.652 1 90.69 709 ASP A CA 1
ATOM 5698 C C . ASP A 1 709 ? 45.406 20.516 8.914 1 90.69 709 ASP A C 1
ATOM 5700 O O . ASP A 1 709 ? 44.625 21.469 8.984 1 90.69 709 ASP A O 1
ATOM 5704 N N . PHE A 1 710 ? 45.625 19.734 9.938 1 93.38 710 PHE A N 1
ATOM 5705 C CA . PHE A 1 710 ? 44.812 19.812 11.148 1 93.38 710 PHE A CA 1
ATOM 5706 C C . PHE A 1 710 ? 45.531 20.578 12.242 1 93.38 710 PHE A C 1
ATOM 5708 O O . PHE A 1 710 ? 45.125 20.594 13.398 1 93.38 710 PHE A O 1
ATOM 5715 N N . ASN A 1 711 ? 46.562 21.328 11.93 1 90.69 711 ASN A N 1
ATOM 5716 C CA . ASN A 1 711 ? 47.344 22.047 12.914 1 90.69 711 ASN A CA 1
ATOM 5717 C C . ASN A 1 711 ? 46.594 23.234 13.492 1 90.69 711 ASN A C 1
ATOM 5719 O O . ASN A 1 711 ? 47 23.797 14.508 1 90.69 711 ASN A O 1
ATOM 5723 N N . ILE A 1 712 ? 45.5 23.531 12.922 1 90.38 712 ILE A N 1
ATOM 5724 C CA . ILE A 1 712 ? 44.688 24.656 13.422 1 90.38 712 ILE A CA 1
ATOM 5725 C C . ILE A 1 712 ? 44.125 24.297 14.781 1 90.38 712 ILE A C 1
ATOM 5727 O O . ILE A 1 712 ? 43.781 25.172 15.57 1 90.38 712 ILE A O 1
ATOM 5731 N N . ILE A 1 713 ? 43.938 23 15.016 1 92.75 713 ILE A N 1
ATOM 5732 C CA . ILE A 1 713 ? 43.438 22.547 16.297 1 92.75 713 ILE A CA 1
ATOM 5733 C C . ILE A 1 713 ? 44.562 22.406 17.297 1 92.75 713 ILE A C 1
ATOM 5735 O O . ILE A 1 713 ? 45.375 21.469 17.203 1 92.75 713 ILE A O 1
ATOM 5739 N N . THR A 1 714 ? 44.625 23.25 18.281 1 90.25 714 THR A N 1
ATOM 5740 C CA . THR A 1 714 ? 45.75 23.328 19.172 1 90.25 714 THR A CA 1
ATOM 5741 C C . THR A 1 714 ? 45.438 22.734 20.531 1 90.25 714 THR A C 1
ATOM 5743 O O . THR A 1 714 ? 46.312 22.609 21.391 1 90.25 714 THR A O 1
ATOM 5746 N N . CYS A 1 715 ? 44.188 22.344 20.688 1 92.12 715 CYS A N 1
ATOM 5747 C CA . CYS A 1 715 ? 43.781 21.797 21.984 1 92.12 715 CYS A CA 1
ATOM 5748 C C . CYS A 1 715 ? 44.469 20.438 22.203 1 92.12 715 CYS A C 1
ATOM 5750 O O . CYS A 1 715 ? 44.281 19.516 21.406 1 92.12 715 CYS A O 1
ATOM 5752 N N . ARG A 1 716 ? 45.188 20.219 23.25 1 88.38 716 ARG A N 1
ATOM 5753 C CA . ARG A 1 716 ? 45.938 19 23.516 1 88.38 716 ARG A CA 1
ATOM 5754 C C . ARG A 1 716 ? 45 17.906 24.062 1 88.38 716 ARG A C 1
ATOM 5756 O O . ARG A 1 716 ? 45.188 16.719 23.75 1 88.38 716 ARG A O 1
ATOM 5763 N N . LYS A 1 717 ? 44 18.266 24.75 1 91.25 717 LYS A N 1
ATOM 5764 C CA . LYS A 1 717 ? 43.125 17.312 25.406 1 91.25 717 LYS A CA 1
ATOM 5765 C C . LYS A 1 717 ? 42.188 16.641 24.406 1 91.25 717 LYS A C 1
ATOM 5767 O O . LYS A 1 717 ? 41.906 15.445 24.531 1 91.25 717 LYS A O 1
ATOM 5772 N N . HIS A 1 718 ? 41.75 17.438 23.5 1 93.62 718 HIS A N 1
ATOM 5773 C CA . HIS A 1 718 ? 40.656 16.922 22.656 1 93.62 718 HIS A CA 1
ATOM 5774 C C . HIS A 1 718 ? 41.125 16.766 21.219 1 93.62 718 HIS A C 1
ATOM 5776 O O . HIS A 1 718 ? 40.312 16.344 20.359 1 93.62 718 HIS A O 1
ATOM 5782 N N . LYS A 1 719 ? 42.281 17.047 20.844 1 92.94 719 LYS A N 1
ATOM 5783 C CA . LYS A 1 719 ? 42.75 17.125 19.469 1 92.94 719 LYS A CA 1
ATOM 5784 C C . LYS A 1 719 ? 42.5 15.805 18.734 1 92.94 719 LYS A C 1
ATOM 5786 O O . LYS A 1 719 ? 41.875 15.797 17.672 1 92.94 719 LYS A O 1
ATOM 5791 N N . GLY A 1 720 ? 42.906 14.703 19.312 1 91.94 720 GLY A N 1
ATOM 5792 C CA . GLY A 1 720 ? 42.75 13.414 18.656 1 91.94 720 GLY A CA 1
ATOM 5793 C C . GLY A 1 720 ? 41.312 13.039 18.438 1 91.94 720 GLY A C 1
ATOM 5794 O O . GLY A 1 720 ? 40.906 12.695 17.312 1 91.94 720 GLY A O 1
ATOM 5795 N N . ASP A 1 721 ? 40.5 13.172 19.406 1 93.69 721 ASP A N 1
ATOM 5796 C CA . ASP A 1 721 ? 39.094 12.797 19.328 1 93.69 721 ASP A CA 1
ATOM 5797 C C . ASP A 1 721 ? 38.312 13.742 18.422 1 93.69 721 ASP A C 1
ATOM 5799 O O . ASP A 1 721 ? 37.375 13.328 17.719 1 93.69 721 ASP A O 1
ATOM 5803 N N . LEU A 1 722 ? 38.719 14.93 18.484 1 94.81 722 LEU A N 1
ATOM 5804 C CA . LEU A 1 722 ? 38.062 15.938 17.688 1 94.81 722 LEU A CA 1
ATOM 5805 C C . LEU A 1 722 ? 38.312 15.719 16.203 1 94.81 722 LEU A C 1
ATOM 5807 O O . LEU A 1 722 ? 37.375 15.773 15.398 1 94.81 722 LEU A O 1
ATOM 5811 N N . ILE A 1 723 ? 39.531 15.438 15.883 1 94.88 723 ILE A N 1
ATOM 5812 C CA . ILE A 1 723 ? 39.906 15.211 14.484 1 94.88 723 ILE A CA 1
ATOM 5813 C C . ILE A 1 723 ? 39.156 13.977 13.969 1 94.88 723 ILE A C 1
ATOM 5815 O O . ILE A 1 723 ? 38.562 14.008 12.883 1 94.88 723 ILE A O 1
ATOM 5819 N N . ASP A 1 724 ? 39.156 12.992 14.727 1 94.62 724 ASP A N 1
ATOM 5820 C CA . ASP A 1 724 ? 38.469 11.758 14.328 1 94.62 724 ASP A CA 1
ATOM 5821 C C . ASP A 1 724 ? 36.969 11.977 14.156 1 94.62 724 ASP A C 1
ATOM 5823 O O . ASP A 1 724 ? 36.375 11.469 13.211 1 94.62 724 ASP A O 1
ATOM 5827 N N . PHE A 1 725 ? 36.469 12.68 15.047 1 95.5 725 PHE A N 1
ATOM 5828 C CA . PHE A 1 725 ? 35.031 12.93 15.016 1 95.5 725 PHE A CA 1
ATOM 5829 C C . PHE A 1 725 ? 34.656 13.773 13.805 1 95.5 725 PHE A C 1
ATOM 5831 O O . PHE A 1 725 ? 33.688 13.469 13.117 1 95.5 725 PHE A O 1
ATOM 5838 N N . ILE A 1 726 ? 35.344 14.75 13.547 1 95.56 726 ILE A N 1
ATOM 5839 C CA . ILE A 1 726 ? 35.062 15.68 12.453 1 95.56 726 ILE A CA 1
ATOM 5840 C C . ILE A 1 726 ? 35.188 14.953 11.117 1 95.56 726 ILE A C 1
ATOM 5842 O O . ILE A 1 726 ? 34.344 15.125 10.234 1 95.56 726 ILE A O 1
ATOM 5846 N N . ILE A 1 727 ? 36.188 14.18 11.031 1 95.56 727 ILE A N 1
ATOM 5847 C CA . ILE A 1 727 ? 36.406 13.453 9.789 1 95.56 727 ILE A CA 1
ATOM 5848 C C . ILE A 1 727 ? 35.25 12.484 9.547 1 95.56 727 ILE A C 1
ATOM 5850 O O . ILE A 1 727 ? 34.656 12.461 8.453 1 95.56 727 ILE A O 1
ATOM 5854 N N . ASN A 1 728 ? 34.906 11.766 10.539 1 94.38 728 ASN A N 1
ATOM 5855 C CA . ASN A 1 728 ? 33.844 10.766 10.398 1 94.38 728 ASN A CA 1
ATOM 5856 C C . ASN A 1 728 ? 32.5 11.422 10.102 1 94.38 728 ASN A C 1
ATOM 5858 O O . ASN A 1 728 ? 31.734 10.922 9.273 1 94.38 728 ASN A O 1
ATOM 5862 N N . LEU A 1 729 ? 32.25 12.453 10.742 1 95 729 LEU A N 1
ATOM 5863 C CA . LEU A 1 729 ? 30.984 13.148 10.531 1 95 729 LEU A CA 1
ATOM 5864 C C . LEU A 1 729 ? 30.922 13.758 9.141 1 95 729 LEU A C 1
ATOM 5866 O O . LEU A 1 729 ? 29.875 13.719 8.484 1 95 729 LEU A O 1
ATOM 5870 N N . SER A 1 730 ? 31.984 14.359 8.75 1 95 730 SER A N 1
ATOM 5871 C CA . SER A 1 730 ? 32.031 14.984 7.434 1 95 730 SER A CA 1
ATOM 5872 C C . SER A 1 730 ? 31.828 13.953 6.324 1 95 730 SER A C 1
ATOM 5874 O O . SER A 1 730 ? 31.125 14.211 5.348 1 95 730 SER A O 1
ATOM 5876 N N . ILE A 1 731 ? 32.5 12.852 6.496 1 94.88 731 ILE A N 1
ATOM 5877 C CA . ILE A 1 731 ? 32.344 11.789 5.504 1 94.88 731 ILE A CA 1
ATOM 5878 C C . ILE A 1 731 ? 30.906 11.336 5.441 1 94.88 731 ILE A C 1
ATOM 5880 O O . ILE A 1 731 ? 30.328 11.227 4.355 1 94.88 731 ILE A O 1
ATOM 5884 N N . LYS A 1 732 ? 30.359 11.102 6.566 1 93.5 732 LYS A N 1
ATOM 5885 C CA . LYS A 1 732 ? 28.969 10.648 6.641 1 93.5 732 LYS A CA 1
ATOM 5886 C C . LYS A 1 732 ? 28.031 11.648 5.984 1 93.5 732 LYS A C 1
ATOM 5888 O O . LYS A 1 732 ? 27.141 11.266 5.211 1 93.5 732 LYS A O 1
ATOM 5893 N N . LEU A 1 733 ? 28.203 12.859 6.23 1 92.56 733 LEU A N 1
ATOM 5894 C CA . LEU A 1 733 ? 27.312 13.914 5.738 1 92.56 733 LEU A CA 1
ATOM 5895 C C . LEU A 1 733 ? 27.422 14.039 4.223 1 92.56 733 LEU A C 1
ATOM 5897 O O . LEU A 1 733 ? 26.391 14.094 3.533 1 92.56 733 LEU A O 1
ATOM 5901 N N . ILE A 1 734 ? 28.625 14.078 3.75 1 93.44 734 ILE A N 1
ATOM 5902 C CA . ILE A 1 734 ? 28.828 14.367 2.336 1 93.44 734 ILE A CA 1
ATOM 5903 C C . ILE A 1 734 ? 28.469 13.141 1.502 1 93.44 734 ILE A C 1
ATOM 5905 O O . ILE A 1 734 ? 27.875 13.258 0.429 1 93.44 734 ILE A O 1
ATOM 5909 N N . VAL A 1 735 ? 28.859 12 1.979 1 94.19 735 VAL A N 1
ATOM 5910 C CA . VAL A 1 735 ? 28.531 10.789 1.235 1 94.19 735 VAL A CA 1
ATOM 5911 C C . VAL A 1 735 ? 27.016 10.617 1.185 1 94.19 735 VAL A C 1
ATOM 5913 O O . VAL A 1 735 ? 26.453 10.234 0.151 1 94.19 735 VAL A O 1
ATOM 5916 N N . HIS A 1 736 ? 26.391 10.836 2.291 1 92.69 736 HIS A N 1
ATOM 5917 C CA . HIS A 1 736 ? 24.938 10.781 2.318 1 92.69 736 HIS A CA 1
ATOM 5918 C C . HIS A 1 736 ? 24.328 11.797 1.354 1 92.69 736 HIS A C 1
ATOM 5920 O O . HIS A 1 736 ? 23.344 11.492 0.658 1 92.69 736 HIS A O 1
ATOM 5926 N N . SER A 1 737 ? 24.844 12.977 1.38 1 90.5 737 SER A N 1
ATOM 5927 C CA . SER A 1 737 ? 24.344 14.016 0.483 1 90.5 737 SER A CA 1
ATOM 5928 C C . SER A 1 737 ? 24.531 13.625 -0.978 1 90.5 737 SER A C 1
ATOM 5930 O O . SER A 1 737 ? 23.703 13.938 -1.826 1 90.5 737 SER A O 1
ATOM 5932 N N . TRP A 1 738 ? 25.672 13.07 -1.245 1 92.06 738 TRP A N 1
ATOM 5933 C CA . TRP A 1 738 ? 25.938 12.602 -2.6 1 92.06 738 TRP A CA 1
ATOM 5934 C C . TRP A 1 738 ? 24.922 11.555 -3.029 1 92.06 738 TRP A C 1
ATOM 5936 O O . TRP A 1 738 ? 24.391 11.617 -4.137 1 92.06 738 TRP A O 1
ATOM 5946 N N . CYS A 1 739 ? 24.672 10.562 -2.158 1 93.19 739 CYS A N 1
ATOM 5947 C CA . CYS A 1 739 ? 23.688 9.523 -2.449 1 93.19 739 CYS A CA 1
ATOM 5948 C C . CYS A 1 739 ? 22.312 10.125 -2.666 1 93.19 739 CYS A C 1
ATOM 5950 O O . CYS A 1 739 ? 21.578 9.711 -3.57 1 93.19 739 CYS A O 1
ATOM 5952 N N . LEU A 1 740 ? 22 11.062 -1.859 1 89.12 740 LEU A N 1
ATOM 5953 C CA . LEU A 1 740 ? 20.703 11.742 -2.004 1 89.12 740 LEU A CA 1
ATOM 5954 C C . LEU A 1 740 ? 20.625 12.453 -3.35 1 89.12 740 LEU A C 1
ATOM 5956 O O . LEU A 1 740 ? 19.562 12.477 -3.977 1 89.12 740 LEU A O 1
ATOM 5960 N N . GLY A 1 741 ? 21.734 13.07 -3.727 1 87.62 741 GLY A N 1
ATOM 5961 C CA . GLY A 1 741 ? 21.766 13.727 -5.023 1 87.62 741 GLY A CA 1
ATOM 5962 C C . GLY A 1 741 ? 21.531 12.781 -6.184 1 87.62 741 GLY A C 1
ATOM 5963 O O . GLY A 1 741 ? 20.797 13.094 -7.113 1 87.62 741 GLY A O 1
ATOM 5964 N N . VAL A 1 742 ? 22.141 11.664 -6.086 1 90.31 742 VAL A N 1
ATOM 5965 C CA . VAL A 1 742 ? 21.969 10.648 -7.125 1 90.31 742 VAL A CA 1
ATOM 5966 C C . VAL A 1 742 ? 20.516 10.164 -7.133 1 90.31 742 VAL A C 1
ATOM 5968 O O . VAL A 1 742 ? 19.906 10.023 -8.195 1 90.31 742 VAL A O 1
ATOM 5971 N N . ASN A 1 743 ? 19.984 9.938 -5.988 1 89.44 743 ASN A N 1
ATOM 5972 C CA . ASN A 1 743 ? 18.625 9.438 -5.867 1 89.44 743 ASN A CA 1
ATOM 5973 C C . ASN A 1 743 ? 17.609 10.461 -6.379 1 89.44 743 ASN A C 1
ATOM 5975 O O . ASN A 1 743 ? 16.578 10.086 -6.945 1 89.44 743 ASN A O 1
ATOM 5979 N N . ARG A 1 744 ? 17.844 11.68 -6.16 1 86.56 744 ARG A N 1
ATOM 5980 C CA . ARG A 1 744 ? 16.953 12.719 -6.656 1 86.56 744 ARG A CA 1
ATOM 5981 C C . ARG A 1 744 ? 16.938 12.75 -8.18 1 86.56 744 ARG A C 1
ATOM 5983 O O . ARG A 1 744 ? 15.898 13.023 -8.797 1 86.56 744 ARG A O 1
ATOM 5990 N N . LEU A 1 745 ? 18.078 12.508 -8.766 1 86.88 745 LEU A N 1
ATOM 5991 C CA . LEU A 1 745 ? 18.172 12.445 -10.219 1 86.88 745 LEU A CA 1
ATOM 5992 C C . LEU A 1 745 ? 17.422 11.227 -10.758 1 86.88 745 LEU A C 1
ATOM 5994 O O . LEU A 1 745 ? 16.719 11.328 -11.766 1 86.88 745 LEU A O 1
ATOM 5998 N N . LEU A 1 746 ? 17.547 10.188 -10.055 1 87.06 746 LEU A N 1
ATOM 5999 C CA . LEU A 1 746 ? 16.906 8.938 -10.453 1 87.06 746 LEU A CA 1
ATOM 6000 C C . LEU A 1 746 ? 15.383 9.07 -10.398 1 87.06 746 LEU A C 1
ATOM 6002 O O . LEU A 1 746 ? 14.68 8.516 -11.242 1 87.06 746 LEU A O 1
ATOM 6006 N N . ASN A 1 747 ? 14.906 9.758 -9.422 1 82.69 747 ASN A N 1
ATOM 6007 C CA . ASN A 1 747 ? 13.469 9.914 -9.234 1 82.69 747 ASN A CA 1
ATOM 6008 C C . ASN A 1 747 ? 12.93 11.102 -10.031 1 82.69 747 ASN A C 1
ATOM 6010 O O . ASN A 1 747 ? 11.742 11.414 -9.945 1 82.69 747 ASN A O 1
ATOM 6014 N N . GLY A 1 748 ? 13.734 11.75 -10.734 1 75.38 748 GLY A N 1
ATOM 6015 C CA . GLY A 1 748 ? 13.32 12.875 -11.555 1 75.38 748 GLY A CA 1
ATOM 6016 C C . GLY A 1 748 ? 12.984 14.109 -10.75 1 75.38 748 GLY A C 1
ATOM 6017 O O . GLY A 1 748 ? 12.234 14.977 -11.203 1 75.38 748 GLY A O 1
ATOM 6018 N N . LYS A 1 749 ? 13.438 14.148 -9.531 1 75.25 749 LYS A N 1
ATOM 6019 C CA . LYS A 1 749 ? 13.133 15.281 -8.664 1 75.25 749 LYS A CA 1
ATOM 6020 C C . LYS A 1 749 ? 14.031 16.469 -8.977 1 75.25 749 LYS A C 1
ATOM 6022 O O . LYS A 1 749 ? 13.727 17.594 -8.586 1 75.25 749 LYS A O 1
ATOM 6027 N N . THR A 1 750 ? 15.188 16.188 -9.617 1 76.38 750 THR A N 1
ATOM 6028 C CA . THR A 1 750 ? 16.094 17.25 -10.023 1 76.38 750 THR A CA 1
ATOM 6029 C C . THR A 1 750 ? 16.719 16.938 -11.383 1 76.38 750 THR A C 1
ATOM 6031 O O . THR A 1 750 ? 16.906 15.766 -11.734 1 76.38 750 THR A O 1
ATOM 6034 N N . ARG A 1 751 ? 17.031 17.953 -12.125 1 74.81 751 ARG A N 1
ATOM 6035 C CA . ARG A 1 751 ? 17.688 17.766 -13.414 1 74.81 751 ARG A CA 1
ATOM 6036 C C . ARG A 1 751 ? 19.078 18.391 -13.414 1 74.81 751 ARG A C 1
ATOM 6038 O O . ARG A 1 751 ? 19.906 18.094 -14.289 1 74.81 751 ARG A O 1
ATOM 6045 N N . CYS A 1 752 ? 19.297 19.156 -12.352 1 75.5 752 CYS A N 1
ATOM 6046 C CA . CYS A 1 752 ? 20.609 19.812 -12.281 1 75.5 752 CYS A CA 1
ATOM 6047 C C . CYS A 1 752 ? 21.562 19 -11.414 1 75.5 752 CYS A C 1
ATOM 6049 O O . CYS A 1 752 ? 21.188 18.516 -10.352 1 75.5 752 CYS A O 1
ATOM 6051 N N . PHE A 1 753 ? 22.703 18.703 -12.031 1 76.5 753 PHE A N 1
ATOM 6052 C CA . PHE A 1 753 ? 23.688 17.922 -11.289 1 76.5 753 PHE A CA 1
ATOM 6053 C C . PHE A 1 753 ? 25.109 18.25 -11.766 1 76.5 753 PHE A C 1
ATOM 6055 O O . PHE A 1 753 ? 25.281 18.984 -12.75 1 76.5 753 PHE A O 1
ATOM 6062 N N . ASP A 1 754 ? 26 17.906 -10.977 1 76.56 754 ASP A N 1
ATOM 6063 C CA . ASP A 1 754 ? 27.406 18.031 -11.359 1 76.56 754 ASP A CA 1
ATOM 6064 C C . ASP A 1 754 ? 27.719 17.172 -12.578 1 76.56 754 ASP A C 1
ATOM 6066 O O . ASP A 1 754 ? 27.797 15.945 -12.477 1 76.56 754 ASP A O 1
ATOM 6070 N N . ARG A 1 755 ? 28.031 17.734 -13.672 1 78.5 755 ARG A N 1
ATOM 6071 C CA . ARG A 1 755 ? 28.219 17.031 -14.945 1 78.5 755 ARG A CA 1
ATOM 6072 C C . ARG A 1 755 ? 29.547 16.266 -14.953 1 78.5 755 ARG A C 1
ATOM 6074 O O . ARG A 1 755 ? 29.75 15.398 -15.797 1 78.5 755 ARG A O 1
ATOM 6081 N N . ASN A 1 756 ? 30.359 16.562 -13.992 1 79.81 756 ASN A N 1
ATOM 6082 C CA . ASN A 1 756 ? 31.641 15.875 -13.93 1 79.81 756 ASN A CA 1
ATOM 6083 C C . ASN A 1 756 ? 31.547 14.57 -13.141 1 79.81 756 ASN A C 1
ATOM 6085 O O . ASN A 1 756 ? 32.5 13.812 -13.062 1 79.81 756 ASN A O 1
ATOM 6089 N N . ASP A 1 757 ? 30.453 14.352 -12.57 1 85.94 757 ASP A N 1
ATOM 6090 C CA . ASP A 1 757 ? 30.219 13.102 -11.867 1 85.94 757 ASP A CA 1
ATOM 6091 C C . ASP A 1 757 ? 29.688 12.031 -12.812 1 85.94 757 ASP A C 1
ATOM 6093 O O . ASP A 1 757 ? 28.578 12.156 -13.328 1 85.94 757 ASP A O 1
ATOM 6097 N N . GLN A 1 758 ? 30.391 11.008 -12.969 1 86.06 758 GLN A N 1
ATOM 6098 C CA . GLN A 1 758 ? 30.062 9.984 -13.961 1 86.06 758 GLN A CA 1
ATOM 6099 C C . GLN A 1 758 ? 28.781 9.242 -13.602 1 86.06 758 GLN A C 1
ATOM 6101 O O . GLN A 1 758 ? 28.016 8.875 -14.484 1 86.06 758 GLN A O 1
ATOM 6106 N N . ILE A 1 759 ? 28.625 9.008 -12.359 1 89.44 759 ILE A N 1
ATOM 6107 C CA . ILE A 1 759 ? 27.438 8.281 -11.914 1 89.44 759 ILE A CA 1
ATOM 6108 C C . ILE A 1 759 ? 26.188 9.133 -12.141 1 89.44 759 ILE A C 1
ATOM 6110 O O . ILE A 1 759 ? 25.156 8.633 -12.609 1 89.44 759 ILE A O 1
ATOM 6114 N N . LYS A 1 760 ? 26.281 10.383 -11.859 1 88.44 760 LYS A N 1
ATOM 6115 C CA . LYS A 1 760 ? 25.156 11.289 -12.039 1 88.44 760 LYS A CA 1
ATOM 6116 C C . LYS A 1 760 ? 24.844 11.508 -13.516 1 88.44 760 LYS A C 1
ATOM 6118 O O . LYS A 1 760 ? 23.688 11.672 -13.898 1 88.44 760 LYS A O 1
ATOM 6123 N N . GLU A 1 761 ? 25.828 11.438 -14.297 1 86.38 761 GLU A N 1
ATOM 6124 C CA . GLU A 1 761 ? 25.625 11.578 -15.742 1 86.38 761 GLU A CA 1
ATOM 6125 C C . GLU A 1 761 ? 24.922 10.359 -16.312 1 86.38 761 GLU A C 1
ATOM 6127 O O . GLU A 1 761 ? 24.109 10.484 -17.234 1 86.38 761 GLU A O 1
ATOM 6132 N N . LYS A 1 762 ? 25.234 9.281 -15.82 1 84.88 762 LYS A N 1
ATOM 6133 C CA . LYS A 1 762 ? 24.656 8.039 -16.312 1 84.88 762 LYS A CA 1
ATOM 6134 C C . LYS A 1 762 ? 23.172 7.934 -15.945 1 84.88 762 LYS A C 1
ATOM 6136 O O . LYS A 1 762 ? 22.391 7.285 -16.656 1 84.88 762 LYS A O 1
ATOM 6141 N N . VAL A 1 763 ? 22.766 8.477 -14.914 1 84.69 763 VAL A N 1
ATOM 6142 C CA . VAL A 1 763 ? 21.391 8.391 -14.422 1 84.69 763 VAL A CA 1
ATOM 6143 C C . VAL A 1 763 ? 20.484 9.312 -15.234 1 84.69 763 VAL A C 1
ATOM 6145 O O . VAL A 1 763 ? 19.266 9.133 -15.266 1 84.69 763 VAL A O 1
ATOM 6148 N N . THR A 1 764 ? 21 10.273 -15.922 1 74.12 764 THR A N 1
ATOM 6149 C CA . THR A 1 764 ? 20.203 11.219 -16.703 1 74.12 764 THR A CA 1
ATOM 6150 C C . THR A 1 764 ? 20.094 10.758 -18.141 1 74.12 764 THR A C 1
ATOM 6152 O O . THR A 1 764 ? 19.078 11.008 -18.812 1 74.12 764 THR A O 1
ATOM 6155 N N . MET B 1 1 ? -44.469 22.844 40.5 1 17.38 1 MET B N 1
ATOM 6156 C CA . MET B 1 1 ? -43.625 23.188 41.656 1 17.38 1 MET B CA 1
ATOM 6157 C C . MET B 1 1 ? -43.906 22.234 42.812 1 17.38 1 MET B C 1
ATOM 6159 O O . MET B 1 1 ? -42.969 21.734 43.438 1 17.38 1 MET B O 1
ATOM 6163 N N . PRO B 1 2 ? -45 22.219 43.25 1 15.77 2 PRO B N 1
ATOM 6164 C CA . PRO B 1 2 ? -45.906 22.188 44.406 1 15.77 2 PRO B CA 1
ATOM 6165 C C . PRO B 1 2 ? -46.344 20.781 44.781 1 15.77 2 PRO B C 1
ATOM 6167 O O . PRO B 1 2 ? -47.188 20.594 45.656 1 15.77 2 PRO B O 1
ATOM 6170 N N . LEU B 1 3 ? -46.375 19.844 44.031 1 16.59 3 LEU B N 1
ATOM 6171 C CA . LEU B 1 3 ? -47.094 18.891 44.875 1 16.59 3 LEU B CA 1
ATOM 6172 C C . LEU B 1 3 ? -46.406 18.734 46.219 1 16.59 3 LEU B C 1
ATOM 6174 O O . LEU B 1 3 ? -45.188 18.828 46.344 1 16.59 3 LEU B O 1
ATOM 6178 N N . THR B 1 4 ? -47.125 18.375 47.25 1 16.62 4 THR B N 1
ATOM 6179 C CA . THR B 1 4 ? -47.625 18.484 48.625 1 16.62 4 THR B CA 1
ATOM 6180 C C . THR B 1 4 ? -46.875 17.531 49.531 1 16.62 4 THR B C 1
ATOM 6182 O O . THR B 1 4 ? -46.719 16.344 49.25 1 16.62 4 THR B O 1
ATOM 6185 N N . GLN B 1 5 ? -46.031 17.984 50.531 1 16.06 5 GLN B N 1
ATOM 6186 C CA . GLN B 1 5 ? -45 17.812 51.562 1 16.06 5 GLN B CA 1
ATOM 6187 C C . GLN B 1 5 ? -45.5 16.969 52.719 1 16.06 5 GLN B C 1
ATOM 6189 O O . GLN B 1 5 ? -44.719 16.469 53.531 1 16.06 5 GLN B O 1
ATOM 6194 N N . SER B 1 6 ? -46.812 16.891 52.906 1 15.3 6 SER B N 1
ATOM 6195 C CA . SER B 1 6 ? -47.062 17.203 54.312 1 15.3 6 SER B CA 1
ATOM 6196 C C . SER B 1 6 ? -46.5 16.125 55.219 1 15.3 6 SER B C 1
ATOM 6198 O O . SER B 1 6 ? -46.125 15.055 54.781 1 15.3 6 SER B O 1
ATOM 6200 N N . PRO B 1 7 ? -47.25 15.688 56.344 1 16.16 7 PRO B N 1
ATOM 6201 C CA . PRO B 1 7 ? -47.312 15.945 57.781 1 16.16 7 PRO B CA 1
ATOM 6202 C C . PRO B 1 7 ? -46.75 14.781 58.594 1 16.16 7 PRO B C 1
ATOM 6204 O O . PRO B 1 7 ? -46.469 13.719 58.062 1 16.16 7 PRO B O 1
ATOM 6207 N N . GLN B 1 8 ? -47.5 14.18 59.531 1 14.3 8 GLN B N 1
ATOM 6208 C CA . GLN B 1 8 ? -47.656 14.172 60.969 1 14.3 8 GLN B CA 1
ATOM 6209 C C . GLN B 1 8 ? -47.375 12.789 61.562 1 14.3 8 GLN B C 1
ATOM 6211 O O . GLN B 1 8 ? -46.938 12.664 62.719 1 14.3 8 GLN B O 1
ATOM 6216 N N . MET B 1 9 ? -47.594 11.539 60.969 1 14.78 9 MET B N 1
ATOM 6217 C CA . MET B 1 9 ? -48.375 10.812 61.938 1 14.78 9 MET B CA 1
ATOM 6218 C C . MET B 1 9 ? -47.5 10.352 63.094 1 14.78 9 MET B C 1
ATOM 6220 O O . MET B 1 9 ? -46.281 10.188 62.938 1 14.78 9 MET B O 1
ATOM 6224 N N . THR B 1 10 ? -48.031 9.852 64.312 1 14.49 10 THR B N 1
ATOM 6225 C CA . THR B 1 10 ? -48.25 9.82 65.75 1 14.49 10 THR B CA 1
ATOM 6226 C C . THR B 1 10 ? -47.594 8.586 66.375 1 14.49 10 THR B C 1
ATOM 6228 O O . THR B 1 10 ? -47.312 8.57 67.562 1 14.49 10 THR B O 1
ATOM 6231 N N . MET B 1 11 ? -47.156 7.449 65.75 1 14.41 11 MET B N 1
ATOM 6232 C CA . MET B 1 11 ? -47.719 6.469 66.688 1 14.41 11 MET B CA 1
ATOM 6233 C C . MET B 1 11 ? -46.906 6.43 67.938 1 14.41 11 MET B C 1
ATOM 6235 O O . MET B 1 11 ? -45.719 6.809 68 1 14.41 11 MET B O 1
ATOM 6239 N N . PRO B 1 12 ? -47.156 5.387 68.938 1 14.83 12 PRO B N 1
ATOM 6240 C CA . PRO B 1 12 ? -47.469 5.184 70.375 1 14.83 12 PRO B CA 1
ATOM 6241 C C . PRO B 1 12 ? -46.25 4.754 71.188 1 14.83 12 PRO B C 1
ATOM 6243 O O . PRO B 1 12 ? -45.25 4.344 70.625 1 14.83 12 PRO B O 1
ATOM 6246 N N . LEU B 1 13 ? -46.375 4.195 72.438 1 14.35 13 LEU B N 1
ATOM 6247 C CA . LEU B 1 13 ? -46.219 4.312 73.875 1 14.35 13 LEU B CA 1
ATOM 6248 C C . LEU B 1 13 ? -45.281 3.238 74.375 1 14.35 13 LEU B C 1
ATOM 6250 O O . LEU B 1 13 ? -44.656 3.406 75.438 1 14.35 13 LEU B O 1
ATOM 6254 N N . ALA B 1 14 ? -44.875 1.942 73.812 1 14.23 14 ALA B N 1
ATOM 6255 C CA . ALA B 1 14 ? -45.094 0.946 74.812 1 14.23 14 ALA B CA 1
ATOM 6256 C C . ALA B 1 14 ? -44 1.069 75.938 1 14.23 14 ALA B C 1
ATOM 6258 O O . ALA B 1 14 ? -42.906 1.585 75.625 1 14.23 14 ALA B O 1
ATOM 6259 N N . GLU B 1 15 ? -44 0.121 77.062 1 14.71 15 GLU B N 1
ATOM 6260 C CA . GLU B 1 15 ? -43.969 0.06 78.5 1 14.71 15 GLU B CA 1
ATOM 6261 C C . GLU B 1 15 ? -42.656 -0.544 79 1 14.71 15 GLU B C 1
ATOM 6263 O O . GLU B 1 15 ? -42.219 -0.286 80.125 1 14.71 15 GLU B O 1
ATOM 6268 N N . GLN B 1 16 ? -41.688 -1.312 78.312 1 15.67 16 GLN B N 1
ATOM 6269 C CA . GLN B 1 16 ? -41.375 -2.498 79.062 1 15.67 16 GLN B CA 1
ATOM 6270 C C . GLN B 1 16 ? -40.438 -2.145 80.25 1 15.67 16 GLN B C 1
ATOM 6272 O O . GLN B 1 16 ? -39.625 -1.229 80.188 1 15.67 16 GLN B O 1
ATOM 6277 N N . TYR B 1 17 ? -40.531 -3.102 81.375 1 15.18 17 TYR B N 1
ATOM 6278 C CA . TYR B 1 17 ? -40.406 -3.139 82.812 1 15.18 17 TYR B CA 1
ATOM 6279 C C . TYR B 1 17 ? -38.969 -3.359 83.25 1 15.18 17 TYR B C 1
ATOM 6281 O O . TYR B 1 17 ? -38.156 -3.887 82.438 1 15.18 17 TYR B O 1
ATOM 6289 N N . LEU B 1 18 ? -38.594 -3.162 84.562 1 15.56 18 LEU B N 1
ATOM 6290 C CA . LEU B 1 18 ? -37.625 -2.566 85.5 1 15.56 18 LEU B CA 1
ATOM 6291 C C . LEU B 1 18 ? -36.688 -3.631 86.062 1 15.56 18 LEU B C 1
ATOM 6293 O O . LEU B 1 18 ? -35.625 -3.311 86.625 1 15.56 18 LEU B O 1
ATOM 6297 N N . VAL B 1 19 ? -36.688 -5.133 85.812 1 16.3 19 VAL B N 1
ATOM 6298 C CA . VAL B 1 19 ? -36.594 -5.719 87.188 1 16.3 19 VAL B CA 1
ATOM 6299 C C . VAL B 1 19 ? -35.125 -5.734 87.625 1 16.3 19 VAL B C 1
ATOM 6301 O O . VAL B 1 19 ? -34.219 -5.891 86.812 1 16.3 19 VAL B O 1
ATOM 6304 N N . GLY B 1 20 ? -34.781 -5.656 89.125 1 15.88 20 GLY B N 1
ATOM 6305 C CA . GLY B 1 20 ? -33.812 -5.094 90 1 15.88 20 GLY B CA 1
ATOM 6306 C C . GLY B 1 20 ? -32.781 -6.113 90.5 1 15.88 20 GLY B C 1
ATOM 6307 O O . GLY B 1 20 ? -31.797 -5.75 91.188 1 15.88 20 GLY B O 1
ATOM 6308 N N . ASP B 1 21 ? -32.688 -7.578 90.25 1 16.52 21 ASP B N 1
ATOM 6309 C CA . ASP B 1 21 ? -32.469 -8.281 91.562 1 16.52 21 ASP B CA 1
ATOM 6310 C C . ASP B 1 21 ? -30.984 -8.266 91.938 1 16.52 21 ASP B C 1
ATOM 6312 O O . ASP B 1 21 ? -30.125 -8.133 91.062 1 16.52 21 ASP B O 1
ATOM 6316 N N . GLU B 1 22 ? -30.594 -8.914 93.25 1 17.22 22 GLU B N 1
ATOM 6317 C CA . GLU B 1 22 ? -29.75 -8.609 94.438 1 17.22 22 GLU B CA 1
ATOM 6318 C C . GLU B 1 22 ? -28.453 -9.398 94.375 1 17.22 22 GLU B C 1
ATOM 6320 O O . GLU B 1 22 ? -28.344 -10.383 93.625 1 17.22 22 GLU B O 1
ATOM 6325 N N . PRO B 1 23 ? -27.625 -9.992 95.625 1 16.8 23 PRO B N 1
ATOM 6326 C CA . PRO B 1 23 ? -26.375 -9.641 96.312 1 16.8 23 PRO B CA 1
ATOM 6327 C C . PRO B 1 23 ? -25.375 -10.797 96.375 1 16.8 23 PRO B C 1
ATOM 6329 O O . PRO B 1 23 ? -24.25 -10.633 96.812 1 16.8 23 PRO B O 1
ATOM 6332 N N . ALA B 1 24 ? -25.359 -12.172 95.812 1 16.81 24 ALA B N 1
ATOM 6333 C CA . ALA B 1 24 ? -24.969 -13.312 96.625 1 16.81 24 ALA B CA 1
ATOM 6334 C C . ALA B 1 24 ? -23.438 -13.43 96.75 1 16.81 24 ALA B C 1
ATOM 6336 O O . ALA B 1 24 ? -22.766 -13.469 95.688 1 16.81 24 ALA B O 1
ATOM 6337 N N . SER B 1 25 ? -22.531 -13.648 97.938 1 16.84 25 SER B N 1
ATOM 6338 C CA . SER B 1 25 ? -21.266 -13.234 98.5 1 16.84 25 SER B CA 1
ATOM 6339 C C . SER B 1 25 ? -20.219 -14.336 98.375 1 16.84 25 SER B C 1
ATOM 6341 O O . SER B 1 25 ? -19.125 -14.094 97.875 1 16.84 25 SER B O 1
ATOM 6343 N N . ALA B 1 26 ? -19.547 -15.297 99.562 1 18.06 26 ALA B N 1
ATOM 6344 C CA . ALA B 1 26 ? -18.25 -15.211 100.25 1 18.06 26 ALA B CA 1
ATOM 6345 C C . ALA B 1 26 ? -17.391 -16.438 100 1 18.06 26 ALA B C 1
ATOM 6347 O O . ALA B 1 26 ? -16.219 -16.297 99.625 1 18.06 26 ALA B O 1
ATOM 6348 N N . SER B 1 27 ? -17.422 -17.891 100.5 1 17.73 27 SER B N 1
ATOM 6349 C CA . SER B 1 27 ? -16.547 -18.609 101.438 1 17.73 27 SER B CA 1
ATOM 6350 C C . SER B 1 27 ? -15.719 -19.672 100.75 1 17.73 27 SER B C 1
ATOM 6352 O O . SER B 1 27 ? -14.82 -20.281 101.312 1 17.73 27 SER B O 1
ATOM 6354 N N . ILE B 1 28 ? -15.977 -20.531 99.75 1 21.19 28 ILE B N 1
ATOM 6355 C CA . ILE B 1 28 ? -15.656 -21.953 99.562 1 21.19 28 ILE B CA 1
ATOM 6356 C C . ILE B 1 28 ? -14.25 -22.109 99 1 21.19 28 ILE B C 1
ATOM 6358 O O . ILE B 1 28 ? -14.047 -21.969 97.812 1 21.19 28 ILE B O 1
ATOM 6362 N N . LEU B 1 29 ? -12.891 -21.906 99.688 1 20.34 29 LEU B N 1
ATOM 6363 C CA . LEU B 1 29 ? -11.539 -21.547 99.312 1 20.34 29 LEU B CA 1
ATOM 6364 C C . LEU B 1 29 ? -10.695 -22.781 99.062 1 20.34 29 LEU B C 1
ATOM 6366 O O . LEU B 1 29 ? -9.914 -22.828 98.062 1 20.34 29 LEU B O 1
ATOM 6370 N N . SER B 1 30 ? -10.422 -24 99.938 1 24.33 30 SER B N 1
ATOM 6371 C CA . SER B 1 30 ? -9.102 -24.5 100.312 1 24.33 30 SER B CA 1
ATOM 6372 C C . SER B 1 30 ? -8.672 -25.656 99.438 1 24.33 30 SER B C 1
ATOM 6374 O O . SER B 1 30 ? -7.48 -25.891 99.25 1 24.33 30 SER B O 1
ATOM 6376 N N . ARG B 1 31 ? -9.367 -26.906 99.312 1 27.67 31 ARG B N 1
ATOM 6377 C CA . ARG B 1 31 ? -9.086 -28.266 98.938 1 27.67 31 ARG B CA 1
ATOM 6378 C C . ARG B 1 31 ? -8.641 -28.312 97.438 1 27.67 31 ARG B C 1
ATOM 6380 O O . ARG B 1 31 ? -8.484 -29.391 96.875 1 27.67 31 ARG B O 1
ATOM 6387 N N . ALA B 1 32 ? -8.609 -27.188 96.688 1 26.78 32 ALA B N 1
ATOM 6388 C CA . ALA B 1 32 ? -8.703 -27.078 95.188 1 26.78 32 ALA B CA 1
ATOM 6389 C C . ALA B 1 32 ? -7.332 -27.156 94.562 1 26.78 32 ALA B C 1
ATOM 6391 O O . ALA B 1 32 ? -7.207 -27.031 93.312 1 26.78 32 ALA B O 1
ATOM 6392 N N . THR B 1 33 ? -6.211 -27.281 95.312 1 27.91 33 THR B N 1
ATOM 6393 C CA . THR B 1 33 ? -4.938 -26.875 94.75 1 27.91 33 THR B CA 1
ATOM 6394 C C . THR B 1 33 ? -4.277 -28.031 94 1 27.91 33 THR B C 1
ATOM 6396 O O . THR B 1 33 ? -3.648 -27.828 92.938 1 27.91 33 THR B O 1
ATOM 6399 N N . GLU B 1 34 ? -4.125 -29.25 94.688 1 35.75 34 GLU B N 1
ATOM 6400 C CA . GLU B 1 34 ? -3.191 -30.281 94.25 1 35.75 34 GLU B CA 1
ATOM 6401 C C . GLU B 1 34 ? -3.686 -30.953 93 1 35.75 34 GLU B C 1
ATOM 6403 O O . GLU B 1 34 ? -2.885 -31.422 92.188 1 35.75 34 GLU B O 1
ATOM 6408 N N . LYS B 1 35 ? -4.992 -31.375 93.062 1 38.03 35 LYS B N 1
ATOM 6409 C CA . LYS B 1 35 ? -5.707 -31.844 91.875 1 38.03 35 LYS B CA 1
ATOM 6410 C C . LYS B 1 35 ? -5.562 -30.859 90.75 1 38.03 35 LYS B C 1
ATOM 6412 O O . LYS B 1 35 ? -5.926 -31.172 89.625 1 38.03 35 LYS B O 1
ATOM 6417 N N . CYS B 1 36 ? -5.047 -29.688 91.125 1 36.12 36 CYS B N 1
ATOM 6418 C CA . CYS B 1 36 ? -4.949 -28.609 90.125 1 36.12 36 CYS B CA 1
ATOM 6419 C C . CYS B 1 36 ? -3.721 -28.781 89.25 1 36.12 36 CYS B C 1
ATOM 6421 O O . CYS B 1 36 ? -3.721 -28.344 88.125 1 36.12 36 CYS B O 1
ATOM 6423 N N . PHE B 1 37 ? -2.666 -29.438 89.875 1 39.47 37 PHE B N 1
ATOM 6424 C CA . PHE B 1 37 ? -1.41 -29.453 89.125 1 39.47 37 PHE B CA 1
ATOM 6425 C C . PHE B 1 37 ? -1.443 -30.5 88 1 39.47 37 PHE B C 1
ATOM 6427 O O . PHE B 1 37 ? -0.991 -30.25 86.875 1 39.47 37 PHE B O 1
ATOM 6434 N N . LYS B 1 38 ? -1.759 -31.797 88.375 1 50.41 38 LYS B N 1
ATOM 6435 C CA . LYS B 1 38 ? -1.851 -32.875 87.438 1 50.41 38 LYS B CA 1
ATOM 6436 C C . LYS B 1 38 ? -2.811 -32.5 86.312 1 50.41 38 LYS B C 1
ATOM 6438 O O . LYS B 1 38 ? -2.562 -32.844 85.125 1 50.41 38 LYS B O 1
ATOM 6443 N N . LYS B 1 39 ? -3.822 -32.062 86.812 1 48.28 39 LYS B N 1
ATOM 6444 C CA . LYS B 1 39 ? -4.82 -31.641 85.812 1 48.28 39 LYS B CA 1
ATOM 6445 C C . LYS B 1 39 ? -4.277 -30.516 84.938 1 48.28 39 LYS B C 1
ATOM 6447 O O . LYS B 1 39 ? -4.641 -30.406 83.812 1 48.28 39 LYS B O 1
ATOM 6452 N N . ARG B 1 40 ? -3.322 -29.844 85.562 1 52.28 40 ARG B N 1
ATOM 6453 C CA . ARG B 1 40 ? -2.766 -28.734 84.812 1 52.28 40 ARG B CA 1
ATOM 6454 C C . ARG B 1 40 ? -1.822 -29.25 83.75 1 52.28 40 ARG B C 1
ATOM 6456 O O . ARG B 1 40 ? -1.838 -28.766 82.625 1 52.28 40 ARG B O 1
ATOM 6463 N N . GLU B 1 41 ? -1.077 -30.266 84.125 1 57.28 41 GLU B N 1
ATOM 6464 C CA . GLU B 1 41 ? -0.093 -30.75 83.188 1 57.28 41 GLU B CA 1
ATOM 6465 C C . GLU B 1 41 ? -0.755 -31.594 82.125 1 57.28 41 GLU B C 1
ATOM 6467 O O . GLU B 1 41 ? -0.397 -31.484 80.938 1 57.28 41 GLU B O 1
ATOM 6472 N N . SER B 1 42 ? -1.671 -32.5 82.625 1 61.72 42 SER B N 1
ATOM 6473 C CA . SER B 1 42 ? -2.465 -33.219 81.688 1 61.72 42 SER B CA 1
ATOM 6474 C C . SER B 1 42 ? -3.26 -32.25 80.75 1 61.72 42 SER B C 1
ATOM 6476 O O . SER B 1 42 ? -3.402 -32.5 79.562 1 61.72 42 SER B O 1
ATOM 6478 N N . SER B 1 43 ? -3.66 -31.234 81.438 1 65.12 43 SER B N 1
ATOM 6479 C CA . SER B 1 43 ? -4.375 -30.219 80.688 1 65.12 43 SER B CA 1
ATOM 6480 C C . SER B 1 43 ? -3.438 -29.484 79.75 1 65.12 43 SER B C 1
ATOM 6482 O O . SER B 1 43 ? -3.82 -29.141 78.625 1 65.12 43 SER B O 1
ATOM 6484 N N . ALA B 1 44 ? -2.227 -29.375 80.25 1 66.38 44 ALA B N 1
ATOM 6485 C CA . ALA B 1 44 ? -1.259 -28.703 79.375 1 66.38 44 ALA B CA 1
ATOM 6486 C C . ALA B 1 44 ? -0.874 -29.594 78.188 1 66.38 44 ALA B C 1
ATOM 6488 O O . ALA B 1 44 ? -0.75 -29.109 77.062 1 66.38 44 ALA B O 1
ATOM 6489 N N . ILE B 1 45 ? -0.783 -30.906 78.438 1 67 45 ILE B N 1
ATOM 6490 C CA . ILE B 1 45 ? -0.484 -31.844 77.312 1 67 45 ILE B CA 1
ATOM 6491 C C . ILE B 1 45 ? -1.653 -31.906 76.375 1 67 45 ILE B C 1
ATOM 6493 O O . ILE B 1 45 ? -1.452 -31.922 75.125 1 67 45 ILE B O 1
ATOM 6497 N N . LYS B 1 46 ? -2.842 -31.984 77 1 70.56 46 LYS B N 1
ATOM 6498 C CA . LYS B 1 46 ? -4.012 -31.984 76.125 1 70.56 46 LYS B CA 1
ATOM 6499 C C . LYS B 1 46 ? -4.098 -30.688 75.312 1 70.56 46 LYS B C 1
ATOM 6501 O O . LYS B 1 46 ? -4.434 -30.703 74.125 1 70.56 46 LYS B O 1
ATOM 6506 N N . LYS B 1 47 ? -3.752 -29.594 76 1 73.19 47 LYS B N 1
ATOM 6507 C CA . LYS B 1 47 ? -3.766 -28.312 75.25 1 73.19 47 LYS B CA 1
ATOM 6508 C C . LYS B 1 47 ? -2.674 -28.266 74.188 1 73.19 47 LYS B C 1
ATOM 6510 O O . LYS B 1 47 ? -2.906 -27.797 73.062 1 73.19 47 LYS B O 1
ATOM 6515 N N . LEU B 1 48 ? -1.556 -28.844 74.562 1 71.44 48 LEU B N 1
ATOM 6516 C CA . LEU B 1 48 ? -0.462 -28.828 73.625 1 71.44 48 LEU B CA 1
ATOM 6517 C C . LEU B 1 48 ? -0.733 -29.812 72.438 1 71.44 48 LEU B C 1
ATOM 6519 O O . LEU B 1 48 ? -0.431 -29.516 71.312 1 71.44 48 LEU B O 1
ATOM 6523 N N . THR B 1 49 ? -1.355 -30.953 72.75 1 72 49 THR B N 1
ATOM 6524 C CA . THR B 1 49 ? -1.75 -31.891 71.688 1 72 49 THR B CA 1
ATOM 6525 C C . THR B 1 49 ? -2.846 -31.281 70.812 1 72 49 THR B C 1
ATOM 6527 O O . THR B 1 49 ? -2.838 -31.453 69.562 1 72 49 THR B O 1
ATOM 6530 N N . ARG B 1 50 ? -3.795 -30.641 71.438 1 72.69 50 ARG B N 1
ATOM 6531 C CA . ARG B 1 50 ? -4.809 -29.953 70.688 1 72.69 50 ARG B CA 1
ATOM 6532 C C . ARG B 1 50 ? -4.188 -28.844 69.812 1 72.69 50 ARG B C 1
ATOM 6534 O O . ARG B 1 50 ? -4.535 -28.703 68.625 1 72.69 50 ARG B O 1
ATOM 6541 N N . LYS B 1 51 ? -3.283 -28.156 70.438 1 73.62 51 LYS B N 1
ATOM 6542 C CA . LYS B 1 51 ? -2.604 -27.125 69.625 1 73.62 51 LYS B CA 1
ATOM 6543 C C . LYS B 1 51 ? -1.768 -27.734 68.562 1 73.62 51 LYS B C 1
ATOM 6545 O O . LYS B 1 51 ? -1.712 -27.203 67.438 1 73.62 51 LYS B O 1
ATOM 6550 N N . LEU B 1 52 ? -1.194 -28.906 68.75 1 70.81 52 LEU B N 1
ATOM 6551 C CA . LEU B 1 52 ? -0.449 -29.609 67.75 1 70.81 52 LEU B CA 1
ATOM 6552 C C . LEU B 1 52 ? -1.385 -30.109 66.625 1 70.81 52 LEU B C 1
ATOM 6554 O O . LEU B 1 52 ? -1.055 -30.031 65.438 1 70.81 52 LEU B O 1
ATOM 6558 N N . HIS B 1 53 ? -2.518 -30.656 67.062 1 73.31 53 HIS B N 1
ATOM 6559 C CA . HIS B 1 53 ? -3.496 -31.078 66.062 1 73.31 53 HIS B CA 1
ATOM 6560 C C . HIS B 1 53 ? -4.008 -29.891 65.25 1 73.31 53 HIS B C 1
ATOM 6562 O O . HIS B 1 53 ? -4.141 -29.969 64.062 1 73.31 53 HIS B O 1
ATOM 6568 N N . GLU B 1 54 ? -4.258 -28.781 65.938 1 73.94 54 GLU B N 1
ATOM 6569 C CA . GLU B 1 54 ? -4.656 -27.578 65.188 1 73.94 54 GLU B CA 1
ATOM 6570 C C . GLU B 1 54 ? -3.545 -27.078 64.312 1 73.94 54 GLU B C 1
ATOM 6572 O O . GLU B 1 54 ? -3.809 -26.656 63.156 1 73.94 54 GLU B O 1
ATOM 6577 N N . MET B 1 55 ? -2.328 -27.188 64.812 1 68.75 55 MET B N 1
ATOM 6578 C CA . MET B 1 55 ? -1.22 -26.75 63.969 1 68.75 55 MET B CA 1
ATOM 6579 C C . MET B 1 55 ? -0.994 -27.719 62.812 1 68.75 55 MET B C 1
ATOM 6581 O O . MET B 1 55 ? -0.663 -27.297 61.719 1 68.75 55 MET B O 1
ATOM 6585 N N . ARG B 1 56 ? -1.275 -28.984 62.969 1 69.25 56 ARG B N 1
ATOM 6586 C CA . ARG B 1 56 ? -1.215 -29.953 61.875 1 69.25 56 ARG B CA 1
ATOM 6587 C C . ARG B 1 56 ? -2.334 -29.703 60.844 1 69.25 56 ARG B C 1
ATOM 6589 O O . ARG B 1 56 ? -2.117 -29.797 59.656 1 69.25 56 ARG B O 1
ATOM 6596 N N . GLN B 1 57 ? -3.469 -29.469 61.344 1 69.81 57 GLN B N 1
ATOM 6597 C CA . GLN B 1 57 ? -4.559 -29.125 60.438 1 69.81 57 GLN B CA 1
ATOM 6598 C C . GLN B 1 57 ? -4.293 -27.797 59.719 1 69.81 57 GLN B C 1
ATOM 6600 O O . GLN B 1 57 ? -4.555 -27.656 58.531 1 69.81 57 GLN B O 1
ATOM 6605 N N . LYS B 1 58 ? -3.762 -26.891 60.438 1 65.94 58 LYS B N 1
ATOM 6606 C CA . LYS B 1 58 ? -3.367 -25.641 59.781 1 65.94 58 LYS B CA 1
ATOM 6607 C C . LYS B 1 58 ? -2.258 -25.875 58.781 1 65.94 58 LYS B C 1
ATOM 6609 O O . LYS B 1 58 ? -2.279 -25.312 57.688 1 65.94 58 LYS B O 1
ATOM 6614 N N . CYS B 1 59 ? -1.354 -26.781 59.125 1 61.41 59 CYS B N 1
ATOM 6615 C CA . CYS B 1 59 ? -0.315 -27.125 58.156 1 61.41 59 CYS B CA 1
ATOM 6616 C C . CYS B 1 59 ? -0.906 -27.844 56.938 1 61.41 59 CYS B C 1
ATOM 6618 O O . CYS B 1 59 ? -0.499 -27.609 55.812 1 61.41 59 CYS B O 1
ATOM 6620 N N . LYS B 1 60 ? -1.811 -28.719 57.156 1 66.31 60 LYS B N 1
ATOM 6621 C CA . LYS B 1 60 ? -2.482 -29.391 56.031 1 66.31 60 LYS B CA 1
ATOM 6622 C C . LYS B 1 60 ? -3.338 -28.406 55.25 1 66.31 60 LYS B C 1
ATOM 6624 O O . LYS B 1 60 ? -3.348 -28.438 54.031 1 66.31 60 LYS B O 1
ATOM 6629 N N . MET B 1 61 ? -4.066 -27.625 55.938 1 63.56 61 MET B N 1
ATOM 6630 C CA . MET B 1 61 ? -4.844 -26.609 55.25 1 63.56 61 MET B CA 1
ATOM 6631 C C . MET B 1 61 ? -3.93 -25.594 54.562 1 63.56 61 MET B C 1
ATOM 6633 O O . MET B 1 61 ? -4.203 -25.172 53.438 1 63.56 61 MET B O 1
ATOM 6637 N N . GLN B 1 62 ? -2.846 -25.234 55.219 1 61.09 62 GLN B N 1
ATOM 6638 C CA . GLN B 1 62 ? -1.894 -24.359 54.562 1 61.09 62 GLN B CA 1
ATOM 6639 C C . GLN B 1 62 ? -1.204 -25.078 53.406 1 61.09 62 GLN B C 1
ATOM 6641 O O . GLN B 1 62 ? -0.95 -24.469 52.344 1 61.09 62 GLN B O 1
ATOM 6646 N N . SER B 1 63 ? -1.029 -26.312 53.531 1 60.34 63 SER B N 1
ATOM 6647 C CA . SER B 1 63 ? -0.518 -27.078 52.375 1 60.34 63 SER B CA 1
ATOM 6648 C C . SER B 1 63 ? -1.562 -27.188 51.281 1 60.34 63 SER B C 1
ATOM 6650 O O . SER B 1 63 ? -1.233 -27.078 50.094 1 60.34 63 SER B O 1
ATOM 6652 N N . LYS B 1 64 ? -2.803 -27.469 51.594 1 56.12 64 LYS B N 1
ATOM 6653 C CA . LYS B 1 64 ? -3.865 -27.406 50.594 1 56.12 64 LYS B CA 1
ATOM 6654 C C . LYS B 1 64 ? -4.066 -25.969 50.094 1 56.12 64 LYS B C 1
ATOM 6656 O O . LYS B 1 64 ? -4.242 -25.75 48.906 1 56.12 64 LYS B O 1
ATOM 6661 N N . LYS B 1 65 ? -4.125 -25 51 1 51.03 65 LYS B N 1
ATOM 6662 C CA . LYS B 1 65 ? -4.148 -23.609 50.562 1 51.03 65 LYS B CA 1
ATOM 6663 C C . LYS B 1 65 ? -2.893 -23.266 49.781 1 51.03 65 LYS B C 1
ATOM 6665 O O . LYS B 1 65 ? -2.959 -22.531 48.781 1 51.03 65 LYS B O 1
ATOM 6670 N N . ILE B 1 66 ? -1.769 -23.797 50.188 1 48.91 66 ILE B N 1
ATOM 6671 C CA . ILE B 1 66 ? -0.573 -23.641 49.375 1 48.91 66 ILE B CA 1
ATOM 6672 C C . ILE B 1 66 ? -0.765 -24.359 48.031 1 48.91 66 ILE B C 1
ATOM 6674 O O . ILE B 1 66 ? -0.414 -23.828 46.969 1 48.91 66 ILE B O 1
ATOM 6678 N N . ARG B 1 67 ? -1.282 -25.531 47.969 1 49.81 67 ARG B N 1
ATOM 6679 C CA . ARG B 1 67 ? -1.598 -26.188 46.719 1 49.81 67 ARG B CA 1
ATOM 6680 C C . ARG B 1 67 ? -2.709 -25.438 45.969 1 49.81 67 ARG B C 1
ATOM 6682 O O . ARG B 1 67 ? -2.635 -25.234 44.75 1 49.81 67 ARG B O 1
ATOM 6689 N N . PHE B 1 68 ? -3.844 -25.109 46.656 1 44.09 68 PHE B N 1
ATOM 6690 C CA . PHE B 1 68 ? -4.895 -24.281 46.062 1 44.09 68 PHE B CA 1
ATOM 6691 C C . PHE B 1 68 ? -4.434 -22.828 45.938 1 44.09 68 PHE B C 1
ATOM 6693 O O . PHE B 1 68 ? -4.715 -22.188 44.938 1 44.09 68 PHE B O 1
ATOM 6700 N N . ALA B 1 69 ? -3.783 -22.156 46.906 1 40.16 69 ALA B N 1
ATOM 6701 C CA . ALA B 1 69 ? -3.143 -20.844 46.781 1 40.16 69 ALA B CA 1
ATOM 6702 C C . ALA B 1 69 ? -1.988 -20.891 45.781 1 40.16 69 ALA B C 1
ATOM 6704 O O . ALA B 1 69 ? -1.757 -19.922 45.062 1 40.16 69 ALA B O 1
ATOM 6705 N N . LYS B 1 70 ? -1.249 -21.938 45.656 1 40.25 70 LYS B N 1
ATOM 6706 C CA . LYS B 1 70 ? -0.331 -22.172 44.531 1 40.25 70 LYS B CA 1
ATOM 6707 C C . LYS B 1 70 ? -1.078 -22.234 43.219 1 40.25 70 LYS B C 1
ATOM 6709 O O . LYS B 1 70 ? -0.622 -21.672 42.219 1 40.25 70 LYS B O 1
ATOM 6714 N N . LYS B 1 71 ? -2.186 -22.922 43.062 1 42.03 71 LYS B N 1
ATOM 6715 C CA . LYS B 1 71 ? -3.078 -22.828 41.906 1 42.03 71 LYS B CA 1
ATOM 6716 C C . LYS B 1 71 ? -3.805 -21.5 41.875 1 42.03 71 LYS B C 1
ATOM 6718 O O . LYS B 1 71 ? -3.957 -20.891 40.812 1 42.03 71 LYS B O 1
ATOM 6723 N N . LEU B 1 72 ? -4.48 -20.953 42.969 1 40.53 72 LEU B N 1
ATOM 6724 C CA . LEU B 1 72 ? -5.16 -19.656 43.094 1 40.53 72 LEU B CA 1
ATOM 6725 C C . LEU B 1 72 ? -4.148 -18.531 43.25 1 40.53 72 LEU B C 1
ATOM 6727 O O . LEU B 1 72 ? -4.352 -17.438 42.75 1 40.53 72 LEU B O 1
ATOM 6731 N N . THR B 1 73 ? -3.156 -18.484 44.094 1 40.06 73 THR B N 1
ATOM 6732 C CA . THR B 1 73 ? -2.094 -17.516 44.312 1 40.06 73 THR B CA 1
ATOM 6733 C C . THR B 1 73 ? -1.223 -17.391 43.062 1 40.06 73 THR B C 1
ATOM 6735 O O . THR B 1 73 ? -0.575 -16.375 42.844 1 40.06 73 THR B O 1
ATOM 6738 N N . LEU B 1 74 ? -0.959 -18.547 42.406 1 42.75 74 LEU B N 1
ATOM 6739 C CA . LEU B 1 74 ? -0.47 -18.547 41.031 1 42.75 74 LEU B CA 1
ATOM 6740 C C . LEU B 1 74 ? -1.318 -17.656 40.125 1 42.75 74 LEU B C 1
ATOM 6742 O O . LEU B 1 74 ? -0.788 -16.938 39.281 1 42.75 74 LEU B O 1
ATOM 6746 N N . SER B 1 75 ? -2.598 -17.797 40.344 1 43.78 75 SER B N 1
ATOM 6747 C CA . SER B 1 75 ? -3.605 -17.016 39.656 1 43.78 75 SER B CA 1
ATOM 6748 C C . SER B 1 75 ? -3.666 -15.586 40.188 1 43.78 75 SER B C 1
ATOM 6750 O O . SER B 1 75 ? -3.77 -14.625 39.406 1 43.78 75 SER B O 1
ATOM 6752 N N . LYS B 1 76 ? -3.701 -15.383 41.562 1 45.28 76 LYS B N 1
ATOM 6753 C CA . LYS B 1 76 ? -3.906 -14.023 42.062 1 45.28 76 LYS B CA 1
ATOM 6754 C C . LYS B 1 76 ? -2.645 -13.18 41.906 1 45.28 76 LYS B C 1
ATOM 6756 O O . LYS B 1 76 ? -2.721 -12.008 41.531 1 45.28 76 LYS B O 1
ATOM 6761 N N . SER B 1 77 ? -1.501 -13.633 42.406 1 45.75 77 SER B N 1
ATOM 6762 C CA . SER B 1 77 ? -0.284 -12.852 42.219 1 45.75 77 SER B CA 1
ATOM 6763 C C . SER B 1 77 ? -0.003 -12.617 40.719 1 45.75 77 SER B C 1
ATOM 6765 O O . SER B 1 77 ? 0.454 -11.547 40.344 1 45.75 77 SER B O 1
ATOM 6767 N N . PHE B 1 78 ? -0.19 -13.758 40.062 1 49.69 78 PHE B N 1
ATOM 6768 C CA . PHE B 1 78 ? -0.13 -13.586 38.594 1 49.69 78 PHE B CA 1
ATOM 6769 C C . PHE B 1 78 ? -1.083 -12.484 38.156 1 49.69 78 PHE B C 1
ATOM 6771 O O . PHE B 1 78 ? -0.71 -11.625 37.344 1 49.69 78 PHE B O 1
ATOM 6778 N N . LEU B 1 79 ? -2.172 -12.688 38.75 1 54.09 79 LEU B N 1
ATOM 6779 C CA . LEU B 1 79 ? -3.178 -11.703 38.375 1 54.09 79 LEU B CA 1
ATOM 6780 C C . LEU B 1 79 ? -2.779 -10.312 38.875 1 54.09 79 LEU B C 1
ATOM 6782 O O . LEU B 1 79 ? -3.023 -9.32 38.188 1 54.09 79 LEU B O 1
ATOM 6786 N N . THR B 1 80 ? -2.078 -10.297 40.031 1 58.53 80 THR B N 1
ATOM 6787 C CA . THR B 1 80 ? -1.661 -8.984 40.5 1 58.53 80 THR B CA 1
ATOM 6788 C C . THR B 1 80 ? -0.534 -8.43 39.656 1 58.53 80 THR B C 1
ATOM 6790 O O . THR B 1 80 ? -0.47 -7.219 39.406 1 58.53 80 THR B O 1
ATOM 6793 N N . THR B 1 81 ? 0.371 -9.344 39.281 1 59.44 81 THR B N 1
ATOM 6794 C CA . THR B 1 81 ? 1.445 -8.852 38.438 1 59.44 81 THR B CA 1
ATOM 6795 C C . THR B 1 81 ? 0.903 -8.43 37.062 1 59.44 81 THR B C 1
ATOM 6797 O O . THR B 1 81 ? 1.355 -7.434 36.5 1 59.44 81 THR B O 1
ATOM 6800 N N . ILE B 1 82 ? -0.025 -9.172 36.625 1 64.25 82 ILE B N 1
ATOM 6801 C CA . ILE B 1 82 ? -0.631 -8.844 35.344 1 64.25 82 ILE B CA 1
ATOM 6802 C C . ILE B 1 82 ? -1.447 -7.562 35.469 1 64.25 82 ILE B C 1
ATOM 6804 O O . ILE B 1 82 ? -1.528 -6.777 34.531 1 64.25 82 ILE B O 1
ATOM 6808 N N . GLU B 1 83 ? -1.931 -7.422 36.719 1 62.38 83 GLU B N 1
ATOM 6809 C CA . GLU B 1 83 ? -2.785 -6.254 36.906 1 62.38 83 GLU B CA 1
ATOM 6810 C C . GLU B 1 83 ? -1.969 -4.965 36.875 1 62.38 83 GLU B C 1
ATOM 6812 O O . GLU B 1 83 ? -2.51 -3.891 36.594 1 62.38 83 GLU B O 1
ATOM 6817 N N . LYS B 1 84 ? -0.662 -5.156 37.094 1 63.31 84 LYS B N 1
ATOM 6818 C CA . LYS B 1 84 ? 0.177 -3.963 37.031 1 63.31 84 LYS B CA 1
ATOM 6819 C C . LYS B 1 84 ? 0.549 -3.617 35.594 1 63.31 84 LYS B C 1
ATOM 6821 O O . LYS B 1 84 ? 1.097 -2.545 35.344 1 63.31 84 LYS B O 1
ATOM 6826 N N . LEU B 1 85 ? 0.129 -4.539 34.781 1 68.12 85 LEU B N 1
ATOM 6827 C CA . LEU B 1 85 ? 0.428 -4.297 33.375 1 68.12 85 LEU B CA 1
ATOM 6828 C C . LEU B 1 85 ? -0.654 -3.438 32.75 1 68.12 85 LEU B C 1
ATOM 6830 O O . LEU B 1 85 ? -1.77 -3.344 33.25 1 68.12 85 LEU B O 1
ATOM 6834 N N . PRO B 1 86 ? -0.239 -2.754 31.734 1 68.94 86 PRO B N 1
ATOM 6835 C CA . PRO B 1 86 ? -1.282 -2.016 31.016 1 68.94 86 PRO B CA 1
ATOM 6836 C C . PRO B 1 86 ? -2.453 -2.902 30.609 1 68.94 86 PRO B C 1
ATOM 6838 O O . PRO B 1 86 ? -2.287 -4.113 30.438 1 68.94 86 PRO B O 1
ATOM 6841 N N . ASP B 1 87 ? -3.566 -2.33 30.547 1 70.56 87 ASP B N 1
ATOM 6842 C CA . ASP B 1 87 ? -4.82 -3.047 30.312 1 70.56 87 ASP B CA 1
ATOM 6843 C C . ASP B 1 87 ? -4.703 -4 29.141 1 70.56 87 ASP B C 1
ATOM 6845 O O . ASP B 1 87 ? -5.109 -5.16 29.219 1 70.56 87 ASP B O 1
ATOM 6849 N N . ALA B 1 88 ? -4.152 -3.514 28.141 1 73.88 88 ALA B N 1
ATOM 6850 C CA . ALA B 1 88 ? -4.055 -4.344 26.938 1 73.88 88 ALA B CA 1
ATOM 6851 C C . ALA B 1 88 ? -3.18 -5.566 27.188 1 73.88 88 ALA B C 1
ATOM 6853 O O . ALA B 1 88 ? -3.496 -6.668 26.734 1 73.88 88 ALA B O 1
ATOM 6854 N N . ALA B 1 89 ? -2.129 -5.375 27.922 1 76.25 89 ALA B N 1
ATOM 6855 C CA . ALA B 1 89 ? -1.227 -6.48 28.219 1 76.25 89 ALA B CA 1
ATOM 6856 C C . ALA B 1 89 ? -1.904 -7.508 29.125 1 76.25 89 ALA B C 1
ATOM 6858 O O . ALA B 1 89 ? -1.698 -8.711 28.969 1 76.25 89 ALA B O 1
ATOM 6859 N N . GLN B 1 90 ? -2.684 -6.941 29.938 1 75.94 90 GLN B N 1
ATOM 6860 C CA . GLN B 1 90 ? -3.42 -7.836 30.828 1 75.94 90 GLN B CA 1
ATOM 6861 C C . GLN B 1 90 ? -4.371 -8.734 30.047 1 75.94 90 GLN B C 1
ATOM 6863 O O . GLN B 1 90 ? -4.395 -9.945 30.234 1 75.94 90 GLN B O 1
ATOM 6868 N N . ILE B 1 91 ? -5.082 -8.094 29.234 1 78.12 91 ILE B N 1
ATOM 6869 C CA . ILE B 1 91 ? -6.07 -8.805 28.438 1 78.12 91 ILE B CA 1
ATOM 6870 C C . ILE B 1 91 ? -5.375 -9.859 27.578 1 78.12 91 ILE B C 1
ATOM 6872 O O . ILE B 1 91 ? -5.832 -11 27.5 1 78.12 91 ILE B O 1
ATOM 6876 N N . PHE B 1 92 ? -4.301 -9.461 27.062 1 82.62 92 PHE B N 1
ATOM 6877 C CA . PHE B 1 92 ? -3.578 -10.336 26.141 1 82.62 92 PHE B CA 1
ATOM 6878 C C . PHE B 1 92 ? -3.018 -11.547 26.875 1 82.62 92 PHE B C 1
ATOM 6880 O O . PHE B 1 92 ? -3.154 -12.68 26.406 1 82.62 92 PHE B O 1
ATOM 6887 N N . ILE B 1 93 ? -2.396 -11.305 27.938 1 77.44 93 ILE B N 1
ATOM 6888 C CA . ILE B 1 93 ? -1.759 -12.375 28.688 1 77.44 93 ILE B CA 1
ATOM 6889 C C . ILE B 1 93 ? -2.822 -13.344 29.219 1 77.44 93 ILE B C 1
ATOM 6891 O O . ILE B 1 93 ? -2.646 -14.562 29.156 1 77.44 93 ILE B O 1
ATOM 6895 N N . LYS B 1 94 ? -3.857 -12.766 29.656 1 75.31 94 LYS B N 1
ATOM 6896 C CA . LYS B 1 94 ? -4.953 -13.609 30.141 1 75.31 94 LYS B CA 1
ATOM 6897 C C . LYS B 1 94 ? -5.492 -14.492 29.016 1 75.31 94 LYS B C 1
ATOM 6899 O O . LYS B 1 94 ? -5.84 -15.656 29.25 1 75.31 94 LYS B O 1
ATOM 6904 N N . LEU B 1 95 ? -5.582 -13.93 27.875 1 81.56 95 LEU B N 1
ATOM 6905 C CA . LEU B 1 95 ? -6.066 -14.656 26.719 1 81.56 95 LEU B CA 1
ATOM 6906 C C . LEU B 1 95 ? -5.148 -15.828 26.391 1 81.56 95 LEU B C 1
ATOM 6908 O O . LEU B 1 95 ? -5.621 -16.922 26.047 1 81.56 95 LEU B O 1
ATOM 6912 N N . GLN B 1 96 ? -3.844 -15.602 26.484 1 79.06 96 GLN B N 1
ATOM 6913 C CA . GLN B 1 96 ? -2.898 -16.672 26.156 1 79.06 96 GLN B CA 1
ATOM 6914 C C . GLN B 1 96 ? -2.941 -17.781 27.203 1 79.06 96 GLN B C 1
ATOM 6916 O O . GLN B 1 96 ? -2.725 -18.953 26.875 1 79.06 96 GLN B O 1
ATOM 6921 N N . LEU B 1 97 ? -3.219 -17.391 28.344 1 72.88 97 LEU B N 1
ATOM 6922 C CA . LEU B 1 97 ? -3.188 -18.359 29.438 1 72.88 97 LEU B CA 1
ATOM 6923 C C . LEU B 1 97 ? -4.465 -19.188 29.469 1 72.88 97 LEU B C 1
ATOM 6925 O O . LEU B 1 97 ? -4.461 -20.312 29.953 1 72.88 97 LEU B O 1
ATOM 6929 N N . LYS B 1 98 ? -5.539 -18.578 28.984 1 68 98 LYS B N 1
ATOM 6930 C CA . LYS B 1 98 ? -6.805 -19.297 28.922 1 68 98 LYS B CA 1
ATOM 6931 C C . LYS B 1 98 ? -6.742 -20.438 27.906 1 68 98 LYS B C 1
ATOM 6933 O O . LYS B 1 98 ? -7.445 -21.453 28.047 1 68 98 LYS B O 1
ATOM 6938 N N . GLY B 1 99 ? -6.004 -20.391 26.812 1 58.03 99 GLY B N 1
ATOM 6939 C CA . GLY B 1 99 ? -6.164 -21.125 25.562 1 58.03 99 GLY B CA 1
ATOM 6940 C C . GLY B 1 99 ? -5.41 -22.438 25.547 1 58.03 99 GLY B C 1
ATOM 6941 O O . GLY B 1 99 ? -5.012 -22.922 24.469 1 58.03 99 GLY B O 1
ATOM 6942 N N . THR B 1 100 ? -4.852 -22.953 26.625 1 54 100 THR B N 1
ATOM 6943 C CA . THR B 1 100 ? -4.098 -24.203 26.5 1 54 100 THR B CA 1
ATOM 6944 C C . THR B 1 100 ? -4.961 -25.297 25.859 1 54 100 THR B C 1
ATOM 6946 O O . THR B 1 100 ? -4.449 -26.344 25.469 1 54 100 THR B O 1
ATOM 6949 N N . LYS B 1 101 ? -6.246 -25.25 25.938 1 52.22 101 LYS B N 1
ATOM 6950 C CA . LYS B 1 101 ? -6.984 -26.422 25.453 1 52.22 101 LYS B CA 1
ATOM 6951 C C . LYS B 1 101 ? -7.152 -26.359 23.938 1 52.22 101 LYS B C 1
ATOM 6953 O O . LYS B 1 101 ? -6.688 -25.422 23.281 1 52.22 101 LYS B O 1
ATOM 6958 N N . LYS B 1 102 ? -8.203 -27.141 23.312 1 57.88 102 LYS B N 1
ATOM 6959 C CA . LYS B 1 102 ? -8.531 -27.422 21.906 1 57.88 102 LYS B CA 1
ATOM 6960 C C . LYS B 1 102 ? -8.938 -26.156 21.172 1 57.88 102 LYS B C 1
ATOM 6962 O O . LYS B 1 102 ? -9.711 -25.344 21.703 1 57.88 102 LYS B O 1
ATOM 6967 N N . PRO B 1 103 ? -8.195 -25.719 20.031 1 62.06 103 PRO B N 1
ATOM 6968 C CA . PRO B 1 103 ? -8.43 -24.516 19.234 1 62.06 103 PRO B CA 1
ATOM 6969 C C . PRO B 1 103 ? -9.898 -24.312 18.891 1 62.06 103 PRO B C 1
ATOM 6971 O O . PRO B 1 103 ? -10.391 -23.188 18.875 1 62.06 103 PRO B O 1
ATOM 6974 N N . ARG B 1 104 ? -10.648 -25.5 18.688 1 63.72 104 ARG B N 1
ATOM 6975 C CA . ARG B 1 104 ? -12.047 -25.391 18.266 1 63.72 104 ARG B CA 1
ATOM 6976 C C . ARG B 1 104 ? -12.953 -25.094 19.453 1 63.72 104 ARG B C 1
ATOM 6978 O O . ARG B 1 104 ? -12.852 -25.75 20.5 1 63.72 104 ARG B O 1
ATOM 6985 N N . GLY B 1 105 ? -13.688 -23.906 19.453 1 65.25 105 GLY B N 1
ATOM 6986 C CA . GLY B 1 105 ? -14.719 -23.578 20.422 1 65.25 105 GLY B CA 1
ATOM 6987 C C . GLY B 1 105 ? -14.266 -22.547 21.453 1 65.25 105 GLY B C 1
ATOM 6988 O O . GLY B 1 105 ? -14.891 -22.391 22.5 1 65.25 105 GLY B O 1
ATOM 6989 N N . ARG B 1 106 ? -13.023 -22 21.281 1 74.12 106 ARG B N 1
ATOM 6990 C CA . ARG B 1 106 ? -12.555 -21 22.234 1 74.12 106 ARG B CA 1
ATOM 6991 C C . ARG B 1 106 ? -13.461 -19.781 22.25 1 74.12 106 ARG B C 1
ATOM 6993 O O . ARG B 1 106 ? -13.898 -19.312 21.188 1 74.12 106 ARG B O 1
ATOM 7000 N N . ARG B 1 107 ? -13.883 -19.406 23.406 1 76.94 107 ARG B N 1
ATOM 7001 C CA . ARG B 1 107 ? -14.719 -18.219 23.578 1 76.94 107 ARG B CA 1
ATOM 7002 C C . ARG B 1 107 ? -13.875 -17.016 23.984 1 76.94 107 ARG B C 1
ATOM 7004 O O . ARG B 1 107 ? -12.93 -17.156 24.766 1 76.94 107 ARG B O 1
ATOM 7011 N N . TYR B 1 108 ? -14.016 -15.922 23.406 1 84.38 108 TYR B N 1
ATOM 7012 C CA . TYR B 1 108 ? -13.289 -14.672 23.656 1 84.38 108 TYR B CA 1
ATOM 7013 C C . TYR B 1 108 ? -14.203 -13.633 24.297 1 84.38 108 TYR B C 1
ATOM 7015 O O . TYR B 1 108 ? -15.391 -13.555 23.969 1 84.38 108 TYR B O 1
ATOM 7023 N N . THR B 1 109 ? -13.688 -12.953 25.203 1 78.75 109 THR B N 1
ATOM 7024 C CA . THR B 1 109 ? -14.422 -11.852 25.812 1 78.75 109 THR B CA 1
ATOM 7025 C C . THR B 1 109 ? -14.492 -10.656 24.859 1 78.75 109 THR B C 1
ATOM 7027 O O . THR B 1 109 ? -13.773 -10.609 23.859 1 78.75 109 THR B O 1
ATOM 7030 N N . ARG B 1 110 ? -15.328 -9.727 25.203 1 76.38 110 ARG B N 1
ATOM 7031 C CA . ARG B 1 110 ? -15.516 -8.539 24.375 1 76.38 110 ARG B CA 1
ATOM 7032 C C . ARG B 1 110 ? -14.242 -7.703 24.328 1 76.38 110 ARG B C 1
ATOM 7034 O O . ARG B 1 110 ? -13.867 -7.199 23.266 1 76.38 110 ARG B O 1
ATOM 7041 N N . ASN B 1 111 ? -13.609 -7.629 25.453 1 75.12 111 ASN B N 1
ATOM 7042 C CA . ASN B 1 111 ? -12.391 -6.828 25.516 1 75.12 111 ASN B CA 1
ATOM 7043 C C . ASN B 1 111 ? -11.266 -7.453 24.703 1 75.12 111 ASN B C 1
ATOM 7045 O O . ASN B 1 111 ? -10.484 -6.738 24.062 1 75.12 111 ASN B O 1
ATOM 7049 N N . GLU B 1 112 ? -11.273 -8.727 24.719 1 82.5 112 GLU B N 1
ATOM 7050 C CA . GLU B 1 112 ? -10.281 -9.43 23.922 1 82.5 112 GLU B CA 1
ATOM 7051 C C . GLU B 1 112 ? -10.516 -9.219 22.438 1 82.5 112 GLU B C 1
ATOM 7053 O O . GLU B 1 112 ? -9.57 -8.992 21.672 1 82.5 112 GLU B O 1
ATOM 7058 N N . LYS B 1 113 ? -11.727 -9.234 22.078 1 81.06 113 LYS B N 1
ATOM 7059 C CA . LYS B 1 113 ? -12.086 -9.062 20.672 1 81.06 113 LYS B CA 1
ATOM 7060 C C . LYS B 1 113 ? -11.797 -7.641 20.203 1 81.06 113 LYS B C 1
ATOM 7062 O O . LYS B 1 113 ? -11.344 -7.434 19.062 1 81.06 113 LYS B O 1
ATOM 7067 N N . ILE B 1 114 ? -12.008 -6.746 21.125 1 75.38 114 ILE B N 1
ATOM 7068 C CA . ILE B 1 114 ? -11.789 -5.344 20.781 1 75.38 114 ILE B CA 1
ATOM 7069 C C . ILE B 1 114 ? -10.297 -5.094 20.594 1 75.38 114 ILE B C 1
ATOM 7071 O O . ILE B 1 114 ? -9.898 -4.402 19.641 1 75.38 114 ILE B O 1
ATOM 7075 N N . MET B 1 115 ? -9.562 -5.645 21.453 1 77.81 115 MET B N 1
ATOM 7076 C CA . MET B 1 115 ? -8.109 -5.508 21.328 1 77.81 115 MET B CA 1
ATOM 7077 C C . MET B 1 115 ? -7.621 -6.145 20.031 1 77.81 115 MET B C 1
ATOM 7079 O O . MET B 1 115 ? -6.82 -5.551 19.297 1 77.81 115 MET B O 1
ATOM 7083 N N . ALA B 1 116 ? -8.109 -7.32 19.719 1 82.94 116 ALA B N 1
ATOM 7084 C CA . ALA B 1 116 ? -7.711 -8.039 18.516 1 82.94 116 ALA B CA 1
ATOM 7085 C C . ALA B 1 116 ? -8.164 -7.297 17.266 1 82.94 116 ALA B C 1
ATOM 7087 O O . ALA B 1 116 ? -7.453 -7.277 16.25 1 82.94 116 ALA B O 1
ATOM 7088 N N . LEU B 1 117 ? -9.305 -6.754 17.375 1 78.38 117 LEU B N 1
ATOM 7089 C CA . LEU B 1 117 ? -9.844 -6.004 16.25 1 78.38 117 LEU B CA 1
ATOM 7090 C C . LEU B 1 117 ? -8.969 -4.801 15.922 1 78.38 117 LEU B C 1
ATOM 7092 O O . LEU B 1 117 ? -8.773 -4.469 14.75 1 78.38 117 LEU B O 1
ATOM 7096 N N . SER B 1 118 ? -8.484 -4.172 16.938 1 74 118 SER B N 1
ATOM 7097 C CA . SER B 1 118 ? -7.617 -3.014 16.75 1 74 118 SER B CA 1
ATOM 7098 C C . SER B 1 118 ? -6.332 -3.396 16.016 1 74 118 SER B C 1
ATOM 7100 O O . SER B 1 118 ? -5.832 -2.633 15.188 1 74 118 SER B O 1
ATOM 7102 N N . ILE B 1 119 ? -5.875 -4.531 16.328 1 78 119 ILE B N 1
ATOM 7103 C CA . ILE B 1 119 ? -4.648 -5.012 15.703 1 78 119 ILE B CA 1
ATOM 7104 C C . ILE B 1 119 ? -4.945 -5.457 14.266 1 78 119 ILE B C 1
ATOM 7106 O O . ILE B 1 119 ? -4.199 -5.121 13.344 1 78 119 ILE B O 1
ATOM 7110 N N . TYR B 1 120 ? -6.016 -6.145 14.016 1 78.44 120 TYR B N 1
ATOM 7111 C CA . TYR B 1 120 ? -6.387 -6.695 12.719 1 78.44 120 TYR B CA 1
ATOM 7112 C C . TYR B 1 120 ? -6.621 -5.582 11.703 1 78.44 120 TYR B C 1
ATOM 7114 O O . TYR B 1 120 ? -6.203 -5.688 10.547 1 78.44 120 TYR B O 1
ATOM 7122 N N . LYS B 1 121 ? -7.27 -4.664 12.078 1 73.25 121 LYS B N 1
ATOM 7123 C CA . LYS B 1 121 ? -7.637 -3.596 11.148 1 73.25 121 LYS B CA 1
ATOM 7124 C C . LYS B 1 121 ? -6.422 -2.758 10.766 1 73.25 121 LYS B C 1
ATOM 7126 O O . LYS B 1 121 ? -6.402 -2.143 9.695 1 73.25 121 LYS B O 1
ATOM 7131 N N . GLN B 1 122 ? -5.469 -2.66 11.734 1 71.06 122 GLN B N 1
ATOM 7132 C CA . GLN B 1 122 ? -4.242 -1.942 11.398 1 71.06 122 GLN B CA 1
ATOM 7133 C C . GLN B 1 122 ? -3.453 -2.672 10.312 1 71.06 122 GLN B C 1
ATOM 7135 O O . GLN B 1 122 ? -2.893 -2.041 9.422 1 71.06 122 GLN B O 1
ATOM 7140 N N . SER B 1 123 ? -3.432 -3.975 10.469 1 72.12 123 SER B N 1
ATOM 7141 C CA . SER B 1 123 ? -2.75 -4.789 9.469 1 72.12 123 SER B CA 1
ATOM 7142 C C . SER B 1 123 ? -3.211 -6.242 9.531 1 72.12 123 SER B C 1
ATOM 7144 O O . SER B 1 123 ? -2.807 -6.988 10.422 1 72.12 123 SER B O 1
ATOM 7146 N N . PRO B 1 124 ? -4.031 -6.562 8.562 1 72.81 124 PRO B N 1
ATOM 7147 C CA . PRO B 1 124 ? -4.438 -7.969 8.531 1 72.81 124 PRO B CA 1
ATOM 7148 C C . PRO B 1 124 ? -3.256 -8.922 8.375 1 72.81 124 PRO B C 1
ATOM 7150 O O . PRO B 1 124 ? -3.266 -10.023 8.93 1 72.81 124 PRO B O 1
ATOM 7153 N N . LYS B 1 125 ? -2.229 -8.414 7.672 1 70.62 125 LYS B N 1
ATOM 7154 C CA . LYS B 1 125 ? -1.043 -9.242 7.48 1 70.62 125 LYS B CA 1
ATOM 7155 C C . LYS B 1 125 ? -0.329 -9.492 8.805 1 70.62 125 LYS B C 1
ATOM 7157 O O . LYS B 1 125 ? 0.031 -10.633 9.117 1 70.62 125 LYS B O 1
ATOM 7162 N N . ALA B 1 126 ? -0.135 -8.398 9.516 1 73.56 126 ALA B N 1
ATOM 7163 C CA . ALA B 1 126 ? 0.506 -8.531 10.82 1 73.56 126 ALA B CA 1
ATOM 7164 C C . ALA B 1 126 ? -0.335 -9.391 11.758 1 73.56 126 ALA B C 1
ATOM 7166 O O . ALA B 1 126 ? 0.203 -10.18 12.539 1 73.56 126 ALA B O 1
ATOM 7167 N N . TYR B 1 127 ? -1.613 -9.25 11.633 1 81.88 127 TYR B N 1
ATOM 7168 C CA . TYR B 1 127 ? -2.508 -10.016 12.492 1 81.88 127 TYR B CA 1
ATOM 7169 C C . TYR B 1 127 ? -2.389 -11.508 12.195 1 81.88 127 TYR B C 1
ATOM 7171 O O . TYR B 1 127 ? -2.395 -12.328 13.117 1 81.88 127 TYR B O 1
ATOM 7179 N N . ASN B 1 128 ? -2.334 -11.852 10.953 1 77.44 128 ASN B N 1
ATOM 7180 C CA . ASN B 1 128 ? -2.174 -13.258 10.586 1 77.44 128 ASN B CA 1
ATOM 7181 C C . ASN B 1 128 ? -0.863 -13.828 11.117 1 77.44 128 ASN B C 1
ATOM 7183 O O . ASN B 1 128 ? -0.807 -14.992 11.516 1 77.44 128 ASN B O 1
ATOM 7187 N N . LEU B 1 129 ? 0.155 -13.047 11.086 1 74.62 129 LEU B N 1
ATOM 7188 C CA . LEU B 1 129 ? 1.421 -13.477 11.672 1 74.62 129 LEU B CA 1
ATOM 7189 C C . LEU B 1 129 ? 1.283 -13.672 13.18 1 74.62 129 LEU B C 1
ATOM 7191 O O . LEU B 1 129 ? 1.789 -14.656 13.727 1 74.62 129 LEU B O 1
ATOM 7195 N N . LEU B 1 130 ? 0.641 -12.742 13.852 1 82.06 130 LEU B N 1
ATOM 7196 C CA . LEU B 1 130 ? 0.45 -12.82 15.297 1 82.06 130 LEU B CA 1
ATOM 7197 C C . LEU B 1 130 ? -0.386 -14.039 15.664 1 82.06 130 LEU B C 1
ATOM 7199 O O . LEU B 1 130 ? -0.168 -14.648 16.719 1 82.06 130 LEU B O 1
ATOM 7203 N N . LYS B 1 131 ? -1.274 -14.406 14.773 1 82.31 131 LYS B N 1
ATOM 7204 C CA . LYS B 1 131 ? -2.133 -15.562 15.023 1 82.31 131 LYS B CA 1
ATOM 7205 C C . LYS B 1 131 ? -1.33 -16.859 15.008 1 82.31 131 LYS B C 1
ATOM 7207 O O . LYS B 1 131 ? -1.703 -17.828 15.672 1 82.31 131 LYS B O 1
ATOM 7212 N N . LYS B 1 132 ? -0.329 -16.828 14.211 1 74.06 132 LYS B N 1
ATOM 7213 C CA . LYS B 1 132 ? 0.542 -18 14.188 1 74.06 132 LYS B CA 1
ATOM 7214 C C . LYS B 1 132 ? 1.377 -18.094 15.461 1 74.06 132 LYS B C 1
ATOM 7216 O O . LYS B 1 132 ? 1.794 -19.188 15.859 1 74.06 132 LYS B O 1
ATOM 7221 N N . MET B 1 133 ? 1.593 -16.938 16.094 1 74.38 133 MET B N 1
ATOM 7222 C CA . MET B 1 133 ? 2.457 -16.859 17.281 1 74.38 133 MET B CA 1
ATOM 7223 C C . MET B 1 133 ? 1.641 -16.969 18.562 1 74.38 133 MET B C 1
ATOM 7225 O O . MET B 1 133 ? 2.117 -17.484 19.562 1 74.38 133 MET B O 1
ATOM 7229 N N . PHE B 1 134 ? 0.363 -16.391 18.469 1 82.94 134 PHE B N 1
ATOM 7230 C CA . PHE B 1 134 ? -0.449 -16.25 19.672 1 82.94 134 PHE B CA 1
ATOM 7231 C C . PHE B 1 134 ? -1.868 -16.75 19.422 1 82.94 134 PHE B C 1
ATOM 7233 O O . PHE B 1 134 ? -2.26 -17 18.281 1 82.94 134 PHE B O 1
ATOM 7240 N N . ILE B 1 135 ? -2.451 -16.969 20.531 1 83.81 135 ILE B N 1
ATOM 7241 C CA . ILE B 1 135 ? -3.869 -17.297 20.453 1 83.81 135 ILE B CA 1
ATOM 7242 C C . ILE B 1 135 ? -4.688 -16.031 20.266 1 83.81 135 ILE B C 1
ATOM 7244 O O . ILE B 1 135 ? -4.746 -15.18 21.172 1 83.81 135 ILE B O 1
ATOM 7248 N N . LEU B 1 136 ? -5.238 -15.875 19.141 1 88.19 136 LEU B N 1
ATOM 7249 C CA . LEU B 1 136 ? -6.055 -14.711 18.812 1 88.19 136 LEU B CA 1
ATOM 7250 C C . LEU B 1 136 ? -7.316 -15.133 18.062 1 88.19 136 LEU B C 1
ATOM 7252 O O . LEU B 1 136 ? -7.324 -16.156 17.375 1 88.19 136 LEU B O 1
ATOM 7256 N N . PRO B 1 137 ? -8.414 -14.367 18.234 1 86.69 137 PRO B N 1
ATOM 7257 C CA . PRO B 1 137 ? -9.648 -14.695 17.516 1 86.69 137 PRO B CA 1
ATOM 7258 C C . PRO B 1 137 ? -9.477 -14.672 16 1 86.69 137 PRO B C 1
ATOM 7260 O O . PRO B 1 137 ? -8.602 -13.961 15.484 1 86.69 137 PRO B O 1
ATOM 7263 N N . SER B 1 138 ? -10.32 -15.422 15.352 1 84.75 138 SER B N 1
ATOM 7264 C CA . SER B 1 138 ? -10.273 -15.477 13.891 1 84.75 138 SER B CA 1
ATOM 7265 C C . SER B 1 138 ? -10.859 -14.211 13.273 1 84.75 138 SER B C 1
ATOM 7267 O O . SER B 1 138 ? -11.547 -13.445 13.945 1 84.75 138 SER B O 1
ATOM 7269 N N . LYS B 1 139 ? -10.539 -14.031 12.031 1 81.88 139 LYS B N 1
ATOM 7270 C CA . LYS B 1 139 ? -11.07 -12.898 11.273 1 81.88 139 LYS B CA 1
ATOM 7271 C C . LYS B 1 139 ? -12.594 -12.898 11.273 1 81.88 139 LYS B C 1
ATOM 7273 O O . LYS B 1 139 ? -13.219 -11.852 11.422 1 81.88 139 LYS B O 1
ATOM 7278 N N . ARG B 1 140 ? -13.188 -14.039 11.117 1 77.19 140 ARG B N 1
ATOM 7279 C CA . ARG B 1 140 ? -14.641 -14.164 11.07 1 77.19 140 ARG B CA 1
ATOM 7280 C C . ARG B 1 140 ? -15.266 -13.75 12.398 1 77.19 140 ARG B C 1
ATOM 7282 O O . ARG B 1 140 ? -16.297 -13.078 12.422 1 77.19 140 ARG B O 1
ATOM 7289 N N . CYS B 1 141 ? -14.594 -14.148 13.438 1 81.81 141 CYS B N 1
ATOM 7290 C CA . CYS B 1 141 ? -15.062 -13.781 14.766 1 81.81 141 CYS B CA 1
ATOM 7291 C C . CYS B 1 141 ? -15.055 -12.266 14.953 1 81.81 141 CYS B C 1
ATOM 7293 O O . CYS B 1 141 ? -16 -11.695 15.5 1 81.81 141 CYS B O 1
ATOM 7295 N N . LEU B 1 142 ? -14 -11.641 14.484 1 81.62 142 LEU B N 1
ATOM 7296 C CA . LEU B 1 142 ? -13.844 -10.203 14.641 1 81.62 142 LEU B CA 1
ATOM 7297 C C . LEU B 1 142 ? -14.844 -9.453 13.766 1 81.62 142 LEU B C 1
ATOM 7299 O O . LEU B 1 142 ? -15.375 -8.414 14.172 1 81.62 142 LEU B O 1
ATOM 7303 N N . GLN B 1 143 ? -15.125 -10.008 12.617 1 75.69 143 GLN B N 1
ATOM 7304 C CA . GLN B 1 143 ? -16.109 -9.383 11.727 1 75.69 143 GLN B CA 1
ATOM 7305 C C . GLN B 1 143 ? -17.516 -9.477 12.312 1 75.69 143 GLN B C 1
ATOM 7307 O O . GLN B 1 143 ? -18.328 -8.57 12.117 1 75.69 143 GLN B O 1
ATOM 7312 N N . LYS B 1 144 ? -17.766 -10.539 13.016 1 75.88 144 LYS B N 1
ATOM 7313 C CA . LYS B 1 144 ? -19.078 -10.719 13.625 1 75.88 144 LYS B CA 1
ATOM 7314 C C . LYS B 1 144 ? -19.344 -9.68 14.711 1 75.88 144 LYS B C 1
ATOM 7316 O O . LYS B 1 144 ? -20.453 -9.18 14.852 1 75.88 144 LYS B O 1
ATOM 7321 N N . ILE B 1 145 ? -18.328 -9.422 15.445 1 73.19 145 ILE B N 1
ATOM 7322 C CA . ILE B 1 145 ? -18.484 -8.43 16.5 1 73.19 145 ILE B CA 1
ATOM 7323 C C . ILE B 1 145 ? -18.766 -7.059 15.891 1 73.19 145 ILE B C 1
ATOM 7325 O O . ILE B 1 145 ? -19.547 -6.27 16.438 1 73.19 145 ILE B O 1
ATOM 7329 N N . LEU B 1 146 ? -18.172 -6.73 14.797 1 72.75 146 LEU B N 1
ATOM 7330 C CA . LEU B 1 146 ? -18.391 -5.453 14.133 1 72.75 146 LEU B CA 1
ATOM 7331 C C . LEU B 1 146 ? -19.812 -5.371 13.562 1 72.75 146 LEU B C 1
ATOM 7333 O O . LEU B 1 146 ? -20.406 -4.289 13.523 1 72.75 146 LEU B O 1
ATOM 7337 N N . SER B 1 147 ? -20.281 -6.527 13.172 1 71.75 147 SER B N 1
ATOM 7338 C CA . SER B 1 147 ? -21.625 -6.562 12.586 1 71.75 147 SER B CA 1
ATOM 7339 C C . SER B 1 147 ? -22.688 -6.305 13.641 1 71.75 147 SER B C 1
ATOM 7341 O O . SER B 1 147 ? -23.797 -5.855 13.312 1 71.75 147 SER B O 1
ATOM 7343 N N . SER B 1 148 ? -22.344 -6.543 14.875 1 69.44 148 SER B N 1
ATOM 7344 C CA . SER B 1 148 ? -23.297 -6.344 15.961 1 69.44 148 SER B CA 1
ATOM 7345 C C . SER B 1 148 ? -23.469 -4.863 16.281 1 69.44 148 SER B C 1
ATOM 7347 O O . SER B 1 148 ? -24.438 -4.469 16.922 1 69.44 148 SER B O 1
ATOM 7349 N N . PHE B 1 149 ? -22.562 -4.074 15.875 1 72.38 149 PHE B N 1
ATOM 7350 C CA . PHE B 1 149 ? -22.594 -2.625 16.031 1 72.38 149 PHE B CA 1
ATOM 7351 C C . PHE B 1 149 ? -23.062 -1.959 14.734 1 72.38 149 PHE B C 1
ATOM 7353 O O . PHE B 1 149 ? -22.359 -1.993 13.727 1 72.38 149 PHE B O 1
ATOM 7360 N N . GLN B 1 150 ? -24.281 -1.454 14.812 1 74.44 150 GLN B N 1
ATOM 7361 C CA . GLN B 1 150 ? -24.828 -0.854 13.602 1 74.44 150 GLN B CA 1
ATOM 7362 C C . GLN B 1 150 ? -24.547 0.646 13.555 1 74.44 150 GLN B C 1
ATOM 7364 O O . GLN B 1 150 ? -24.75 1.352 14.547 1 74.44 150 GLN B O 1
ATOM 7369 N N . MET B 1 151 ? -23.828 1.089 12.641 1 81.69 151 MET B N 1
ATOM 7370 C CA . MET B 1 151 ? -23.625 2.508 12.367 1 81.69 151 MET B CA 1
ATOM 7371 C C . MET B 1 151 ? -24.234 2.908 11.031 1 81.69 151 MET B C 1
ATOM 7373 O O . MET B 1 151 ? -23.906 2.332 9.992 1 81.69 151 MET B O 1
ATOM 7377 N N . LYS B 1 152 ? -25.203 3.758 11.086 1 85.19 152 LYS B N 1
ATOM 7378 C CA . LYS B 1 152 ? -25.875 4.246 9.891 1 85.19 152 LYS B CA 1
ATOM 7379 C C . LYS B 1 152 ? -25.547 5.715 9.633 1 85.19 152 LYS B C 1
ATOM 7381 O O . LYS B 1 152 ? -25.156 6.438 10.555 1 85.19 152 LYS B O 1
ATOM 7386 N N . PRO B 1 153 ? -25.578 6.125 8.414 1 92.38 153 PRO B N 1
ATOM 7387 C CA . PRO B 1 153 ? -25.375 7.547 8.109 1 92.38 153 PRO B CA 1
ATOM 7388 C C . PRO B 1 153 ? -26.375 8.453 8.82 1 92.38 153 PRO B C 1
ATOM 7390 O O . PRO B 1 153 ? -27.516 8.047 9.062 1 92.38 153 PRO B O 1
ATOM 7393 N N . GLY B 1 154 ? -25.938 9.641 9.086 1 90.88 154 GLY B N 1
ATOM 7394 C CA . GLY B 1 154 ? -26.781 10.594 9.805 1 90.88 154 GLY B CA 1
ATOM 7395 C C . GLY B 1 154 ? -26.391 10.742 11.266 1 90.88 154 GLY B C 1
ATOM 7396 O O . GLY B 1 154 ? -25.328 10.266 11.688 1 90.88 154 GLY B O 1
ATOM 7397 N N . ILE B 1 155 ? -27.141 11.453 11.969 1 87.69 155 ILE B N 1
ATOM 7398 C CA . ILE B 1 155 ? -26.875 11.695 13.383 1 87.69 155 ILE B CA 1
ATOM 7399 C C . ILE B 1 155 ? -27.172 10.43 14.188 1 87.69 155 ILE B C 1
ATOM 7401 O O . ILE B 1 155 ? -28.266 9.859 14.078 1 87.69 155 ILE B O 1
ATOM 7405 N N . ASN B 1 156 ? -26.25 9.922 14.781 1 79.81 156 ASN B N 1
ATOM 7406 C CA . ASN B 1 156 ? -26.375 8.695 15.555 1 79.81 156 ASN B CA 1
ATOM 7407 C C . ASN B 1 156 ? -26.812 8.984 16.984 1 79.81 156 ASN B C 1
ATOM 7409 O O . ASN B 1 156 ? -26.031 9.516 17.781 1 79.81 156 ASN B O 1
ATOM 7413 N N . ALA B 1 157 ? -27.938 8.523 17.312 1 78.31 157 ALA B N 1
ATOM 7414 C CA . ALA B 1 157 ? -28.516 8.773 18.641 1 78.31 157 ALA B CA 1
ATOM 7415 C C . ALA B 1 157 ? -27.703 8.086 19.734 1 78.31 157 ALA B C 1
ATOM 7417 O O . ALA B 1 157 ? -27.562 8.609 20.828 1 78.31 157 ALA B O 1
ATOM 7418 N N . GLU B 1 158 ? -27.156 7.02 19.391 1 76.56 158 GLU B N 1
ATOM 7419 C CA . GLU B 1 158 ? -26.391 6.273 20.375 1 76.56 158 GLU B CA 1
ATOM 7420 C C . GLU B 1 158 ? -25.109 7.008 20.75 1 76.56 158 GLU B C 1
ATOM 7422 O O . GLU B 1 158 ? -24.719 7.035 21.922 1 76.56 158 GLU B O 1
ATOM 7427 N N . ILE B 1 159 ? -24.531 7.582 19.812 1 81.31 159 ILE B N 1
ATOM 7428 C CA . ILE B 1 159 ? -23.312 8.336 20.062 1 81.31 159 ILE B CA 1
ATOM 7429 C C . ILE B 1 159 ? -23.625 9.562 20.922 1 81.31 159 ILE B C 1
ATOM 7431 O O . ILE B 1 159 ? -22.875 9.867 21.859 1 81.31 159 ILE B O 1
ATOM 7435 N N . LEU B 1 160 ? -24.75 10.211 20.672 1 86.38 160 LEU B N 1
ATOM 7436 C CA . LEU B 1 160 ? -25.125 11.406 21.406 1 86.38 160 LEU B CA 1
ATOM 7437 C C . LEU B 1 160 ? -25.484 11.07 22.859 1 86.38 160 LEU B C 1
ATOM 7439 O O . LEU B 1 160 ? -25.172 11.836 23.766 1 86.38 160 LEU B O 1
ATOM 7443 N N . GLU B 1 161 ? -26.062 9.922 22.969 1 83.5 161 GLU B N 1
ATOM 7444 C CA . GLU B 1 161 ? -26.422 9.5 24.312 1 83.5 161 GLU B CA 1
ATOM 7445 C C . GLU B 1 161 ? -25.188 9.188 25.141 1 83.5 161 GLU B C 1
ATOM 7447 O O . GLU B 1 161 ? -25.125 9.508 26.328 1 83.5 161 GLU B O 1
ATOM 7452 N N . ASN B 1 162 ? -24.328 8.633 24.562 1 80.06 162 ASN B N 1
ATOM 7453 C CA . ASN B 1 162 ? -23.078 8.336 25.234 1 80.06 162 ASN B CA 1
ATOM 7454 C C . ASN B 1 162 ? -22.312 9.617 25.578 1 80.06 162 ASN B C 1
ATOM 7456 O O . ASN B 1 162 ? -21.672 9.703 26.625 1 80.06 162 ASN B O 1
ATOM 7460 N N . LEU B 1 163 ? -22.344 10.531 24.672 1 84.88 163 LEU B N 1
ATOM 7461 C CA . LEU B 1 163 ? -21.703 11.812 24.906 1 84.88 163 LEU B CA 1
ATOM 7462 C C . LEU B 1 163 ? -22.344 12.539 26.094 1 84.88 163 LEU B C 1
ATOM 7464 O O . LEU B 1 163 ? -21.641 13.172 26.891 1 84.88 163 LEU B O 1
ATOM 7468 N N . LYS B 1 164 ? -23.594 12.453 26.219 1 87.25 164 LYS B N 1
ATOM 7469 C CA . LYS B 1 164 ? -24.328 13.094 27.312 1 87.25 164 LYS B CA 1
ATOM 7470 C C . LYS B 1 164 ? -23.875 12.555 28.656 1 87.25 164 LYS B C 1
ATOM 7472 O O . LYS B 1 164 ? -23.719 13.312 29.625 1 87.25 164 LYS B O 1
ATOM 7477 N N . LYS B 1 165 ? -23.609 11.305 28.672 1 82.62 165 LYS B N 1
ATOM 7478 C CA . LYS B 1 165 ? -23.156 10.68 29.906 1 82.62 165 LYS B CA 1
ATOM 7479 C C . LYS B 1 165 ? -21.75 11.133 30.281 1 82.62 165 LYS B C 1
ATOM 7481 O O . LYS B 1 165 ? -21.453 11.352 31.469 1 82.62 165 LYS B O 1
ATOM 7486 N N . GLN B 1 166 ? -20.953 11.328 29.375 1 81.44 166 GLN B N 1
ATOM 7487 C CA . GLN B 1 166 ? -19.562 11.719 29.609 1 81.44 166 GLN B CA 1
ATOM 7488 C C . GLN B 1 166 ? -19.469 13.18 30.047 1 81.44 166 GLN B C 1
ATOM 7490 O O . GLN B 1 166 ? -18.625 13.531 30.859 1 81.44 166 GLN B O 1
ATOM 7495 N N . VAL B 1 167 ? -20.281 13.977 29.516 1 87.31 167 VAL B N 1
ATOM 7496 C CA . VAL B 1 167 ? -20.219 15.422 29.719 1 87.31 167 VAL B CA 1
ATOM 7497 C C . VAL B 1 167 ? -20.578 15.758 31.172 1 87.31 167 VAL B C 1
ATOM 7499 O O . VAL B 1 167 ? -20.109 16.766 31.719 1 87.31 167 VAL B O 1
ATOM 7502 N N . GLN B 1 168 ? -21.297 14.938 31.812 1 84.12 168 GLN B N 1
ATOM 7503 C CA . GLN B 1 168 ? -21.734 15.18 33.188 1 84.12 168 GLN B CA 1
ATOM 7504 C C . GLN B 1 168 ? -20.547 15.258 34.125 1 84.12 168 GLN B C 1
ATOM 7506 O O . GLN B 1 168 ? -20.594 15.945 35.156 1 84.12 168 GLN B O 1
ATOM 7511 N N . HIS B 1 169 ? -19.469 14.719 33.688 1 83.06 169 HIS B N 1
ATOM 7512 C CA . HIS B 1 169 ? -18.297 14.672 34.562 1 83.06 169 HIS B CA 1
ATOM 7513 C C . HIS B 1 169 ? -17.234 15.672 34.125 1 83.06 169 HIS B C 1
ATOM 7515 O O . HIS B 1 169 ? -16.172 15.758 34.75 1 83.06 169 HIS B O 1
ATOM 7521 N N . MET B 1 170 ? -17.578 16.484 33.25 1 85.31 170 MET B N 1
ATOM 7522 C CA . MET B 1 170 ? -16.594 17.391 32.688 1 85.31 170 MET B CA 1
ATOM 7523 C C . MET B 1 170 ? -16.703 18.781 33.344 1 85.31 170 MET B C 1
ATOM 7525 O O . MET B 1 170 ? -17.797 19.203 33.719 1 85.31 170 MET B O 1
ATOM 7529 N N . THR B 1 171 ? -15.562 19.391 33.406 1 87.31 171 THR B N 1
ATOM 7530 C CA . THR B 1 171 ? -15.539 20.766 33.875 1 87.31 171 THR B CA 1
ATOM 7531 C C . THR B 1 171 ? -16.062 21.703 32.781 1 87.31 171 THR B C 1
ATOM 7533 O O . THR B 1 171 ? -16.125 21.328 31.609 1 87.31 171 THR B O 1
ATOM 7536 N N . ALA B 1 172 ? -16.422 22.875 33.125 1 86.88 172 ALA B N 1
ATOM 7537 C CA . ALA B 1 172 ? -17 23.859 32.219 1 86.88 172 ALA B CA 1
ATOM 7538 C C . ALA B 1 172 ? -16.047 24.172 31.078 1 86.88 172 ALA B C 1
ATOM 7540 O O . ALA B 1 172 ? -16.453 24.359 29.922 1 86.88 172 ALA B O 1
ATOM 7541 N N . GLU B 1 173 ? -14.797 24.188 31.406 1 88.62 173 GLU B N 1
ATOM 7542 C CA . GLU B 1 173 ? -13.805 24.5 30.391 1 88.62 173 GLU B CA 1
ATOM 7543 C C . GLU B 1 173 ? -13.672 23.375 29.375 1 88.62 173 GLU B C 1
ATOM 7545 O O . GLU B 1 173 ? -13.453 23.609 28.188 1 88.62 173 GLU B O 1
ATOM 7550 N N . LYS B 1 174 ? -13.898 22.234 29.906 1 89.44 174 LYS B N 1
ATOM 7551 C CA . LYS B 1 174 ? -13.719 21.062 29.062 1 89.44 174 LYS B CA 1
ATOM 7552 C C . LYS B 1 174 ? -14.961 20.781 28.219 1 89.44 174 LYS B C 1
ATOM 7554 O O . LYS B 1 174 ? -14.93 19.953 27.312 1 89.44 174 LYS B O 1
ATOM 7559 N N . ARG B 1 175 ? -16 21.516 28.469 1 93.19 175 ARG B N 1
ATOM 7560 C CA . ARG B 1 175 ? -17.25 21.328 27.734 1 93.19 175 ARG B CA 1
ATOM 7561 C C . ARG B 1 175 ? -17.266 22.141 26.438 1 93.19 175 ARG B C 1
ATOM 7563 O O . ARG B 1 175 ? -18.109 21.922 25.578 1 93.19 175 ARG B O 1
ATOM 7570 N N . LEU B 1 176 ? -16.312 23.062 26.312 1 95.25 176 LEU B N 1
ATOM 7571 C CA . LEU B 1 176 ? -16.219 23.859 25.094 1 95.25 176 LEU B CA 1
ATOM 7572 C C . LEU B 1 176 ? -15.57 23.062 23.984 1 95.25 176 LEU B C 1
ATOM 7574 O O . LEU B 1 176 ? -14.469 22.531 24.141 1 95.25 176 LEU B O 1
ATOM 7578 N N . VAL B 1 177 ? -16.266 22.953 22.812 1 95.94 177 VAL B N 1
ATOM 7579 C CA . VAL B 1 177 ? -15.734 22.109 21.75 1 95.94 177 VAL B CA 1
ATOM 7580 C C . VAL B 1 177 ? -15.797 22.844 20.422 1 95.94 177 VAL B C 1
ATOM 7582 O O . VAL B 1 177 ? -16.562 23.812 20.281 1 95.94 177 VAL B O 1
ATOM 7585 N N . ASN B 1 178 ? -14.922 22.453 19.531 1 96.88 178 ASN B N 1
ATOM 7586 C CA . ASN B 1 178 ? -14.977 22.859 18.125 1 96.88 178 ASN B CA 1
ATOM 7587 C C . ASN B 1 178 ? -15.703 21.812 17.281 1 96.88 178 ASN B C 1
ATOM 7589 O O . ASN B 1 178 ? -15.641 20.625 17.562 1 96.88 178 ASN B O 1
ATOM 7593 N N . LEU B 1 179 ? -16.438 22.281 16.312 1 97.75 179 LEU B N 1
ATOM 7594 C CA . LEU B 1 179 ? -17.078 21.406 15.336 1 97.75 179 LEU B CA 1
ATOM 7595 C C . LEU B 1 179 ? -16.328 21.422 14.008 1 97.75 179 LEU B C 1
ATOM 7597 O O . LEU B 1 179 ? -16.266 22.469 13.352 1 97.75 179 LEU B O 1
ATOM 7601 N N . LEU B 1 180 ? -15.75 20.312 13.641 1 97.69 180 LEU B N 1
ATOM 7602 C CA . LEU B 1 180 ? -15.023 20.172 12.383 1 97.69 180 LEU B CA 1
ATOM 7603 C C . LEU B 1 180 ? -15.852 19.391 11.367 1 97.69 180 LEU B C 1
ATOM 7605 O O . LEU B 1 180 ? -16.547 18.438 11.727 1 97.69 180 LEU B O 1
ATOM 7609 N N . PHE B 1 181 ? -15.828 19.75 10.164 1 97.44 181 PHE B N 1
ATOM 7610 C CA . PHE B 1 181 ? -16.453 18.922 9.148 1 97.44 181 PHE B CA 1
ATOM 7611 C C . PHE B 1 181 ? -15.711 19.031 7.824 1 97.44 181 PHE B C 1
ATOM 7613 O O . PHE B 1 181 ? -15.141 20.078 7.508 1 97.44 181 PHE B O 1
ATOM 7620 N N . ASP B 1 182 ? -15.594 18.016 7.156 1 95.81 182 ASP B N 1
ATOM 7621 C CA . ASP B 1 182 ? -14.906 17.891 5.871 1 95.81 182 ASP B CA 1
ATOM 7622 C C . ASP B 1 182 ? -15.398 16.672 5.094 1 95.81 182 ASP B C 1
ATOM 7624 O O . ASP B 1 182 ? -16.094 15.82 5.645 1 95.81 182 ASP B O 1
ATOM 7628 N N . GLU B 1 183 ? -15.109 16.703 3.803 1 94.81 183 GLU B N 1
ATOM 7629 C CA . GLU B 1 183 ? -15.477 15.586 2.932 1 94.81 183 GLU B CA 1
ATOM 7630 C C . GLU B 1 183 ? -14.25 14.789 2.502 1 94.81 183 GLU B C 1
ATOM 7632 O O . GLU B 1 183 ? -13.172 15.359 2.33 1 94.81 183 GLU B O 1
ATOM 7637 N N . VAL B 1 184 ? -14.406 13.477 2.369 1 93.25 184 VAL B N 1
ATOM 7638 C CA . VAL B 1 184 ? -13.344 12.609 1.859 1 93.25 184 VAL B CA 1
ATOM 7639 C C . VAL B 1 184 ? -13.844 11.852 0.63 1 93.25 184 VAL B C 1
ATOM 7641 O O . VAL B 1 184 ? -15.023 11.484 0.557 1 93.25 184 VAL B O 1
ATOM 7644 N N . SER B 1 185 ? -13.023 11.711 -0.343 1 92.31 185 SER B N 1
ATOM 7645 C CA . SER B 1 185 ? -13.375 10.977 -1.553 1 92.31 185 SER B CA 1
ATOM 7646 C C . SER B 1 185 ? -13.43 9.477 -1.29 1 92.31 185 SER B C 1
ATOM 7648 O O . SER B 1 185 ? -12.594 8.938 -0.556 1 92.31 185 SER B O 1
ATOM 7650 N N . LEU B 1 186 ? -14.406 8.836 -1.85 1 93.94 186 LEU B N 1
ATOM 7651 C CA . LEU B 1 186 ? -14.578 7.395 -1.743 1 93.94 186 LEU B CA 1
ATOM 7652 C C . LEU B 1 186 ? -14.562 6.742 -3.121 1 93.94 186 LEU B C 1
ATOM 7654 O O . LEU B 1 186 ? -14.875 7.391 -4.121 1 93.94 186 LEU B O 1
ATOM 7658 N N . ALA B 1 187 ? -14.141 5.48 -3.16 1 91.12 187 ALA B N 1
ATOM 7659 C CA . ALA B 1 187 ? -14.273 4.699 -4.387 1 91.12 187 ALA B CA 1
ATOM 7660 C C . ALA B 1 187 ? -15.711 4.234 -4.59 1 91.12 187 ALA B C 1
ATOM 7662 O O . ALA B 1 187 ? -16.375 3.807 -3.641 1 91.12 187 ALA B O 1
ATOM 7663 N N . PRO B 1 188 ? -16.141 4.383 -5.781 1 91 188 PRO B N 1
ATOM 7664 C CA . PRO B 1 188 ? -17.5 3.875 -6.027 1 91 188 PRO B CA 1
ATOM 7665 C C . PRO B 1 188 ? -17.594 2.357 -5.883 1 91 188 PRO B C 1
ATOM 7667 O O . PRO B 1 188 ? -16.656 1.64 -6.246 1 91 188 PRO B O 1
ATOM 7670 N N . GLY B 1 189 ? -18.703 1.883 -5.316 1 92.25 189 GLY B N 1
ATOM 7671 C CA . GLY B 1 189 ? -18.906 0.454 -5.141 1 92.25 189 GLY B CA 1
ATOM 7672 C C . GLY B 1 189 ? -20.172 0.123 -4.371 1 92.25 189 GLY B C 1
ATOM 7673 O O . GLY B 1 189 ? -20.547 0.849 -3.449 1 92.25 189 GLY B O 1
ATOM 7674 N N . MET B 1 190 ? -20.797 -0.958 -4.762 1 94 190 MET B N 1
ATOM 7675 C CA . MET B 1 190 ? -22.016 -1.421 -4.098 1 94 190 MET B CA 1
ATOM 7676 C C . MET B 1 190 ? -21.766 -2.732 -3.359 1 94 190 MET B C 1
ATOM 7678 O O . MET B 1 190 ? -21.078 -3.617 -3.871 1 94 190 MET B O 1
ATOM 7682 N N . VAL B 1 191 ? -22.25 -2.834 -2.17 1 93.94 191 VAL B N 1
ATOM 7683 C CA . VAL B 1 191 ? -22.109 -4.051 -1.377 1 93.94 191 VAL B CA 1
ATOM 7684 C C . VAL B 1 191 ? -23.438 -4.359 -0.671 1 93.94 191 VAL B C 1
ATOM 7686 O O . VAL B 1 191 ? -24.047 -3.469 -0.082 1 93.94 191 VAL B O 1
ATOM 7689 N N . TYR B 1 192 ? -23.906 -5.566 -0.835 1 93.44 192 TYR B N 1
ATOM 7690 C CA . TYR B 1 192 ? -25.094 -6.008 -0.116 1 93.44 192 TYR B CA 1
ATOM 7691 C C . TYR B 1 192 ? -24.75 -6.426 1.308 1 93.44 192 TYR B C 1
ATOM 7693 O O . TYR B 1 192 ? -23.891 -7.289 1.518 1 93.44 192 TYR B O 1
ATOM 7701 N N . ASN B 1 193 ? -25.234 -5.699 2.246 1 88.25 193 ASN B N 1
ATOM 7702 C CA . ASN B 1 193 ? -25.094 -6.078 3.648 1 88.25 193 ASN B CA 1
ATOM 7703 C C . ASN B 1 193 ? -26.266 -6.926 4.121 1 88.25 193 ASN B C 1
ATOM 7705 O O . ASN B 1 193 ? -27.359 -6.406 4.359 1 88.25 193 ASN B O 1
ATOM 7709 N N . ASP B 1 194 ? -25.984 -8.164 4.391 1 82 194 ASP B N 1
ATOM 7710 C CA . ASP B 1 194 ? -27.016 -9.133 4.742 1 82 194 ASP B CA 1
ATOM 7711 C C . ASP B 1 194 ? -27.578 -8.852 6.137 1 82 194 ASP B C 1
ATOM 7713 O O . ASP B 1 194 ? -28.734 -9.18 6.426 1 82 194 ASP B O 1
ATOM 7717 N N . PHE B 1 195 ? -26.891 -8.227 6.992 1 76.38 195 PHE B N 1
ATOM 7718 C CA . PHE B 1 195 ? -27.328 -7.957 8.359 1 76.38 195 PHE B CA 1
ATOM 7719 C C . PHE B 1 195 ? -28.281 -6.773 8.398 1 76.38 195 PHE B C 1
ATOM 7721 O O . PHE B 1 195 ? -29.281 -6.789 9.133 1 76.38 195 PHE B O 1
ATOM 7728 N N . LEU B 1 196 ? -27.969 -5.797 7.574 1 79.94 196 LEU B N 1
ATOM 7729 C CA . LEU B 1 196 ? -28.797 -4.602 7.535 1 79.94 196 LEU B CA 1
ATOM 7730 C C . LEU B 1 196 ? -29.906 -4.75 6.504 1 79.94 196 LEU B C 1
ATOM 7732 O O . LEU B 1 196 ? -30.875 -3.977 6.508 1 79.94 196 LEU B O 1
ATOM 7736 N N . ASN B 1 197 ? -29.812 -5.781 5.59 1 86.75 197 ASN B N 1
ATOM 7737 C CA . ASN B 1 197 ? -30.766 -6.027 4.523 1 86.75 197 ASN B CA 1
ATOM 7738 C C . ASN B 1 197 ? -30.875 -4.84 3.574 1 86.75 197 ASN B C 1
ATOM 7740 O O . ASN B 1 197 ? -31.984 -4.426 3.213 1 86.75 197 ASN B O 1
ATOM 7744 N N . GLU B 1 198 ? -29.812 -4.191 3.396 1 90.69 198 GLU B N 1
ATOM 7745 C CA . GLU B 1 198 ? -29.766 -3.059 2.475 1 90.69 198 GLU B CA 1
ATOM 7746 C C . GLU B 1 198 ? -28.484 -3.066 1.649 1 90.69 198 GLU B C 1
ATOM 7748 O O . GLU B 1 198 ? -27.531 -3.746 2.002 1 90.69 198 GLU B O 1
ATOM 7753 N N . ILE B 1 199 ? -28.531 -2.375 0.543 1 94.88 199 ILE B N 1
ATOM 7754 C CA . ILE B 1 199 ? -27.344 -2.201 -0.291 1 94.88 199 ILE B CA 1
ATOM 7755 C C . ILE B 1 199 ? -26.641 -0.903 0.087 1 94.88 199 ILE B C 1
ATOM 7757 O O . ILE B 1 199 ? -27.266 0.151 0.187 1 94.88 199 ILE B O 1
ATOM 7761 N N . ILE B 1 200 ? -25.375 -1.02 0.428 1 94.75 200 ILE B N 1
ATOM 7762 C CA . ILE B 1 200 ? -24.547 0.132 0.787 1 94.75 200 ILE B CA 1
ATOM 7763 C C . ILE B 1 200 ? -23.781 0.617 -0.438 1 94.75 200 ILE B C 1
ATOM 7765 O O . ILE B 1 200 ? -23.141 -0.179 -1.136 1 94.75 200 ILE B O 1
ATOM 7769 N N . GLY B 1 201 ? -23.797 1.869 -0.712 1 95.44 201 GLY B N 1
ATOM 7770 C CA . GLY B 1 201 ? -23.062 2.428 -1.838 1 95.44 201 GLY B CA 1
ATOM 7771 C C . GLY B 1 201 ? -23.766 3.615 -2.473 1 95.44 201 GLY B C 1
ATOM 7772 O O . GLY B 1 201 ? -23.188 4.312 -3.305 1 95.44 201 GLY B O 1
ATOM 7773 N N . PHE B 1 202 ? -25.031 3.844 -2.051 1 96.06 202 PHE B N 1
ATOM 7774 C CA . PHE B 1 202 ? -25.828 4.965 -2.543 1 96.06 202 PHE B CA 1
ATOM 7775 C C . PHE B 1 202 ? -25.625 6.199 -1.677 1 96.06 202 PHE B C 1
ATOM 7777 O O . PHE B 1 202 ? -25.25 6.086 -0.508 1 96.06 202 PHE B O 1
ATOM 7784 N N . PRO B 1 203 ? -25.734 7.43 -2.348 1 96.06 203 PRO B N 1
ATOM 7785 C CA . PRO B 1 203 ? -25.797 8.594 -1.466 1 96.06 203 PRO B CA 1
ATOM 7786 C C . PRO B 1 203 ? -26.875 8.469 -0.396 1 96.06 203 PRO B C 1
ATOM 7788 O O . PRO B 1 203 ? -28.016 8.109 -0.708 1 96.06 203 PRO B O 1
ATOM 7791 N N . ASP B 1 204 ? -26.5 8.555 0.814 1 94.69 204 ASP B N 1
ATOM 7792 C CA . ASP B 1 204 ? -27.359 8.289 1.962 1 94.69 204 ASP B CA 1
ATOM 7793 C C . ASP B 1 204 ? -27.172 9.359 3.039 1 94.69 204 ASP B C 1
ATOM 7795 O O . ASP B 1 204 ? -26.094 9.508 3.609 1 94.69 204 ASP B O 1
ATOM 7799 N N . ASP B 1 205 ? -28.188 10.156 3.363 1 91.19 205 ASP B N 1
ATOM 7800 C CA . ASP B 1 205 ? -28.109 11.203 4.383 1 91.19 205 ASP B CA 1
ATOM 7801 C C . ASP B 1 205 ? -28.656 10.703 5.719 1 91.19 205 ASP B C 1
ATOM 7803 O O . ASP B 1 205 ? -28.75 11.461 6.684 1 91.19 205 ASP B O 1
ATOM 7807 N N . GLY B 1 206 ? -28.984 9.398 5.758 1 86.5 206 GLY B N 1
ATOM 7808 C CA . GLY B 1 206 ? -29.562 8.812 6.957 1 86.5 206 GLY B CA 1
ATOM 7809 C C . GLY B 1 206 ? -31.062 8.57 6.848 1 86.5 206 GLY B C 1
ATOM 7810 O O . GLY B 1 206 ? -31.562 7.543 7.309 1 86.5 206 GLY B O 1
ATOM 7811 N N . SER B 1 207 ? -31.75 9.453 6.18 1 82.75 207 SER B N 1
ATOM 7812 C CA . SER B 1 207 ? -33.188 9.352 6.016 1 82.75 207 SER B CA 1
ATOM 7813 C C . SER B 1 207 ? -33.562 8.82 4.633 1 82.75 207 SER B C 1
ATOM 7815 O O . SER B 1 207 ? -34.375 7.91 4.5 1 82.75 207 SER B O 1
ATOM 7817 N N . LYS B 1 208 ? -32.844 9.328 3.668 1 86.25 208 LYS B N 1
ATOM 7818 C CA . LYS B 1 208 ? -33.156 8.977 2.291 1 86.25 208 LYS B CA 1
ATOM 7819 C C . LYS B 1 208 ? -31.922 8.602 1.505 1 86.25 208 LYS B C 1
ATOM 7821 O O . LYS B 1 208 ? -30.844 9.156 1.734 1 86.25 208 LYS B O 1
ATOM 7826 N N . LYS B 1 209 ? -32.156 7.609 0.645 1 91.31 209 LYS B N 1
ATOM 7827 C CA . LYS B 1 209 ? -31.109 7.219 -0.297 1 91.31 209 LYS B CA 1
ATOM 7828 C C . LYS B 1 209 ? -31.438 7.695 -1.71 1 91.31 209 LYS B C 1
ATOM 7830 O O . LYS B 1 209 ? -32.594 7.664 -2.129 1 91.31 209 LYS B O 1
ATOM 7835 N N . ALA B 1 210 ? -30.469 8.195 -2.34 1 91 210 ALA B N 1
ATOM 7836 C CA . ALA B 1 210 ? -30.656 8.617 -3.727 1 91 210 ALA B CA 1
ATOM 7837 C C . ALA B 1 210 ? -30.172 7.535 -4.695 1 91 210 ALA B C 1
ATOM 7839 O O . ALA B 1 210 ? -29.266 6.77 -4.375 1 91 210 ALA B O 1
ATOM 7840 N N . LYS B 1 211 ? -30.844 7.426 -5.867 1 91.12 211 LYS B N 1
ATOM 7841 C CA . LYS B 1 211 ? -30.5 6.445 -6.891 1 91.12 211 LYS B CA 1
ATOM 7842 C C . LYS B 1 211 ? -29.25 6.879 -7.664 1 91.12 211 LYS B C 1
ATOM 7844 O O . LYS B 1 211 ? -29.328 7.18 -8.859 1 91.12 211 LYS B O 1
ATOM 7849 N N . ASP B 1 212 ? -28.234 6.949 -7.055 1 92.44 212 ASP B N 1
ATOM 7850 C CA . ASP B 1 212 ? -26.938 7.285 -7.625 1 92.44 212 ASP B CA 1
ATOM 7851 C C . ASP B 1 212 ? -25.812 6.543 -6.898 1 92.44 212 ASP B C 1
ATOM 7853 O O . ASP B 1 212 ? -26.078 5.727 -6.016 1 92.44 212 ASP B O 1
ATOM 7857 N N . ILE B 1 213 ? -24.688 6.773 -7.359 1 93.88 213 ILE B N 1
ATOM 7858 C CA . ILE B 1 213 ? -23.547 6.113 -6.727 1 93.88 213 ILE B CA 1
ATOM 7859 C C . ILE B 1 213 ? -22.766 7.121 -5.887 1 93.88 213 ILE B C 1
ATOM 7861 O O . ILE B 1 213 ? -22.359 8.172 -6.387 1 93.88 213 ILE B O 1
ATOM 7865 N N . ALA B 1 214 ? -22.609 6.828 -4.629 1 95.81 214 ALA B N 1
ATOM 7866 C CA . ALA B 1 214 ? -21.891 7.723 -3.719 1 95.81 214 ALA B CA 1
ATOM 7867 C C . ALA B 1 214 ? -20.406 7.727 -4.012 1 95.81 214 ALA B C 1
ATOM 7869 O O . ALA B 1 214 ? -19.812 6.688 -4.328 1 95.81 214 ALA B O 1
ATOM 7870 N N . ASP B 1 215 ? -19.797 8.93 -3.947 1 94.69 215 ASP B N 1
ATOM 7871 C CA . ASP B 1 215 ? -18.359 9.008 -4.184 1 94.69 215 ASP B CA 1
ATOM 7872 C C . ASP B 1 215 ? -17.672 9.836 -3.105 1 94.69 215 ASP B C 1
ATOM 7874 O O . ASP B 1 215 ? -16.469 10.094 -3.186 1 94.69 215 ASP B O 1
ATOM 7878 N N . ARG B 1 216 ? -18.391 10.336 -2.055 1 96.12 216 ARG B N 1
ATOM 7879 C CA . ARG B 1 216 ? -17.812 11.125 -0.961 1 96.12 216 ARG B CA 1
ATOM 7880 C C . ARG B 1 216 ? -18.5 10.797 0.36 1 96.12 216 ARG B C 1
ATOM 7882 O O . ARG B 1 216 ? -19.641 10.305 0.372 1 96.12 216 ARG B O 1
ATOM 7889 N N . ALA B 1 217 ? -17.797 10.953 1.375 1 96.56 217 ALA B N 1
ATOM 7890 C CA . ALA B 1 217 ? -18.359 10.891 2.725 1 96.56 217 ALA B CA 1
ATOM 7891 C C . ALA B 1 217 ? -18.078 12.188 3.492 1 96.56 217 ALA B C 1
ATOM 7893 O O . ALA B 1 217 ? -16.953 12.664 3.523 1 96.56 217 ALA B O 1
ATOM 7894 N N . LEU B 1 218 ? -19.125 12.867 3.941 1 97.44 218 LEU B N 1
ATOM 7895 C CA . LEU B 1 218 ? -19 14.039 4.805 1 97.44 218 LEU B CA 1
ATOM 7896 C C . LEU B 1 218 ? -19.016 13.633 6.273 1 97.44 218 LEU B C 1
ATOM 7898 O O . LEU B 1 218 ? -19.891 12.883 6.711 1 97.44 218 LEU B O 1
ATOM 7902 N N . VAL B 1 219 ? -18.047 14.039 7.02 1 96.69 219 VAL B N 1
ATOM 7903 C CA . VAL B 1 219 ? -17.953 13.664 8.422 1 96.69 219 VAL B CA 1
ATOM 7904 C C . VAL B 1 219 ? -17.938 14.922 9.297 1 96.69 219 VAL B C 1
ATOM 7906 O O . VAL B 1 219 ? -17.297 15.914 8.953 1 96.69 219 VAL B O 1
ATOM 7909 N N . PHE B 1 220 ? -18.688 14.914 10.375 1 96.81 220 PHE B N 1
ATOM 7910 C CA . PHE B 1 220 ? -18.641 15.914 11.438 1 96.81 220 PHE B CA 1
ATOM 7911 C C . PHE B 1 220 ? -17.938 15.359 12.672 1 96.81 220 PHE B C 1
ATOM 7913 O O . PHE B 1 220 ? -18.203 14.227 13.086 1 96.81 220 PHE B O 1
ATOM 7920 N N . MET B 1 221 ? -17.047 16.125 13.195 1 94.88 221 MET B N 1
ATOM 7921 C CA . MET B 1 221 ? -16.281 15.703 14.359 1 94.88 221 MET B CA 1
ATOM 7922 C C . MET B 1 221 ? -16.203 16.828 15.391 1 94.88 221 MET B C 1
ATOM 7924 O O . MET B 1 221 ? -16.094 18 15.031 1 94.88 221 MET B O 1
ATOM 7928 N N . ILE B 1 222 ? -16.297 16.5 16.641 1 93.69 222 ILE B N 1
ATOM 7929 C CA . ILE B 1 222 ? -16.109 17.5 17.703 1 93.69 222 ILE B CA 1
ATOM 7930 C C . ILE B 1 222 ? -14.711 17.344 18.312 1 93.69 222 ILE B C 1
ATOM 7932 O O . ILE B 1 222 ? -14.195 16.234 18.438 1 93.69 222 ILE B O 1
ATOM 7936 N N . LYS B 1 223 ? -14.062 18.438 18.562 1 93.62 223 LYS B N 1
ATOM 7937 C CA . LYS B 1 223 ? -12.742 18.5 19.188 1 93.62 223 LYS B CA 1
ATOM 7938 C C . LYS B 1 223 ? -12.742 19.469 20.359 1 93.62 223 LYS B C 1
ATOM 7940 O O . LYS B 1 223 ? -13.258 20.594 20.25 1 93.62 223 LYS B O 1
ATOM 7945 N N . GLY B 1 224 ? -12.195 19 21.469 1 92.06 224 GLY B N 1
ATOM 7946 C CA . GLY B 1 224 ? -12.094 19.875 22.625 1 92.06 224 GLY B CA 1
ATOM 7947 C C . GLY B 1 224 ? -11.141 21.031 22.422 1 92.06 224 GLY B C 1
ATOM 7948 O O . GLY B 1 224 ? -10.094 20.875 21.781 1 92.06 224 GLY B O 1
ATOM 7949 N N . ILE B 1 225 ? -11.508 22.188 22.938 1 92.94 225 ILE B N 1
ATOM 7950 C CA . ILE B 1 225 ? -10.656 23.375 22.844 1 92.94 225 ILE B CA 1
ATOM 7951 C C . ILE B 1 225 ? -9.508 23.266 23.844 1 92.94 225 ILE B C 1
ATOM 7953 O O . ILE B 1 225 ? -8.352 23.516 23.5 1 92.94 225 ILE B O 1
ATOM 7957 N N . LYS B 1 226 ? -9.867 22.875 25.031 1 87.12 226 LYS B N 1
ATOM 7958 C CA . LYS B 1 226 ? -8.859 22.703 26.078 1 87.12 226 LYS B CA 1
ATOM 7959 C C . LYS B 1 226 ? -8.609 21.219 26.375 1 87.12 226 LYS B C 1
ATOM 7961 O O . LYS B 1 226 ? -7.555 20.859 26.906 1 87.12 226 LYS B O 1
ATOM 7966 N N . SER B 1 227 ? -9.625 20.469 26 1 79 227 SER B N 1
ATOM 7967 C CA . SER B 1 227 ? -9.477 19.031 26.219 1 79 227 SER B CA 1
ATOM 7968 C C . SER B 1 227 ? -8.805 18.344 25.031 1 79 227 SER B C 1
ATOM 7970 O O . SER B 1 227 ? -8.867 18.859 23.906 1 79 227 SER B O 1
ATOM 7972 N N . LYS B 1 228 ? -8.062 17.266 25.25 1 76.56 228 LYS B N 1
ATOM 7973 C CA . LYS B 1 228 ? -7.43 16.484 24.188 1 76.56 228 LYS B CA 1
ATOM 7974 C C . LYS B 1 228 ? -8.391 15.453 23.609 1 76.56 228 LYS B C 1
ATOM 7976 O O . LYS B 1 228 ? -7.965 14.508 22.938 1 76.56 228 LYS B O 1
ATOM 7981 N N . THR B 1 229 ? -9.68 15.75 23.719 1 80.06 229 THR B N 1
ATOM 7982 C CA . THR B 1 229 ? -10.664 14.766 23.297 1 80.06 229 THR B CA 1
ATOM 7983 C C . THR B 1 229 ? -11.211 15.102 21.922 1 80.06 229 THR B C 1
ATOM 7985 O O . THR B 1 229 ? -11.383 16.281 21.578 1 80.06 229 THR B O 1
ATOM 7988 N N . LYS B 1 230 ? -11.336 14.156 21.094 1 88 230 LYS B N 1
ATOM 7989 C CA . LYS B 1 230 ? -11.992 14.289 19.797 1 88 230 LYS B CA 1
ATOM 7990 C C . LYS B 1 230 ? -12.953 13.133 19.547 1 88 230 LYS B C 1
ATOM 7992 O O . LYS B 1 230 ? -12.758 12.031 20.062 1 88 230 LYS B O 1
ATOM 7997 N N . GLN B 1 231 ? -14.039 13.383 18.75 1 85.94 231 GLN B N 1
ATOM 7998 C CA . GLN B 1 231 ? -15.039 12.352 18.5 1 85.94 231 GLN B CA 1
ATOM 7999 C C . GLN B 1 231 ? -15.836 12.641 17.219 1 85.94 231 GLN B C 1
ATOM 8001 O O . GLN B 1 231 ? -16.469 13.688 17.109 1 85.94 231 GLN B O 1
ATOM 8006 N N . PRO B 1 232 ? -15.703 11.719 16.281 1 90.31 232 PRO B N 1
ATOM 8007 C CA . PRO B 1 232 ? -16.641 11.844 15.164 1 90.31 232 PRO B CA 1
ATOM 8008 C C . PRO B 1 232 ? -18.094 11.641 15.586 1 90.31 232 PRO B C 1
ATOM 8010 O O . PRO B 1 232 ? -18.391 10.773 16.406 1 90.31 232 PRO B O 1
ATOM 8013 N N . ILE B 1 233 ? -19.016 12.406 15.078 1 90.94 233 ILE B N 1
ATOM 8014 C CA . ILE B 1 233 ? -20.406 12.414 15.547 1 90.94 233 ILE B CA 1
ATOM 8015 C C . ILE B 1 233 ? -21.312 11.805 14.477 1 90.94 233 ILE B C 1
ATOM 8017 O O . ILE B 1 233 ? -22.266 11.086 14.797 1 90.94 233 ILE B O 1
ATOM 8021 N N . LEU B 1 234 ? -21.078 12.156 13.273 1 93.44 234 LEU B N 1
ATOM 8022 C CA . LEU B 1 234 ? -21.938 11.648 12.211 1 93.44 234 LEU B CA 1
ATOM 8023 C C . LEU B 1 234 ? -21.203 11.633 10.875 1 93.44 234 LEU B C 1
ATOM 8025 O O . LEU B 1 234 ? -20.156 12.266 10.727 1 93.44 234 LEU B O 1
ATOM 8029 N N . PHE B 1 235 ? -21.688 10.859 9.969 1 96 235 PHE B N 1
ATOM 8030 C CA . PHE B 1 235 ? -21.234 10.844 8.578 1 96 235 PHE B CA 1
ATOM 8031 C C . PHE B 1 235 ? -22.406 10.672 7.629 1 96 235 PHE B C 1
ATOM 8033 O O . PHE B 1 235 ? -23.469 10.188 8.023 1 96 235 PHE B O 1
ATOM 8040 N N . ILE B 1 236 ? -22.297 11.188 6.438 1 97.12 236 ILE B N 1
ATOM 8041 C CA . ILE B 1 236 ? -23.266 11 5.371 1 97.12 236 ILE B CA 1
ATOM 8042 C C . ILE B 1 236 ? -22.547 10.711 4.055 1 97.12 236 ILE B C 1
ATOM 8044 O O . ILE B 1 236 ? -21.375 11.039 3.904 1 97.12 236 ILE B O 1
ATOM 8048 N N . PHE B 1 237 ? -23.188 10.031 3.215 1 97.06 237 PHE B N 1
ATOM 8049 C CA . PHE B 1 237 ? -22.641 9.742 1.896 1 97.06 237 PHE B CA 1
ATOM 8050 C C . PHE B 1 237 ? -23.266 10.641 0.837 1 97.06 237 PHE B C 1
ATOM 8052 O O . PHE B 1 237 ? -24.484 10.82 0.821 1 97.06 237 PHE B O 1
ATOM 8059 N N . THR B 1 238 ? -22.406 11.227 0.029 1 95.62 238 THR B N 1
ATOM 8060 C CA . THR B 1 238 ? -22.906 12.148 -0.984 1 95.62 238 THR B CA 1
ATOM 8061 C C . THR B 1 238 ? -22.297 11.836 -2.348 1 95.62 238 THR B C 1
ATOM 8063 O O . THR B 1 238 ? -21.359 11.039 -2.445 1 95.62 238 THR B O 1
ATOM 8066 N N . LYS B 1 239 ? -22.969 12.328 -3.369 1 94.56 239 LYS B N 1
ATOM 8067 C CA . LYS B 1 239 ? -22.438 12.289 -4.727 1 94.56 239 LYS B CA 1
ATOM 8068 C C . LYS B 1 239 ? -21.938 13.664 -5.168 1 94.56 239 LYS B C 1
ATOM 8070 O O . LYS B 1 239 ? -22.703 14.641 -5.133 1 94.56 239 LYS B O 1
ATOM 8075 N N . SER B 1 240 ? -20.766 13.797 -5.574 1 91.44 240 SER B N 1
ATOM 8076 C CA . SER B 1 240 ? -20.141 15.016 -6.094 1 91.44 240 SER B CA 1
ATOM 8077 C C . SER B 1 240 ? -20.203 16.141 -5.07 1 91.44 240 SER B C 1
ATOM 8079 O O . SER B 1 240 ? -20.391 17.312 -5.43 1 91.44 240 SER B O 1
ATOM 8081 N N . GLY B 1 241 ? -20.328 15.844 -3.783 1 91.25 241 GLY B N 1
ATOM 8082 C CA . GLY B 1 241 ? -20.328 16.844 -2.734 1 91.25 241 GLY B CA 1
ATOM 8083 C C . GLY B 1 241 ? -21.734 17.219 -2.279 1 91.25 241 GLY B C 1
ATOM 8084 O O . GLY B 1 241 ? -22.688 17.109 -3.045 1 91.25 241 GLY B O 1
ATOM 8085 N N . ILE B 1 242 ? -21.875 17.688 -1.145 1 93 242 ILE B N 1
ATOM 8086 C CA . ILE B 1 242 ? -23.156 18.047 -0.543 1 93 242 ILE B CA 1
ATOM 8087 C C . ILE B 1 242 ? -23.625 19.375 -1.103 1 93 242 ILE B C 1
ATOM 8089 O O . ILE B 1 242 ? -22.812 20.266 -1.398 1 93 242 ILE B O 1
ATOM 8093 N N . LYS B 1 243 ? -24.891 19.516 -1.235 1 93.44 243 LYS B N 1
ATOM 8094 C CA . LYS B 1 243 ? -25.484 20.766 -1.707 1 93.44 243 LYS B CA 1
ATOM 8095 C C . LYS B 1 243 ? -25.547 21.812 -0.588 1 93.44 243 LYS B C 1
ATOM 8097 O O . LYS B 1 243 ? -25.562 21.453 0.593 1 93.44 243 LYS B O 1
ATOM 8102 N N . LYS B 1 244 ? -25.578 23.094 -0.94 1 95.94 244 LYS B N 1
ATOM 8103 C CA . LYS B 1 244 ? -25.5 24.219 -0.015 1 95.94 244 LYS B CA 1
ATOM 8104 C C . LYS B 1 244 ? -26.594 24.141 1.046 1 95.94 244 LYS B C 1
ATOM 8106 O O . LYS B 1 244 ? -26.297 24.156 2.244 1 95.94 244 LYS B O 1
ATOM 8111 N N . GLN B 1 245 ? -27.844 23.953 0.609 1 95.44 245 GLN B N 1
ATOM 8112 C CA . GLN B 1 245 ? -28.969 23.969 1.537 1 95.44 245 GLN B CA 1
ATOM 8113 C C . GLN B 1 245 ? -28.906 22.766 2.482 1 95.44 245 GLN B C 1
ATOM 8115 O O . GLN B 1 245 ? -29.203 22.891 3.672 1 95.44 245 GLN B O 1
ATOM 8120 N N . GLU B 1 246 ? -28.578 21.609 1.94 1 94.44 246 GLU B N 1
ATOM 8121 C CA . GLU B 1 246 ? -28.469 20.406 2.764 1 94.44 246 GLU B CA 1
ATOM 8122 C C . GLU B 1 246 ? -27.391 20.562 3.824 1 94.44 246 GLU B C 1
ATOM 8124 O O . GLU B 1 246 ? -27.562 20.125 4.965 1 94.44 246 GLU B O 1
ATOM 8129 N N . LEU B 1 247 ? -26.281 21.156 3.438 1 96.62 247 LEU B N 1
ATOM 8130 C CA . LEU B 1 247 ? -25.188 21.359 4.383 1 96.62 247 LEU B CA 1
ATOM 8131 C C . LEU B 1 247 ? -25.578 22.328 5.48 1 96.62 247 LEU B C 1
ATOM 8133 O O . LEU B 1 247 ? -25.25 22.125 6.652 1 96.62 247 LEU B O 1
ATOM 8137 N N . LYS B 1 248 ? -26.219 23.469 5.09 1 97.31 248 LYS B N 1
ATOM 8138 C CA . LYS B 1 248 ? -26.672 24.453 6.062 1 97.31 248 LYS B CA 1
ATOM 8139 C C . LYS B 1 248 ? -27.578 23.812 7.109 1 97.31 248 LYS B C 1
ATOM 8141 O O . LYS B 1 248 ? -27.375 23.984 8.312 1 97.31 248 LYS B O 1
ATOM 8146 N N . ASP B 1 249 ? -28.547 22.984 6.637 1 95.56 249 ASP B N 1
ATOM 8147 C CA . ASP B 1 249 ? -29.5 22.328 7.535 1 95.56 249 ASP B CA 1
ATOM 8148 C C . ASP B 1 249 ? -28.797 21.344 8.453 1 95.56 249 ASP B C 1
ATOM 8150 O O . ASP B 1 249 ? -29.078 21.266 9.648 1 95.56 249 ASP B O 1
ATOM 8154 N N . LEU B 1 250 ? -27.938 20.594 7.859 1 95.31 250 LEU B N 1
ATOM 8155 C CA . LEU B 1 250 ? -27.219 19.594 8.617 1 95.31 250 LEU B CA 1
ATOM 8156 C C . LEU B 1 250 ? -26.328 20.234 9.672 1 95.31 250 LEU B C 1
ATOM 8158 O O . LEU B 1 250 ? -26.203 19.734 10.789 1 95.31 250 LEU B O 1
ATOM 8162 N N . LEU B 1 251 ? -25.656 21.344 9.328 1 97.12 251 LEU B N 1
ATOM 8163 C CA . LEU B 1 251 ? -24.781 22.062 10.25 1 97.12 251 LEU B CA 1
ATOM 8164 C C . LEU B 1 251 ? -25.562 22.578 11.445 1 97.12 251 LEU B C 1
ATOM 8166 O O . LEU B 1 251 ? -25.141 22.406 12.594 1 97.12 251 LEU B O 1
ATOM 8170 N N . ILE B 1 252 ? -26.703 23.156 11.188 1 97.25 252 ILE B N 1
ATOM 8171 C CA . ILE B 1 252 ? -27.547 23.703 12.242 1 97.25 252 ILE B CA 1
ATOM 8172 C C . ILE B 1 252 ? -28.062 22.578 13.141 1 97.25 252 ILE B C 1
ATOM 8174 O O . ILE B 1 252 ? -27.984 22.672 14.367 1 97.25 252 ILE B O 1
ATOM 8178 N N . GLU B 1 253 ? -28.469 21.5 12.508 1 95.38 253 GLU B N 1
ATOM 8179 C CA . GLU B 1 253 ? -28.984 20.375 13.258 1 95.38 253 GLU B CA 1
ATOM 8180 C C . GLU B 1 253 ? -27.906 19.734 14.125 1 95.38 253 GLU B C 1
ATOM 8182 O O . GLU B 1 253 ? -28.172 19.328 15.258 1 95.38 253 GLU B O 1
ATOM 8187 N N . THR B 1 254 ? -26.734 19.625 13.578 1 96 254 THR B N 1
ATOM 8188 C CA . THR B 1 254 ? -25.625 19.031 14.305 1 96 254 THR B CA 1
ATOM 8189 C C . THR B 1 254 ? -25.25 19.875 15.516 1 96 254 THR B C 1
ATOM 8191 O O . THR B 1 254 ? -25.031 19.344 16.609 1 96 254 THR B O 1
ATOM 8194 N N . ILE B 1 255 ? -25.188 21.219 15.359 1 97.38 255 ILE B N 1
ATOM 8195 C CA . ILE B 1 255 ? -24.844 22.125 16.453 1 97.38 255 ILE B CA 1
ATOM 8196 C C . ILE B 1 255 ? -25.875 22.016 17.562 1 97.38 255 ILE B C 1
ATOM 8198 O O . ILE B 1 255 ? -25.531 21.906 18.734 1 97.38 255 ILE B O 1
ATOM 8202 N N . LYS B 1 256 ? -27.125 21.922 17.156 1 96.19 256 LYS B N 1
ATOM 8203 C CA . LYS B 1 256 ? -28.203 21.781 18.141 1 96.19 256 LYS B CA 1
ATOM 8204 C C . LYS B 1 256 ? -28.094 20.469 18.906 1 96.19 256 LYS B C 1
ATOM 8206 O O . LYS B 1 256 ? -28.25 20.438 20.125 1 96.19 256 LYS B O 1
ATOM 8211 N N . SER B 1 257 ? -27.844 19.438 18.172 1 94.62 257 SER B N 1
ATOM 8212 C CA . SER B 1 257 ? -27.75 18.109 18.766 1 94.62 257 SER B CA 1
ATOM 8213 C C . SER B 1 257 ? -26.562 18.031 19.734 1 94.62 257 SER B C 1
ATOM 8215 O O . SER B 1 257 ? -26.672 17.438 20.797 1 94.62 257 SER B O 1
ATOM 8217 N N . VAL B 1 258 ? -25.453 18.609 19.391 1 95 258 VAL B N 1
ATOM 8218 C CA . VAL B 1 258 ? -24.266 18.578 20.234 1 95 258 VAL B CA 1
ATOM 8219 C C . VAL B 1 258 ? -24.484 19.422 21.484 1 95 258 VAL B C 1
ATOM 8221 O O . VAL B 1 258 ? -24.141 19.016 22.594 1 95 258 VAL B O 1
ATOM 8224 N N . ASN B 1 259 ? -25.094 20.594 21.297 1 95.12 259 ASN B N 1
ATOM 8225 C CA . ASN B 1 259 ? -25.375 21.469 22.422 1 95.12 259 ASN B CA 1
ATOM 8226 C C . ASN B 1 259 ? -26.344 20.828 23.422 1 95.12 259 ASN B C 1
ATOM 8228 O O . ASN B 1 259 ? -26.266 21.078 24.625 1 95.12 259 ASN B O 1
ATOM 8232 N N . SER B 1 260 ? -27.203 19.984 22.922 1 92.81 260 SER B N 1
ATOM 8233 C CA . SER B 1 260 ? -28.188 19.312 23.766 1 92.81 260 SER B CA 1
ATOM 8234 C C . SER B 1 260 ? -27.516 18.312 24.703 1 92.81 260 SER B C 1
ATOM 8236 O O . SER B 1 260 ? -28.094 17.922 25.719 1 92.81 260 SER B O 1
ATOM 8238 N N . THR B 1 261 ? -26.406 17.875 24.438 1 92 261 THR B N 1
ATOM 8239 C CA . THR B 1 261 ? -25.688 16.922 25.266 1 92 261 THR B CA 1
ATOM 8240 C C . THR B 1 261 ? -25.062 17.609 26.469 1 92 261 THR B C 1
ATOM 8242 O O . THR B 1 261 ? -24.656 16.953 27.422 1 92 261 THR B O 1
ATOM 8245 N N . GLY B 1 262 ? -24.922 18.922 26.453 1 92.06 262 GLY B N 1
ATOM 8246 C CA . GLY B 1 262 ? -24.25 19.688 27.5 1 92.06 262 GLY B CA 1
ATOM 8247 C C . GLY B 1 262 ? -22.969 20.344 27.016 1 92.06 262 GLY B C 1
ATOM 8248 O O . GLY B 1 262 ? -22.406 21.203 27.703 1 92.06 262 GLY B O 1
ATOM 8249 N N . LEU B 1 263 ? -22.516 19.875 25.938 1 93.69 263 LEU B N 1
ATOM 8250 C CA . LEU B 1 263 ? -21.359 20.531 25.312 1 93.69 263 LEU B CA 1
ATOM 8251 C C . LEU B 1 263 ? -21.766 21.859 24.688 1 93.69 263 LEU B C 1
ATOM 8253 O O . LEU B 1 263 ? -22.953 22.141 24.531 1 93.69 263 LEU B O 1
ATOM 8257 N N . LYS B 1 264 ? -20.797 22.656 24.453 1 95.06 264 LYS B N 1
ATOM 8258 C CA . LYS B 1 264 ? -21.031 23.938 23.797 1 95.06 264 LYS B CA 1
ATOM 8259 C C . LYS B 1 264 ? -20.125 24.125 22.594 1 95.06 264 LYS B C 1
ATOM 8261 O O . LYS B 1 264 ? -18.906 24.203 22.734 1 95.06 264 LYS B O 1
ATOM 8266 N N . VAL B 1 265 ? -20.75 24.25 21.438 1 97.06 265 VAL B N 1
ATOM 8267 C CA . VAL B 1 265 ? -19.984 24.453 20.219 1 97.06 265 VAL B CA 1
ATOM 8268 C C . VAL B 1 265 ? -19.578 25.922 20.109 1 97.06 265 VAL B C 1
ATOM 8270 O O . VAL B 1 265 ? -20.422 26.812 20.031 1 97.06 265 VAL B O 1
ATOM 8273 N N . VAL B 1 266 ? -18.281 26.141 20.078 1 97.19 266 VAL B N 1
ATOM 8274 C CA . VAL B 1 266 ? -17.781 27.5 20.078 1 97.19 266 VAL B CA 1
ATOM 8275 C C . VAL B 1 266 ? -17.406 27.922 18.656 1 97.19 266 VAL B C 1
ATOM 8277 O O . VAL B 1 266 ? -17.609 29.078 18.266 1 97.19 266 VAL B O 1
ATOM 8280 N N . SER B 1 267 ? -16.797 26.938 17.984 1 97.88 267 SER B N 1
ATOM 8281 C CA . SER B 1 267 ? -16.359 27.297 16.641 1 97.88 267 SER B CA 1
ATOM 8282 C C . SER B 1 267 ? -16.703 26.188 15.633 1 97.88 267 SER B C 1
ATOM 8284 O O . SER B 1 267 ? -16.875 25.031 16.016 1 97.88 267 SER B O 1
ATOM 8286 N N . ALA B 1 268 ? -16.938 26.594 14.391 1 98.06 268 ALA B N 1
ATOM 8287 C CA . ALA B 1 268 ? -17.094 25.703 13.25 1 98.06 268 ALA B CA 1
ATOM 8288 C C . ALA B 1 268 ? -15.914 25.828 12.281 1 98.06 268 ALA B C 1
ATOM 8290 O O . ALA B 1 268 ? -15.633 26.922 11.781 1 98.06 268 ALA B O 1
ATOM 8291 N N . ILE B 1 269 ? -15.195 24.75 12.07 1 98.19 269 ILE B N 1
ATOM 8292 C CA . ILE B 1 269 ? -13.969 24.797 11.273 1 98.19 269 ILE B CA 1
ATOM 8293 C C . ILE B 1 269 ? -14.141 23.953 10.008 1 98.19 269 ILE B C 1
ATOM 8295 O O . ILE B 1 269 ? -14.547 22.781 10.086 1 98.19 269 ILE B O 1
ATOM 8299 N N . CYS B 1 270 ? -13.898 24.453 8.852 1 97.56 270 CYS B N 1
ATOM 8300 C CA . CYS B 1 270 ? -14.016 23.75 7.574 1 97.56 270 CYS B CA 1
ATOM 8301 C C . CYS B 1 270 ? -13 24.281 6.566 1 97.56 270 CYS B C 1
ATOM 8303 O O . CYS B 1 270 ? -12.227 25.188 6.875 1 97.56 270 CYS B O 1
ATOM 8305 N N . ASP B 1 271 ? -12.867 23.672 5.434 1 94.56 271 ASP B N 1
ATOM 8306 C CA . ASP B 1 271 ? -12.008 24.172 4.367 1 94.56 271 ASP B CA 1
ATOM 8307 C C . ASP B 1 271 ? -12.695 25.281 3.574 1 94.56 271 ASP B C 1
ATOM 8309 O O . ASP B 1 271 ? -13.797 25.703 3.928 1 94.56 271 ASP B O 1
ATOM 8313 N N . GLN B 1 272 ? -12.078 25.797 2.576 1 93.5 272 GLN B N 1
ATOM 8314 C CA . GLN B 1 272 ? -12.609 26.969 1.89 1 93.5 272 GLN B CA 1
ATOM 8315 C C . GLN B 1 272 ? -13.312 26.578 0.597 1 93.5 272 GLN B C 1
ATOM 8317 O O . GLN B 1 272 ? -13.312 27.344 -0.374 1 93.5 272 GLN B O 1
ATOM 8322 N N . CYS B 1 273 ? -13.82 25.391 0.588 1 93.38 273 CYS B N 1
ATOM 8323 C CA . CYS B 1 273 ? -14.633 25.047 -0.57 1 93.38 273 CYS B CA 1
ATOM 8324 C C . CYS B 1 273 ? -15.781 26.031 -0.75 1 93.38 273 CYS B C 1
ATOM 8326 O O . CYS B 1 273 ? -16.359 26.5 0.231 1 93.38 273 CYS B O 1
ATOM 8328 N N . PRO B 1 274 ? -16.125 26.328 -1.97 1 93.62 274 PRO B N 1
ATOM 8329 C CA . PRO B 1 274 ? -17.141 27.344 -2.232 1 93.62 274 PRO B CA 1
ATOM 8330 C C . PRO B 1 274 ? -18.453 27.062 -1.508 1 93.62 274 PRO B C 1
ATOM 8332 O O . PRO B 1 274 ? -19.094 28 -1 1 93.62 274 PRO B O 1
ATOM 8335 N N . THR B 1 275 ? -18.828 25.812 -1.405 1 95.56 275 THR B N 1
ATOM 8336 C CA . THR B 1 275 ? -20.078 25.453 -0.721 1 95.56 275 THR B CA 1
ATOM 8337 C C . THR B 1 275 ? -20 25.844 0.755 1 95.56 275 THR B C 1
ATOM 8339 O O . THR B 1 275 ? -20.938 26.422 1.3 1 95.56 275 THR B O 1
ATOM 8342 N N . ASN B 1 276 ? -18.906 25.484 1.423 1 96.38 276 ASN B N 1
ATOM 8343 C CA . ASN B 1 276 ? -18.719 25.812 2.832 1 96.38 276 ASN B CA 1
ATOM 8344 C C . ASN B 1 276 ? -18.734 27.328 3.068 1 96.38 276 ASN B C 1
ATOM 8346 O O . ASN B 1 276 ? -19.391 27.797 4 1 96.38 276 ASN B O 1
ATOM 8350 N N . VAL B 1 277 ? -18 28.062 2.234 1 96.25 277 VAL B N 1
ATOM 8351 C CA . VAL B 1 277 ? -17.906 29.516 2.363 1 96.25 277 VAL B CA 1
ATOM 8352 C C . VAL B 1 277 ? -19.281 30.141 2.199 1 96.25 277 VAL B C 1
ATOM 8354 O O . VAL B 1 277 ? -19.656 31.047 2.945 1 96.25 277 VAL B O 1
ATOM 8357 N N . ALA B 1 278 ? -20.047 29.641 1.231 1 96.5 278 ALA B N 1
ATOM 8358 C CA . ALA B 1 278 ? -21.375 30.172 0.97 1 96.5 278 ALA B CA 1
ATOM 8359 C C . ALA B 1 278 ? -22.312 29.922 2.158 1 96.5 278 ALA B C 1
ATOM 8361 O O . ALA B 1 278 ? -23.109 30.797 2.516 1 96.5 278 ALA B O 1
ATOM 8362 N N . VAL B 1 279 ? -22.234 28.781 2.734 1 97.5 279 VAL B N 1
ATOM 8363 C CA . VAL B 1 279 ? -23.078 28.438 3.871 1 97.5 279 VAL B CA 1
ATOM 8364 C C . VAL B 1 279 ? -22.734 29.312 5.062 1 97.5 279 VAL B C 1
ATOM 8366 O O . VAL B 1 279 ? -23.625 29.859 5.727 1 97.5 279 VAL B O 1
ATOM 8369 N N . ILE B 1 280 ? -21.484 29.516 5.348 1 96.56 280 ILE B N 1
ATOM 8370 C CA . ILE B 1 280 ? -21.031 30.328 6.473 1 96.56 280 ILE B CA 1
ATOM 8371 C C . ILE B 1 280 ? -21.469 31.781 6.262 1 96.56 280 ILE B C 1
ATOM 8373 O O . ILE B 1 280 ? -21.953 32.438 7.191 1 96.56 280 ILE B O 1
ATOM 8377 N N . ARG B 1 281 ? -21.25 32.219 5.07 1 95.88 281 ARG B N 1
ATOM 8378 C CA . A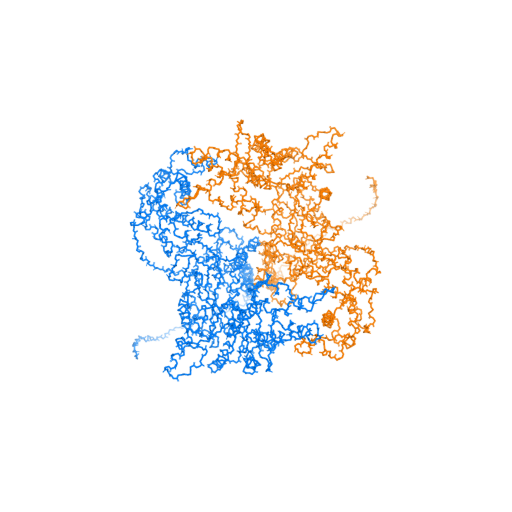RG B 1 281 ? -21.656 33.594 4.742 1 95.88 281 ARG B CA 1
ATOM 8379 C C . ARG B 1 281 ? -23.156 33.781 4.973 1 95.88 281 ARG B C 1
ATOM 8381 O O . ARG B 1 281 ? -23.578 34.781 5.547 1 95.88 281 ARG B O 1
ATOM 8388 N N . GLU B 1 282 ? -23.891 32.844 4.508 1 96.5 282 GLU B N 1
ATOM 8389 C CA . GLU B 1 282 ? -25.344 32.938 4.66 1 96.5 282 GLU B CA 1
ATOM 8390 C C . GLU B 1 282 ? -25.75 32.938 6.133 1 96.5 282 GLU B C 1
ATOM 8392 O O . GLU B 1 282 ? -26.625 33.688 6.543 1 96.5 282 GLU B O 1
ATOM 8397 N N . LEU B 1 283 ? -25.188 32.094 6.891 1 96.69 283 LEU B N 1
ATOM 8398 C CA . LEU B 1 283 ? -25.484 32.031 8.32 1 96.69 283 LEU B CA 1
ATOM 8399 C C . LEU B 1 283 ? -25.109 33.312 9.016 1 96.69 283 LEU B C 1
ATOM 8401 O O . LEU B 1 283 ? -25.844 33.781 9.898 1 96.69 283 LEU B O 1
ATOM 8405 N N . ARG B 1 284 ? -24.031 33.906 8.688 1 95.75 284 ARG B N 1
ATOM 8406 C CA . ARG B 1 284 ? -23.594 35.188 9.273 1 95.75 284 ARG B CA 1
ATOM 8407 C C . ARG B 1 284 ? -24.547 36.312 8.891 1 95.75 284 ARG B C 1
ATOM 8409 O O . ARG B 1 284 ? -24.906 37.156 9.727 1 95.75 284 ARG B O 1
ATOM 8416 N N . GLU B 1 285 ? -24.906 36.312 7.613 1 94.88 285 GLU B N 1
ATOM 8417 C CA . GLU B 1 285 ? -25.828 37.344 7.137 1 94.88 285 GLU B CA 1
ATOM 8418 C C . GLU B 1 285 ? -27.172 37.25 7.859 1 94.88 285 GLU B C 1
ATOM 8420 O O . GLU B 1 285 ? -27.766 38.281 8.211 1 94.88 285 GLU B O 1
ATOM 8425 N N . GLU B 1 286 ? -27.609 36.094 8.047 1 94.38 286 GLU B N 1
ATOM 8426 C CA . GLU B 1 286 ? -28.859 35.875 8.773 1 94.38 286 GLU B CA 1
ATOM 8427 C C . GLU B 1 286 ? -28.75 36.375 10.211 1 94.38 286 GLU B C 1
ATOM 8429 O O . GLU B 1 286 ? -29.688 36.969 10.742 1 94.38 286 GLU B O 1
ATOM 8434 N N . THR B 1 287 ? -27.688 36.156 10.812 1 94.69 287 THR B N 1
ATOM 8435 C CA . THR B 1 287 ? -27.453 36.594 12.18 1 94.69 287 THR B CA 1
ATOM 8436 C C . THR B 1 287 ? -27.359 38.125 12.234 1 94.69 287 THR B C 1
ATOM 8438 O O . THR B 1 287 ? -27.906 38.75 13.148 1 94.69 287 THR B O 1
ATOM 8441 N N . GLN B 1 288 ? -26.703 38.719 11.266 1 93.5 288 GLN B N 1
ATOM 8442 C CA . GLN B 1 288 ? -26.578 40.156 11.211 1 93.5 288 GLN B CA 1
ATOM 8443 C C . GLN B 1 288 ? -27.938 40.844 11.039 1 93.5 288 GLN B C 1
ATOM 8445 O O . GLN B 1 288 ? -28.219 41.875 11.641 1 93.5 288 GLN B O 1
ATOM 8450 N N . LYS B 1 289 ? -28.719 40.156 10.242 1 93.69 289 LYS B N 1
ATOM 8451 C CA . LYS B 1 289 ? -30.078 40.688 10.055 1 93.69 289 LYS B CA 1
ATOM 8452 C C . LYS B 1 289 ? -30.891 40.594 11.344 1 93.69 289 LYS B C 1
ATOM 8454 O O . LYS B 1 289 ? -31.609 41.531 11.68 1 93.69 289 LYS B O 1
ATOM 8459 N N . LYS B 1 290 ? -30.75 39.531 11.945 1 93.06 290 LYS B N 1
ATOM 8460 C CA . LYS B 1 290 ? -31.438 39.375 13.219 1 93.06 290 LYS B CA 1
ATOM 8461 C C . LYS B 1 290 ? -30.984 40.406 14.242 1 93.06 290 LYS B C 1
ATOM 8463 O O . LYS B 1 290 ? -31.812 40.969 14.953 1 93.06 290 LYS B O 1
ATOM 8468 N N . TYR B 1 291 ? -29.781 40.594 14.336 1 93 291 TYR B N 1
ATOM 8469 C CA . TYR B 1 291 ? -29.203 41.531 15.297 1 93 291 TYR B CA 1
ATOM 8470 C C . TYR B 1 291 ? -29.594 42.969 14.953 1 93 291 TYR B C 1
ATOM 8472 O O . TYR B 1 291 ? -29.797 43.781 15.844 1 93 291 TYR B O 1
ATOM 8480 N N . ALA B 1 292 ? -29.594 43.25 13.68 1 92.75 292 ALA B N 1
ATOM 8481 C CA . ALA B 1 292 ? -30.031 44.562 13.258 1 92.75 292 ALA B CA 1
ATOM 8482 C C . ALA B 1 292 ? -31.438 44.875 13.75 1 92.75 292 ALA B C 1
ATOM 8484 O O . ALA B 1 292 ? -31.719 46 14.188 1 92.75 292 ALA B O 1
ATOM 8485 N N . VAL B 1 293 ? -32.25 43.906 13.742 1 92.75 293 VAL B N 1
ATOM 8486 C CA . VAL B 1 293 ? -33.656 44.094 14.18 1 92.75 293 VAL B CA 1
ATOM 8487 C C . VAL B 1 293 ? -33.688 44.219 15.695 1 92.75 293 VAL B C 1
ATOM 8489 O O . VAL B 1 293 ? -34.5 45 16.219 1 92.75 293 VAL B O 1
ATOM 8492 N N . GLU B 1 294 ? -32.781 43.562 16.344 1 91.62 294 GLU B N 1
ATOM 8493 C CA . GLU B 1 294 ? -32.781 43.562 17.812 1 91.62 294 GLU B CA 1
ATOM 8494 C C . GLU B 1 294 ? -31.969 44.719 18.359 1 91.62 294 GLU B C 1
ATOM 8496 O O . GLU B 1 294 ? -31.922 44.938 19.562 1 91.62 294 GLU B O 1
ATOM 8501 N N . GLY B 1 295 ? -31.281 45.469 17.672 1 88 295 GLY B N 1
ATOM 8502 C CA . GLY B 1 295 ? -30.484 46.625 18.094 1 88 295 GLY B CA 1
ATOM 8503 C C . GLY B 1 295 ? -29.141 46.219 18.656 1 88 295 GLY B C 1
ATOM 8504 O O . GLY B 1 295 ? -28.578 46.938 19.5 1 88 295 GLY B O 1
ATOM 8505 N N . LYS B 1 296 ? -28.719 45.062 18.25 1 88.31 296 LYS B N 1
ATOM 8506 C CA . LYS B 1 296 ? -27.406 44.562 18.672 1 88.31 296 LYS B CA 1
ATOM 8507 C C . LYS B 1 296 ? -26.328 44.906 17.641 1 88.31 296 LYS B C 1
ATOM 8509 O O . LYS B 1 296 ? -26.656 45.312 16.516 1 88.31 296 LYS B O 1
ATOM 8514 N N . PRO B 1 297 ? -25.047 44.875 18.125 1 86 297 PRO B N 1
ATOM 8515 C CA . PRO B 1 297 ? -23.984 45.156 17.172 1 86 297 PRO B CA 1
ATOM 8516 C C . PRO B 1 297 ? -23.969 44.219 15.969 1 86 297 PRO B C 1
ATOM 8518 O O . PRO B 1 297 ? -24.047 43 16.156 1 86 297 PRO B O 1
ATOM 8521 N N . THR B 1 298 ? -23.875 44.781 14.852 1 84.75 298 THR B N 1
ATOM 8522 C CA . THR B 1 298 ? -24.016 44 13.625 1 84.75 298 THR B CA 1
ATOM 8523 C C . THR B 1 298 ? -22.641 43.625 13.07 1 84.75 298 THR B C 1
ATOM 8525 O O . THR B 1 298 ? -22.531 42.75 12.219 1 84.75 298 THR B O 1
ATOM 8528 N N . GLN B 1 299 ? -21.641 44.25 13.508 1 79.25 299 GLN B N 1
ATOM 8529 C CA . GLN B 1 299 ? -20.328 43.938 12.969 1 79.25 299 GLN B CA 1
ATOM 8530 C C . GLN B 1 299 ? -19.719 42.75 13.703 1 79.25 299 GLN B C 1
ATOM 8532 O O . GLN B 1 299 ? -18.781 42.906 14.484 1 79.25 299 GLN B O 1
ATOM 8537 N N . THR B 1 300 ? -20.375 41.531 13.391 1 85.81 300 THR B N 1
ATOM 8538 C CA . THR B 1 300 ? -19.906 40.312 14.062 1 85.81 300 THR B CA 1
ATOM 8539 C C . THR B 1 300 ? -19.359 39.312 13.055 1 85.81 300 THR B C 1
ATOM 8541 O O . THR B 1 300 ? -19.75 39.312 11.883 1 85.81 300 THR B O 1
ATOM 8544 N N . THR B 1 301 ? -18.422 38.531 13.5 1 92.69 301 THR B N 1
ATOM 8545 C CA . THR B 1 301 ? -17.844 37.5 12.641 1 92.69 301 THR B CA 1
ATOM 8546 C C . THR B 1 301 ? -18.469 36.156 12.938 1 92.69 301 THR B C 1
ATOM 8548 O O . THR B 1 301 ? -18.297 35.219 12.156 1 92.69 301 THR B O 1
ATOM 8551 N N . PHE B 1 302 ? -19.266 36.094 14 1 95.75 302 PHE B N 1
ATOM 8552 C CA . PHE B 1 302 ? -19.875 34.812 14.383 1 95.75 302 PHE B CA 1
ATOM 8553 C C . PHE B 1 302 ? -21.297 34.719 13.828 1 95.75 302 PHE B C 1
ATOM 8555 O O . PHE B 1 302 ? -21.828 35.688 13.281 1 95.75 302 PHE B O 1
ATOM 8562 N N . PHE B 1 303 ? -21.891 33.562 13.789 1 96.31 303 PHE B N 1
ATOM 8563 C CA . PHE B 1 303 ? -23.312 33.312 13.562 1 96.31 303 PHE B CA 1
ATOM 8564 C C . PHE B 1 303 ? -23.953 32.656 14.781 1 96.31 303 PHE B C 1
ATOM 8566 O O . PHE B 1 303 ? -23.266 32.094 15.625 1 96.31 303 PHE B O 1
ATOM 8573 N N . GLU B 1 304 ? -25.141 32.844 14.859 1 95 304 GLU B N 1
ATOM 8574 C CA . GLU B 1 304 ? -25.828 32.375 16.047 1 95 304 GLU B CA 1
ATOM 8575 C C . GLU B 1 304 ? -26.812 31.25 15.719 1 95 304 GLU B C 1
ATOM 8577 O O . GLU B 1 304 ? -27.5 31.297 14.703 1 95 304 GLU B O 1
ATOM 8582 N N . VAL B 1 305 ? -26.688 30.188 16.484 1 93.12 305 VAL B N 1
ATOM 8583 C CA . VAL B 1 305 ? -27.625 29.062 16.406 1 93.12 305 VAL B CA 1
ATOM 8584 C C . VAL B 1 305 ? -28.25 28.828 17.781 1 93.12 305 VAL B C 1
ATOM 8586 O O . VAL B 1 305 ? -27.547 28.516 18.75 1 93.12 305 VAL B O 1
ATOM 8589 N N . ASP B 1 306 ? -29.5 28.891 17.938 1 88.44 306 ASP B N 1
ATOM 8590 C CA . ASP B 1 306 ? -30.219 28.656 19.188 1 88.44 306 ASP B CA 1
ATOM 8591 C C . ASP B 1 306 ? -29.594 29.453 20.328 1 88.44 306 ASP B C 1
ATOM 8593 O O . ASP B 1 306 ? -29.25 28.875 21.375 1 88.44 306 ASP B O 1
ATOM 8597 N N . ASN B 1 307 ? -29.203 30.656 20.172 1 85.88 307 ASN B N 1
ATOM 8598 C CA . ASN B 1 307 ? -28.703 31.594 21.156 1 85.88 307 ASN B CA 1
ATOM 8599 C C . ASN B 1 307 ? -27.266 31.266 21.562 1 85.88 307 ASN B C 1
ATOM 8601 O O . ASN B 1 307 ? -26.812 31.641 22.656 1 85.88 307 ASN B O 1
ATOM 8605 N N . THR B 1 308 ? -26.656 30.484 20.75 1 91.38 308 THR B N 1
ATOM 8606 C CA . THR B 1 308 ? -25.25 30.203 20.953 1 91.38 308 THR B CA 1
ATOM 8607 C C . THR B 1 308 ? -24.406 30.781 19.828 1 91.38 308 THR B C 1
ATOM 8609 O O . THR B 1 308 ? -24.719 30.578 18.656 1 91.38 308 THR B O 1
ATOM 8612 N N . LYS B 1 309 ? -23.422 31.531 20.266 1 95.19 309 LYS B N 1
ATOM 8613 C CA . LYS B 1 309 ? -22.531 32.125 19.281 1 95.19 309 LYS B CA 1
ATOM 8614 C C . LYS B 1 309 ? -21.531 31.094 18.75 1 95.19 309 LYS B C 1
ATOM 8616 O O . LYS B 1 309 ? -20.891 30.391 19.547 1 95.19 309 LYS B O 1
ATOM 8621 N N . VAL B 1 310 ? -21.453 30.906 17.484 1 97.88 310 VAL B N 1
ATOM 8622 C CA . VAL B 1 310 ? -20.5 30 16.859 1 97.88 310 VAL B CA 1
ATOM 8623 C C . VAL B 1 310 ? -19.578 30.781 15.93 1 97.88 310 VAL B C 1
ATOM 8625 O O . VAL B 1 310 ? -20.031 31.484 15.023 1 97.88 310 VAL B O 1
ATOM 8628 N N . PHE B 1 311 ? -18.297 30.75 16.203 1 98.19 311 PHE B N 1
ATOM 8629 C CA . PHE B 1 311 ? -17.297 31.484 15.438 1 98.19 311 PHE B CA 1
ATOM 8630 C C . PHE B 1 311 ? -16.75 30.625 14.289 1 98.19 311 PHE B C 1
ATOM 8632 O O . PHE B 1 311 ? -16.109 29.609 14.516 1 98.19 311 PHE B O 1
ATOM 8639 N N . PRO B 1 312 ? -17.016 31 13 1 97.94 312 PRO B N 1
ATOM 8640 C CA . PRO B 1 312 ? -16.5 30.219 11.867 1 97.94 312 PRO B CA 1
ATOM 8641 C C . PRO B 1 312 ? -15.016 30.469 11.609 1 97.94 312 PRO B C 1
ATOM 8643 O O . PRO B 1 312 ? -14.562 31.609 11.648 1 97.94 312 PRO B O 1
ATOM 8646 N N . LEU B 1 313 ? -14.234 29.453 11.438 1 98 313 LEU B N 1
ATOM 8647 C CA . LEU B 1 313 ? -12.82 29.531 11.086 1 98 313 LEU B CA 1
ATOM 8648 C C . LEU B 1 313 ? -12.516 28.625 9.891 1 98 313 LEU B C 1
ATOM 8650 O O . LEU B 1 313 ? -13.07 27.531 9.773 1 98 313 LEU B O 1
ATOM 8654 N N . PHE B 1 314 ? -11.711 29.109 9.039 1 97.75 314 PHE B N 1
ATOM 8655 C CA . PHE B 1 314 ? -11.266 28.297 7.914 1 97.75 314 PHE B CA 1
ATOM 8656 C C . PHE B 1 314 ? -9.93 27.625 8.227 1 97.75 314 PHE B C 1
ATOM 8658 O O . PHE B 1 314 ? -9.055 28.234 8.852 1 97.75 314 PHE B O 1
ATOM 8665 N N . ASP B 1 315 ? -9.781 26.391 7.762 1 96 315 ASP B N 1
ATOM 8666 C CA . ASP B 1 315 ? -8.625 25.562 8.086 1 96 315 ASP B CA 1
ATOM 8667 C C . ASP B 1 315 ? -7.332 26.219 7.594 1 96 315 ASP B C 1
ATOM 8669 O O . ASP B 1 315 ? -7.16 26.438 6.391 1 96 315 ASP B O 1
ATOM 8673 N N . THR B 1 316 ? -6.395 26.375 8.469 1 94.06 316 THR B N 1
ATOM 8674 C CA . THR B 1 316 ? -5.16 27.125 8.234 1 94.06 316 THR B CA 1
ATOM 8675 C C . THR B 1 316 ? -4.289 26.406 7.203 1 94.06 316 THR B C 1
ATOM 8677 O O . THR B 1 316 ? -3.795 27.031 6.262 1 94.06 316 THR B O 1
ATOM 8680 N N . PRO B 1 317 ? -4.031 25.094 7.332 1 92.31 317 PRO B N 1
ATOM 8681 C CA . PRO B 1 317 ? -3.217 24.422 6.324 1 92.31 317 PRO B CA 1
ATOM 8682 C C . PRO B 1 317 ? -3.781 24.562 4.914 1 92.31 317 PRO B C 1
ATOM 8684 O O . PRO B 1 317 ? -3.023 24.734 3.955 1 92.31 317 PRO B O 1
ATOM 8687 N N . HIS B 1 318 ? -5.074 24.547 4.754 1 93.19 318 HIS B N 1
ATOM 8688 C CA . HIS B 1 318 ? -5.695 24.703 3.443 1 93.19 318 HIS B CA 1
ATOM 8689 C C . HIS B 1 318 ? -5.527 26.125 2.916 1 93.19 318 HIS B C 1
ATOM 8691 O O . HIS B 1 318 ? -5.398 26.328 1.706 1 93.19 318 HIS B O 1
ATOM 8697 N N . LEU B 1 319 ? -5.566 27.047 3.82 1 95.94 319 LEU B N 1
ATOM 8698 C CA . LEU B 1 319 ? -5.383 28.438 3.412 1 95.94 319 LEU B CA 1
ATOM 8699 C C . LEU B 1 319 ? -3.98 28.656 2.85 1 95.94 319 LEU B C 1
ATOM 8701 O O . LEU B 1 319 ? -3.814 29.328 1.834 1 95.94 319 LEU B O 1
ATOM 8705 N N . LEU B 1 320 ? -3.01 28.031 3.525 1 95.44 320 LEU B N 1
ATOM 8706 C CA . LEU B 1 320 ? -1.634 28.156 3.051 1 95.44 320 LEU B CA 1
ATOM 8707 C C . LEU B 1 320 ? -1.479 27.531 1.67 1 95.44 320 LEU B C 1
ATOM 8709 O O . LEU B 1 320 ? -0.811 28.094 0.799 1 95.44 320 LEU B O 1
ATOM 8713 N N . LYS B 1 321 ? -2.072 26.422 1.465 1 93.12 321 LYS B N 1
ATOM 8714 C CA . LYS B 1 321 ? -2.051 25.734 0.177 1 93.12 321 LYS B CA 1
ATOM 8715 C C . LYS B 1 321 ? -2.674 26.594 -0.917 1 93.12 321 LYS B C 1
ATOM 8717 O O . LYS B 1 321 ? -2.172 26.641 -2.043 1 93.12 321 LYS B O 1
ATOM 8722 N N . GLY B 1 322 ? -3.811 27.266 -0.554 1 94.19 322 GLY B N 1
ATOM 8723 C CA . GLY B 1 322 ? -4.465 28.141 -1.51 1 94.19 322 GLY B CA 1
ATOM 8724 C C . GLY B 1 322 ? -3.582 29.281 -1.976 1 94.19 322 GLY B C 1
ATOM 8725 O O . GLY B 1 322 ? -3.572 29.625 -3.16 1 94.19 322 GLY B O 1
ATOM 8726 N N . VAL B 1 323 ? -2.85 29.844 -1.061 1 96.31 323 VAL B N 1
ATOM 8727 C CA . VAL B 1 323 ? -1.944 30.938 -1.395 1 96.31 323 VAL B CA 1
ATOM 8728 C C . VAL B 1 323 ? -0.826 30.422 -2.299 1 96.31 323 VAL B C 1
ATOM 8730 O O . VAL B 1 323 ? -0.49 31.062 -3.301 1 96.31 323 VAL B O 1
ATOM 8733 N N . ARG B 1 324 ? -0.247 29.312 -1.95 1 94.94 324 ARG B N 1
ATOM 8734 C CA . ARG B 1 324 ? 0.833 28.719 -2.74 1 94.94 324 ARG B CA 1
ATOM 8735 C C . ARG B 1 324 ? 0.368 28.422 -4.16 1 94.94 324 ARG B C 1
ATOM 8737 O O . ARG B 1 324 ? 1.064 28.734 -5.129 1 94.94 324 ARG B O 1
ATOM 8744 N N . ASN B 1 325 ? -0.817 27.828 -4.301 1 93.5 325 ASN B N 1
ATOM 8745 C CA . ASN B 1 325 ? -1.334 27.438 -5.613 1 93.5 325 ASN B CA 1
ATOM 8746 C C . ASN B 1 325 ? -1.571 28.656 -6.5 1 93.5 325 ASN B C 1
ATOM 8748 O O . ASN B 1 325 ? -1.408 28.594 -7.719 1 93.5 325 ASN B O 1
ATOM 8752 N N . ASN B 1 326 ? -1.982 29.734 -5.895 1 94.62 326 ASN B N 1
ATOM 8753 C CA . ASN B 1 326 ? -2.178 30.953 -6.668 1 94.62 326 ASN B CA 1
ATOM 8754 C C . ASN B 1 326 ? -0.847 31.594 -7.059 1 94.62 326 ASN B C 1
ATOM 8756 O O . ASN B 1 326 ? -0.696 32.094 -8.18 1 94.62 326 ASN B O 1
ATOM 8760 N N . LEU B 1 327 ? 0.086 31.562 -6.129 1 95.44 327 LEU B N 1
ATOM 8761 C CA . LEU B 1 327 ? 1.398 32.125 -6.426 1 95.44 327 LEU B CA 1
ATOM 8762 C C . LEU B 1 327 ? 2.105 31.312 -7.512 1 95.44 327 LEU B C 1
ATOM 8764 O O . LEU B 1 327 ? 2.916 31.859 -8.266 1 95.44 327 LEU B O 1
ATOM 8768 N N . LEU B 1 328 ? 1.825 30.078 -7.59 1 93.75 328 LEU B N 1
ATOM 8769 C CA . LEU B 1 328 ? 2.389 29.188 -8.602 1 93.75 328 LEU B CA 1
ATOM 8770 C C . LEU B 1 328 ? 2.023 29.656 -10 1 93.75 328 LEU B C 1
ATOM 8772 O O . LEU B 1 328 ? 2.828 29.547 -10.93 1 93.75 328 LEU B O 1
ATOM 8776 N N . ASN B 1 329 ? 0.839 30.344 -10.094 1 91.44 329 ASN B N 1
ATOM 8777 C CA . ASN B 1 329 ? 0.324 30.656 -11.422 1 91.44 329 ASN B CA 1
ATOM 8778 C C . ASN B 1 329 ? 0.291 32.156 -11.664 1 91.44 329 ASN B C 1
ATOM 8780 O O . ASN B 1 329 ? 0.239 32.594 -12.812 1 91.44 329 ASN B O 1
ATOM 8784 N N . LYS B 1 330 ? 0.307 32.906 -10.57 1 94.94 330 LYS B N 1
ATOM 8785 C CA . LYS B 1 330 ? 0.133 34.344 -10.68 1 94.94 330 LYS B CA 1
ATOM 8786 C C . LYS B 1 330 ? 1.152 35.094 -9.82 1 94.94 330 LYS B C 1
ATOM 8788 O O . LYS B 1 330 ? 1.555 34.625 -8.758 1 94.94 330 LYS B O 1
ATOM 8793 N N . ASP B 1 331 ? 1.537 36.25 -10.234 1 96.12 331 ASP B N 1
ATOM 8794 C CA . ASP B 1 331 ? 2.369 37.125 -9.414 1 96.12 331 ASP B CA 1
ATOM 8795 C C . ASP B 1 331 ? 1.524 37.906 -8.414 1 96.12 331 ASP B C 1
ATOM 8797 O O . ASP B 1 331 ? 0.365 38.219 -8.68 1 96.12 331 ASP B O 1
ATOM 8801 N N . ALA B 1 332 ? 2.051 38.156 -7.297 1 97.5 332 ALA B N 1
ATOM 8802 C CA . ALA B 1 332 ? 1.335 38.875 -6.25 1 97.5 332 ALA B CA 1
ATOM 8803 C C . ALA B 1 332 ? 2.025 40.188 -5.918 1 97.5 332 ALA B C 1
ATOM 8805 O O . ALA B 1 332 ? 3.254 40.25 -5.84 1 97.5 332 ALA B O 1
ATOM 8806 N N . LYS B 1 333 ? 1.295 41.219 -5.867 1 97.12 333 LYS B N 1
ATOM 8807 C CA . LYS B 1 333 ? 1.795 42.5 -5.383 1 97.12 333 LYS B CA 1
ATOM 8808 C C . LYS B 1 333 ? 1.229 42.844 -4.004 1 97.12 333 LYS B C 1
ATOM 8810 O O . LYS B 1 333 ? 0.089 42.5 -3.695 1 97.12 333 LYS B O 1
ATOM 8815 N N . PHE B 1 334 ? 1.981 43.438 -3.104 1 97.19 334 PHE B N 1
ATOM 8816 C CA . PHE B 1 334 ? 1.531 43.781 -1.758 1 97.19 334 PHE B CA 1
ATOM 8817 C C . PHE B 1 334 ? 2.311 44.969 -1.209 1 97.19 334 PHE B C 1
ATOM 8819 O O . PHE B 1 334 ? 3.354 45.344 -1.752 1 97.19 334 PHE B O 1
ATOM 8826 N N . MET B 1 335 ? 1.725 45.562 -0.22 1 96.88 335 MET B N 1
ATOM 8827 C CA . MET B 1 335 ? 2.354 46.719 0.434 1 96.88 335 MET B CA 1
ATOM 8828 C C . MET B 1 335 ? 2.951 46.312 1.778 1 96.88 335 MET B C 1
ATOM 8830 O O . MET B 1 335 ? 2.273 45.688 2.604 1 96.88 335 MET B O 1
ATOM 8834 N N . LEU B 1 336 ? 4.246 46.531 1.932 1 94.5 336 LEU B N 1
ATOM 8835 C CA . LEU B 1 336 ? 4.914 46.281 3.205 1 94.5 336 LEU B CA 1
ATOM 8836 C C . LEU B 1 336 ? 5.652 47.531 3.67 1 94.5 336 LEU B C 1
ATOM 8838 O O . LEU B 1 336 ? 6.52 48.031 2.957 1 94.5 336 LEU B O 1
ATOM 8842 N N . ASN B 1 337 ? 5.324 48.031 4.82 1 90.81 337 ASN B N 1
ATOM 8843 C CA . ASN B 1 337 ? 5.926 49.219 5.367 1 90.81 337 ASN B CA 1
ATOM 8844 C C . ASN B 1 337 ? 5.855 50.375 4.379 1 90.81 337 ASN B C 1
ATOM 8846 O O . ASN B 1 337 ? 6.848 51.094 4.148 1 90.81 337 ASN B O 1
ATOM 8850 N N . GLY B 1 338 ? 4.805 50.469 3.633 1 89.69 338 GLY B N 1
ATOM 8851 C CA . GLY B 1 338 ? 4.559 51.562 2.721 1 89.69 338 GLY B CA 1
ATOM 8852 C C . GLY B 1 338 ? 5.188 51.375 1.354 1 89.69 338 GLY B C 1
ATOM 8853 O O . GLY B 1 338 ? 5.055 52.219 0.472 1 89.69 338 GLY B O 1
ATOM 8854 N N . GLN B 1 339 ? 5.879 50.312 1.176 1 93.94 339 GLN B N 1
ATOM 8855 C CA . GLN B 1 339 ? 6.523 50.062 -0.105 1 93.94 339 GLN B CA 1
ATOM 8856 C C . GLN B 1 339 ? 5.828 48.938 -0.846 1 93.94 339 GLN B C 1
ATOM 8858 O O . GLN B 1 339 ? 5.441 47.938 -0.237 1 93.94 339 GLN B O 1
ATOM 8863 N N . GLU B 1 340 ? 5.672 49.125 -2.1 1 94.94 340 GLU B N 1
ATOM 8864 C CA . GLU B 1 340 ? 5.09 48.094 -2.939 1 94.94 340 GLU B CA 1
ATOM 8865 C C . GLU B 1 340 ? 6.121 47.031 -3.287 1 94.94 340 GLU B C 1
ATOM 8867 O O . GLU B 1 340 ? 7.25 47.344 -3.666 1 94.94 340 GLU B O 1
ATOM 8872 N N . ARG B 1 341 ? 5.801 45.812 -3.049 1 95.62 341 ARG B N 1
ATOM 8873 C CA . ARG B 1 341 ? 6.68 44.688 -3.332 1 95.62 341 ARG B CA 1
ATOM 8874 C C . ARG B 1 341 ? 5.969 43.625 -4.188 1 95.62 341 ARG B C 1
ATOM 8876 O O . ARG B 1 341 ? 4.742 43.656 -4.309 1 95.62 341 ARG B O 1
ATOM 8883 N N . TRP B 1 342 ? 6.801 42.812 -4.828 1 96.44 342 TRP B N 1
ATOM 8884 C CA . TRP B 1 342 ? 6.266 41.781 -5.699 1 96.44 342 TRP B CA 1
ATOM 8885 C C . TRP B 1 342 ? 6.75 40.406 -5.258 1 96.44 342 TRP B C 1
ATOM 8887 O O . TRP B 1 342 ? 7.902 40.25 -4.84 1 96.44 342 TRP B O 1
ATOM 8897 N N . ALA B 1 343 ? 5.875 39.531 -5.266 1 97.44 343 ALA B N 1
ATOM 8898 C CA . ALA B 1 343 ? 6.219 38.125 -5.062 1 97.44 343 ALA B CA 1
ATOM 8899 C C . ALA B 1 343 ? 5.977 37.312 -6.328 1 97.44 343 ALA B C 1
ATOM 8901 O O . ALA B 1 343 ? 4.887 37.344 -6.91 1 97.44 343 ALA B O 1
ATOM 8902 N N . LYS B 1 344 ? 6.996 36.625 -6.793 1 97.19 344 LYS B N 1
ATOM 8903 C CA . LYS B 1 344 ? 6.926 35.844 -8.031 1 97.19 344 LYS B CA 1
ATOM 8904 C C . LYS B 1 344 ? 7.457 34.438 -7.84 1 97.19 344 LYS B C 1
ATOM 8906 O O . LYS B 1 344 ? 8.469 34.25 -7.164 1 97.19 344 LYS B O 1
ATOM 8911 N N . TRP B 1 345 ? 6.707 33.469 -8.422 1 95.81 345 TRP B N 1
ATOM 8912 C CA . TRP B 1 345 ? 7.133 32.094 -8.344 1 95.81 345 TRP B CA 1
ATOM 8913 C C . TRP B 1 345 ? 8.445 31.875 -9.094 1 95.81 345 TRP B C 1
ATOM 8915 O O . TRP B 1 345 ? 9.242 31 -8.727 1 95.81 345 TRP B O 1
ATOM 8925 N N . GLU B 1 346 ? 8.75 32.719 -10.109 1 95.5 346 GLU B N 1
ATOM 8926 C CA . GLU B 1 346 ? 9.969 32.625 -10.914 1 95.5 346 GLU B CA 1
ATOM 8927 C C . GLU B 1 346 ? 11.211 32.781 -10.039 1 95.5 346 GLU B C 1
ATOM 8929 O O . GLU B 1 346 ? 12.266 32.219 -10.344 1 95.5 346 GLU B O 1
ATOM 8934 N N . HIS B 1 347 ? 11.07 33.625 -9.031 1 96.38 347 HIS B N 1
ATOM 8935 C CA . HIS B 1 347 ? 12.195 33.812 -8.133 1 96.38 347 HIS B CA 1
ATOM 8936 C C . HIS B 1 347 ? 12.609 32.5 -7.461 1 96.38 347 HIS B C 1
ATOM 8938 O O . HIS B 1 347 ? 13.797 32.281 -7.199 1 96.38 347 HIS B O 1
ATOM 8944 N N . LEU B 1 348 ? 11.633 31.641 -7.137 1 94.94 348 LEU B N 1
ATOM 8945 C CA . LEU B 1 348 ? 11.906 30.344 -6.531 1 94.94 348 LEU B CA 1
ATOM 8946 C C . LEU B 1 348 ? 12.594 29.422 -7.523 1 94.94 348 LEU B C 1
ATOM 8948 O O . LEU B 1 348 ? 13.484 28.656 -7.152 1 94.94 348 LEU B O 1
ATOM 8952 N N . LYS B 1 349 ? 12.195 29.484 -8.781 1 92.75 349 LYS B N 1
ATOM 8953 C CA . LYS B 1 349 ? 12.859 28.719 -9.828 1 92.75 349 LYS B CA 1
ATOM 8954 C C . LYS B 1 349 ? 14.32 29.109 -9.969 1 92.75 349 LYS B C 1
ATOM 8956 O O . LYS B 1 349 ? 15.188 28.266 -10.148 1 92.75 349 LYS B O 1
ATOM 8961 N N . MET B 1 350 ? 14.523 30.406 -9.875 1 93.56 350 MET B N 1
ATOM 8962 C CA . MET B 1 350 ? 15.891 30.906 -9.961 1 93.56 350 MET B CA 1
ATOM 8963 C C . MET B 1 350 ? 16.75 30.375 -8.812 1 93.56 350 MET B C 1
ATOM 8965 O O . MET B 1 350 ? 17.906 30 -9.016 1 93.56 350 MET B O 1
ATOM 8969 N N . LEU B 1 351 ? 16.141 30.406 -7.656 1 92.19 351 LEU B N 1
ATOM 8970 C CA . LEU B 1 351 ? 16.875 29.922 -6.488 1 92.19 351 LEU B CA 1
ATOM 8971 C C . LEU B 1 351 ? 17.234 28.453 -6.645 1 92.19 351 LEU B C 1
ATOM 8973 O O . LEU B 1 351 ? 18.344 28.047 -6.309 1 92.19 351 LEU B O 1
ATOM 8977 N N . LEU B 1 352 ? 16.266 27.656 -7.086 1 88.94 352 LEU B N 1
ATOM 8978 C CA . LEU B 1 352 ? 16.516 26.234 -7.301 1 88.94 352 LEU B CA 1
ATOM 8979 C C . LEU B 1 352 ? 17.641 26.016 -8.297 1 88.94 352 LEU B C 1
ATOM 8981 O O . LEU B 1 352 ? 18.469 25.109 -8.125 1 88.94 352 LEU B O 1
ATOM 8985 N N . ALA B 1 353 ? 17.734 26.812 -9.312 1 87.06 353 ALA B N 1
ATOM 8986 C CA . ALA B 1 353 ? 18.719 26.656 -10.375 1 87.06 353 ALA B CA 1
ATOM 8987 C C . ALA B 1 353 ? 20.125 26.984 -9.875 1 87.06 353 ALA B C 1
ATOM 8989 O O . ALA B 1 353 ? 21.109 26.375 -10.312 1 87.06 353 ALA B O 1
ATOM 8990 N N . ILE B 1 354 ? 20.219 27.891 -8.938 1 86.75 354 ILE B N 1
ATOM 8991 C CA . ILE B 1 354 ? 21.547 28.359 -8.531 1 86.75 354 ILE B CA 1
ATOM 8992 C C . ILE B 1 354 ? 22.047 27.5 -7.367 1 86.75 354 ILE B C 1
ATOM 8994 O O . ILE B 1 354 ? 23.25 27.484 -7.09 1 86.75 354 ILE B O 1
ATOM 8998 N N . ASP B 1 355 ? 21.188 26.859 -6.668 1 83.88 355 ASP B N 1
ATOM 8999 C CA . ASP B 1 355 ? 21.562 26.125 -5.461 1 83.88 355 ASP B CA 1
ATOM 9000 C C . ASP B 1 355 ? 22.172 24.766 -5.812 1 83.88 355 ASP B C 1
ATOM 9002 O O . ASP B 1 355 ? 22.453 23.953 -4.926 1 83.88 355 ASP B O 1
ATOM 9006 N N . VAL B 1 356 ? 22.422 24.438 -7.074 1 75.31 356 VAL B N 1
ATOM 9007 C CA . VAL B 1 356 ? 23.047 23.172 -7.461 1 75.31 356 VAL B CA 1
ATOM 9008 C C . VAL B 1 356 ? 24.547 23.359 -7.582 1 75.31 356 VAL B C 1
ATOM 9010 O O . VAL B 1 356 ? 25.016 24.234 -8.312 1 75.31 356 VAL B O 1
ATOM 9013 N N . GLY B 1 357 ? 25.281 22.781 -6.609 1 67.38 357 GLY B N 1
ATOM 9014 C CA . GLY B 1 357 ? 26.719 22.906 -6.672 1 67.38 357 GLY B CA 1
ATOM 9015 C C . GLY B 1 357 ? 27.438 21.578 -6.82 1 67.38 357 GLY B C 1
ATOM 9016 O O . GLY B 1 357 ? 26.781 20.531 -6.891 1 67.38 357 GLY B O 1
ATOM 9017 N N . ASP B 1 358 ? 28.688 21.609 -6.98 1 68.75 358 ASP B N 1
ATOM 9018 C CA . ASP B 1 358 ? 29.547 20.453 -7.184 1 68.75 358 ASP B CA 1
ATOM 9019 C C . ASP B 1 358 ? 29.969 19.828 -5.852 1 68.75 358 ASP B C 1
ATOM 9021 O O . ASP B 1 358 ? 30.609 18.781 -5.82 1 68.75 358 ASP B O 1
ATOM 9025 N N . ASP B 1 359 ? 29.578 20.469 -4.719 1 69.56 359 ASP B N 1
ATOM 9026 C CA . ASP B 1 359 ? 30.031 20.016 -3.412 1 69.56 359 ASP B CA 1
ATOM 9027 C C . ASP B 1 359 ? 28.969 19.172 -2.715 1 69.56 359 ASP B C 1
ATOM 9029 O O . ASP B 1 359 ? 29.172 18.688 -1.595 1 69.56 359 ASP B O 1
ATOM 9033 N N . GLU B 1 360 ? 27.922 18.969 -3.352 1 74.56 360 GLU B N 1
ATOM 9034 C CA . GLU B 1 360 ? 26.844 18.109 -2.877 1 74.56 360 GLU B CA 1
ATOM 9035 C C . GLU B 1 360 ? 26.094 18.75 -1.705 1 74.56 360 GLU B C 1
ATOM 9037 O O . GLU B 1 360 ? 25.328 18.094 -1.006 1 74.56 360 GLU B O 1
ATOM 9042 N N . ILE B 1 361 ? 26.484 19.953 -1.389 1 80.88 361 ILE B N 1
ATOM 9043 C CA . ILE B 1 361 ? 25.844 20.641 -0.282 1 80.88 361 ILE B CA 1
ATOM 9044 C C . ILE B 1 361 ? 24.953 21.766 -0.826 1 80.88 361 ILE B C 1
ATOM 9046 O O . ILE B 1 361 ? 25.406 22.641 -1.56 1 80.88 361 ILE B O 1
ATOM 9050 N N . ARG B 1 362 ? 23.75 21.703 -0.499 1 82.56 362 ARG B N 1
ATOM 9051 C CA . ARG B 1 362 ? 22.797 22.719 -0.945 1 82.56 362 ARG B CA 1
ATOM 9052 C C . ARG B 1 362 ? 22.344 23.594 0.217 1 82.56 362 ARG B C 1
ATOM 9054 O O . ARG B 1 362 ? 22.281 23.141 1.361 1 82.56 362 ARG B O 1
ATOM 9061 N N . LEU B 1 363 ? 22.062 24.766 -0.128 1 83.81 363 LEU B N 1
ATOM 9062 C CA . LEU B 1 363 ? 21.625 25.703 0.888 1 83.81 363 LEU B CA 1
ATOM 9063 C C . LEU B 1 363 ? 20.203 25.375 1.364 1 83.81 363 LEU B C 1
ATOM 9065 O O . LEU B 1 363 ? 19.922 25.406 2.564 1 83.81 363 LEU B O 1
ATOM 9069 N N . VAL B 1 364 ? 19.359 25.094 0.397 1 86.31 364 VAL B N 1
ATOM 9070 C CA . VAL B 1 364 ? 18 24.688 0.706 1 86.31 364 VAL B CA 1
ATOM 9071 C C . VAL B 1 364 ? 17.75 23.266 0.218 1 86.31 364 VAL B C 1
ATOM 9073 O O . VAL B 1 364 ? 17.141 23.047 -0.83 1 86.31 364 VAL B O 1
ATOM 9076 N N . ASN B 1 365 ? 18.016 22.328 1.015 1 78.56 365 ASN B N 1
ATOM 9077 C CA . ASN B 1 365 ? 18.016 20.922 0.648 1 78.56 365 ASN B CA 1
ATOM 9078 C C . ASN B 1 365 ? 16.609 20.406 0.322 1 78.56 365 ASN B C 1
ATOM 9080 O O . ASN B 1 365 ? 16.453 19.547 -0.538 1 78.56 365 ASN B O 1
ATOM 9084 N N . LYS B 1 366 ? 15.625 20.938 0.959 1 79.12 366 LYS B N 1
ATOM 9085 C CA . LYS B 1 366 ? 14.266 20.422 0.793 1 79.12 366 LYS B CA 1
ATOM 9086 C C . LYS B 1 366 ? 13.609 20.984 -0.458 1 79.12 366 LYS B C 1
ATOM 9088 O O . LYS B 1 366 ? 12.578 20.484 -0.911 1 79.12 366 LYS B O 1
ATOM 9093 N N . LEU B 1 367 ? 14.203 22.016 -0.987 1 85.44 367 LEU B N 1
ATOM 9094 C CA . LEU B 1 367 ? 13.664 22.625 -2.197 1 85.44 367 LEU B CA 1
ATOM 9095 C C . LEU B 1 367 ? 14.047 21.812 -3.432 1 85.44 367 LEU B C 1
ATOM 9097 O O . LEU B 1 367 ? 15.211 21.812 -3.844 1 85.44 367 LEU B O 1
ATOM 9101 N N . THR B 1 368 ? 13.156 21.109 -4.004 1 85.12 368 THR B N 1
ATOM 9102 C CA . THR B 1 368 ? 13.398 20.25 -5.16 1 85.12 368 THR B CA 1
ATOM 9103 C C . THR B 1 368 ? 12.461 20.625 -6.309 1 85.12 368 THR B C 1
ATOM 9105 O O . THR B 1 368 ? 11.594 21.484 -6.156 1 85.12 368 THR B O 1
ATOM 9108 N N . GLU B 1 369 ? 12.633 19.969 -7.426 1 83.19 369 GLU B N 1
ATOM 9109 C CA . GLU B 1 369 ? 11.805 20.234 -8.594 1 83.19 369 GLU B CA 1
ATOM 9110 C C . GLU B 1 369 ? 10.359 19.812 -8.359 1 83.19 369 GLU B C 1
ATOM 9112 O O . GLU B 1 369 ? 9.43 20.375 -8.938 1 83.19 369 GLU B O 1
ATOM 9117 N N . SER B 1 370 ? 10.211 18.875 -7.445 1 80.44 370 SER B N 1
ATOM 9118 C CA . SER B 1 370 ? 8.867 18.406 -7.133 1 80.44 370 SER B CA 1
ATOM 9119 C C . SER B 1 370 ? 8.078 19.453 -6.348 1 80.44 370 SER B C 1
ATOM 9121 O O . SER B 1 370 ? 6.852 19.391 -6.297 1 80.44 370 SER B O 1
ATOM 9123 N N . LEU B 1 371 ? 8.805 20.422 -5.801 1 85.88 371 LEU B N 1
ATOM 9124 C CA . LEU B 1 371 ? 8.164 21.484 -5.039 1 85.88 371 LEU B CA 1
ATOM 9125 C C . LEU B 1 371 ? 7.902 22.703 -5.922 1 85.88 371 LEU B C 1
ATOM 9127 O O . LEU B 1 371 ? 7.004 23.484 -5.637 1 85.88 371 LEU B O 1
ATOM 9131 N N . ILE B 1 372 ? 8.75 22.766 -6.93 1 88.31 372 ILE B N 1
ATOM 9132 C CA . ILE B 1 372 ? 8.758 24.047 -7.629 1 88.31 372 ILE B CA 1
ATOM 9133 C C . ILE B 1 372 ? 8.133 23.891 -9.016 1 88.31 372 ILE B C 1
ATOM 9135 O O . ILE B 1 372 ? 7.391 24.75 -9.477 1 88.31 372 ILE B O 1
ATOM 9139 N N . ASN B 1 373 ? 8.406 22.75 -9.648 1 86.38 373 ASN B N 1
ATOM 9140 C CA . ASN B 1 373 ? 7.91 22.562 -11.008 1 86.38 373 ASN B CA 1
ATOM 9141 C C . ASN B 1 373 ? 6.434 22.172 -11.016 1 86.38 373 ASN B C 1
ATOM 9143 O O . ASN B 1 373 ? 6.043 21.188 -10.391 1 86.38 373 ASN B O 1
ATOM 9147 N N . LYS B 1 374 ? 5.664 22.828 -11.773 1 84 374 LYS B N 1
ATOM 9148 C CA . LYS B 1 374 ? 4.211 22.703 -11.812 1 84 374 LYS B CA 1
ATOM 9149 C C . LYS B 1 374 ? 3.799 21.297 -12.242 1 84 374 LYS B C 1
ATOM 9151 O O . LYS B 1 374 ? 2.809 20.75 -11.742 1 84 374 LYS B O 1
ATOM 9156 N N . GLU B 1 375 ? 4.555 20.75 -13.078 1 79.25 375 GLU B N 1
ATOM 9157 C CA . GLU B 1 375 ? 4.199 19.453 -13.641 1 79.25 375 GLU B CA 1
ATOM 9158 C C . GLU B 1 375 ? 4.445 18.328 -12.641 1 79.25 375 GLU B C 1
ATOM 9160 O O . GLU B 1 375 ? 3.773 17.297 -12.68 1 79.25 375 GLU B O 1
ATOM 9165 N N . LYS B 1 376 ? 5.348 18.562 -11.758 1 78.62 376 LYS B N 1
ATOM 9166 C CA . LYS B 1 376 ? 5.742 17.516 -10.828 1 78.62 376 LYS B CA 1
ATOM 9167 C C . LYS B 1 376 ? 5.152 17.75 -9.445 1 78.62 376 LYS B C 1
ATOM 9169 O O . LYS B 1 376 ? 5.184 16.875 -8.578 1 78.62 376 LYS B O 1
ATOM 9174 N N . LEU B 1 377 ? 4.656 18.906 -9.32 1 77.44 377 LEU B N 1
ATOM 9175 C CA . LEU B 1 377 ? 4.215 19.344 -8 1 77.44 377 LEU B CA 1
ATOM 9176 C C . LEU B 1 377 ? 2.934 18.625 -7.59 1 77.44 377 LEU B C 1
ATOM 9178 O O . LEU B 1 377 ? 1.984 18.547 -8.375 1 77.44 377 LEU B O 1
ATOM 9182 N N . LYS B 1 378 ? 3.057 17.984 -6.43 1 73.06 378 LYS B N 1
ATOM 9183 C CA . LYS B 1 378 ? 1.833 17.453 -5.832 1 73.06 378 LYS B CA 1
ATOM 9184 C C . LYS B 1 378 ? 1.028 18.562 -5.152 1 73.06 378 LYS B C 1
ATOM 9186 O O . LYS B 1 378 ? 1.191 18.812 -3.957 1 73.06 378 LYS B O 1
ATOM 9191 N N . LYS B 1 379 ? 0.092 19.109 -5.734 1 74.25 379 LYS B N 1
ATOM 9192 C CA . LYS B 1 379 ? -0.609 20.328 -5.367 1 74.25 379 LYS B CA 1
ATOM 9193 C C . LYS B 1 379 ? -1.448 20.141 -4.109 1 74.25 379 LYS B C 1
ATOM 9195 O O . LYS B 1 379 ? -1.736 21.094 -3.391 1 74.25 379 LYS B O 1
ATOM 9200 N N . MET B 1 380 ? -1.702 18.906 -3.82 1 72.12 380 MET B N 1
ATOM 9201 C CA . MET B 1 380 ? -2.668 18.703 -2.744 1 72.12 380 MET B CA 1
ATOM 9202 C C . MET B 1 380 ? -1.961 18.453 -1.419 1 72.12 380 MET B C 1
ATOM 9204 O O . MET B 1 380 ? -2.598 18.438 -0.364 1 72.12 380 MET B O 1
ATOM 9208 N N . LYS B 1 381 ? -0.683 18.406 -1.397 1 76.19 381 LYS B N 1
ATOM 9209 C CA . LYS B 1 381 ? 0.05 18.125 -0.165 1 76.19 381 LYS B CA 1
ATOM 9210 C C . LYS B 1 381 ? 0.414 19.422 0.56 1 76.19 381 LYS B C 1
ATOM 9212 O O . LYS B 1 381 ? 1.216 20.219 0.061 1 76.19 381 LYS B O 1
ATOM 9217 N N . VAL B 1 382 ? -0.096 19.609 1.758 1 79.94 382 VAL B N 1
ATOM 9218 C CA . VAL B 1 382 ? 0.088 20.828 2.557 1 79.94 382 VAL B CA 1
ATOM 9219 C C . VAL B 1 382 ? 1.541 20.922 3.014 1 79.94 382 VAL B C 1
ATOM 9221 O O . VAL B 1 382 ? 2.1 22.016 3.09 1 79.94 382 VAL B O 1
ATOM 9224 N N . LYS B 1 383 ? 2.084 19.828 3.275 1 80.06 383 LYS B N 1
ATOM 9225 C CA . LYS B 1 383 ? 3.461 19.812 3.764 1 80.06 383 LYS B CA 1
ATOM 9226 C C . LYS B 1 383 ? 4.41 20.453 2.764 1 80.06 383 LYS B C 1
ATOM 9228 O O . LYS B 1 383 ? 5.336 21.172 3.154 1 80.06 383 LYS B O 1
ATOM 9233 N N . LEU B 1 384 ? 4.125 20.281 1.548 1 83.62 384 LEU B N 1
ATOM 9234 C CA . LEU B 1 384 ? 4.977 20.828 0.503 1 83.62 384 LEU B CA 1
ATOM 9235 C C . LEU B 1 384 ? 4.824 22.344 0.422 1 83.62 384 LEU B C 1
ATOM 9237 O O . LEU B 1 384 ? 5.793 23.047 0.142 1 83.62 384 LEU B O 1
ATOM 9241 N N . ALA B 1 385 ? 3.625 22.812 0.706 1 89.19 385 ALA B N 1
ATOM 9242 C CA . ALA B 1 385 ? 3.41 24.266 0.727 1 89.19 385 ALA B CA 1
ATOM 9243 C C . ALA B 1 385 ? 4.18 24.906 1.872 1 89.19 385 ALA B C 1
ATOM 9245 O O . ALA B 1 385 ? 4.809 25.953 1.691 1 89.19 385 ALA B O 1
ATOM 9246 N N . ALA B 1 386 ? 4.145 24.281 2.988 1 89.12 386 ALA B N 1
ATOM 9247 C CA . ALA B 1 386 ? 4.836 24.812 4.16 1 89.12 386 ALA B CA 1
ATOM 9248 C C . ALA B 1 386 ? 6.348 24.812 3.949 1 89.12 386 ALA B C 1
ATOM 9250 O O . ALA B 1 386 ? 7.051 25.688 4.465 1 89.12 386 ALA B O 1
ATOM 9251 N N . GLN B 1 387 ? 6.785 23.875 3.148 1 89.56 387 GLN B N 1
ATOM 9252 C CA . GLN B 1 387 ? 8.219 23.797 2.885 1 89.56 387 GLN B CA 1
ATOM 9253 C C . GLN B 1 387 ? 8.672 24.953 1.986 1 89.56 387 GLN B C 1
ATOM 9255 O O . GLN B 1 387 ? 9.805 25.422 2.098 1 89.56 387 GLN B O 1
ATOM 9260 N N . VAL B 1 388 ? 7.789 25.375 1.14 1 92.19 388 VAL B N 1
ATOM 9261 C CA . VAL B 1 388 ? 8.102 26.5 0.277 1 92.19 388 VAL B CA 1
ATOM 9262 C C . VAL B 1 388 ? 8.031 27.797 1.082 1 92.19 388 VAL B C 1
ATOM 9264 O O . VAL B 1 388 ? 8.938 28.625 1.008 1 92.19 388 VAL B O 1
ATOM 9267 N N . PHE B 1 389 ? 6.945 27.906 1.861 1 94 389 PHE B N 1
ATOM 9268 C CA . PHE B 1 389 ? 6.762 29.094 2.684 1 94 389 PHE B CA 1
ATOM 9269 C C . PHE B 1 389 ? 7.516 28.969 4 1 94 389 PHE B C 1
ATOM 9271 O O . PHE B 1 389 ? 6.926 29.078 5.078 1 94 389 PHE B O 1
ATOM 9278 N N . SER B 1 390 ? 8.781 28.734 3.908 1 91.44 390 SER B N 1
ATOM 9279 C CA . SER B 1 390 ? 9.594 28.516 5.102 1 91.44 390 SER B CA 1
ATOM 9280 C C . SER B 1 390 ? 10.586 29.656 5.305 1 91.44 390 SER B C 1
ATOM 9282 O O . SER B 1 390 ? 10.922 30.375 4.355 1 91.44 390 SER B O 1
ATOM 9284 N N . GLN B 1 391 ? 10.977 29.812 6.5 1 89.25 391 GLN B N 1
ATOM 9285 C CA . GLN B 1 391 ? 11.969 30.828 6.848 1 89.25 391 GLN B CA 1
ATOM 9286 C C . GLN B 1 391 ? 13.281 30.578 6.117 1 89.25 391 GLN B C 1
ATOM 9288 O O . GLN B 1 391 ? 13.961 31.531 5.719 1 89.25 391 GLN B O 1
ATOM 9293 N N . ARG B 1 392 ? 13.594 29.406 5.887 1 88.31 392 ARG B N 1
ATOM 9294 C CA . ARG B 1 392 ? 14.852 29.062 5.227 1 88.31 392 ARG B CA 1
ATOM 9295 C C . ARG B 1 392 ? 14.844 29.531 3.773 1 88.31 392 ARG B C 1
ATOM 9297 O O . ARG B 1 392 ? 15.82 30.125 3.303 1 88.31 392 ARG B O 1
ATOM 9304 N N . VAL B 1 393 ? 13.805 29.25 3.104 1 93.12 393 VAL B N 1
ATOM 9305 C CA . VAL B 1 393 ? 13.703 29.672 1.711 1 93.12 393 VAL B CA 1
ATOM 9306 C C . VAL B 1 393 ? 13.688 31.188 1.631 1 93.12 393 VAL B C 1
ATOM 9308 O O . VAL B 1 393 ? 14.344 31.781 0.77 1 93.12 393 VAL B O 1
ATOM 9311 N N . SER B 1 394 ? 12.961 31.781 2.559 1 94.06 394 SER B N 1
ATOM 9312 C CA . SER B 1 394 ? 12.922 33.25 2.611 1 94.06 394 SER B CA 1
ATOM 9313 C C . SER B 1 394 ? 14.312 33.844 2.82 1 94.06 394 SER B C 1
ATOM 9315 O O . SER B 1 394 ? 14.719 34.75 2.104 1 94.06 394 SER B O 1
ATOM 9317 N N . SER B 1 395 ? 15.047 33.281 3.707 1 90.69 395 SER B N 1
ATOM 9318 C CA . SER B 1 395 ? 16.391 33.781 4.016 1 90.69 395 SER B CA 1
ATOM 9319 C C . SER B 1 395 ? 17.344 33.562 2.844 1 90.69 395 SER B C 1
ATOM 9321 O O . SER B 1 395 ? 18.203 34.406 2.58 1 90.69 395 SER B O 1
ATOM 9323 N N . ALA B 1 396 ? 17.188 32.438 2.197 1 91.88 396 ALA B N 1
ATOM 9324 C CA . ALA B 1 396 ? 18.047 32.156 1.042 1 91.88 396 ALA B CA 1
ATOM 9325 C C . ALA B 1 396 ? 17.781 33.156 -0.09 1 91.88 396 ALA B C 1
ATOM 9327 O O . ALA B 1 396 ? 18.719 33.625 -0.734 1 91.88 396 ALA B O 1
ATOM 9328 N N . LEU B 1 397 ? 16.547 33.469 -0.305 1 94 397 LEU B N 1
ATOM 9329 C CA . LEU B 1 397 ? 16.188 34.438 -1.335 1 94 397 LEU B CA 1
ATOM 9330 C C . LEU B 1 397 ? 16.688 35.844 -0.972 1 94 397 LEU B C 1
ATOM 9332 O O . LEU B 1 397 ? 17.203 36.562 -1.827 1 94 397 LEU B O 1
ATOM 9336 N N . ARG B 1 398 ? 16.469 36.125 0.256 1 91.88 398 ARG B N 1
ATOM 9337 C CA . ARG B 1 398 ? 16.906 37.469 0.717 1 91.88 398 ARG B CA 1
ATOM 9338 C C . ARG B 1 398 ? 18.422 37.594 0.599 1 91.88 398 ARG B C 1
ATOM 9340 O O . ARG B 1 398 ? 18.906 38.625 0.122 1 91.88 398 ARG B O 1
ATOM 9347 N N . PHE B 1 399 ? 19.078 36.625 1.026 1 90.62 399 PHE B N 1
ATOM 9348 C CA . PHE B 1 399 ? 20.531 36.625 0.947 1 90.62 399 PHE B CA 1
ATOM 9349 C C . PHE B 1 399 ? 21 36.75 -0.5 1 90.62 399 PHE B C 1
ATOM 9351 O O . PHE B 1 399 ? 21.891 37.562 -0.805 1 90.62 399 PHE B O 1
ATOM 9358 N N . SER B 1 400 ? 20.438 35.969 -1.409 1 92.12 400 SER B N 1
ATOM 9359 C CA . SER B 1 400 ? 20.828 35.969 -2.816 1 92.12 400 SER B CA 1
ATOM 9360 C C . SER B 1 400 ? 20.5 37.312 -3.482 1 92.12 400 SER B C 1
ATOM 9362 O O . SER B 1 400 ? 21.234 37.75 -4.355 1 92.12 400 SER B O 1
ATOM 9364 N N . GLY B 1 401 ? 19.406 37.875 -3.057 1 91.25 401 GLY B N 1
ATOM 9365 C CA . GLY B 1 401 ? 19.047 39.156 -3.582 1 91.25 401 GLY B CA 1
ATOM 9366 C C . GLY B 1 401 ? 19.953 40.281 -3.078 1 91.25 401 GLY B C 1
ATOM 9367 O O . GLY B 1 401 ? 20.391 41.125 -3.852 1 91.25 401 GLY B O 1
ATOM 9368 N N . LYS B 1 402 ? 20.297 40.219 -1.867 1 89.25 402 LYS B N 1
ATOM 9369 C CA . LYS B 1 402 ? 21.125 41.219 -1.222 1 89.25 402 LYS B CA 1
ATOM 9370 C C . LYS B 1 402 ? 22.531 41.25 -1.805 1 89.25 402 LYS B C 1
ATOM 9372 O O . LYS B 1 402 ? 23.141 42.312 -1.947 1 89.25 402 LYS B O 1
ATOM 9377 N N . HIS B 1 403 ? 23.109 40.125 -2.188 1 90.56 403 HIS B N 1
ATOM 9378 C CA . HIS B 1 403 ? 24.5 40.031 -2.639 1 90.56 403 HIS B CA 1
ATOM 9379 C C . HIS B 1 403 ? 24.578 39.969 -4.16 1 90.56 403 HIS B C 1
ATOM 9381 O O . HIS B 1 403 ? 25.625 39.625 -4.723 1 90.56 403 HIS B O 1
ATOM 9387 N N . GLY B 1 404 ? 23.469 40.188 -4.812 1 90.81 404 GLY B N 1
ATOM 9388 C CA . GLY B 1 404 ? 23.453 40.344 -6.258 1 90.81 404 GLY B CA 1
ATOM 9389 C C . GLY B 1 404 ? 23.531 39.031 -7.004 1 90.81 404 GLY B C 1
ATOM 9390 O O . GLY B 1 404 ? 23.812 39 -8.203 1 90.81 404 GLY B O 1
ATOM 9391 N N . ILE B 1 405 ? 23.375 37.969 -6.305 1 91.19 405 ILE B N 1
ATOM 9392 C CA . ILE B 1 405 ? 23.328 36.656 -6.973 1 91.19 405 ILE B CA 1
ATOM 9393 C C . ILE B 1 405 ? 22.047 36.531 -7.773 1 91.19 405 ILE B C 1
ATOM 9395 O O . ILE B 1 405 ? 22.047 36 -8.891 1 91.19 405 ILE B O 1
ATOM 9399 N N . LEU B 1 406 ? 20.953 36.969 -7.18 1 94.44 406 LEU B N 1
ATOM 9400 C CA . LEU B 1 406 ? 19.656 37.062 -7.82 1 94.44 406 LEU B CA 1
ATOM 9401 C C . LEU B 1 406 ? 19.172 38.5 -7.887 1 94.44 406 LEU B C 1
ATOM 9403 O O . LEU B 1 406 ? 19.75 39.375 -7.238 1 94.44 406 LEU B O 1
ATOM 9407 N N . PRO B 1 407 ? 18.172 38.719 -8.68 1 95 407 PRO B N 1
ATOM 9408 C CA . PRO B 1 407 ? 17.672 40.094 -8.758 1 95 407 PRO B CA 1
ATOM 9409 C C . PRO B 1 407 ? 17.172 40.625 -7.414 1 95 407 PRO B C 1
ATOM 9411 O O . PRO B 1 407 ? 16.625 39.844 -6.617 1 95 407 PRO B O 1
ATOM 9414 N N . ALA B 1 408 ? 17.266 41.875 -7.168 1 93.56 408 ALA B N 1
ATOM 9415 C CA . ALA B 1 408 ? 16.859 42.5 -5.918 1 93.56 408 ALA B CA 1
ATOM 9416 C C . ALA B 1 408 ? 15.359 42.312 -5.668 1 93.56 408 ALA B C 1
ATOM 9418 O O . ALA B 1 408 ? 14.914 42.281 -4.52 1 93.56 408 ALA B O 1
ATOM 9419 N N . GLU B 1 409 ? 14.648 42.125 -6.734 1 93.38 409 GLU B N 1
ATOM 9420 C CA . GLU B 1 409 ? 13.211 41.906 -6.637 1 93.38 409 GLU B CA 1
ATOM 9421 C C . GLU B 1 409 ? 12.906 40.656 -5.812 1 93.38 409 GLU B C 1
ATOM 9423 O O . GLU B 1 409 ? 11.789 40.5 -5.301 1 93.38 409 GLU B O 1
ATOM 9428 N N . CYS B 1 410 ? 13.898 39.812 -5.648 1 95.94 410 CYS B N 1
ATOM 9429 C CA . CYS B 1 410 ? 13.711 38.562 -4.914 1 95.94 410 CYS B CA 1
ATOM 9430 C C . CYS B 1 410 ? 13.453 38.844 -3.436 1 95.94 410 CYS B C 1
ATOM 9432 O O . CYS B 1 410 ? 12.906 37.969 -2.73 1 95.94 410 CYS B O 1
ATOM 9434 N N . GLU B 1 411 ? 13.789 39.969 -3.008 1 94.44 411 GLU B N 1
ATOM 9435 C CA . GLU B 1 411 ? 13.531 40.344 -1.62 1 94.44 411 GLU B CA 1
ATOM 9436 C C . GLU B 1 411 ? 12.039 40.438 -1.347 1 94.44 411 GLU B C 1
ATOM 9438 O O . GLU B 1 411 ? 11.578 40.125 -0.242 1 94.44 411 GLU B O 1
ATOM 9443 N N . GLY B 1 412 ? 11.266 40.906 -2.375 1 96.12 412 GLY B N 1
ATOM 9444 C CA . GLY B 1 412 ? 9.82 40.938 -2.232 1 96.12 412 GLY B CA 1
ATOM 9445 C C . GLY B 1 412 ? 9.203 39.562 -2.006 1 96.12 412 GLY B C 1
ATOM 9446 O O . GLY B 1 412 ? 8.336 39.406 -1.148 1 96.12 412 GLY B O 1
ATOM 9447 N N . THR B 1 413 ? 9.711 38.656 -2.789 1 97.56 413 THR B N 1
ATOM 9448 C CA . THR B 1 413 ? 9.234 37.281 -2.617 1 97.56 413 THR B CA 1
ATOM 9449 C C . THR B 1 413 ? 9.656 36.719 -1.256 1 97.56 413 THR B C 1
ATOM 9451 O O . THR B 1 413 ? 8.891 36 -0.607 1 97.56 413 THR B O 1
ATOM 9454 N N . ALA B 1 414 ? 10.836 37.062 -0.83 1 96.31 414 ALA B N 1
ATOM 9455 C CA . ALA B 1 414 ? 11.328 36.625 0.476 1 96.31 414 ALA B CA 1
ATOM 9456 C C . ALA B 1 414 ? 10.422 37.125 1.596 1 96.31 414 ALA B C 1
ATOM 9458 O O . ALA B 1 414 ? 10.062 36.375 2.5 1 96.31 414 ALA B O 1
ATOM 9459 N N . ASP B 1 415 ? 10.062 38.344 1.529 1 96.12 415 ASP B N 1
ATOM 9460 C CA . ASP B 1 415 ? 9.18 38.938 2.535 1 96.12 415 ASP B CA 1
ATOM 9461 C C . ASP B 1 415 ? 7.809 38.281 2.523 1 96.12 415 ASP B C 1
ATOM 9463 O O . ASP B 1 415 ? 7.227 38.031 3.582 1 96.12 415 ASP B O 1
ATOM 9467 N N . PHE B 1 416 ? 7.352 38.094 1.336 1 97.62 416 PHE B N 1
ATOM 9468 C CA . PHE B 1 416 ? 6.059 37.438 1.17 1 97.62 416 PHE B CA 1
ATOM 9469 C C . PHE B 1 416 ? 6.051 36.062 1.853 1 97.62 416 PHE B C 1
ATOM 9471 O O . PHE B 1 416 ? 5.113 35.75 2.582 1 97.62 416 PHE B O 1
ATOM 9478 N N . LEU B 1 417 ? 7.117 35.281 1.636 1 96.56 417 LEU B N 1
ATOM 9479 C CA . LEU B 1 417 ? 7.227 33.969 2.232 1 96.56 417 LEU B CA 1
ATOM 9480 C C . LEU B 1 417 ? 7.301 34.062 3.752 1 96.56 417 LEU B C 1
ATOM 9482 O O . LEU B 1 417 ? 6.676 33.25 4.457 1 96.56 417 LEU B O 1
ATOM 9486 N N . LEU B 1 418 ? 8.008 34.969 4.219 1 94.5 418 LEU B N 1
ATOM 9487 C CA . LEU B 1 418 ? 8.195 35.125 5.66 1 94.5 418 LEU B CA 1
ATOM 9488 C C . LEU B 1 418 ? 6.887 35.5 6.34 1 94.5 418 LEU B C 1
ATOM 9490 O O . LEU B 1 418 ? 6.605 35.062 7.453 1 94.5 418 LEU B O 1
ATOM 9494 N N . ILE B 1 419 ? 6.121 36.375 5.711 1 96.38 419 ILE B N 1
ATOM 9495 C CA . ILE B 1 419 ? 4.828 36.781 6.238 1 96.38 419 ILE B CA 1
ATOM 9496 C C . ILE B 1 419 ? 3.934 35.562 6.469 1 96.38 419 ILE B C 1
ATOM 9498 O O . ILE B 1 419 ? 3.367 35.406 7.551 1 96.38 419 ILE B O 1
ATOM 9502 N N . PHE B 1 420 ? 3.869 34.75 5.516 1 96.75 420 PHE B N 1
ATOM 9503 C CA . PHE B 1 420 ? 2.957 33.625 5.609 1 96.75 420 PHE B CA 1
ATOM 9504 C C . PHE B 1 420 ? 3.539 32.531 6.5 1 96.75 420 PHE B C 1
ATOM 9506 O O . PHE B 1 420 ? 2.799 31.734 7.078 1 96.75 420 PHE B O 1
ATOM 9513 N N . ASP B 1 421 ? 4.871 32.469 6.598 1 94.5 421 ASP B N 1
ATOM 9514 C CA . ASP B 1 421 ? 5.48 31.547 7.559 1 94.5 421 ASP B CA 1
ATOM 9515 C C . ASP B 1 421 ? 5.086 31.906 8.984 1 94.5 421 ASP B C 1
ATOM 9517 O O . ASP B 1 421 ? 4.684 31.047 9.766 1 94.5 421 ASP B O 1
ATOM 9521 N N . LYS B 1 422 ? 5.172 33.188 9.297 1 93.75 422 LYS B N 1
ATOM 9522 C CA . LYS B 1 422 ? 4.812 33.656 10.625 1 93.75 422 LYS B CA 1
ATOM 9523 C C . LYS B 1 422 ? 3.311 33.531 10.867 1 93.75 422 LYS B C 1
ATOM 9525 O O . LYS B 1 422 ? 2.887 33.156 11.961 1 93.75 422 LYS B O 1
ATOM 9530 N N . LEU B 1 423 ? 2.607 33.875 9.852 1 95.88 423 LEU B N 1
ATOM 9531 C CA . LEU B 1 423 ? 1.157 33.781 9.961 1 95.88 423 LEU B CA 1
ATOM 9532 C C . LEU B 1 423 ? 0.73 32.312 10.203 1 95.88 423 LEU B C 1
ATOM 9534 O O . LEU B 1 423 ? -0.113 32.062 11.055 1 95.88 423 LEU B O 1
ATOM 9538 N N . PHE B 1 424 ? 1.272 31.438 9.445 1 94.81 424 PHE B N 1
ATOM 9539 C CA . PHE B 1 424 ? 0.967 30.016 9.594 1 94.81 424 PHE B CA 1
ATOM 9540 C C . PHE B 1 424 ? 1.34 29.531 10.992 1 94.81 424 PHE B C 1
ATOM 9542 O O . PHE B 1 424 ? 0.565 28.828 11.633 1 94.81 424 PHE B O 1
ATOM 9549 N N . ASP B 1 425 ? 2.475 29.891 11.484 1 91.94 425 ASP B N 1
ATOM 9550 C CA . ASP B 1 425 ? 2.932 29.5 12.812 1 91.94 425 ASP B CA 1
ATOM 9551 C C . ASP B 1 425 ? 2.004 30.031 13.898 1 91.94 425 ASP B C 1
ATOM 9553 O O . ASP B 1 425 ? 1.747 29.359 14.898 1 91.94 425 ASP B O 1
ATOM 9557 N N . SER B 1 426 ? 1.486 31.188 13.742 1 94.88 426 SER B N 1
ATOM 9558 C CA . SER B 1 426 ? 0.638 31.828 14.742 1 94.88 426 SER B CA 1
ATOM 9559 C C . SER B 1 426 ? -0.692 31.094 14.891 1 94.88 426 SER B C 1
ATOM 9561 O O . SER B 1 426 ? -1.323 31.156 15.945 1 94.88 426 SER B O 1
ATOM 9563 N N . PHE B 1 427 ? -1.121 30.422 13.844 1 95.19 427 PHE B N 1
ATOM 9564 C CA . PHE B 1 427 ? -2.389 29.703 13.883 1 95.19 427 PHE B CA 1
ATOM 9565 C C . PHE B 1 427 ? -2.158 28.203 14.023 1 95.19 427 PHE B C 1
ATOM 9567 O O . PHE B 1 427 ? -3.1 27.406 13.922 1 95.19 427 PHE B O 1
ATOM 9574 N N . ASN B 1 428 ? -0.908 27.781 14.203 1 89.38 428 ASN B N 1
ATOM 9575 C CA . ASN B 1 428 ? -0.584 26.359 14.281 1 89.38 428 ASN B CA 1
ATOM 9576 C C . ASN B 1 428 ? 0.304 26.062 15.484 1 89.38 428 ASN B C 1
ATOM 9578 O O . ASN B 1 428 ? 1.119 25.125 15.445 1 89.38 428 ASN B O 1
ATOM 9582 N N . GLY B 1 429 ? 0.151 26.797 16.469 1 86.5 429 GLY B N 1
ATOM 9583 C CA . GLY B 1 429 ? 0.928 26.578 17.672 1 86.5 429 GLY B CA 1
ATOM 9584 C C . GLY B 1 429 ? 0.562 25.297 18.391 1 86.5 429 GLY B C 1
ATOM 9585 O O . GLY B 1 429 ? -0.609 24.906 18.438 1 86.5 429 GLY B O 1
ATOM 9586 N N . HIS B 1 430 ? 1.602 24.516 18.984 1 80.12 430 HIS B N 1
ATOM 9587 C CA . HIS B 1 430 ? 1.296 23.188 19.531 1 80.12 430 HIS B CA 1
ATOM 9588 C C . HIS B 1 430 ? 1.729 23.078 20.984 1 80.12 430 HIS B C 1
ATOM 9590 O O . HIS B 1 430 ? 1.471 22.062 21.641 1 80.12 430 HIS B O 1
ATOM 9596 N N . SER B 1 431 ? 2.355 24.062 21.5 1 78.06 431 SER B N 1
ATOM 9597 C CA . SER B 1 431 ? 2.906 23.875 22.844 1 78.06 431 SER B CA 1
ATOM 9598 C C . SER B 1 431 ? 2.479 25 23.781 1 78.06 431 SER B C 1
ATOM 9600 O O . SER B 1 431 ? 2.332 26.141 23.359 1 78.06 431 SER B O 1
ATOM 9602 N N . TYR B 1 432 ? 2.182 24.547 25.016 1 77 432 TYR B N 1
ATOM 9603 C CA . TYR B 1 432 ? 1.923 25.547 26.047 1 77 432 TYR B CA 1
ATOM 9604 C C . TYR B 1 432 ? 3.223 26.172 26.547 1 77 432 TYR B C 1
ATOM 9606 O O . TYR B 1 432 ? 3.219 27.281 27.094 1 77 432 TYR B O 1
ATOM 9614 N N . GLN B 1 433 ? 4.262 25.312 26.234 1 72.06 433 GLN B N 1
ATOM 9615 C CA . GLN B 1 433 ? 5.566 25.797 26.672 1 72.06 433 GLN B CA 1
ATOM 9616 C C . GLN B 1 433 ? 6.211 26.688 25.609 1 72.06 433 GLN B C 1
ATOM 9618 O O . GLN B 1 433 ? 5.906 26.562 24.422 1 72.06 433 GLN B O 1
ATOM 9623 N N . ASP B 1 434 ? 6.887 27.562 26.062 1 64.25 434 ASP B N 1
ATOM 9624 C CA . ASP B 1 434 ? 7.574 28.469 25.141 1 64.25 434 ASP B CA 1
ATOM 9625 C C . ASP B 1 434 ? 8.508 27.703 24.203 1 64.25 434 ASP B C 1
ATOM 9627 O O . ASP B 1 434 ? 9.328 26.906 24.656 1 64.25 434 ASP B O 1
ATOM 9631 N N . ASP B 1 435 ? 8.078 27.562 22.984 1 62.59 435 ASP B N 1
ATOM 9632 C CA . ASP B 1 435 ? 8.875 26.938 21.938 1 62.59 435 ASP B CA 1
ATOM 9633 C C . ASP B 1 435 ? 9.945 27.891 21.422 1 62.59 435 ASP B C 1
ATOM 9635 O O . ASP B 1 435 ? 9.93 29.078 21.734 1 62.59 435 ASP B O 1
ATOM 9639 N N . SER B 1 436 ? 10.891 27.375 20.781 1 63.03 436 SER B N 1
ATOM 9640 C CA . SER B 1 436 ? 11.969 28.141 20.156 1 63.03 436 SER B CA 1
ATOM 9641 C C . SER B 1 436 ? 11.43 29.156 19.172 1 63.03 436 SER B C 1
ATOM 9643 O O . SER B 1 436 ? 12 30.234 19.016 1 63.03 436 SER B O 1
ATOM 9645 N N . LYS B 1 437 ? 10.312 28.859 18.562 1 73.62 437 LYS B N 1
ATOM 9646 C CA . LYS B 1 437 ? 9.719 29.859 17.688 1 73.62 437 LYS B CA 1
ATOM 9647 C C . LYS B 1 437 ? 8.609 30.625 18.391 1 73.62 437 LYS B C 1
ATOM 9649 O O . LYS B 1 437 ? 7.668 30.016 18.922 1 73.62 437 LYS B O 1
ATOM 9654 N N . MET B 1 438 ? 8.648 31.812 18.391 1 79.56 438 MET B N 1
ATOM 9655 C CA . MET B 1 438 ? 7.828 32.75 19.156 1 79.56 438 MET B CA 1
ATOM 9656 C C . MET B 1 438 ? 6.348 32.531 18.891 1 79.56 438 MET B C 1
ATOM 9658 O O . MET B 1 438 ? 5.543 32.469 19.812 1 79.56 438 MET B O 1
ATOM 9662 N N . TYR B 1 439 ? 5.934 32.281 17.703 1 87 439 TYR B N 1
ATOM 9663 C CA . TYR B 1 439 ? 4.52 32.25 17.359 1 87 439 TYR B CA 1
ATOM 9664 C C . TYR B 1 439 ? 3.953 30.844 17.406 1 87 439 TYR B C 1
ATOM 9666 O O . TYR B 1 439 ? 2.75 30.641 17.219 1 87 439 TYR B O 1
ATOM 9674 N N . LYS B 1 440 ? 4.816 29.844 17.672 1 85.62 440 LYS B N 1
ATOM 9675 C CA . LYS B 1 440 ? 4.336 28.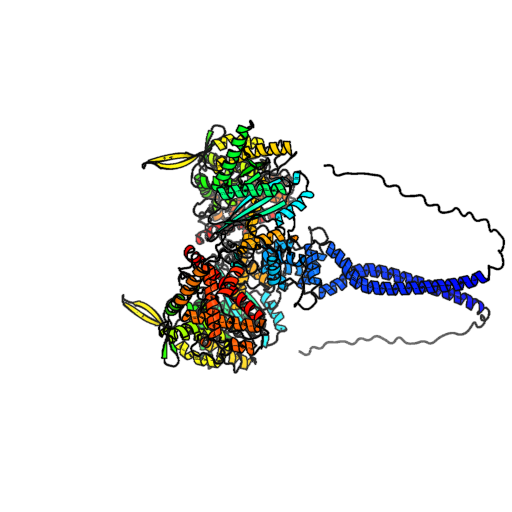469 17.797 1 85.62 440 LYS B CA 1
ATOM 9676 C C . LYS B 1 440 ? 3.871 28.172 19.219 1 85.62 440 LYS B C 1
ATOM 9678 O O . LYS B 1 440 ? 3.357 27.094 19.5 1 85.62 440 LYS B O 1
ATOM 9683 N N . SER B 1 441 ? 3.912 29.188 20.062 1 86.06 441 SER B N 1
ATOM 9684 C CA . SER B 1 441 ? 3.459 29.047 21.438 1 86.06 441 SER B CA 1
ATOM 9685 C C . SER B 1 441 ? 1.96 29.312 21.562 1 86.06 441 SER B C 1
ATOM 9687 O O . SER B 1 441 ? 1.31 29.672 20.578 1 86.06 441 SER B O 1
ATOM 9689 N N . CYS B 1 442 ? 1.402 29.109 22.703 1 89.12 442 CYS B N 1
ATOM 9690 C CA . CYS B 1 442 ? -0.028 29.297 22.922 1 89.12 442 CYS B CA 1
ATOM 9691 C C . CYS B 1 442 ? -0.382 30.781 22.969 1 89.12 442 CYS B C 1
ATOM 9693 O O . CYS B 1 442 ? 0.481 31.625 23.219 1 89.12 442 CYS B O 1
ATOM 9695 N N . VAL B 1 443 ? -1.596 31.109 22.672 1 93.06 443 VAL B N 1
ATOM 9696 C CA . VAL B 1 443 ? -2.105 32.469 22.734 1 93.06 443 VAL B CA 1
ATOM 9697 C C . VAL B 1 443 ? -2.533 32.812 24.156 1 93.06 443 VAL B C 1
ATOM 9699 O O . VAL B 1 443 ? -3.307 32.062 24.766 1 93.06 443 VAL B O 1
ATOM 9702 N N . LYS B 1 444 ? -1.965 33.812 24.641 1 92.19 444 LYS B N 1
ATOM 9703 C CA . LYS B 1 444 ? -2.312 34.375 25.953 1 92.19 444 LYS B CA 1
ATOM 9704 C C . LYS B 1 444 ? -2.639 35.844 25.828 1 92.19 444 LYS B C 1
ATOM 9706 O O . LYS B 1 444 ? -2.453 36.469 24.766 1 92.19 444 LYS B O 1
ATOM 9711 N N . LYS B 1 445 ? -3.225 36.469 26.781 1 88.06 445 LYS B N 1
ATOM 9712 C CA . LYS B 1 445 ? -3.65 37.844 26.75 1 88.06 445 LYS B CA 1
ATOM 9713 C C . LYS B 1 445 ? -2.518 38.781 26.297 1 88.06 445 LYS B C 1
ATOM 9715 O O . LYS B 1 445 ? -2.734 39.688 25.484 1 88.06 445 LYS B O 1
ATOM 9720 N N . ASN B 1 446 ? -1.281 38.531 26.609 1 85.38 446 ASN B N 1
ATOM 9721 C CA . ASN B 1 446 ? -0.164 39.375 26.219 1 85.38 446 ASN B CA 1
ATOM 9722 C C . ASN B 1 446 ? 0.831 38.625 25.344 1 85.38 446 ASN B C 1
ATOM 9724 O O . ASN B 1 446 ? 2.02 38.969 25.328 1 85.38 446 ASN B O 1
ATOM 9728 N N . SER B 1 447 ? 0.199 37.75 24.625 1 89.19 447 SER B N 1
ATOM 9729 C CA . SER B 1 447 ? 1.101 37.031 23.75 1 89.19 447 SER B CA 1
ATOM 9730 C C . SER B 1 447 ? 1.388 37.812 22.469 1 89.19 447 SER B C 1
ATOM 9732 O O . SER B 1 447 ? 0.6 38.688 22.078 1 89.19 447 SER B O 1
ATOM 9734 N N . PRO B 1 448 ? 2.518 37.625 21.828 1 91.25 448 PRO B N 1
ATOM 9735 C CA . PRO B 1 448 ? 2.922 38.375 20.641 1 91.25 448 PRO B CA 1
ATOM 9736 C C . PRO B 1 448 ? 1.998 38.156 19.453 1 91.25 448 PRO B C 1
ATOM 9738 O O . PRO B 1 448 ? 2.096 38.875 18.453 1 91.25 448 PRO B O 1
ATOM 9741 N N . HIS B 1 449 ? 1.059 37.281 19.547 1 94.19 449 HIS B N 1
ATOM 9742 C CA . HIS B 1 449 ? 0.168 36.938 18.438 1 94.19 449 HIS B CA 1
ATOM 9743 C C . HIS B 1 449 ? -0.683 38.156 18.031 1 94.19 449 HIS B C 1
ATOM 9745 O O . HIS B 1 449 ? -0.815 38.438 16.844 1 94.19 449 HIS B O 1
ATOM 9751 N N . PHE B 1 450 ? -1.187 38.875 18.969 1 95.56 450 PHE B N 1
ATOM 9752 C CA . PHE B 1 450 ? -2.109 39.969 18.688 1 95.56 450 PHE B CA 1
ATOM 9753 C C . PHE B 1 450 ? -1.396 41.094 17.953 1 95.56 450 PHE B C 1
ATOM 9755 O O . PHE B 1 450 ? -1.938 41.656 17.016 1 95.56 450 PHE B O 1
ATOM 9762 N N . GLN B 1 451 ? -0.227 41.312 18.359 1 95 451 GLN B N 1
ATOM 9763 C CA . GLN B 1 451 ? 0.557 42.344 17.688 1 95 451 GLN B CA 1
ATOM 9764 C C . GLN B 1 451 ? 0.888 41.938 16.25 1 95 451 GLN B C 1
ATOM 9766 O O . GLN B 1 451 ? 0.812 42.75 15.336 1 95 451 GLN B O 1
ATOM 9771 N N . LEU B 1 452 ? 1.303 40.719 16.109 1 95.44 452 LEU B N 1
ATOM 9772 C CA . LEU B 1 452 ? 1.601 40.219 14.773 1 95.44 452 LEU B CA 1
ATOM 9773 C C . LEU B 1 452 ? 0.396 40.375 13.852 1 95.44 452 LEU B C 1
ATOM 9775 O O . LEU B 1 452 ? 0.532 40.812 12.719 1 95.44 452 LEU B O 1
ATOM 9779 N N . TRP B 1 453 ? -0.789 40 14.352 1 96.88 453 TRP B N 1
ATOM 9780 C CA . TRP B 1 453 ? -2.012 40.031 13.555 1 96.88 453 TRP B CA 1
ATOM 9781 C C . TRP B 1 453 ? -2.371 41.469 13.164 1 96.88 453 TRP B C 1
ATOM 9783 O O . TRP B 1 453 ? -2.746 41.719 12.016 1 96.88 453 TRP B O 1
ATOM 9793 N N . ASP B 1 454 ? -2.195 42.281 14.094 1 96.12 454 ASP B N 1
ATOM 9794 C CA . ASP B 1 454 ? -2.492 43.688 13.82 1 96.12 454 ASP B CA 1
ATOM 9795 C C . ASP B 1 454 ? -1.527 44.281 12.781 1 96.12 454 ASP B C 1
ATOM 9797 O O . ASP B 1 454 ? -1.925 45.062 11.93 1 96.12 454 ASP B O 1
ATOM 9801 N N . ASP B 1 455 ? -0.292 43.875 12.875 1 95.12 455 ASP B N 1
ATOM 9802 C CA . ASP B 1 455 ? 0.73 44.344 11.953 1 95.12 455 ASP B CA 1
ATOM 9803 C C . ASP B 1 455 ? 0.509 43.812 10.547 1 95.12 455 ASP B C 1
ATOM 9805 O O . ASP B 1 455 ? 0.795 44.469 9.555 1 95.12 455 ASP B O 1
ATOM 9809 N N . LEU B 1 456 ? 0.017 42.625 10.461 1 96.44 456 LEU B N 1
ATOM 9810 C CA . LEU B 1 456 ? -0.056 41.938 9.18 1 96.44 456 LEU B CA 1
ATOM 9811 C C . LEU B 1 456 ? -1.364 42.25 8.461 1 96.44 456 LEU B C 1
ATOM 9813 O O . LEU B 1 456 ? -1.464 42.094 7.242 1 96.44 456 LEU B O 1
ATOM 9817 N N . LEU B 1 457 ? -2.436 42.688 9.148 1 97 457 LEU B N 1
ATOM 9818 C CA . LEU B 1 457 ? -3.766 42.875 8.586 1 97 457 LEU B CA 1
ATOM 9819 C C . LEU B 1 457 ? -3.717 43.875 7.418 1 97 457 LEU B C 1
ATOM 9821 O O . LEU B 1 457 ? -4.242 43.562 6.34 1 97 457 LEU B O 1
ATOM 9825 N N . PRO B 1 458 ? -2.977 45 7.543 1 96.5 458 PRO B N 1
ATOM 9826 C CA . PRO B 1 458 ? -2.92 45.938 6.406 1 96.5 458 PRO B CA 1
ATOM 9827 C C . PRO B 1 458 ? -2.184 45.344 5.203 1 96.5 458 PRO B C 1
ATOM 9829 O O . PRO B 1 458 ? -2.572 45.594 4.059 1 96.5 458 PRO B O 1
ATOM 9832 N N . THR B 1 459 ? -1.156 44.656 5.48 1 97.19 459 THR B N 1
ATOM 9833 C CA . THR B 1 459 ? -0.399 44.031 4.406 1 97.19 459 THR B CA 1
ATOM 9834 C C . THR B 1 459 ? -1.252 42.969 3.678 1 97.19 459 THR B C 1
ATOM 9836 O O . THR B 1 459 ? -1.269 42.938 2.445 1 97.19 459 THR B O 1
ATOM 9839 N N . LEU B 1 460 ? -1.959 42.156 4.445 1 97.75 460 LEU B N 1
ATOM 9840 C CA . LEU B 1 460 ? -2.814 41.125 3.855 1 97.75 460 LEU B CA 1
ATOM 9841 C C . LEU B 1 460 ? -3.912 41.75 3.008 1 97.75 460 LEU B C 1
ATOM 9843 O O . LEU B 1 460 ? -4.227 41.25 1.922 1 97.75 460 LEU B O 1
ATOM 9847 N N . GLU B 1 461 ? -4.484 42.844 3.453 1 97.31 461 GLU B N 1
ATOM 9848 C CA . GLU B 1 461 ? -5.559 43.5 2.74 1 97.31 461 GLU B CA 1
ATOM 9849 C C . GLU B 1 461 ? -5.047 44.125 1.444 1 97.31 461 GLU B C 1
ATOM 9851 O O . GLU B 1 461 ? -5.816 44.344 0.503 1 97.31 461 GLU B O 1
ATOM 9856 N N . SER B 1 462 ? -3.785 44.375 1.402 1 97.25 462 SER B N 1
ATOM 9857 C CA . SER B 1 462 ? -3.199 45.031 0.235 1 97.25 462 SER B CA 1
ATOM 9858 C C . SER B 1 462 ? -2.82 44 -0.835 1 97.25 462 SER B C 1
ATOM 9860 O O . SER B 1 462 ? -2.586 44.375 -1.989 1 97.25 462 SER B O 1
ATOM 9862 N N . ILE B 1 463 ? -2.762 42.75 -0.564 1 97.75 463 ILE B N 1
ATOM 9863 C CA . ILE B 1 463 ? -2.262 41.75 -1.483 1 97.75 463 ILE B CA 1
ATOM 9864 C C . ILE B 1 463 ? -3.221 41.594 -2.664 1 97.75 463 ILE B C 1
ATOM 9866 O O . ILE B 1 463 ? -4.43 41.469 -2.475 1 97.75 463 ILE B O 1
ATOM 9870 N N . ARG B 1 464 ? -2.693 41.719 -3.869 1 97.25 464 ARG B N 1
ATOM 9871 C CA . ARG B 1 464 ? -3.439 41.5 -5.105 1 97.25 464 ARG B CA 1
ATOM 9872 C C . ARG B 1 464 ? -2.684 40.594 -6.055 1 97.25 464 ARG B C 1
ATOM 9874 O O . ARG B 1 464 ? -1.463 40.688 -6.195 1 97.25 464 ARG B O 1
ATOM 9881 N N . PHE B 1 465 ? -3.383 39.625 -6.59 1 96.75 465 PHE B N 1
ATOM 9882 C CA . PHE B 1 465 ? -2.779 38.719 -7.559 1 96.75 465 PHE B CA 1
ATOM 9883 C C . PHE B 1 465 ? -3.092 39.156 -8.984 1 96.75 465 PHE B C 1
ATOM 9885 O O . PHE B 1 465 ? -4.207 39.594 -9.273 1 96.75 465 PHE B O 1
ATOM 9892 N N . LYS B 1 466 ? -2.133 39.094 -9.812 1 94.5 466 LYS B N 1
ATOM 9893 C CA . LYS B 1 466 ? -2.256 39.5 -11.211 1 94.5 466 LYS B CA 1
ATOM 9894 C C . LYS B 1 466 ? -2.979 38.438 -12.039 1 94.5 466 LYS B C 1
ATOM 9896 O O . LYS B 1 466 ? -2.574 37.281 -12.055 1 94.5 466 LYS B O 1
ATOM 9901 N N . SER B 1 467 ? -4.062 38.719 -12.594 1 89.94 467 SER B N 1
ATOM 9902 C CA . SER B 1 467 ? -4.793 37.844 -13.492 1 89.94 467 SER B CA 1
ATOM 9903 C C . SER B 1 467 ? -4.973 38.469 -14.867 1 89.94 467 SER B C 1
ATOM 9905 O O . SER B 1 467 ? -5.145 39.656 -14.984 1 89.94 467 SER B O 1
ATOM 9907 N N . ILE B 1 468 ? -4.73 37.688 -15.93 1 88 468 ILE B N 1
ATOM 9908 C CA . ILE B 1 468 ? -4.875 38.156 -17.297 1 88 468 ILE B CA 1
ATOM 9909 C C . ILE B 1 468 ? -6.184 37.625 -17.891 1 88 468 ILE B C 1
ATOM 9911 O O . ILE B 1 468 ? -6.434 36.438 -17.906 1 88 468 ILE B O 1
ATOM 9915 N N . SER B 1 469 ? -7.086 38.406 -18.047 1 83.94 469 SER B N 1
ATOM 9916 C CA . SER B 1 469 ? -8.336 38.031 -18.688 1 83.94 469 SER B CA 1
ATOM 9917 C C . SER B 1 469 ? -8.438 38.625 -20.094 1 83.94 469 SER B C 1
ATOM 9919 O O . SER B 1 469 ? -7.973 39.75 -20.344 1 83.94 469 SER B O 1
ATOM 9921 N N . LYS B 1 470 ? -8.75 37.875 -21.078 1 76.12 470 LYS B N 1
ATOM 9922 C CA . LYS B 1 470 ? -8.914 38.312 -22.453 1 76.12 470 LYS B CA 1
ATOM 9923 C C . LYS B 1 470 ? -10.312 38.875 -22.703 1 76.12 470 LYS B C 1
ATOM 9925 O O . LYS B 1 470 ? -11.305 38.188 -22.5 1 76.12 470 LYS B O 1
ATOM 9930 N N . LYS B 1 471 ? -10.422 40.156 -22.672 1 76.12 471 LYS B N 1
ATOM 9931 C CA . LYS B 1 471 ? -11.688 40.781 -23.078 1 76.12 471 LYS B CA 1
ATOM 9932 C C . LYS B 1 471 ? -11.555 41.438 -24.438 1 76.12 471 LYS B C 1
ATOM 9934 O O . LYS B 1 471 ? -10.711 42.312 -24.625 1 76.12 471 LYS B O 1
ATOM 9939 N N . ASN B 1 472 ? -12.414 41.125 -25.375 1 75.81 472 ASN B N 1
ATOM 9940 C CA . ASN B 1 472 ? -12.477 41.656 -26.75 1 75.81 472 ASN B CA 1
ATOM 9941 C C . ASN B 1 472 ? -11.125 41.562 -27.438 1 75.81 472 ASN B C 1
ATOM 9943 O O . ASN B 1 472 ? -10.703 42.5 -28.109 1 75.81 472 ASN B O 1
ATOM 9947 N N . GLY B 1 473 ? -10.297 40.406 -27.141 1 74.88 473 GLY B N 1
ATOM 9948 C CA . GLY B 1 473 ? -9.039 40.156 -27.828 1 74.88 473 GLY B CA 1
ATOM 9949 C C . GLY B 1 473 ? -7.859 40.844 -27.188 1 74.88 473 GLY B C 1
ATOM 9950 O O . GLY B 1 473 ? -6.715 40.688 -27.609 1 74.88 473 GLY B O 1
ATOM 9951 N N . ILE B 1 474 ? -8.156 41.781 -26.25 1 80.94 474 ILE B N 1
ATOM 9952 C CA . ILE B 1 474 ? -7.074 42.5 -25.609 1 80.94 474 ILE B CA 1
ATOM 9953 C C . ILE B 1 474 ? -6.828 41.938 -24.203 1 80.94 474 ILE B C 1
ATOM 9955 O O . ILE B 1 474 ? -7.773 41.688 -23.453 1 80.94 474 ILE B O 1
ATOM 9959 N N . ASP B 1 475 ? -5.598 41.594 -23.969 1 82.19 475 ASP B N 1
ATOM 9960 C CA . ASP B 1 475 ? -5.211 41.094 -22.641 1 82.19 475 ASP B CA 1
ATOM 9961 C C . ASP B 1 475 ? -5.395 42.188 -21.594 1 82.19 475 ASP B C 1
ATOM 9963 O O . ASP B 1 475 ? -4.812 43.281 -21.688 1 82.19 475 ASP B O 1
ATOM 9967 N N . GLN B 1 476 ? -6.418 42.031 -20.859 1 87.56 476 GLN B N 1
ATOM 9968 C CA . GLN B 1 476 ? -6.617 42.969 -19.734 1 87.56 476 GLN B CA 1
ATOM 9969 C C . GLN B 1 476 ? -6.043 42.375 -18.453 1 87.56 476 GLN B C 1
ATOM 9971 O O . GLN B 1 476 ? -6.348 41.25 -18.078 1 87.56 476 GLN B O 1
ATOM 9976 N N . ILE B 1 477 ? -5.117 43.188 -17.828 1 89.88 477 ILE B N 1
ATOM 9977 C CA . ILE B 1 477 ? -4.484 42.781 -16.562 1 89.88 477 ILE B CA 1
ATOM 9978 C C . ILE B 1 477 ? -5.34 43.25 -15.391 1 89.88 477 ILE B C 1
ATOM 9980 O O . ILE B 1 477 ? -5.707 44.406 -15.305 1 89.88 477 ILE B O 1
ATOM 9984 N N . LYS B 1 478 ? -5.836 42.312 -14.672 1 91.19 478 LYS B N 1
ATOM 9985 C CA . LYS B 1 478 ? -6.605 42.594 -13.469 1 91.19 478 LYS B CA 1
ATOM 9986 C C . LYS B 1 478 ? -5.867 42.125 -12.219 1 91.19 478 LYS B C 1
ATOM 9988 O O . LYS B 1 478 ? -5.16 41.125 -12.242 1 91.19 478 LYS B O 1
ATOM 9993 N N . TYR B 1 479 ? -5.934 43 -11.164 1 93.69 479 TYR B N 1
ATOM 9994 C CA . TYR B 1 479 ? -5.398 42.656 -9.852 1 93.69 479 TYR B CA 1
ATOM 9995 C C . TYR B 1 479 ? -6.516 42.375 -8.859 1 93.69 479 TYR B C 1
ATOM 9997 O O . TYR B 1 479 ? -7.293 43.281 -8.523 1 93.69 479 TYR B O 1
ATOM 10005 N N . GLU B 1 480 ? -6.609 41.125 -8.461 1 93.62 480 GLU B N 1
ATOM 10006 C CA . GLU B 1 480 ? -7.734 40.719 -7.625 1 93.62 480 GLU B CA 1
ATOM 10007 C C . GLU B 1 480 ? -7.258 40 -6.359 1 93.62 480 GLU B C 1
ATOM 10009 O O . GLU B 1 480 ? -6.168 39.438 -6.336 1 93.62 480 GLU B O 1
ATOM 10014 N N . MET B 1 481 ? -8.078 40.125 -5.336 1 95.19 481 MET B N 1
ATOM 10015 C CA . MET B 1 481 ? -7.832 39.406 -4.102 1 95.19 481 MET B CA 1
ATOM 10016 C C . MET B 1 481 ? -8.359 37.969 -4.215 1 95.19 481 MET B C 1
ATOM 10018 O O . MET B 1 481 ? -9.477 37.75 -4.676 1 95.19 481 MET B O 1
ATOM 10022 N N . ILE B 1 482 ? -7.582 37.062 -3.83 1 94.62 482 ILE B N 1
ATOM 10023 C CA . ILE B 1 482 ? -7.992 35.656 -3.916 1 94.62 482 ILE B CA 1
ATOM 10024 C C . ILE B 1 482 ? -8.742 35.25 -2.648 1 94.62 482 ILE B C 1
ATOM 10026 O O . ILE B 1 482 ? -8.547 35.875 -1.59 1 94.62 482 ILE B O 1
ATOM 10030 N N . PRO B 1 483 ? -9.547 34.219 -2.711 1 94.88 483 PRO B N 1
ATOM 10031 C CA . PRO B 1 483 ? -10.344 33.781 -1.562 1 94.88 483 PRO B CA 1
ATOM 10032 C C . PRO B 1 483 ? -9.492 33.406 -0.359 1 94.88 483 PRO B C 1
ATOM 10034 O O . PRO B 1 483 ? -9.875 33.656 0.785 1 94.88 483 PRO B O 1
ATOM 10037 N N . SER B 1 484 ? -8.367 32.812 -0.557 1 96.44 484 SER B N 1
ATOM 10038 C CA . SER B 1 484 ? -7.523 32.375 0.555 1 96.44 484 SER B CA 1
ATOM 10039 C C . SER B 1 484 ? -7.074 33.562 1.401 1 96.44 484 SER B C 1
ATOM 10041 O O . SER B 1 484 ? -7.027 33.469 2.631 1 96.44 484 SER B O 1
ATOM 10043 N N . ILE B 1 485 ? -6.73 34.688 0.79 1 97.69 485 ILE B N 1
ATOM 10044 C CA . ILE B 1 485 ? -6.301 35.875 1.516 1 97.69 485 ILE B CA 1
ATOM 10045 C C . ILE B 1 485 ? -7.48 36.469 2.289 1 97.69 485 ILE B C 1
ATOM 10047 O O . ILE B 1 485 ? -7.336 36.844 3.451 1 97.69 485 ILE B O 1
ATOM 10051 N N . LYS B 1 486 ? -8.633 36.531 1.627 1 96.94 486 LYS B N 1
ATOM 10052 C CA . LYS B 1 486 ? -9.836 37 2.287 1 96.94 486 LYS B CA 1
ATOM 10053 C C . LYS B 1 486 ? -10.148 36.188 3.541 1 96.94 486 LYS B C 1
ATOM 10055 O O . LYS B 1 486 ? -10.508 36.75 4.578 1 96.94 486 LYS B O 1
ATOM 10060 N N . ASN B 1 487 ? -9.992 34.938 3.402 1 97.06 487 ASN B N 1
ATOM 10061 C CA . ASN B 1 487 ? -10.32 34.062 4.512 1 97.06 487 ASN B CA 1
ATOM 10062 C C . ASN B 1 487 ? -9.266 34.125 5.609 1 97.06 487 ASN B C 1
ATOM 10064 O O . ASN B 1 487 ? -9.57 33.906 6.781 1 97.06 487 ASN B O 1
ATOM 10068 N N . TRP B 1 488 ? -7.984 34.406 5.281 1 97.75 488 TRP B N 1
ATOM 10069 C CA . TRP B 1 488 ? -6.969 34.688 6.293 1 97.75 488 TRP B CA 1
ATOM 10070 C C . TRP B 1 488 ? -7.355 35.906 7.137 1 97.75 488 TRP B C 1
ATOM 10072 O O . TRP B 1 488 ? -7.234 35.875 8.367 1 97.75 488 TRP B O 1
ATOM 10082 N N . ILE B 1 489 ? -7.793 36.906 6.449 1 97.75 489 ILE B N 1
ATOM 10083 C CA . ILE B 1 489 ? -8.195 38.125 7.113 1 97.75 489 ILE B CA 1
ATOM 10084 C C . ILE B 1 489 ? -9.383 37.844 8.031 1 97.75 489 ILE B C 1
ATOM 10086 O O . ILE B 1 489 ? -9.391 38.281 9.188 1 97.75 489 ILE B O 1
ATOM 10090 N N . LEU B 1 490 ? -10.328 37.125 7.5 1 96.69 490 LEU B N 1
ATOM 10091 C CA . LEU B 1 490 ? -11.5 36.781 8.297 1 96.69 490 LEU B CA 1
ATOM 10092 C C . LEU B 1 490 ? -11.102 35.938 9.516 1 96.69 490 LEU B C 1
ATOM 10094 O O . LEU B 1 490 ? -11.664 36.125 10.602 1 96.69 490 LEU B O 1
ATOM 10098 N N . ASN B 1 491 ? -10.18 35 9.352 1 97.69 491 ASN B N 1
ATOM 10099 C CA . ASN B 1 491 ? -9.703 34.188 10.461 1 97.69 491 ASN B CA 1
ATOM 10100 C C . ASN B 1 491 ? -9.102 35.031 11.578 1 97.69 491 ASN B C 1
ATOM 10102 O O . ASN B 1 491 ? -9.344 34.781 12.758 1 97.69 491 ASN B O 1
ATOM 10106 N N . ILE B 1 492 ? -8.297 36.062 11.188 1 97.69 492 ILE B N 1
ATOM 10107 C CA . ILE B 1 492 ? -7.668 36.938 12.172 1 97.69 492 ILE B CA 1
ATOM 10108 C C . ILE B 1 492 ? -8.742 37.656 12.961 1 97.69 492 ILE B C 1
ATOM 10110 O O . ILE B 1 492 ? -8.734 37.656 14.195 1 97.69 492 ILE B O 1
ATOM 10114 N N . LYS B 1 493 ? -9.703 38.219 12.297 1 97.06 493 LYS B N 1
ATOM 10115 C CA . LYS B 1 493 ? -10.766 38.969 12.945 1 97.06 493 LYS B CA 1
ATOM 10116 C C . LYS B 1 493 ? -11.625 38.094 13.836 1 97.06 493 LYS B C 1
ATOM 10118 O O . LYS B 1 493 ? -11.945 38.438 14.961 1 97.06 493 LYS B O 1
ATOM 10123 N N . THR B 1 494 ? -11.961 36.938 13.281 1 97.44 494 THR B N 1
ATOM 10124 C CA . THR B 1 494 ? -12.805 36 14 1 97.44 494 THR B CA 1
ATOM 10125 C C . THR B 1 494 ? -12.086 35.5 15.25 1 97.44 494 THR B C 1
ATOM 10127 O O . THR B 1 494 ? -12.695 35.375 16.312 1 97.44 494 THR B O 1
ATOM 10130 N N . PHE B 1 495 ? -10.805 35.188 15.117 1 96.88 495 PHE B N 1
ATOM 10131 C CA . PHE B 1 495 ? -10.062 34.625 16.25 1 96.88 495 PHE B CA 1
ATOM 10132 C C . PHE B 1 495 ? -9.93 35.656 17.359 1 96.88 495 PHE B C 1
ATOM 10134 O O . PHE B 1 495 ? -10.008 35.312 18.547 1 96.88 495 PHE B O 1
ATOM 10141 N N . LYS B 1 496 ? -9.711 36.875 17.031 1 95.12 496 LYS B N 1
ATOM 10142 C CA . LYS B 1 496 ? -9.625 37.969 18.031 1 95.12 496 LYS B CA 1
ATOM 10143 C C . LYS B 1 496 ? -10.945 38.125 18.781 1 95.12 496 LYS B C 1
ATOM 10145 O O . LYS B 1 496 ? -10.953 38.219 20.016 1 95.12 496 LYS B O 1
ATOM 10150 N N . GLU B 1 497 ? -12.055 38.094 18 1 95.75 497 GLU B N 1
ATOM 10151 C CA . GLU B 1 497 ? -13.375 38.188 18.609 1 95.75 497 GLU B CA 1
ATOM 10152 C C . GLU B 1 497 ? -13.672 36.969 19.484 1 95.75 497 GLU B C 1
ATOM 10154 O O . GLU B 1 497 ? -14.25 37.125 20.578 1 95.75 497 GLU B O 1
ATOM 10159 N N . MET B 1 498 ? -13.312 35.875 19.016 1 96.69 498 MET B N 1
ATOM 10160 C CA . MET B 1 498 ? -13.531 34.625 19.75 1 96.69 498 MET B CA 1
ATOM 10161 C C . MET B 1 498 ? -12.734 34.625 21.062 1 96.69 498 MET B C 1
ATOM 10163 O O . MET B 1 498 ? -13.242 34.188 22.094 1 96.69 498 MET B O 1
ATOM 10167 N N . TRP B 1 499 ? -11.438 35.062 20.984 1 95.81 499 TRP B N 1
ATOM 10168 C CA . TRP B 1 499 ? -10.594 35.156 22.172 1 95.81 499 TRP B CA 1
ATOM 10169 C C . TRP B 1 499 ? -11.234 36.031 23.234 1 95.81 499 TRP B C 1
ATOM 10171 O O . TRP B 1 499 ? -11.273 35.656 24.406 1 95.81 499 TRP B O 1
ATOM 10181 N N . GLU B 1 500 ? -11.727 37.125 22.828 1 94.25 500 GLU B N 1
ATOM 10182 C CA . GLU B 1 500 ? -12.383 38.031 23.766 1 94.25 500 GLU B CA 1
ATOM 10183 C C . GLU B 1 500 ? -13.625 37.406 24.375 1 94.25 500 GLU B C 1
ATOM 10185 O O . GLU B 1 500 ? -13.859 37.531 25.578 1 94.25 500 GLU B O 1
ATOM 10190 N N . TYR B 1 501 ? -14.383 36.75 23.547 1 94.38 501 TYR B N 1
ATOM 10191 C CA . TYR B 1 501 ? -15.586 36.062 24 1 94.38 501 TYR B CA 1
ATOM 10192 C C . TYR B 1 501 ? -15.25 35 25.016 1 94.38 501 TYR B C 1
ATOM 10194 O O . TYR B 1 501 ? -15.883 34.906 26.078 1 94.38 501 TYR B O 1
ATOM 10202 N N . LEU B 1 502 ? -14.258 34.188 24.766 1 95.5 502 LEU B N 1
ATOM 10203 C CA . LEU B 1 502 ? -13.883 33.062 25.625 1 95.5 502 LEU B CA 1
ATOM 10204 C C . LEU B 1 502 ? -13.258 33.562 26.922 1 95.5 502 LEU B C 1
ATOM 10206 O O . LEU B 1 502 ? -13.508 33 28 1 95.5 502 LEU B O 1
ATOM 10210 N N . SER B 1 503 ? -12.422 34.562 26.781 1 94.38 503 SER B N 1
ATOM 10211 C CA . SER B 1 503 ? -11.766 35.125 27.969 1 94.38 503 SER B CA 1
ATOM 10212 C C . SER B 1 503 ? -12.773 35.781 28.906 1 94.38 503 SER B C 1
ATOM 10214 O O . SER B 1 503 ? -12.68 35.625 30.125 1 94.38 503 SER B O 1
ATOM 10216 N N . SER B 1 504 ? -13.758 36.406 28.375 1 93.5 504 SER B N 1
ATOM 10217 C CA . SER B 1 504 ? -14.734 37.156 29.172 1 93.5 504 SER B CA 1
ATOM 10218 C C . SER B 1 504 ? -15.797 36.219 29.766 1 93.5 504 SER B C 1
ATOM 10220 O O . SER B 1 504 ? -16.141 36.344 30.938 1 93.5 504 SER B O 1
ATOM 10222 N N . ASN B 1 505 ? -16.266 35.312 28.969 1 92.25 505 ASN B N 1
ATOM 10223 C CA . ASN B 1 505 ? -17.422 34.531 29.359 1 92.25 505 ASN B CA 1
ATOM 10224 C C . ASN B 1 505 ? -17 33.219 30.062 1 92.25 505 ASN B C 1
ATOM 10226 O O . ASN B 1 505 ? -17.75 32.688 30.891 1 92.25 505 ASN B O 1
ATOM 10230 N N . TYR B 1 506 ? -15.883 32.688 29.734 1 93.19 506 TYR B N 1
ATOM 10231 C CA . TYR B 1 506 ? -15.523 31.375 30.266 1 93.19 506 TYR B CA 1
ATOM 10232 C C . TYR B 1 506 ? -14.195 31.422 31 1 93.19 506 TYR B C 1
ATOM 10234 O O . TYR B 1 506 ? -13.664 30.391 31.406 1 93.19 506 TYR B O 1
ATOM 10242 N N . LYS B 1 507 ? -13.469 32.5 31.109 1 91.88 507 LYS B N 1
ATOM 10243 C CA . LYS B 1 507 ? -12.25 32.75 31.859 1 91.88 507 LYS B CA 1
ATOM 10244 C C . LYS B 1 507 ? -11.094 31.906 31.328 1 91.88 507 LYS B C 1
ATOM 10246 O O . LYS B 1 507 ? -10.336 31.312 32.094 1 91.88 507 LYS B O 1
ATOM 10251 N N . ILE B 1 508 ? -11.117 31.797 30 1 93.31 508 ILE B N 1
ATOM 10252 C CA . ILE B 1 508 ? -10.016 31.094 29.344 1 93.31 508 ILE B CA 1
ATOM 10253 C C . ILE B 1 508 ? -8.781 32 29.312 1 93.31 508 ILE B C 1
ATOM 10255 O O . ILE B 1 508 ? -8.867 33.156 28.906 1 93.31 508 ILE B O 1
ATOM 10259 N N . THR B 1 509 ? -7.59 31.391 29.703 1 91.44 509 THR B N 1
ATOM 10260 C CA . THR B 1 509 ? -6.395 32.219 29.812 1 91.44 509 THR B CA 1
ATOM 10261 C C . THR B 1 509 ? -5.398 31.859 28.703 1 91.44 509 THR B C 1
ATOM 10263 O O . THR B 1 509 ? -4.484 32.656 28.422 1 91.44 509 THR B O 1
ATOM 10266 N N . ASN B 1 510 ? -5.508 30.766 28.203 1 91.94 510 ASN B N 1
ATOM 10267 C CA . ASN B 1 510 ? -4.586 30.344 27.156 1 91.94 510 ASN B CA 1
ATOM 10268 C C . ASN B 1 510 ? -5.273 29.422 26.141 1 91.94 510 ASN B C 1
ATOM 10270 O O . ASN B 1 510 ? -6.234 28.734 26.469 1 91.94 510 ASN B O 1
ATOM 10274 N N . LEU B 1 511 ? -4.84 29.562 24.922 1 92.44 511 LEU B N 1
ATOM 10275 C CA . LEU B 1 511 ? -5.391 28.734 23.859 1 92.44 511 LEU B CA 1
ATOM 10276 C C . LEU B 1 511 ? -4.281 28.219 22.938 1 92.44 511 LEU B C 1
ATOM 10278 O O . LEU B 1 511 ? -3.348 28.953 22.609 1 92.44 511 LEU B O 1
ATOM 10282 N N . ILE B 1 512 ? -4.32 26.938 22.609 1 91.38 512 ILE B N 1
ATOM 10283 C CA . ILE B 1 512 ? -3.457 26.375 21.578 1 91.38 512 ILE B CA 1
ATOM 10284 C C . ILE B 1 512 ? -4.133 26.5 20.219 1 91.38 512 ILE B C 1
ATOM 10286 O O . ILE B 1 512 ? -5.199 25.922 19.984 1 91.38 512 ILE B O 1
ATOM 10290 N N . THR B 1 513 ? -3.578 27.188 19.281 1 93.12 513 THR B N 1
ATOM 10291 C CA . THR B 1 513 ? -4.223 27.531 18.031 1 93.12 513 THR B CA 1
ATOM 10292 C C . THR B 1 513 ? -4.355 26.297 17.125 1 93.12 513 THR B C 1
ATOM 10294 O O . THR B 1 513 ? -5.23 26.25 16.266 1 93.12 513 THR B O 1
ATOM 10297 N N . ARG B 1 514 ? -3.5 25.312 17.297 1 90.31 514 ARG B N 1
ATOM 10298 C CA . ARG B 1 514 ? -3.561 24.094 16.484 1 90.31 514 ARG B CA 1
ATOM 10299 C C . ARG B 1 514 ? -4.875 23.359 16.719 1 90.31 514 ARG B C 1
ATOM 10301 O O . ARG B 1 514 ? -5.32 22.594 15.859 1 90.31 514 ARG B O 1
ATOM 10308 N N . ASN B 1 515 ? -5.477 23.562 17.859 1 91.81 515 ASN B N 1
ATOM 10309 C CA . ASN B 1 515 ? -6.742 22.922 18.172 1 91.81 515 ASN B CA 1
ATOM 10310 C C . ASN B 1 515 ? -7.879 23.453 17.312 1 91.81 515 ASN B C 1
ATOM 10312 O O . ASN B 1 515 ? -8.961 22.859 17.25 1 91.81 515 ASN B O 1
ATOM 10316 N N . PHE B 1 516 ? -7.613 24.531 16.625 1 95.31 516 PHE B N 1
ATOM 10317 C CA . PHE B 1 516 ? -8.633 25.141 15.781 1 95.31 516 PHE B CA 1
ATOM 10318 C C . PHE B 1 516 ? -8.352 24.844 14.312 1 95.31 516 PHE B C 1
ATOM 10320 O O . PHE B 1 516 ? -8.648 25.672 13.445 1 95.31 516 PHE B O 1
ATOM 10327 N N . ASN B 1 517 ? -7.633 23.766 14.047 1 92.62 517 ASN B N 1
ATOM 10328 C CA . ASN B 1 517 ? -7.391 23.281 12.695 1 92.62 517 ASN B CA 1
ATOM 10329 C C . ASN B 1 517 ? -8.109 21.953 12.43 1 92.62 517 ASN B C 1
ATOM 10331 O O . ASN B 1 517 ? -8.602 21.328 13.359 1 92.62 517 ASN B O 1
ATOM 10335 N N . GLN B 1 518 ? -8.109 21.484 11.188 1 93.19 518 GLN B N 1
ATOM 10336 C CA . GLN B 1 518 ? -8.812 20.266 10.805 1 93.19 518 GLN B CA 1
ATOM 10337 C C . GLN B 1 518 ? -7.895 19.047 10.875 1 93.19 518 GLN B C 1
ATOM 10339 O O . GLN B 1 518 ? -8.227 17.984 10.367 1 93.19 518 GLN B O 1
ATOM 10344 N N . ASP B 1 519 ? -6.785 19.141 11.508 1 86.75 519 ASP B N 1
ATOM 10345 C CA . ASP B 1 519 ? -5.793 18.078 11.562 1 86.75 519 ASP B CA 1
ATOM 10346 C C . ASP B 1 519 ? -6.398 16.797 12.117 1 86.75 519 ASP B C 1
ATOM 10348 O O . ASP B 1 519 ? -6.148 15.703 11.594 1 86.75 519 ASP B O 1
ATOM 10352 N N . PRO B 1 520 ? -7.227 16.922 13.219 1 87.25 520 PRO B N 1
ATOM 10353 C CA . PRO B 1 520 ? -7.82 15.68 13.742 1 87.25 520 PRO B CA 1
ATOM 10354 C C . PRO B 1 520 ? -8.664 14.953 12.703 1 87.25 520 PRO B C 1
ATOM 10356 O O . PRO B 1 520 ? -8.617 13.719 12.617 1 87.25 520 PRO B O 1
ATOM 10359 N N . LEU B 1 521 ? -9.391 15.68 11.945 1 91.12 521 LEU B N 1
ATOM 10360 C CA . LEU B 1 521 ? -10.25 15.094 10.922 1 91.12 521 LEU B CA 1
ATOM 10361 C C . LEU B 1 521 ? -9.414 14.516 9.781 1 91.12 521 LEU B C 1
ATOM 10363 O O . LEU B 1 521 ? -9.727 13.445 9.25 1 91.12 521 LEU B O 1
ATOM 10367 N N . GLU B 1 522 ? -8.383 15.234 9.398 1 87.94 522 GLU B N 1
ATOM 10368 C CA . GLU B 1 522 ? -7.488 14.742 8.359 1 87.94 522 GLU B CA 1
ATOM 10369 C C . GLU B 1 522 ? -6.793 13.453 8.789 1 87.94 522 GLU B C 1
ATOM 10371 O O . GLU B 1 522 ? -6.594 12.547 7.98 1 87.94 522 GLU B O 1
ATOM 10376 N N . ASN B 1 523 ? -6.383 13.438 10.023 1 83.44 523 ASN B N 1
ATOM 10377 C CA . ASN B 1 523 ? -5.793 12.219 10.562 1 83.44 523 ASN B CA 1
ATOM 10378 C C . ASN B 1 523 ? -6.797 11.07 10.578 1 83.44 523 ASN B C 1
ATOM 10380 O O . ASN B 1 523 ? -6.434 9.922 10.32 1 83.44 523 ASN B O 1
ATOM 10384 N N . PHE B 1 524 ? -7.992 11.375 10.93 1 87.56 524 PHE B N 1
ATOM 10385 C CA . PHE B 1 524 ? -9.062 10.383 10.914 1 87.56 524 PHE B CA 1
ATOM 10386 C C . PHE B 1 524 ? -9.25 9.797 9.523 1 87.56 524 PHE B C 1
ATOM 10388 O O . PHE B 1 524 ? -9.352 8.578 9.367 1 87.56 524 PHE B O 1
ATOM 10395 N N . PHE B 1 525 ? -9.297 10.617 8.523 1 88.25 525 PHE B N 1
ATOM 10396 C CA . PHE B 1 525 ? -9.438 10.172 7.145 1 88.25 525 PHE B CA 1
ATOM 10397 C C . PHE B 1 525 ? -8.25 9.32 6.723 1 88.25 525 PHE B C 1
ATOM 10399 O O . PHE B 1 525 ? -8.414 8.336 5.996 1 88.25 525 PHE B O 1
ATOM 10406 N N . SER B 1 526 ? -7.086 9.742 7.141 1 81.62 526 SER B N 1
ATOM 10407 C CA . SER B 1 526 ? -5.895 8.953 6.836 1 81.62 526 SER B CA 1
ATOM 10408 C C . SER B 1 526 ? -5.98 7.559 7.445 1 81.62 526 SER B C 1
ATOM 10410 O O . SER B 1 526 ? -5.566 6.578 6.828 1 81.62 526 SER B O 1
ATOM 10412 N N . SER B 1 527 ? -6.469 7.508 8.625 1 78.81 527 SER B N 1
ATOM 10413 C CA . SER B 1 527 ? -6.641 6.227 9.305 1 78.81 527 SER B CA 1
ATOM 10414 C C . SER B 1 527 ? -7.66 5.355 8.578 1 78.81 527 SER B C 1
ATOM 10416 O O . SER B 1 527 ? -7.504 4.133 8.508 1 78.81 527 SER B O 1
ATOM 10418 N N . ILE B 1 528 ? -8.688 5.949 8.117 1 85.12 528 ILE B N 1
ATOM 10419 C CA . ILE B 1 528 ? -9.711 5.215 7.391 1 85.12 528 ILE B CA 1
ATOM 10420 C C . ILE B 1 528 ? -9.117 4.637 6.105 1 85.12 528 ILE B C 1
ATOM 10422 O O . ILE B 1 528 ? -9.367 3.477 5.766 1 85.12 528 ILE B O 1
ATOM 10426 N N . ARG B 1 529 ? -8.359 5.395 5.434 1 79.88 529 ARG B N 1
ATOM 10427 C CA . ARG B 1 529 ? -7.754 4.969 4.176 1 79.88 529 ARG B CA 1
ATOM 10428 C C . ARG B 1 529 ? -6.734 3.857 4.406 1 79.88 529 ARG B C 1
ATOM 10430 O O . ARG B 1 529 ? -6.555 2.988 3.553 1 79.88 529 ARG B O 1
ATOM 10437 N N . SER B 1 530 ? -6.094 3.938 5.508 1 69.38 530 SER B N 1
ATOM 10438 C CA . SER B 1 530 ? -5.043 2.965 5.801 1 69.38 530 SER B CA 1
ATOM 10439 C C . SER B 1 530 ? -5.629 1.662 6.332 1 69.38 530 SER B C 1
ATOM 10441 O O . SER B 1 530 ? -4.934 0.65 6.418 1 69.38 530 SER B O 1
ATOM 10443 N N . ASN B 1 531 ? -6.867 1.802 6.773 1 64.31 531 ASN B N 1
ATOM 10444 C CA . ASN B 1 531 ? -7.508 0.635 7.367 1 64.31 531 ASN B CA 1
ATOM 10445 C C . ASN B 1 531 ? -7.766 -0.454 6.332 1 64.31 531 ASN B C 1
ATOM 10447 O O . ASN B 1 531 ? -8.586 -0.277 5.434 1 64.31 531 ASN B O 1
ATOM 10451 N N . GLY B 1 532 ? -7.086 -1.614 6.387 1 55.78 532 GLY B N 1
ATOM 10452 C CA . GLY B 1 532 ? -7.285 -2.818 5.598 1 55.78 532 GLY B CA 1
ATOM 10453 C C . GLY B 1 532 ? -6.484 -2.828 4.309 1 55.78 532 GLY B C 1
ATOM 10454 O O . GLY B 1 532 ? -5.754 -3.783 4.035 1 55.78 532 GLY B O 1
ATOM 10455 N N . VAL B 1 533 ? -7.047 -1.862 3.285 1 54.12 533 VAL B N 1
ATOM 10456 C CA . VAL B 1 533 ? -6.527 -1.984 1.928 1 54.12 533 VAL B CA 1
ATOM 10457 C C . VAL B 1 533 ? -5.465 -0.914 1.685 1 54.12 533 VAL B C 1
ATOM 10459 O O . VAL B 1 533 ? -5.473 0.136 2.332 1 54.12 533 VAL B O 1
ATOM 10462 N N . ARG B 1 534 ? -4.406 -1.199 1.066 1 51.31 534 ARG B N 1
ATOM 10463 C CA . ARG B 1 534 ? -3.363 -0.347 0.508 1 51.31 534 ARG B CA 1
ATOM 10464 C C . ARG B 1 534 ? -3.947 0.958 -0.021 1 51.31 534 ARG B C 1
ATOM 10466 O O . ARG B 1 534 ? -4.797 0.947 -0.913 1 51.31 534 ARG B O 1
ATOM 10473 N N . ASN B 1 535 ? -3.617 2.074 0.742 1 50.62 535 ASN B N 1
ATOM 10474 C CA . ASN B 1 535 ? -3.723 3.502 0.461 1 50.62 535 ASN B CA 1
ATOM 10475 C C . ASN B 1 535 ? -4.684 3.777 -0.691 1 50.62 535 ASN B C 1
ATOM 10477 O O . ASN B 1 535 ? -4.387 4.582 -1.576 1 50.62 535 ASN B O 1
ATOM 10481 N N . ILE B 1 536 ? -5.754 2.924 -0.937 1 62.66 536 ILE B N 1
ATOM 10482 C CA . ILE B 1 536 ? -6.785 3.189 -1.937 1 62.66 536 ILE B CA 1
ATOM 10483 C C . ILE B 1 536 ? -8.039 3.73 -1.255 1 62.66 536 ILE B C 1
ATOM 10485 O O . ILE B 1 536 ? -8.242 3.52 -0.057 1 62.66 536 ILE B O 1
ATOM 10489 N N . ASN B 1 537 ? -8.703 4.664 -1.916 1 73.25 537 ASN B N 1
ATOM 10490 C CA . ASN B 1 537 ? -10.008 5.137 -1.462 1 73.25 537 ASN B CA 1
ATOM 10491 C C . ASN B 1 537 ? -10.953 3.977 -1.168 1 73.25 537 ASN B C 1
ATOM 10493 O O . ASN B 1 537 ? -11.195 3.133 -2.033 1 73.25 537 ASN B O 1
ATOM 10497 N N . PRO B 1 538 ? -11.391 3.912 0.136 1 87.69 538 PRO B N 1
ATOM 10498 C CA . PRO B 1 538 ? -12.367 2.883 0.491 1 87.69 538 PRO B CA 1
ATOM 10499 C C . PRO B 1 538 ? -13.734 3.117 -0.154 1 87.69 538 PRO B C 1
ATOM 10501 O O . PRO B 1 538 ? -14.047 4.246 -0.546 1 87.69 538 PRO B O 1
ATOM 10504 N N . ASN B 1 539 ? -14.453 2.111 -0.359 1 91.94 539 ASN B N 1
ATOM 10505 C CA . ASN B 1 539 ? -15.852 2.297 -0.727 1 91.94 539 ASN B CA 1
ATOM 10506 C C . ASN B 1 539 ? -16.719 2.582 0.496 1 91.94 539 ASN B C 1
ATOM 10508 O O . ASN B 1 539 ? -16.219 2.68 1.614 1 91.94 539 ASN B O 1
ATOM 10512 N N . CYS B 1 540 ? -17.969 2.781 0.332 1 94.31 540 CYS B N 1
ATOM 10513 C CA . CYS B 1 540 ? -18.859 3.17 1.415 1 94.31 540 CYS B CA 1
ATOM 10514 C C . CYS B 1 540 ? -18.875 2.111 2.512 1 94.31 540 CYS B C 1
ATOM 10516 O O . CYS B 1 540 ? -18.844 2.439 3.699 1 94.31 540 CYS B O 1
ATOM 10518 N N . TYR B 1 541 ? -18.969 0.891 2.078 1 90.25 541 TYR B N 1
ATOM 10519 C CA . TYR B 1 541 ? -19.016 -0.205 3.039 1 90.25 541 TYR B CA 1
ATOM 10520 C C . TYR B 1 541 ? -17.734 -0.277 3.861 1 90.25 541 TYR B C 1
ATOM 10522 O O . TYR B 1 541 ? -17.781 -0.426 5.086 1 90.25 541 TYR B O 1
ATOM 10530 N N . GLN B 1 542 ? -16.609 -0.224 3.211 1 87.12 542 GLN B N 1
ATOM 10531 C CA . GLN B 1 542 ? -15.32 -0.227 3.883 1 87.12 542 GLN B CA 1
ATOM 10532 C C . GLN B 1 542 ? -15.172 0.978 4.809 1 87.12 542 GLN B C 1
ATOM 10534 O O . GLN B 1 542 ? -14.562 0.877 5.875 1 87.12 542 GLN B O 1
ATOM 10539 N N . PHE B 1 543 ? -15.633 2.17 4.371 1 92.19 543 PHE B N 1
ATOM 10540 C CA . PHE B 1 543 ? -15.602 3.387 5.172 1 92.19 543 PHE B CA 1
ATOM 10541 C C . PHE B 1 543 ? -16.328 3.18 6.5 1 92.19 543 PHE B C 1
ATOM 10543 O O . PHE B 1 543 ? -15.797 3.531 7.559 1 92.19 543 PHE B O 1
ATOM 10550 N N . ILE B 1 544 ? -17.516 2.568 6.422 1 90.19 544 ILE B N 1
ATOM 10551 C CA . ILE B 1 544 ? -18.328 2.35 7.613 1 90.19 544 ILE B CA 1
ATOM 10552 C C . ILE B 1 544 ? -17.578 1.422 8.578 1 90.19 544 ILE B C 1
ATOM 10554 O O . ILE B 1 544 ? -17.531 1.681 9.781 1 90.19 544 ILE B O 1
ATOM 10558 N N . ASN B 1 545 ? -17.078 0.395 8.039 1 82.31 545 ASN B N 1
ATOM 10559 C CA . ASN B 1 545 ? -16.375 -0.569 8.883 1 82.31 545 ASN B CA 1
ATOM 10560 C C . ASN B 1 545 ? -15.148 0.052 9.539 1 82.31 545 ASN B C 1
ATOM 10562 O O . ASN B 1 545 ? -14.859 -0.219 10.703 1 82.31 545 ASN B O 1
ATOM 10566 N N . ALA B 1 546 ? -14.375 0.84 8.727 1 83.38 546 ALA B N 1
ATOM 10567 C CA . ALA B 1 546 ? -13.219 1.535 9.289 1 83.38 546 ALA B CA 1
ATOM 10568 C C . ALA B 1 546 ? -13.648 2.547 10.344 1 83.38 546 ALA B C 1
ATOM 10570 O O . ALA B 1 546 ? -13 2.684 11.383 1 83.38 546 ALA B O 1
ATOM 10571 N N . TYR B 1 547 ? -14.719 3.295 10.008 1 87.44 547 TYR B N 1
ATOM 10572 C CA . TYR B 1 547 ? -15.289 4.266 10.938 1 87.44 547 TYR B CA 1
ATOM 10573 C C . TYR B 1 547 ? -15.625 3.611 12.266 1 87.44 547 TYR B C 1
ATOM 10575 O O . TYR B 1 547 ? -15.258 4.121 13.328 1 87.44 547 TYR B O 1
ATOM 10583 N N . LYS B 1 548 ? -16.281 2.469 12.25 1 80.81 548 LYS B N 1
ATOM 10584 C CA . LYS B 1 548 ? -16.672 1.721 13.445 1 80.81 548 LYS B CA 1
ATOM 10585 C C . LYS B 1 548 ? -15.445 1.268 14.234 1 80.81 548 LYS B C 1
ATOM 10587 O O . LYS B 1 548 ? -15.406 1.402 15.461 1 80.81 548 LYS B O 1
ATOM 10592 N N . THR B 1 549 ? -14.539 0.761 13.492 1 76.06 549 THR B N 1
ATOM 10593 C CA . THR B 1 549 ? -13.344 0.226 14.133 1 76.06 549 THR B CA 1
ATOM 10594 C C . THR B 1 549 ? -12.578 1.329 14.859 1 76.06 549 THR B C 1
ATOM 10596 O O . THR B 1 549 ? -12.094 1.123 15.977 1 76.06 549 THR B O 1
ATOM 10599 N N . LEU B 1 550 ? -12.469 2.479 14.273 1 78.25 550 LEU B N 1
ATOM 10600 C CA . LEU B 1 550 ? -11.719 3.588 14.867 1 78.25 550 LEU B CA 1
ATOM 10601 C C . LEU B 1 550 ? -12.422 4.113 16.109 1 78.25 550 LEU B C 1
ATOM 10603 O O . LEU B 1 550 ? -11.766 4.508 17.078 1 78.25 550 LEU B O 1
ATOM 10607 N N . ILE B 1 551 ? -13.703 4.117 16.047 1 75.88 551 ILE B N 1
ATOM 10608 C CA . ILE B 1 551 ? -14.469 4.613 17.188 1 75.88 551 ILE B CA 1
ATOM 10609 C C . ILE B 1 551 ? -14.352 3.637 18.359 1 75.88 551 ILE B C 1
ATOM 10611 O O . ILE B 1 551 ? -14.211 4.051 19.5 1 75.88 551 ILE B O 1
ATOM 10615 N N . VAL B 1 552 ? -14.383 2.404 18 1 70.44 552 VAL B N 1
ATOM 10616 C CA . VAL B 1 552 ? -14.359 1.38 19.047 1 70.44 552 VAL B CA 1
ATOM 10617 C C . VAL B 1 552 ? -12.961 1.298 19.656 1 70.44 552 VAL B C 1
ATOM 10619 O O . VAL B 1 552 ? -12.82 1.065 20.859 1 70.44 552 VAL B O 1
ATOM 10622 N N . ASN B 1 553 ? -11.945 1.505 18.812 1 65.88 553 ASN B N 1
ATOM 10623 C CA . ASN B 1 553 ? -10.57 1.373 19.281 1 65.88 553 ASN B CA 1
ATOM 10624 C C . ASN B 1 553 ? -10.039 2.691 19.844 1 65.88 553 ASN B C 1
ATOM 10626 O O . ASN B 1 553 ? -8.844 2.822 20.109 1 65.88 553 ASN B O 1
ATOM 10630 N N . ASN B 1 554 ? -10.836 3.562 20.062 1 62.03 554 ASN B N 1
ATOM 10631 C CA . ASN B 1 554 ? -10.445 4.863 20.594 1 62.03 554 ASN B CA 1
ATOM 10632 C C . ASN B 1 554 ? -9.383 5.531 19.734 1 62.03 554 ASN B C 1
ATOM 10634 O O . ASN B 1 554 ? -8.438 6.125 20.25 1 62.03 554 ASN B O 1
ATOM 10638 N N . TYR B 1 555 ? -9.477 5.316 18.484 1 52.78 555 TYR B N 1
ATOM 10639 C CA . TYR B 1 555 ? -8.695 5.988 17.453 1 52.78 555 TYR B CA 1
ATOM 10640 C C . TYR B 1 555 ? -7.211 5.664 17.594 1 52.78 555 TYR B C 1
ATOM 10642 O O . TYR B 1 555 ? -6.355 6.473 17.234 1 52.78 555 TYR B O 1
ATOM 10650 N N . ASN B 1 556 ? -6.918 4.609 18.344 1 51.25 556 ASN B N 1
ATOM 10651 C CA . ASN B 1 556 ? -5.512 4.25 18.5 1 51.25 556 ASN B CA 1
ATOM 10652 C C . ASN B 1 556 ? -4.895 3.842 17.156 1 51.25 556 ASN B C 1
ATOM 10654 O O . ASN B 1 556 ? -4.977 2.678 16.766 1 51.25 556 ASN B O 1
ATOM 10658 N N . SER B 1 557 ? -4.93 4.742 16.125 1 53.31 557 SER B N 1
ATOM 10659 C CA . SER B 1 557 ? -4.27 4.426 14.867 1 53.31 557 SER B CA 1
ATOM 10660 C C . SER B 1 557 ? -2.893 5.078 14.781 1 53.31 557 SER B C 1
ATOM 10662 O O . SER B 1 557 ? -2.697 6.191 15.281 1 53.31 557 SER B O 1
ATOM 10664 N N . PRO B 1 558 ? -1.787 4.375 14.438 1 49.38 558 PRO B N 1
ATOM 10665 C CA . PRO B 1 558 ? -0.452 4.965 14.32 1 49.38 558 PRO B CA 1
ATOM 10666 C C . PRO B 1 558 ? -0.376 6.035 13.234 1 49.38 558 PRO B C 1
ATOM 10668 O O . PRO B 1 558 ? -1.112 5.973 12.242 1 49.38 558 PRO B O 1
ATOM 10671 N N . HIS B 1 559 ? 0.144 7.129 13.57 1 47.69 559 HIS B N 1
ATOM 10672 C CA . HIS B 1 559 ? 0.393 8.188 12.602 1 47.69 559 HIS B CA 1
ATOM 10673 C C . HIS B 1 559 ? 1.322 7.719 11.492 1 47.69 559 HIS B C 1
ATOM 10675 O O . HIS B 1 559 ? 2.365 7.117 11.758 1 47.69 559 HIS B O 1
ATOM 10681 N N . SER B 1 560 ? 0.899 7.746 10.219 1 46 560 SER B N 1
ATOM 10682 C CA . SER B 1 560 ? 1.715 7.344 9.078 1 46 560 SER B CA 1
ATOM 10683 C C . SER B 1 560 ? 2.84 8.344 8.82 1 46 560 SER B C 1
ATOM 10685 O O . SER B 1 560 ? 2.648 9.547 8.961 1 46 560 SER B O 1
ATOM 10687 N N . ALA B 1 561 ? 4.09 8.156 8.828 1 43.94 561 ALA B N 1
ATOM 10688 C CA . ALA B 1 561 ? 5.254 9 8.594 1 43.94 561 ALA B CA 1
ATOM 10689 C C . ALA B 1 561 ? 5.004 9.969 7.438 1 43.94 561 ALA B C 1
ATOM 10691 O O . ALA B 1 561 ? 5.461 11.109 7.469 1 43.94 561 ALA B O 1
ATOM 10692 N N . GLY B 1 562 ? 4.262 9.602 6.457 1 41.53 562 GLY B N 1
ATOM 10693 C CA . GLY B 1 562 ? 4.016 10.453 5.305 1 41.53 562 GLY B CA 1
ATOM 10694 C C . GLY B 1 562 ? 2.676 11.164 5.359 1 41.53 562 GLY B C 1
ATOM 10695 O O . GLY B 1 562 ? 2.178 11.641 4.34 1 41.53 562 GLY B O 1
ATOM 10696 N N . ALA B 1 563 ? 2.301 11.344 6.531 1 48.59 563 ALA B N 1
ATOM 10697 C CA . ALA B 1 563 ? 0.959 11.898 6.684 1 48.59 563 ALA B CA 1
ATOM 10698 C C . ALA B 1 563 ? 0.96 13.406 6.441 1 48.59 563 ALA B C 1
ATOM 10700 O O . ALA B 1 563 ? 1.963 14.078 6.688 1 48.59 563 ALA B O 1
ATOM 10701 N N . ASN B 1 564 ? -0.068 13.859 5.715 1 44.19 564 ASN B N 1
ATOM 10702 C CA . ASN B 1 564 ? -0.26 15.273 5.395 1 44.19 564 ASN B CA 1
ATOM 10703 C C . ASN B 1 564 ? -0.473 16.109 6.652 1 44.19 564 ASN B C 1
ATOM 10705 O O . ASN B 1 564 ? -0.462 17.344 6.594 1 44.19 564 ASN B O 1
ATOM 10709 N N . CYS B 1 565 ? -0.729 15.367 7.75 1 49.19 565 CYS B N 1
ATOM 10710 C CA . CYS B 1 565 ? -1.082 16.109 8.953 1 49.19 565 CYS B CA 1
ATOM 10711 C C . CYS B 1 565 ? -0.21 15.695 10.133 1 49.19 565 CYS B C 1
ATOM 10713 O O . CYS B 1 565 ? 0.454 14.664 10.086 1 49.19 565 CYS B O 1
ATOM 10715 N N . GLU B 1 566 ? -0.011 16.562 11 1 50.88 566 GLU B N 1
ATOM 10716 C CA . GLU B 1 566 ? 0.779 16.344 12.211 1 50.88 566 GLU B CA 1
ATOM 10717 C C . GLU B 1 566 ? 0.184 15.227 13.062 1 50.88 566 GLU B C 1
ATOM 10719 O O . GLU B 1 566 ? -1.005 14.922 12.953 1 50.88 566 GLU B O 1
ATOM 10724 N N . GLU B 1 567 ? 0.983 14.477 13.766 1 51.38 567 GLU B N 1
ATOM 10725 C CA . GLU B 1 567 ? 0.578 13.391 14.648 1 51.38 567 GLU B CA 1
ATOM 10726 C C . GLU B 1 567 ? -0.438 13.867 15.68 1 51.38 567 GLU B C 1
ATOM 10728 O O . GLU B 1 567 ? -0.32 14.977 16.203 1 51.38 567 GLU B O 1
ATOM 10733 N N . ASP B 1 568 ? -1.612 13.219 15.758 1 49.38 568 ASP B N 1
ATOM 10734 C CA . ASP B 1 568 ? -2.723 13.539 16.656 1 49.38 568 ASP B CA 1
ATOM 10735 C C . ASP B 1 568 ? -2.582 12.797 17.984 1 49.38 568 ASP B C 1
ATOM 10737 O O . ASP B 1 568 ? -2.682 11.57 18.031 1 49.38 568 ASP B O 1
ATOM 10741 N N . TYR B 1 569 ? -2.141 13.562 19.016 1 44.88 569 TYR B N 1
ATOM 10742 C CA . TYR B 1 569 ? -1.983 12.961 20.344 1 44.88 569 TYR B CA 1
ATOM 10743 C C . TYR B 1 569 ? -3.297 12.992 21.109 1 44.88 569 TYR B C 1
ATOM 10745 O O . TYR B 1 569 ? -3.326 12.703 22.312 1 44.88 569 TYR B O 1
ATOM 10753 N N . ASN B 1 570 ? -4.395 13.281 20.391 1 47.66 570 ASN B N 1
ATOM 10754 C CA . ASN B 1 570 ? -5.684 13.414 21.062 1 47.66 570 ASN B CA 1
ATOM 10755 C C . ASN B 1 570 ? -6.301 12.047 21.359 1 47.66 570 ASN B C 1
ATOM 10757 O O . ASN B 1 570 ? -5.984 11.055 20.703 1 47.66 570 ASN B O 1
ATOM 10761 N N . SER B 1 571 ? -6.863 11.859 22.578 1 51 571 SER B N 1
ATOM 10762 C CA . SER B 1 571 ? -7.547 10.633 22.984 1 51 571 SER B CA 1
ATOM 10763 C C . SER B 1 571 ? -9.047 10.711 22.688 1 51 571 SER B C 1
ATOM 10765 O O . SER B 1 571 ? -9.586 11.805 22.516 1 51 571 SER B O 1
ATOM 10767 N N . VAL B 1 572 ? -9.617 9.578 22.375 1 52.38 572 VAL B N 1
ATOM 10768 C CA . VAL B 1 572 ? -11.055 9.523 22.156 1 52.38 572 VAL B CA 1
ATOM 10769 C C . VAL B 1 572 ? -11.797 9.766 23.469 1 52.38 572 VAL B C 1
ATOM 10771 O O . VAL B 1 572 ? -11.273 9.453 24.547 1 52.38 572 VAL B O 1
ATOM 10774 N N . MET B 1 573 ? -12.828 10.578 23.5 1 47.69 573 MET B N 1
ATOM 10775 C CA . MET B 1 573 ? -13.617 10.836 24.703 1 47.69 573 MET B CA 1
ATOM 10776 C C . MET B 1 573 ? -13.992 9.531 25.391 1 47.69 573 MET B C 1
ATOM 10778 O O . MET B 1 573 ? -13.914 9.438 26.625 1 47.69 573 MET B O 1
ATOM 10782 N N . GLN B 1 574 ? -14.75 8.43 24.844 1 48.5 574 GLN B N 1
ATOM 10783 C CA . GLN B 1 574 ? -15.07 7.148 25.453 1 48.5 574 GLN B CA 1
ATOM 10784 C C . GLN B 1 574 ? -15.031 6.023 24.422 1 48.5 574 GLN B C 1
ATOM 10786 O O . GLN B 1 574 ? -15.375 6.227 23.266 1 48.5 574 GLN B O 1
ATOM 10791 N N . SER B 1 575 ? -14.305 4.984 24.922 1 54.06 575 SER B N 1
ATOM 10792 C CA . SER B 1 575 ? -14.344 3.742 24.172 1 54.06 575 SER B CA 1
ATOM 10793 C C . SER B 1 575 ? -15.781 3.336 23.844 1 54.06 575 SER B C 1
ATOM 10795 O O . SER B 1 575 ? -16.641 3.348 24.734 1 54.06 575 SER B O 1
ATOM 10797 N N . LEU B 1 576 ? -16.328 3.564 22.75 1 56.91 576 LEU B N 1
ATOM 10798 C CA . LEU B 1 576 ? -17.672 3.188 22.328 1 56.91 576 LEU B CA 1
ATOM 10799 C C . LEU B 1 576 ? -17.828 1.672 22.281 1 56.91 576 LEU B C 1
ATOM 10801 O O . LEU B 1 576 ? -18.625 1.146 21.5 1 56.91 576 LEU B O 1
ATOM 10805 N N . SER B 1 577 ? -16.938 1.026 23.016 1 60.31 577 SER B N 1
ATOM 10806 C CA . SER B 1 577 ? -17.047 -0.425 23.125 1 60.31 577 SER B CA 1
ATOM 10807 C C . SER B 1 577 ? -18.406 -0.834 23.672 1 60.31 577 SER B C 1
ATOM 10809 O O . SER B 1 577 ? -18.875 -1.949 23.422 1 60.31 577 SER B O 1
ATOM 10811 N N . CYS B 1 578 ? -19.016 0.151 24.312 1 57.34 578 CYS B N 1
ATOM 10812 C CA . CYS B 1 578 ? -20.312 -0.144 24.906 1 57.34 578 CYS B CA 1
ATOM 10813 C C . CYS B 1 578 ? -21.375 -0.286 23.828 1 57.34 578 CYS B C 1
ATOM 10815 O O . CYS B 1 578 ? -22.438 -0.854 24.078 1 57.34 578 CYS B O 1
ATOM 10817 N N . LEU B 1 579 ? -21.016 0.157 22.766 1 61.12 579 LEU B N 1
ATOM 10818 C CA . LEU B 1 579 ? -22 0.108 21.688 1 61.12 579 LEU B CA 1
ATOM 10819 C C . LEU B 1 579 ? -22.062 -1.286 21.078 1 61.12 579 LEU B C 1
ATOM 10821 O O . LEU B 1 579 ? -23.016 -1.614 20.359 1 61.12 579 LEU B O 1
ATOM 10825 N N . ILE B 1 580 ? -21 -1.98 21.438 1 59.94 580 ILE B N 1
ATOM 10826 C CA . ILE B 1 580 ? -20.969 -3.344 20.906 1 59.94 580 ILE B CA 1
ATOM 10827 C C . ILE B 1 580 ? -22.047 -4.18 21.594 1 59.94 580 ILE B C 1
ATOM 10829 O O . ILE B 1 580 ? -22.109 -4.238 22.828 1 59.94 580 ILE B O 1
ATOM 10833 N N . GLY B 1 581 ? -23.125 -4.609 20.922 1 55.62 581 GLY B N 1
ATOM 10834 C CA . GLY B 1 581 ? -24.203 -5.453 21.422 1 55.62 581 GLY B CA 1
ATOM 10835 C C . GLY B 1 581 ? -25.531 -4.73 21.547 1 55.62 581 GLY B C 1
ATOM 10836 O O . GLY B 1 581 ? -26.547 -5.332 21.906 1 55.62 581 GLY B O 1
ATOM 10837 N N . SER B 1 582 ? -25.562 -3.43 21.422 1 53.91 582 SER B N 1
ATOM 10838 C CA . SER B 1 582 ? -26.828 -2.73 21.547 1 53.91 582 SER B CA 1
ATOM 10839 C C . SER B 1 582 ? -27.672 -2.883 20.281 1 53.91 582 SER B C 1
ATOM 10841 O O . SER B 1 582 ? -27.266 -2.449 19.203 1 53.91 582 SER B O 1
ATOM 10843 N N . ASN B 1 583 ? -28.172 -4.012 20.078 1 52.09 583 ASN B N 1
ATOM 10844 C CA . ASN B 1 583 ? -29.031 -4.203 18.906 1 52.09 583 ASN B CA 1
ATOM 10845 C C . ASN B 1 583 ? -30.328 -3.393 19.016 1 52.09 583 ASN B C 1
ATOM 10847 O O . ASN B 1 583 ? -31.188 -3.715 19.828 1 52.09 583 ASN B O 1
ATOM 10851 N N . ARG B 1 584 ? -30.344 -2.115 18.766 1 46.78 584 ARG B N 1
ATOM 10852 C CA . ARG B 1 584 ? -31.672 -1.486 18.734 1 46.78 584 ARG B CA 1
ATOM 10853 C C . ARG B 1 584 ? -32.469 -1.992 17.547 1 46.78 584 ARG B C 1
ATOM 10855 O O . ARG B 1 584 ? -32 -1.957 16.406 1 46.78 584 ARG B O 1
ATOM 10862 N N . ALA B 1 585 ? -33.344 -2.871 17.688 1 45.62 585 ALA B N 1
ATOM 10863 C CA . ALA B 1 585 ? -34.344 -3.324 16.719 1 45.62 585 ALA B CA 1
ATOM 10864 C C . ALA B 1 585 ? -35.062 -2.141 16.078 1 45.62 585 ALA B C 1
ATOM 10866 O O . ALA B 1 585 ? -35.812 -1.438 16.766 1 45.62 585 ALA B O 1
ATOM 10867 N N . ASP B 1 586 ? -34.469 -1.324 15.258 1 46.94 586 ASP B N 1
ATOM 10868 C CA . ASP B 1 586 ? -35.312 -0.32 14.625 1 46.94 586 ASP B CA 1
ATOM 10869 C C . ASP B 1 586 ? -36.5 -0.971 13.906 1 46.94 586 ASP B C 1
ATOM 10871 O O . ASP B 1 586 ? -36.312 -1.825 13.039 1 46.94 586 ASP B O 1
ATOM 10875 N N . SER B 1 587 ? -37.5 -1.261 14.562 1 42.88 587 SER B N 1
ATOM 10876 C CA . SER B 1 587 ? -38.781 -1.712 14.031 1 42.88 587 SER B CA 1
ATOM 10877 C C . SER B 1 587 ? -39.25 -0.805 12.898 1 42.88 587 SER B C 1
ATOM 10879 O O . SER B 1 587 ? -40.062 0.083 13.117 1 42.88 587 SER B O 1
ATOM 10881 N N . ASN B 1 588 ? -38.5 -0.277 12.062 1 44.16 588 ASN B N 1
ATOM 10882 C CA . ASN B 1 588 ? -39.156 0.572 11.078 1 44.16 588 ASN B CA 1
ATOM 10883 C C . ASN B 1 588 ? -40.094 -0.235 10.188 1 44.16 588 ASN B C 1
ATOM 10885 O O . ASN B 1 588 ? -39.656 -1.146 9.484 1 44.16 588 ASN B O 1
ATOM 10889 N N . THR B 1 589 ? -41.25 -0.432 10.602 1 45.41 589 THR B N 1
ATOM 10890 C CA . THR B 1 589 ? -42.312 -0.88 9.719 1 45.41 589 THR B CA 1
ATOM 10891 C C . THR B 1 589 ? -42.344 -0.03 8.453 1 45.41 589 THR B C 1
ATOM 10893 O O . THR B 1 589 ? -42.688 1.154 8.508 1 45.41 589 THR B O 1
ATOM 10896 N N . VAL B 1 590 ? -41.438 -0.137 7.598 1 50.25 590 VAL B N 1
ATOM 10897 C CA . VAL B 1 590 ? -41.531 0.667 6.383 1 50.25 590 VAL B CA 1
ATOM 10898 C C . VAL B 1 590 ? -42.688 0.153 5.508 1 50.25 590 VAL B C 1
ATOM 10900 O O . VAL B 1 590 ? -42.75 -1.041 5.211 1 50.25 590 VAL B O 1
ATOM 10903 N N . ASP B 1 591 ? -43.781 0.835 5.41 1 52.81 591 ASP B N 1
ATOM 10904 C CA . ASP B 1 591 ? -44.844 0.648 4.441 1 52.81 591 ASP B CA 1
ATOM 10905 C C . ASP B 1 591 ? -44.344 0.837 3.012 1 52.81 591 ASP B C 1
ATOM 10907 O O . ASP B 1 591 ? -43.781 1.889 2.678 1 52.81 591 ASP B O 1
ATOM 10911 N N . PHE B 1 592 ? -43.906 -0.234 2.48 1 56.59 592 PHE B N 1
ATOM 10912 C CA . PHE B 1 592 ? -43.469 -0.04 1.102 1 56.59 592 PHE B CA 1
ATOM 10913 C C . PHE B 1 592 ? -44.656 -0.173 0.144 1 56.59 592 PHE B C 1
ATOM 10915 O O . PHE B 1 592 ? -45.562 -0.97 0.378 1 56.59 592 PHE B O 1
ATOM 10922 N N . ALA B 1 593 ? -45.062 0.901 -0.571 1 58.31 593 ALA B N 1
ATOM 10923 C CA . ALA B 1 593 ? -46.031 0.891 -1.654 1 58.31 593 ALA B CA 1
ATOM 10924 C C . ALA B 1 593 ? -45.594 -0.033 -2.785 1 58.31 593 ALA B C 1
ATOM 10926 O O . ALA B 1 593 ? -44.469 0.063 -3.268 1 58.31 593 ALA B O 1
ATOM 10927 N N . CYS B 1 594 ? -46.062 -1.229 -2.773 1 58.94 594 CYS B N 1
ATOM 10928 C CA . CYS B 1 594 ? -45.656 -2.201 -3.775 1 58.94 594 CYS B CA 1
ATOM 10929 C C . CYS B 1 594 ? -46.625 -2.211 -4.961 1 58.94 594 CYS B C 1
ATOM 10931 O O . CYS B 1 594 ? -47.812 -2.369 -4.789 1 58.94 594 CYS B O 1
ATOM 10933 N N . ASN B 1 595 ? -46.219 -1.61 -6.09 1 70.88 595 ASN B N 1
ATOM 10934 C CA . ASN B 1 595 ? -46.969 -1.846 -7.316 1 70.88 595 ASN B CA 1
ATOM 10935 C C . ASN B 1 595 ? -46.656 -3.219 -7.906 1 70.88 595 ASN B C 1
ATOM 10937 O O . ASN B 1 595 ? -45.719 -3.365 -8.688 1 70.88 595 ASN B O 1
ATOM 10941 N N . ILE B 1 596 ? -47.375 -4.176 -7.551 1 77.94 596 ILE B N 1
ATOM 10942 C CA . ILE B 1 596 ? -47.156 -5.578 -7.898 1 77.94 596 ILE B CA 1
ATOM 10943 C C . ILE B 1 596 ? -47.281 -5.754 -9.414 1 77.94 596 ILE B C 1
ATOM 10945 O O . ILE B 1 596 ? -46.5 -6.508 -10.016 1 77.94 596 ILE B O 1
ATOM 10949 N N . ASP B 1 597 ? -48.156 -4.98 -10.055 1 78.5 597 ASP B N 1
ATOM 10950 C CA . ASP B 1 597 ? -48.406 -5.148 -11.484 1 78.5 597 ASP B CA 1
ATOM 10951 C C . ASP B 1 597 ? -47.156 -4.734 -12.297 1 78.5 597 ASP B C 1
ATOM 10953 O O . ASP B 1 597 ? -46.812 -5.402 -13.266 1 78.5 597 ASP B O 1
ATOM 10957 N N . SER B 1 598 ? -46.625 -3.705 -11.875 1 81 598 SER B N 1
ATOM 10958 C CA . SER B 1 598 ? -45.438 -3.23 -12.562 1 81 598 SER B CA 1
ATOM 10959 C C . SER B 1 598 ? -44.281 -4.223 -12.422 1 81 598 SER B C 1
ATOM 10961 O O . SER B 1 598 ? -43.531 -4.449 -13.375 1 81 598 SER B O 1
ATOM 10963 N N . LEU B 1 599 ? -44.219 -4.797 -11.32 1 83 599 LEU B N 1
ATOM 10964 C CA . LEU B 1 599 ? -43.156 -5.742 -11.07 1 83 599 LEU B CA 1
ATOM 10965 C C . LEU B 1 599 ? -43.344 -7.012 -11.898 1 83 599 LEU B C 1
ATOM 10967 O O . LEU B 1 599 ? -42.375 -7.57 -12.414 1 83 599 LEU B O 1
ATOM 10971 N N . LEU B 1 600 ? -44.562 -7.398 -12.016 1 82.12 600 LEU B N 1
ATOM 10972 C CA . LEU B 1 600 ? -44.844 -8.602 -12.789 1 82.12 600 LEU B CA 1
ATOM 10973 C C . LEU B 1 600 ? -44.562 -8.391 -14.266 1 82.12 600 LEU B C 1
ATOM 10975 O O . LEU B 1 600 ? -44.125 -9.312 -14.953 1 82.12 600 LEU B O 1
ATOM 10979 N N . SER B 1 601 ? -44.75 -7.156 -14.672 1 84.56 601 SER B N 1
ATOM 10980 C CA . SER B 1 601 ? -44.438 -6.832 -16.062 1 84.56 601 SER B CA 1
ATOM 10981 C C . SER B 1 601 ? -42.938 -6.918 -16.312 1 84.56 601 SER B C 1
ATOM 10983 O O . SER B 1 601 ? -42.5 -7.418 -17.344 1 84.56 601 SER B O 1
ATOM 10985 N N . VAL B 1 602 ? -42.25 -6.457 -15.328 1 85.31 602 VAL B N 1
ATOM 10986 C CA . VAL B 1 602 ? -40.781 -6.488 -15.453 1 85.31 602 VAL B CA 1
ATOM 10987 C C . VAL B 1 602 ? -40.312 -7.934 -15.422 1 85.31 602 VAL B C 1
ATOM 10989 O O . VAL B 1 602 ? -39.406 -8.305 -16.188 1 85.31 602 VAL B O 1
ATOM 10992 N N . MET B 1 603 ? -40.875 -8.703 -14.625 1 85.5 603 MET B N 1
ATOM 10993 C CA . MET B 1 603 ? -40.531 -10.117 -14.523 1 85.5 603 MET B CA 1
ATOM 10994 C C . MET B 1 603 ? -40.75 -10.828 -15.859 1 85.5 603 MET B C 1
ATOM 10996 O O . MET B 1 603 ? -39.906 -11.633 -16.281 1 85.5 603 MET B O 1
ATOM 11000 N N . THR B 1 604 ? -41.812 -10.469 -16.453 1 85.25 604 THR B N 1
ATOM 11001 C CA . THR B 1 604 ? -42.125 -11.094 -17.734 1 85.25 604 THR B CA 1
ATOM 11002 C C . THR B 1 604 ? -41.125 -10.656 -18.812 1 85.25 604 THR B C 1
ATOM 11004 O O . THR B 1 604 ? -40.75 -11.453 -19.672 1 85.25 604 THR B O 1
ATOM 11007 N N . GLU B 1 605 ? -40.781 -9.477 -18.719 1 86.19 605 GLU B N 1
ATOM 11008 C CA . GLU B 1 605 ? -39.781 -8.977 -19.656 1 86.19 605 GLU B CA 1
ATOM 11009 C C . GLU B 1 605 ? -38.469 -9.727 -19.516 1 86.19 605 GLU B C 1
ATOM 11011 O O . GLU B 1 605 ? -37.844 -10.102 -20.516 1 86.19 605 GLU B O 1
ATOM 11016 N N . ILE B 1 606 ? -38.062 -9.992 -18.312 1 85.31 606 ILE B N 1
ATOM 11017 C CA . ILE B 1 606 ? -36.812 -10.695 -18.047 1 85.31 606 ILE B CA 1
ATOM 11018 C C . ILE B 1 606 ? -36.906 -12.133 -18.562 1 85.31 606 ILE B C 1
ATOM 11020 O O . ILE B 1 606 ? -35.969 -12.641 -19.188 1 85.31 606 ILE B O 1
ATOM 11024 N N . LYS B 1 607 ? -38.031 -12.695 -18.297 1 84.25 607 LYS B N 1
ATOM 11025 C CA . LYS B 1 607 ? -38.281 -14.078 -18.703 1 84.25 607 LYS B CA 1
ATOM 11026 C C . LYS B 1 607 ? -38.219 -14.227 -20.219 1 84.25 607 LYS B C 1
ATOM 11028 O O . LYS B 1 607 ? -37.688 -15.195 -20.734 1 84.25 607 LYS B O 1
ATOM 11033 N N . ASN B 1 608 ? -38.656 -13.242 -20.906 1 84.06 608 ASN B N 1
ATOM 11034 C CA . ASN B 1 608 ? -38.719 -13.297 -22.359 1 84.06 608 ASN B CA 1
ATOM 11035 C C . ASN B 1 608 ? -37.344 -13.086 -23 1 84.06 608 ASN B C 1
ATOM 11037 O O . ASN B 1 608 ? -37.094 -13.539 -24.109 1 84.06 608 ASN B O 1
ATOM 11041 N N . ASN B 1 609 ? -36.5 -12.484 -22.281 1 80 609 ASN B N 1
ATOM 11042 C CA . ASN B 1 609 ? -35.156 -12.195 -22.812 1 80 609 ASN B CA 1
ATOM 11043 C C . ASN B 1 609 ? -34.156 -13.25 -22.391 1 80 609 ASN B C 1
ATOM 11045 O O . ASN B 1 609 ? -32.938 -13.109 -22.656 1 80 609 ASN B O 1
ATOM 11049 N N . ASP B 1 610 ? -34.594 -14.266 -21.859 1 81.25 610 ASP B N 1
ATOM 11050 C CA . ASP B 1 610 ? -33.719 -15.305 -21.344 1 81.25 610 ASP B CA 1
ATOM 11051 C C . ASP B 1 610 ? -33.156 -16.172 -22.469 1 81.25 610 ASP B C 1
ATOM 11053 O O . ASP B 1 610 ? -33.906 -16.578 -23.359 1 81.25 610 ASP B O 1
ATOM 11057 N N . SER B 1 611 ? -31.922 -16.344 -22.562 1 82.81 611 SER B N 1
ATOM 11058 C CA . SER B 1 611 ? -31.266 -17.203 -23.547 1 82.81 611 SER B CA 1
ATOM 11059 C C . SER B 1 611 ? -30.969 -18.578 -22.984 1 82.81 611 SER B C 1
ATOM 11061 O O . SER B 1 611 ? -31.125 -18.812 -21.781 1 82.81 611 SER B O 1
ATOM 11063 N N . LEU B 1 612 ? -30.688 -19.484 -23.859 1 83.25 612 LEU B N 1
ATOM 11064 C CA . LEU B 1 612 ? -30.359 -20.844 -23.438 1 83.25 612 LEU B CA 1
ATOM 11065 C C . LEU B 1 612 ? -29.188 -20.844 -22.469 1 83.25 612 LEU B C 1
ATOM 11067 O O . LEU B 1 612 ? -29.172 -21.609 -21.5 1 83.25 612 LEU B O 1
ATOM 11071 N N . LEU B 1 613 ? -28.312 -20 -22.797 1 84.56 613 LEU B N 1
ATOM 11072 C CA . LEU B 1 613 ? -27.141 -19.922 -21.953 1 84.56 613 LEU B CA 1
ATOM 11073 C C . LEU B 1 613 ? -27.5 -19.469 -20.547 1 84.56 613 LEU B C 1
ATOM 11075 O O . LEU B 1 613 ? -26.969 -19.969 -19.562 1 84.56 613 LEU B O 1
ATOM 11079 N N . HIS B 1 614 ? -28.406 -18.625 -20.484 1 86.94 614 HIS B N 1
ATOM 11080 C CA . HIS B 1 614 ? -28.812 -18.109 -19.188 1 86.94 614 HIS B CA 1
ATOM 11081 C C . HIS B 1 614 ? -29.641 -19.141 -18.422 1 86.94 614 HIS B C 1
ATOM 11083 O O . HIS B 1 614 ? -29.547 -19.234 -17.188 1 86.94 614 HIS B O 1
ATOM 11089 N N . ALA B 1 615 ? -30.359 -19.797 -19.156 1 88 615 ALA B N 1
ATOM 11090 C CA . ALA B 1 615 ? -31.141 -20.859 -18.531 1 88 615 ALA B CA 1
ATOM 11091 C C . ALA B 1 615 ? -30.25 -21.906 -17.891 1 88 615 ALA B C 1
ATOM 11093 O O . ALA B 1 615 ? -30.531 -22.391 -16.797 1 88 615 ALA B O 1
ATOM 11094 N N . GLU B 1 616 ? -29.203 -22.188 -18.641 1 88 616 GLU B N 1
ATOM 11095 C CA . GLU B 1 616 ? -28.281 -23.188 -18.125 1 88 616 GLU B CA 1
ATOM 11096 C C . GLU B 1 616 ? -27.516 -22.656 -16.922 1 88 616 GLU B C 1
ATOM 11098 O O . GLU B 1 616 ? -27.172 -23.406 -16 1 88 616 GLU B O 1
ATOM 11103 N N . SER B 1 617 ? -27.203 -21.422 -16.969 1 88.62 617 SER B N 1
ATOM 11104 C CA . SER B 1 617 ? -26.531 -20.812 -15.82 1 88.62 617 SER B CA 1
ATOM 11105 C C . SER B 1 617 ? -27.406 -20.891 -14.57 1 88.62 617 SER B C 1
ATOM 11107 O O . SER B 1 617 ? -26.922 -21.172 -13.477 1 88.62 617 SER B O 1
ATOM 11109 N N . LYS B 1 618 ? -28.656 -20.609 -14.727 1 90.88 618 LYS B N 1
ATOM 11110 C CA . LYS B 1 618 ? -29.594 -20.672 -13.609 1 90.88 618 LYS B CA 1
ATOM 11111 C C . LYS B 1 618 ? -29.734 -22.094 -13.086 1 90.88 618 LYS B C 1
ATOM 11113 O O . LYS B 1 618 ? -29.859 -22.312 -11.883 1 90.88 618 LYS B O 1
ATOM 11118 N N . LYS B 1 619 ? -29.719 -22.984 -14.055 1 89.69 619 LYS B N 1
ATOM 11119 C CA . LYS B 1 619 ? -29.781 -24.391 -13.664 1 89.69 619 LYS B CA 1
ATOM 11120 C C . LYS B 1 619 ? -28.594 -24.781 -12.797 1 89.69 619 LYS B C 1
ATOM 11122 O O . LYS B 1 619 ? -28.75 -25.531 -11.82 1 89.69 619 LYS B O 1
ATOM 11127 N N . TYR B 1 620 ? -27.484 -24.297 -13.219 1 88.5 620 TYR B N 1
ATOM 11128 C CA . TYR B 1 620 ? -26.281 -24.578 -12.453 1 88.5 620 TYR B CA 1
ATOM 11129 C C . TYR B 1 620 ? -26.375 -24 -11.047 1 88.5 620 TYR B C 1
ATOM 11131 O O . TYR B 1 620 ? -26.031 -24.672 -10.07 1 88.5 620 TYR B O 1
ATOM 11139 N N . VAL B 1 621 ? -26.781 -22.781 -10.93 1 90.56 621 VAL B N 1
ATOM 11140 C CA . VAL B 1 621 ? -26.906 -22.125 -9.633 1 90.56 621 VAL B CA 1
ATOM 11141 C C . VAL B 1 621 ? -27.953 -22.859 -8.789 1 90.56 621 VAL B C 1
ATOM 11143 O O . VAL B 1 621 ? -27.797 -22.984 -7.57 1 90.56 621 VAL B O 1
ATOM 11146 N N . THR B 1 622 ? -29.016 -23.281 -9.43 1 92.56 622 THR B N 1
ATOM 11147 C CA . THR B 1 622 ? -30.047 -24.031 -8.742 1 92.56 622 THR B CA 1
ATOM 11148 C C . THR B 1 622 ? -29.484 -25.328 -8.156 1 92.56 622 THR B C 1
ATOM 11150 O O . THR B 1 622 ? -29.859 -25.734 -7.066 1 92.56 622 THR B O 1
ATOM 11153 N N . GLY B 1 623 ? -28.609 -25.922 -8.938 1 89.25 623 GLY B N 1
ATOM 11154 C CA . GLY B 1 623 ? -27.922 -27.094 -8.398 1 89.25 623 GLY B CA 1
ATOM 11155 C C . GLY B 1 623 ? -27.141 -26.797 -7.137 1 89.25 623 GLY B C 1
ATOM 11156 O O . GLY B 1 623 ? -27.094 -27.609 -6.215 1 89.25 623 GLY B O 1
ATOM 11157 N N . TYR B 1 624 ? -26.594 -25.688 -7.129 1 90.06 624 TYR B N 1
ATOM 11158 C CA . TYR B 1 624 ? -25.859 -25.25 -5.957 1 90.06 624 TYR B CA 1
ATOM 11159 C C . TYR B 1 624 ? -26.797 -25.031 -4.77 1 90.06 624 TYR B C 1
ATOM 11161 O O . TYR B 1 624 ? -26.453 -25.391 -3.637 1 90.06 624 TYR B O 1
ATOM 11169 N N . VAL B 1 625 ? -27.891 -24.438 -4.996 1 93.62 625 VAL B N 1
ATOM 11170 C CA . VAL B 1 625 ? -28.891 -24.188 -3.947 1 93.62 625 VAL B CA 1
ATOM 11171 C C . VAL B 1 625 ? -29.328 -25.516 -3.34 1 93.62 625 VAL B C 1
ATOM 11173 O O . VAL B 1 625 ? -29.484 -25.625 -2.123 1 93.62 625 VAL B O 1
ATOM 11176 N N . ILE B 1 626 ? -29.484 -26.5 -4.148 1 92.44 626 ILE B N 1
ATOM 11177 C CA . ILE B 1 626 ? -29.875 -27.812 -3.67 1 92.44 626 ILE B CA 1
ATOM 11178 C C . ILE B 1 626 ? -28.797 -28.391 -2.771 1 92.44 626 ILE B C 1
ATOM 11180 O O . ILE B 1 626 ? -29.078 -28.953 -1.707 1 92.44 626 ILE B O 1
ATOM 11184 N N . LYS B 1 627 ? -27.594 -28.281 -3.24 1 89.94 627 LYS B N 1
ATOM 11185 C CA . LYS B 1 627 ? -26.469 -28.797 -2.471 1 89.94 627 LYS B CA 1
ATOM 11186 C C . LYS B 1 627 ? -26.406 -28.156 -1.087 1 89.94 627 LYS B C 1
ATOM 11188 O O . LYS B 1 627 ? -26.234 -28.859 -0.085 1 89.94 627 LYS B O 1
ATOM 11193 N N . LYS B 1 628 ? -26.578 -26.891 -1.062 1 92.81 628 LYS B N 1
ATOM 11194 C CA . LYS B 1 628 ? -26.531 -26.172 0.207 1 92.81 628 LYS B CA 1
ATOM 11195 C C . LYS B 1 628 ? -27.734 -26.531 1.083 1 92.81 628 LYS B C 1
ATOM 11197 O O . LYS B 1 628 ? -27.594 -26.641 2.305 1 92.81 628 LYS B O 1
ATOM 11202 N N . SER B 1 629 ? -28.906 -26.688 0.481 1 93.5 629 SER B N 1
ATOM 11203 C CA . SER B 1 629 ? -30.109 -27.078 1.217 1 93.5 629 SER B CA 1
ATOM 11204 C C . SER B 1 629 ? -29.969 -28.469 1.814 1 93.5 629 SER B C 1
ATOM 11206 O O . SER B 1 629 ? -30.469 -28.734 2.914 1 93.5 629 SER B O 1
ATOM 11208 N N . LYS B 1 630 ? -29.328 -29.297 1.055 1 92.19 630 LYS B N 1
ATOM 11209 C CA . LYS B 1 630 ? -29.125 -30.656 1.533 1 92.19 630 LYS B CA 1
ATOM 11210 C C . LYS B 1 630 ? -28.219 -30.672 2.76 1 92.19 630 LYS B C 1
ATOM 11212 O O . LYS B 1 630 ? -28.5 -31.375 3.734 1 92.19 630 LYS B O 1
ATOM 11217 N N . THR B 1 631 ? -27.219 -29.922 2.691 1 91.12 631 THR B N 1
ATOM 11218 C CA . THR B 1 631 ? -26.234 -29.922 3.766 1 91.12 631 THR B CA 1
ATOM 11219 C C . THR B 1 631 ? -26.797 -29.25 5.012 1 91.12 631 THR B C 1
ATOM 11221 O O . THR B 1 631 ? -26.547 -29.703 6.133 1 91.12 631 THR B O 1
ATOM 11224 N N . LYS B 1 632 ? -27.641 -28.25 4.859 1 92.12 632 LYS B N 1
ATOM 11225 C CA . LYS B 1 632 ? -28 -27.406 5.996 1 92.12 632 LYS B CA 1
ATOM 11226 C C . LYS B 1 632 ? -29.406 -27.75 6.5 1 92.12 632 LYS B C 1
ATOM 11228 O O . LYS B 1 632 ? -29.703 -27.578 7.68 1 92.12 632 LYS B O 1
ATOM 11233 N N . VAL B 1 633 ? -30.266 -28.234 5.59 1 93.5 633 VAL B N 1
ATOM 11234 C CA . VAL B 1 633 ? -31.672 -28.297 5.984 1 93.5 633 VAL B CA 1
ATOM 11235 C C . VAL B 1 633 ? -32.156 -29.75 6.012 1 93.5 633 VAL B C 1
ATOM 11237 O O . VAL B 1 633 ? -32.438 -30.297 7.074 1 93.5 633 VAL B O 1
ATOM 11240 N N . PHE B 1 634 ? -32.094 -30.5 4.777 1 91.19 634 PHE B N 1
ATOM 11241 C CA . PHE B 1 634 ? -32.812 -31.766 4.734 1 91.19 634 PHE B CA 1
ATOM 11242 C C . PHE B 1 634 ? -31.859 -32.938 4.77 1 91.19 634 PHE B C 1
A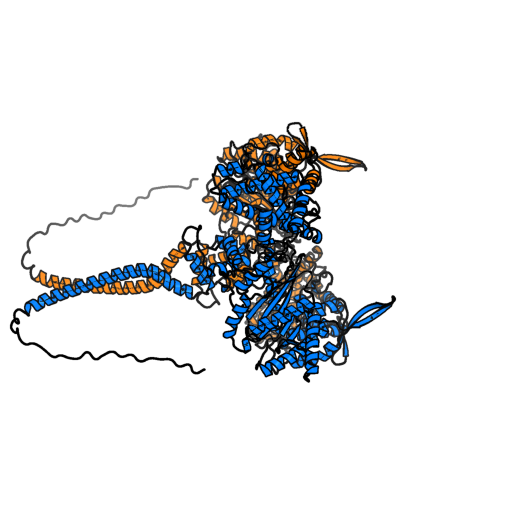TOM 11244 O O . PHE B 1 634 ? -32.281 -34.094 4.859 1 91.19 634 PHE B O 1
ATOM 11251 N N . LYS B 1 635 ? -30.547 -32.688 4.711 1 89.69 635 LYS B N 1
ATOM 11252 C CA . LYS B 1 635 ? -29.531 -33.719 4.867 1 89.69 635 LYS B CA 1
ATOM 11253 C C . LYS B 1 635 ? -29.812 -34.906 3.959 1 89.69 635 LYS B C 1
ATOM 11255 O O . LYS B 1 635 ? -29.844 -34.781 2.736 1 89.69 635 LYS B O 1
ATOM 11260 N N . SER B 1 636 ? -30.406 -36.094 4.465 1 86.88 636 SER B N 1
ATOM 11261 C CA . SER B 1 636 ? -30.594 -37.281 3.637 1 86.88 636 SER B CA 1
ATOM 11262 C C . SER B 1 636 ? -32.062 -37.625 3.475 1 86.88 636 SER B C 1
ATOM 11264 O O . SER B 1 636 ? -32.438 -38.781 3.258 1 86.88 636 SER B O 1
ATOM 11266 N N . CYS B 1 637 ? -32.906 -36.594 3.475 1 92.44 637 CYS B N 1
ATOM 11267 C CA . CYS B 1 637 ? -34.344 -36.844 3.324 1 92.44 637 CYS B CA 1
ATOM 11268 C C . CYS B 1 637 ? -34.688 -37.219 1.89 1 92.44 637 CYS B C 1
ATOM 11270 O O . CYS B 1 637 ? -34.438 -36.438 0.96 1 92.44 637 CYS B O 1
ATOM 11272 N N . THR B 1 638 ? -35.281 -38.312 1.672 1 90 638 THR B N 1
ATOM 11273 C CA . THR B 1 638 ? -35.594 -38.844 0.345 1 90 638 THR B CA 1
ATOM 11274 C C . THR B 1 638 ? -36.719 -38.062 -0.315 1 90 638 THR B C 1
ATOM 11276 O O . THR B 1 638 ? -36.719 -37.875 -1.531 1 90 638 THR B O 1
ATOM 11279 N N . ASN B 1 639 ? -37.688 -37.688 0.489 1 91.44 639 ASN B N 1
ATOM 11280 C CA . ASN B 1 639 ? -38.781 -36.906 -0.061 1 91.44 639 ASN B CA 1
ATOM 11281 C C . ASN B 1 639 ? -38.312 -35.562 -0.634 1 91.44 639 ASN B C 1
ATOM 11283 O O . ASN B 1 639 ? -38.75 -35.156 -1.713 1 91.44 639 ASN B O 1
ATOM 11287 N N . CYS B 1 640 ? -37.469 -34.938 0.064 1 93.19 640 CYS B N 1
ATOM 11288 C CA . CYS B 1 640 ? -36.938 -33.656 -0.391 1 93.19 640 CYS B CA 1
ATOM 11289 C C . CYS B 1 640 ? -36.094 -33.844 -1.647 1 93.19 640 CYS B C 1
ATOM 11291 O O . CYS B 1 640 ? -36.188 -33.031 -2.576 1 93.19 640 CYS B O 1
ATOM 11293 N N . VAL B 1 641 ? -35.344 -34.906 -1.687 1 91.38 641 VAL B N 1
ATOM 11294 C CA . VAL B 1 641 ? -34.469 -35.188 -2.838 1 91.38 641 VAL B CA 1
ATOM 11295 C C . VAL B 1 641 ? -35.344 -35.438 -4.07 1 91.38 641 VAL B C 1
ATOM 11297 O O . VAL B 1 641 ? -35.031 -34.969 -5.168 1 91.38 641 VAL B O 1
ATOM 11300 N N . ASN B 1 642 ? -36.406 -36.125 -3.85 1 90 642 ASN B N 1
ATOM 11301 C CA . ASN B 1 642 ? -37.312 -36.469 -4.965 1 90 642 ASN B CA 1
ATOM 11302 C C . ASN B 1 642 ? -38.031 -35.219 -5.5 1 90 642 ASN B C 1
ATOM 11304 O O . ASN B 1 642 ? -38.312 -35.156 -6.695 1 90 642 ASN B O 1
ATOM 11308 N N . ASN B 1 643 ? -38.312 -34.375 -4.637 1 91.38 643 ASN B N 1
ATOM 11309 C CA . ASN B 1 643 ? -39 -33.156 -5.051 1 91.38 643 ASN B CA 1
ATOM 11310 C C . ASN B 1 643 ? -38.031 -32.188 -5.781 1 91.38 643 ASN B C 1
ATOM 11312 O O . ASN B 1 643 ? -38.438 -31.531 -6.742 1 91.38 643 ASN B O 1
ATOM 11316 N N . LEU B 1 644 ? -36.781 -32.188 -5.383 1 92.94 644 LEU B N 1
ATOM 11317 C CA . LEU B 1 644 ? -35.875 -31.141 -5.84 1 92.94 644 LEU B CA 1
ATOM 11318 C C . LEU B 1 644 ? -35 -31.641 -6.973 1 92.94 644 LEU B C 1
ATOM 11320 O O . LEU B 1 644 ? -34.5 -30.844 -7.773 1 92.94 644 LEU B O 1
ATOM 11324 N N . CYS B 1 645 ? -34.75 -32.875 -7.023 1 90.69 645 CYS B N 1
ATOM 11325 C CA . CYS B 1 645 ? -33.75 -33.406 -7.969 1 90.69 645 CYS B CA 1
ATOM 11326 C C . CYS B 1 645 ? -34.438 -34.312 -9.008 1 90.69 645 CYS B C 1
ATOM 11328 O O . CYS B 1 645 ? -35.469 -34.875 -8.75 1 90.69 645 CYS B O 1
ATOM 11330 N N . ARG B 1 646 ? -33.75 -34.281 -10.125 1 86.06 646 ARG B N 1
ATOM 11331 C CA . ARG B 1 646 ? -34.156 -35.188 -11.195 1 86.06 646 ARG B CA 1
ATOM 11332 C C . ARG B 1 646 ? -33.625 -36.594 -10.945 1 86.06 646 ARG B C 1
ATOM 11334 O O . ARG B 1 646 ? -32.594 -36.781 -10.32 1 86.06 646 ARG B O 1
ATOM 11341 N N . SER B 1 647 ? -34.312 -37.625 -11.375 1 77.81 647 SER B N 1
ATOM 11342 C CA . SER B 1 647 ? -33.906 -39 -11.219 1 77.81 647 SER B CA 1
ATOM 11343 C C . SER B 1 647 ? -32.781 -39.375 -12.18 1 77.81 647 SER B C 1
ATOM 11345 O O . SER B 1 647 ? -31.906 -40.156 -11.844 1 77.81 647 SER B O 1
ATOM 11347 N N . SER B 1 648 ? -32.781 -38.75 -13.453 1 77.19 648 SER B N 1
ATOM 11348 C CA . SER B 1 648 ? -31.766 -39.062 -14.445 1 77.19 648 SER B CA 1
ATOM 11349 C C . SER B 1 648 ? -30.938 -37.844 -14.82 1 77.19 648 SER B C 1
ATOM 11351 O O . SER B 1 648 ? -31.453 -36.719 -14.789 1 77.19 648 SER B O 1
ATOM 11353 N N . ALA B 1 649 ? -29.656 -38.125 -15.117 1 75.69 649 ALA B N 1
ATOM 11354 C CA . ALA B 1 649 ? -28.781 -37.031 -15.508 1 75.69 649 ALA B CA 1
ATOM 11355 C C . ALA B 1 649 ? -29.156 -36.469 -16.875 1 75.69 649 ALA B C 1
ATOM 11357 O O . ALA B 1 649 ? -29.547 -37.25 -17.766 1 75.69 649 ALA B O 1
ATOM 11358 N N . ASP B 1 650 ? -29.234 -35.219 -17 1 77.44 650 ASP B N 1
ATOM 11359 C CA . ASP B 1 650 ? -29.469 -34.531 -18.281 1 77.44 650 ASP B CA 1
ATOM 11360 C C . ASP B 1 650 ? -28.172 -34.438 -19.078 1 77.44 650 ASP B C 1
ATOM 11362 O O . ASP B 1 650 ? -27.344 -33.562 -18.828 1 77.44 650 ASP B O 1
ATOM 11366 N N . LEU B 1 651 ? -27.953 -35.25 -20.094 1 76.56 651 LEU B N 1
ATOM 11367 C CA . LEU B 1 651 ? -26.719 -35.375 -20.859 1 76.56 651 LEU B CA 1
ATOM 11368 C C . LEU B 1 651 ? -26.453 -34.125 -21.688 1 76.56 651 LEU B C 1
ATOM 11370 O O . LEU B 1 651 ? -25.312 -33.844 -22.078 1 76.56 651 LEU B O 1
ATOM 11374 N N . GLU B 1 652 ? -27.453 -33.344 -21.906 1 79.69 652 GLU B N 1
ATOM 11375 C CA . GLU B 1 652 ? -27.297 -32.188 -22.781 1 79.69 652 GLU B CA 1
ATOM 11376 C C . GLU B 1 652 ? -27.125 -30.906 -21.969 1 79.69 652 GLU B C 1
ATOM 11378 O O . GLU B 1 652 ? -26.906 -29.828 -22.547 1 79.69 652 GLU B O 1
ATOM 11383 N N . SER B 1 653 ? -27.094 -31.109 -20.734 1 83.5 653 SER B N 1
ATOM 11384 C CA . SER B 1 653 ? -27.047 -29.922 -19.891 1 83.5 653 SER B CA 1
ATOM 11385 C C . SER B 1 653 ? -25.594 -29.484 -19.625 1 83.5 653 SER B C 1
ATOM 11387 O O . SER B 1 653 ? -24.672 -30.297 -19.734 1 83.5 653 SER B O 1
ATOM 11389 N N . PHE B 1 654 ? -25.422 -28.234 -19.422 1 84.56 654 PHE B N 1
ATOM 11390 C CA . PHE B 1 654 ? -24.109 -27.688 -19.047 1 84.56 654 PHE B CA 1
ATOM 11391 C C . PHE B 1 654 ? -23.594 -28.359 -17.781 1 84.56 654 PHE B C 1
ATOM 11393 O O . PHE B 1 654 ? -22.391 -28.594 -17.641 1 84.56 654 PHE B O 1
ATOM 11400 N N . ASN B 1 655 ? -24.453 -28.734 -16.891 1 82 655 ASN B N 1
ATOM 11401 C CA . ASN B 1 655 ? -24.078 -29.375 -15.633 1 82 655 ASN B CA 1
ATOM 11402 C C . ASN B 1 655 ? -23.344 -30.688 -15.883 1 82 655 ASN B C 1
ATOM 11404 O O . ASN B 1 655 ? -22.438 -31.047 -15.133 1 82 655 ASN B O 1
ATOM 11408 N N . TYR B 1 656 ? -23.797 -31.234 -16.906 1 78.06 656 TYR B N 1
ATOM 11409 C CA . TYR B 1 656 ? -23.156 -32.5 -17.219 1 78.06 656 TYR B CA 1
ATOM 11410 C C . TYR B 1 656 ? -21.766 -32.281 -17.797 1 78.06 656 TYR B C 1
ATOM 11412 O O . TYR B 1 656 ? -20.844 -33.031 -17.5 1 78.06 656 TYR B O 1
ATOM 11420 N N . GLU B 1 657 ? -21.641 -31.281 -18.578 1 77.5 657 GLU B N 1
ATOM 11421 C CA . GLU B 1 657 ? -20.359 -30.984 -19.219 1 77.5 657 GLU B CA 1
ATOM 11422 C C . GLU B 1 657 ? -19.312 -30.578 -18.188 1 77.5 657 GLU B C 1
ATOM 11424 O O . GLU B 1 657 ? -18.125 -30.891 -18.344 1 77.5 657 GLU B O 1
ATOM 11429 N N . ILE B 1 658 ? -19.719 -29.891 -17.188 1 79.44 658 ILE B N 1
ATOM 11430 C CA . ILE B 1 658 ? -18.766 -29.328 -16.25 1 79.44 658 ILE B CA 1
ATOM 11431 C C . ILE B 1 658 ? -18.438 -30.344 -15.164 1 79.44 658 ILE B C 1
ATOM 11433 O O . ILE B 1 658 ? -17.391 -30.234 -14.508 1 79.44 658 ILE B O 1
ATOM 11437 N N . ASP B 1 659 ? -19.219 -31.25 -14.953 1 71.25 659 ASP B N 1
ATOM 11438 C CA . ASP B 1 659 ? -19.031 -32.188 -13.859 1 71.25 659 ASP B CA 1
ATOM 11439 C C . ASP B 1 659 ? -17.859 -33.125 -14.156 1 71.25 659 ASP B C 1
ATOM 11441 O O . ASP B 1 659 ? -17.953 -33.969 -15.055 1 71.25 659 ASP B O 1
ATOM 11445 N N . TYR B 1 660 ? -16.859 -33 -13.375 1 63.56 660 TYR B N 1
ATOM 11446 C CA . TYR B 1 660 ? -15.648 -33.812 -13.57 1 63.56 660 TYR B CA 1
ATOM 11447 C C . TYR B 1 660 ? -15.914 -35.281 -13.344 1 63.56 660 TYR B C 1
ATOM 11449 O O . TYR B 1 660 ? -15.484 -36.125 -14.125 1 63.56 660 TYR B O 1
ATOM 11457 N N . THR B 1 661 ? -16.594 -35.438 -12.227 1 64.75 661 THR B N 1
ATOM 11458 C CA . THR B 1 661 ? -16.812 -36.844 -11.805 1 64.75 661 THR B CA 1
ATOM 11459 C C . THR B 1 661 ? -18.172 -37.344 -12.297 1 64.75 661 THR B C 1
ATOM 11461 O O . THR B 1 661 ? -18.469 -38.531 -12.195 1 64.75 661 THR B O 1
ATOM 11464 N N . LYS B 1 662 ? -18.891 -36.438 -12.977 1 61.59 662 LYS B N 1
ATOM 11465 C CA . LYS B 1 662 ? -20.234 -36.719 -13.453 1 61.59 662 LYS B CA 1
ATOM 11466 C C . LYS B 1 662 ? -21.141 -37.125 -12.305 1 61.59 662 LYS B C 1
ATOM 11468 O O . LYS B 1 662 ? -22.234 -37.656 -12.531 1 61.59 662 LYS B O 1
ATOM 11473 N N . ARG B 1 663 ? -20.719 -37.031 -11.016 1 61.72 663 ARG B N 1
ATOM 11474 C CA . ARG B 1 663 ? -21.531 -37.406 -9.852 1 61.72 663 ARG B CA 1
ATOM 11475 C C . ARG B 1 663 ? -21.516 -36.281 -8.812 1 61.72 663 ARG B C 1
ATOM 11477 O O . ARG B 1 663 ? -22.078 -36.438 -7.727 1 61.72 663 ARG B O 1
ATOM 11484 N N . SER B 1 664 ? -20.906 -35.25 -9.141 1 66.62 664 SER B N 1
ATOM 11485 C CA . SER B 1 664 ? -20.656 -34.281 -8.078 1 66.62 664 SER B CA 1
ATOM 11486 C C . SER B 1 664 ? -21.719 -33.188 -8.062 1 66.62 664 SER B C 1
ATOM 11488 O O . SER B 1 664 ? -21.969 -32.562 -7.031 1 66.62 664 SER B O 1
ATOM 11490 N N . LEU B 1 665 ? -22.438 -33.094 -9.164 1 77.56 665 LEU B N 1
ATOM 11491 C CA . LEU B 1 665 ? -23.375 -31.984 -9.227 1 77.56 665 LEU B CA 1
ATOM 11492 C C . LEU B 1 665 ? -24.812 -32.5 -9.164 1 77.56 665 LEU B C 1
ATOM 11494 O O . LEU B 1 665 ? -25.109 -33.594 -9.594 1 77.56 665 LEU B O 1
ATOM 11498 N N . PHE B 1 666 ? -25.734 -31.766 -8.523 1 81.56 666 PHE B N 1
ATOM 11499 C CA . PHE B 1 666 ? -27.156 -32.094 -8.453 1 81.56 666 PHE B CA 1
ATOM 11500 C C . PHE B 1 666 ? -27.891 -31.594 -9.688 1 81.56 666 PHE B C 1
ATOM 11502 O O . PHE B 1 666 ? -27.625 -30.484 -10.164 1 81.56 666 PHE B O 1
ATOM 11509 N N . HIS B 1 667 ? -28.672 -32.406 -10.195 1 86.38 667 HIS B N 1
ATOM 11510 C CA . HIS B 1 667 ? -29.531 -32.031 -11.312 1 86.38 667 HIS B CA 1
ATOM 11511 C C . HIS B 1 667 ? -30.953 -31.734 -10.844 1 86.38 667 HIS B C 1
ATOM 11513 O O . HIS B 1 667 ? -31.703 -32.656 -10.508 1 86.38 667 HIS B O 1
ATOM 11519 N N . PRO B 1 668 ? -31.328 -30.5 -10.852 1 91.19 668 PRO B N 1
ATOM 11520 C CA . PRO B 1 668 ? -32.656 -30.109 -10.344 1 91.19 668 PRO B CA 1
ATOM 11521 C C . PRO B 1 668 ? -33.781 -30.656 -11.195 1 91.19 668 PRO B C 1
ATOM 11523 O O . PRO B 1 668 ? -33.625 -30.875 -12.398 1 91.19 668 PRO B O 1
ATOM 11526 N N . SER B 1 669 ? -34.969 -30.875 -10.547 1 91.25 669 SER B N 1
ATOM 11527 C CA . SER B 1 669 ? -36.188 -31.266 -11.266 1 91.25 669 SER B CA 1
ATOM 11528 C C . SER B 1 669 ? -36.75 -30.125 -12.094 1 91.25 669 SER B C 1
ATOM 11530 O O . SER B 1 669 ? -36.469 -28.953 -11.805 1 91.25 669 SER B O 1
ATOM 11532 N N . ASP B 1 670 ? -37.5 -30.359 -13.164 1 90.38 670 ASP B N 1
ATOM 11533 C CA . ASP B 1 670 ? -38.062 -29.328 -14.055 1 90.38 670 ASP B CA 1
ATOM 11534 C C . ASP B 1 670 ? -38.969 -28.391 -13.297 1 90.38 670 ASP B C 1
ATOM 11536 O O . ASP B 1 670 ? -38.969 -27.172 -13.539 1 90.38 670 ASP B O 1
ATOM 11540 N N . LYS B 1 671 ? -39.75 -28.922 -12.398 1 92.19 671 LYS B N 1
ATOM 11541 C CA . LYS B 1 671 ? -40.656 -28.094 -11.617 1 92.19 671 LYS B CA 1
ATOM 11542 C C . LYS B 1 671 ? -39.906 -27.156 -10.695 1 92.19 671 LYS B C 1
ATOM 11544 O O . LYS B 1 671 ? -40.281 -26 -10.516 1 92.19 671 LYS B O 1
ATOM 11549 N N . PHE B 1 672 ? -38.906 -27.703 -10.148 1 94.19 672 PHE B N 1
ATOM 11550 C CA . PHE B 1 672 ? -38.094 -26.891 -9.242 1 94.19 672 PHE B CA 1
ATOM 11551 C C . PHE B 1 672 ? -37.344 -25.812 -10.008 1 94.19 672 PHE B C 1
ATOM 11553 O O . PHE B 1 672 ? -37.188 -24.688 -9.523 1 94.19 672 PHE B O 1
ATOM 11560 N N . ILE B 1 673 ? -36.875 -26.141 -11.219 1 93 673 ILE B N 1
ATOM 11561 C CA . ILE B 1 673 ? -36.219 -25.172 -12.062 1 93 673 ILE B CA 1
ATOM 11562 C C . ILE B 1 673 ? -37.156 -24.016 -12.367 1 93 673 ILE B C 1
ATOM 11564 O O . ILE B 1 673 ? -36.75 -22.844 -12.328 1 93 673 ILE B O 1
ATOM 11568 N N . ASP B 1 674 ? -38.344 -24.312 -12.617 1 92.75 674 ASP B N 1
ATOM 11569 C CA . ASP B 1 674 ? -39.312 -23.281 -12.93 1 92.75 674 ASP B CA 1
ATOM 11570 C C . ASP B 1 674 ? -39.562 -22.375 -11.727 1 92.75 674 ASP B C 1
ATOM 11572 O O . ASP B 1 674 ? -39.688 -21.156 -11.875 1 92.75 674 ASP B O 1
ATOM 11576 N N . LEU B 1 675 ? -39.688 -22.969 -10.648 1 94.75 675 LEU B N 1
ATOM 11577 C CA . LEU B 1 675 ? -39.875 -22.203 -9.422 1 94.75 675 LEU B CA 1
ATOM 11578 C C . LEU B 1 675 ? -38.688 -21.266 -9.18 1 94.75 675 LEU B C 1
ATOM 11580 O O . LEU B 1 675 ? -38.875 -20.094 -8.891 1 94.75 675 LEU B O 1
ATOM 11584 N N . MET B 1 676 ? -37.5 -21.844 -9.242 1 94.88 676 MET B N 1
ATOM 11585 C CA . MET B 1 676 ? -36.281 -21.062 -8.977 1 94.88 676 MET B CA 1
ATOM 11586 C C . MET B 1 676 ? -36.125 -19.938 -9.992 1 94.88 676 MET B C 1
ATOM 11588 O O . MET B 1 676 ? -35.688 -18.844 -9.648 1 94.88 676 MET B O 1
ATOM 11592 N N . ASN B 1 677 ? -36.406 -20.203 -11.25 1 92.69 677 ASN B N 1
ATOM 11593 C CA . ASN B 1 677 ? -36.344 -19.156 -12.273 1 92.69 677 ASN B CA 1
ATOM 11594 C C . ASN B 1 677 ? -37.25 -17.984 -11.953 1 92.69 677 ASN B C 1
ATOM 11596 O O . ASN B 1 677 ? -36.844 -16.828 -12.062 1 92.69 677 ASN B O 1
ATOM 11600 N N . ASN B 1 678 ? -38.438 -18.359 -11.578 1 91.94 678 ASN B N 1
ATOM 11601 C CA . ASN B 1 678 ? -39.375 -17.312 -11.203 1 91.94 678 ASN B CA 1
ATOM 11602 C C . ASN B 1 678 ? -38.875 -16.484 -10.023 1 91.94 678 ASN B C 1
ATOM 11604 O O . ASN B 1 678 ? -39.031 -15.266 -9.992 1 91.94 678 ASN B O 1
ATOM 11608 N N . MET B 1 679 ? -38.281 -17.109 -9.094 1 93.94 679 MET B N 1
ATOM 11609 C CA . MET B 1 679 ? -37.719 -16.422 -7.938 1 93.94 679 MET B CA 1
ATOM 11610 C C . MET B 1 679 ? -36.594 -15.484 -8.359 1 93.94 679 MET B C 1
ATOM 11612 O O . MET B 1 679 ? -36.5 -14.352 -7.883 1 93.94 679 MET B O 1
ATOM 11616 N N . TYR B 1 680 ? -35.75 -16 -9.266 1 93.69 680 TYR B N 1
ATOM 11617 C CA . TYR B 1 680 ? -34.656 -15.18 -9.75 1 93.69 680 TYR B CA 1
ATOM 11618 C C . TYR B 1 680 ? -35.188 -13.945 -10.477 1 93.69 680 TYR B C 1
ATOM 11620 O O . TYR B 1 680 ? -34.656 -12.836 -10.281 1 93.69 680 TYR B O 1
ATOM 11628 N N . TYR B 1 681 ? -36.25 -14.117 -11.234 1 92.12 681 TYR B N 1
ATOM 11629 C CA . TYR B 1 681 ? -36.812 -13.008 -11.984 1 92.12 681 TYR B CA 1
ATOM 11630 C C . TYR B 1 681 ? -37.406 -11.961 -11.039 1 92.12 681 TYR B C 1
ATOM 11632 O O . TYR B 1 681 ? -37.25 -10.758 -11.273 1 92.12 681 TYR B O 1
ATOM 11640 N N . VAL B 1 682 ? -38 -12.43 -10.031 1 91.81 682 VAL B N 1
ATOM 11641 C CA . VAL B 1 682 ? -38.625 -11.523 -9.07 1 91.81 682 VAL B CA 1
ATOM 11642 C C . VAL B 1 682 ? -37.562 -10.688 -8.375 1 91.81 682 VAL B C 1
ATOM 11644 O O . VAL B 1 682 ? -37.75 -9.477 -8.203 1 91.81 682 VAL B O 1
ATOM 11647 N N . ILE B 1 683 ? -36.531 -11.312 -7.945 1 93.06 683 ILE B N 1
ATOM 11648 C CA . ILE B 1 683 ? -35.469 -10.617 -7.23 1 93.06 683 ILE B CA 1
ATOM 11649 C C . ILE B 1 683 ? -34.844 -9.547 -8.133 1 93.06 683 ILE B C 1
ATOM 11651 O O . ILE B 1 683 ? -34.656 -8.406 -7.707 1 93.06 683 ILE B O 1
ATOM 11655 N N . VAL B 1 684 ? -34.594 -9.883 -9.375 1 91.88 684 VAL B N 1
ATOM 11656 C CA . VAL B 1 684 ? -34 -8.945 -10.312 1 91.88 684 VAL B CA 1
ATOM 11657 C C . VAL B 1 684 ? -34.969 -7.801 -10.602 1 91.88 684 VAL B C 1
ATOM 11659 O O . VAL B 1 684 ? -34.531 -6.645 -10.727 1 91.88 684 VAL B O 1
ATOM 11662 N N . ALA B 1 685 ? -36.188 -8.133 -10.703 1 89.81 685 ALA B N 1
ATOM 11663 C CA . ALA B 1 685 ? -37.188 -7.109 -10.93 1 89.81 685 ALA B CA 1
ATOM 11664 C C . ALA B 1 685 ? -37.25 -6.117 -9.773 1 89.81 685 ALA B C 1
ATOM 11666 O O . ALA B 1 685 ? -37.406 -4.914 -9.984 1 89.81 685 ALA B O 1
ATOM 11667 N N . CYS B 1 686 ? -37.156 -6.594 -8.609 1 89.81 686 CYS B N 1
ATOM 11668 C CA . CYS B 1 686 ? -37.156 -5.73 -7.434 1 89.81 686 CYS B CA 1
ATOM 11669 C C . CYS B 1 686 ? -35.938 -4.82 -7.43 1 89.81 686 CYS B C 1
ATOM 11671 O O . CYS B 1 686 ? -36.031 -3.656 -7.039 1 89.81 686 CYS B O 1
ATOM 11673 N N . LEU B 1 687 ? -34.812 -5.344 -7.855 1 90.75 687 LEU B N 1
ATOM 11674 C CA . LEU B 1 687 ? -33.562 -4.578 -7.871 1 90.75 687 LEU B CA 1
ATOM 11675 C C . LEU B 1 687 ? -33.594 -3.494 -8.945 1 90.75 687 LEU B C 1
ATOM 11677 O O . LEU B 1 687 ? -33 -2.426 -8.773 1 90.75 687 LEU B O 1
ATOM 11681 N N . ARG B 1 688 ? -34.281 -3.773 -9.984 1 88.62 688 ARG B N 1
ATOM 11682 C CA . ARG B 1 688 ? -34.469 -2.77 -11.031 1 88.62 688 ARG B CA 1
ATOM 11683 C C . ARG B 1 688 ? -35.375 -1.638 -10.555 1 88.62 688 ARG B C 1
ATOM 11685 O O . ARG B 1 688 ? -35.156 -0.479 -10.922 1 88.62 688 ARG B O 1
ATOM 11692 N N . ASN B 1 689 ? -36.281 -2.004 -9.758 1 85.81 689 ASN B N 1
ATOM 11693 C CA . ASN B 1 689 ? -37.281 -1.045 -9.336 1 85.81 689 ASN B CA 1
ATOM 11694 C C . ASN B 1 689 ? -36.781 -0.191 -8.164 1 85.81 689 ASN B C 1
ATOM 11696 O O . ASN B 1 689 ? -36.812 1.039 -8.242 1 85.81 689 ASN B O 1
ATOM 11700 N N . ASN B 1 690 ? -36.344 -0.818 -7.117 1 88.12 690 ASN B N 1
ATOM 11701 C CA . ASN B 1 690 ? -36 -0.069 -5.91 1 88.12 690 ASN B CA 1
ATOM 11702 C C . ASN B 1 690 ? -34.812 -0.682 -5.184 1 88.12 690 ASN B C 1
ATOM 11704 O O . ASN B 1 690 ? -34.938 -1.116 -4.035 1 88.12 690 ASN B O 1
ATOM 11708 N N . PRO B 1 691 ? -33.688 -0.481 -5.801 1 90.94 691 PRO B N 1
ATOM 11709 C CA . PRO B 1 691 ? -32.5 -1.025 -5.133 1 90.94 691 PRO B CA 1
ATOM 11710 C C . PRO B 1 691 ? -32.125 -0.231 -3.889 1 90.94 691 PRO B C 1
ATOM 11712 O O . PRO B 1 691 ? -31.312 -0.706 -3.074 1 90.94 691 PRO B O 1
ATOM 11715 N N . THR B 1 692 ? -32.656 1 -3.656 1 91.56 692 THR B N 1
ATOM 11716 C CA . THR B 1 692 ? -32.281 1.904 -2.578 1 91.56 692 THR B CA 1
ATOM 11717 C C . THR B 1 692 ? -33.094 1.635 -1.324 1 91.56 692 THR B C 1
ATOM 11719 O O . THR B 1 692 ? -32.969 2.334 -0.319 1 91.56 692 THR B O 1
ATOM 11722 N N . SER B 1 693 ? -33.906 0.607 -1.366 1 88.94 693 SER B N 1
ATOM 11723 C CA . SER B 1 693 ? -34.781 0.323 -0.239 1 88.94 693 SER B CA 1
ATOM 11724 C C . SER B 1 693 ? -33.969 -0.021 1.014 1 88.94 693 SER B C 1
ATOM 11726 O O . SER B 1 693 ? -32.969 -0.725 0.94 1 88.94 693 SER B O 1
ATOM 11728 N N . LYS B 1 694 ? -34.344 0.458 2.199 1 87.56 694 LYS B N 1
ATOM 11729 C CA . LYS B 1 694 ? -33.719 0.159 3.479 1 87.56 694 LYS B CA 1
ATOM 11730 C C . LYS B 1 694 ? -34.25 -1.154 4.055 1 87.56 694 LYS B C 1
ATOM 11732 O O . LYS B 1 694 ? -33.719 -1.656 5.047 1 87.56 694 LYS B O 1
ATOM 11737 N N . CYS B 1 695 ? -35.281 -1.734 3.441 1 87.19 695 CYS B N 1
ATOM 11738 C CA . CYS B 1 695 ? -35.844 -3.041 3.783 1 87.19 695 CYS B CA 1
ATOM 11739 C C . CYS B 1 695 ? -35.938 -3.936 2.553 1 87.19 695 CYS B C 1
ATOM 11741 O O . CYS B 1 695 ? -36.969 -4.527 2.281 1 87.19 695 CYS B O 1
ATOM 11743 N N . LEU B 1 696 ? -34.938 -4.016 1.938 1 90.25 696 LEU B N 1
ATOM 11744 C CA . LEU B 1 696 ? -34.906 -4.656 0.626 1 90.25 696 LEU B CA 1
ATOM 11745 C C . LEU B 1 696 ? -35.281 -6.129 0.728 1 90.25 696 LEU B C 1
ATOM 11747 O O . LEU B 1 696 ? -36.062 -6.629 -0.068 1 90.25 696 LEU B O 1
ATOM 11751 N N . LYS B 1 697 ? -34.719 -6.855 1.646 1 91.31 697 LYS B N 1
ATOM 11752 C CA . LYS B 1 697 ? -34.969 -8.289 1.792 1 91.31 697 LYS B CA 1
ATOM 11753 C C . LYS B 1 697 ? -36.438 -8.562 2.047 1 91.31 697 LYS B C 1
ATOM 11755 O O . LYS B 1 697 ? -37.031 -9.469 1.447 1 91.31 697 LYS B O 1
ATOM 11760 N N . ASP B 1 698 ? -37.031 -7.773 2.926 1 89.5 698 ASP B N 1
ATOM 11761 C CA . ASP B 1 698 ? -38.438 -7.953 3.262 1 89.5 698 ASP B CA 1
ATOM 11762 C C . ASP B 1 698 ? -39.312 -7.641 2.062 1 89.5 698 ASP B C 1
ATOM 11764 O O . ASP B 1 698 ? -40.344 -8.297 1.855 1 89.5 698 ASP B O 1
ATOM 11768 N N . GLU B 1 699 ? -38.938 -6.684 1.369 1 89.19 699 GLU B N 1
ATOM 11769 C CA . GLU B 1 699 ? -39.688 -6.344 0.16 1 89.19 699 GLU B CA 1
ATOM 11770 C C . GLU B 1 699 ? -39.625 -7.477 -0.863 1 89.19 699 GLU B C 1
ATOM 11772 O O . GLU B 1 699 ? -40.625 -7.84 -1.457 1 89.19 699 GLU B O 1
ATOM 11777 N N . ILE B 1 700 ? -38.5 -7.996 -1.069 1 92.25 700 ILE B N 1
ATOM 11778 C CA . ILE B 1 700 ? -38.312 -9.07 -2.037 1 92.25 700 ILE B CA 1
ATOM 11779 C C . ILE B 1 700 ? -39.062 -10.312 -1.58 1 92.25 700 ILE B C 1
ATOM 11781 O O . ILE B 1 700 ? -39.719 -10.992 -2.389 1 92.25 700 ILE B O 1
ATOM 11785 N N . LYS B 1 701 ? -38.969 -10.617 -0.31 1 92.25 701 LYS B N 1
ATOM 11786 C CA . LYS B 1 701 ? -39.656 -11.773 0.228 1 92.25 701 LYS B CA 1
ATOM 11787 C C . LYS B 1 701 ? -41.188 -11.648 -0.014 1 92.25 701 LYS B C 1
ATOM 11789 O O . LYS B 1 701 ? -41.844 -12.641 -0.341 1 92.25 701 LYS B O 1
ATOM 11794 N N . PHE B 1 702 ? -41.656 -10.484 0.213 1 89.56 702 PHE B N 1
ATOM 11795 C CA . PHE B 1 702 ? -43.062 -10.234 -0.006 1 89.56 702 PHE B CA 1
ATOM 11796 C C . PHE B 1 702 ? -43.438 -10.523 -1.451 1 89.56 702 PHE B C 1
ATOM 11798 O O . PHE B 1 702 ? -44.438 -11.195 -1.708 1 89.56 702 PHE B O 1
ATOM 11805 N N . TYR B 1 703 ? -42.688 -10.102 -2.381 1 89.5 703 TYR B N 1
ATOM 11806 C CA . TYR B 1 703 ? -43 -10.289 -3.795 1 89.5 703 TYR B CA 1
ATOM 11807 C C . TYR B 1 703 ? -42.844 -11.758 -4.191 1 89.5 703 TYR B C 1
ATOM 11809 O O . TYR B 1 703 ? -43.562 -12.25 -5.051 1 89.5 703 TYR B O 1
ATOM 11817 N N . ILE B 1 704 ? -41.844 -12.422 -3.629 1 93.19 704 ILE B N 1
ATOM 11818 C CA . ILE B 1 704 ? -41.656 -13.844 -3.898 1 93.19 704 ILE B CA 1
ATOM 11819 C C . ILE B 1 704 ? -42.875 -14.625 -3.436 1 93.19 704 ILE B C 1
ATOM 11821 O O . ILE B 1 704 ? -43.375 -15.508 -4.145 1 93.19 704 ILE B O 1
ATOM 11825 N N . ASP B 1 705 ? -43.406 -14.258 -2.293 1 89 705 ASP B N 1
ATOM 11826 C CA . ASP B 1 705 ? -44.594 -14.938 -1.746 1 89 705 ASP B CA 1
ATOM 11827 C C . ASP B 1 705 ? -45.812 -14.719 -2.631 1 89 705 ASP B C 1
ATOM 11829 O O . ASP B 1 705 ? -46.656 -15.594 -2.734 1 89 705 ASP B O 1
ATOM 11833 N N . CYS B 1 706 ? -45.781 -13.641 -3.297 1 86.5 706 CYS B N 1
ATOM 11834 C CA . CYS B 1 706 ? -46.938 -13.312 -4.156 1 86.5 706 CYS B CA 1
ATOM 11835 C C . CYS B 1 706 ? -46.781 -13.977 -5.516 1 86.5 706 CYS B C 1
ATOM 11837 O O . CYS B 1 706 ? -47.781 -14.414 -6.102 1 86.5 706 CYS B O 1
ATOM 11839 N N . ALA B 1 707 ? -45.594 -14.117 -5.984 1 87.44 707 ALA B N 1
ATOM 11840 C CA . ALA B 1 707 ? -45.406 -14.477 -7.387 1 87.44 707 ALA B CA 1
ATOM 11841 C C . ALA B 1 707 ? -45.031 -15.953 -7.531 1 87.44 707 ALA B C 1
ATOM 11843 O O . ALA B 1 707 ? -45.188 -16.531 -8.609 1 87.44 707 ALA B O 1
ATOM 11844 N N . CYS B 1 708 ? -44.562 -16.594 -6.5 1 90.88 708 CYS B N 1
ATOM 11845 C CA . CYS B 1 708 ? -44.031 -17.938 -6.641 1 90.88 708 CYS B CA 1
ATOM 11846 C C . CYS B 1 708 ? -44.906 -18.953 -5.898 1 90.88 708 CYS B C 1
ATOM 11848 O O . CYS B 1 708 ? -45.438 -18.641 -4.836 1 90.88 708 CYS B O 1
ATOM 11850 N N . ASP B 1 709 ? -45 -20.125 -6.531 1 90.69 709 ASP B N 1
ATOM 11851 C CA . ASP B 1 709 ? -45.781 -21.219 -5.961 1 90.69 709 ASP B CA 1
ATOM 11852 C C . ASP B 1 709 ? -44.875 -22.281 -5.348 1 90.69 709 ASP B C 1
ATOM 11854 O O . ASP B 1 709 ? -44.125 -22.953 -6.066 1 90.69 709 ASP B O 1
ATOM 11858 N N . PHE B 1 710 ? -44.969 -22.516 -4.066 1 93.44 710 PHE B N 1
ATOM 11859 C CA . PHE B 1 710 ? -44.062 -23.406 -3.367 1 93.44 710 PHE B CA 1
ATOM 11860 C C . PHE B 1 710 ? -44.719 -24.766 -3.135 1 93.44 710 PHE B C 1
ATOM 11862 O O . PHE B 1 710 ? -44.188 -25.609 -2.404 1 93.44 710 PHE B O 1
ATOM 11869 N N . ASN B 1 711 ? -45.781 -25.094 -3.816 1 90.62 711 ASN B N 1
ATOM 11870 C CA . ASN B 1 711 ? -46.531 -26.328 -3.609 1 90.62 711 ASN B CA 1
ATOM 11871 C C . ASN B 1 711 ? -45.75 -27.531 -4.148 1 90.62 711 ASN B C 1
ATOM 11873 O O . ASN B 1 711 ? -46.094 -28.672 -3.834 1 90.62 711 ASN B O 1
ATOM 11877 N N . ILE B 1 712 ? -44.75 -27.281 -4.863 1 90.38 712 ILE B N 1
ATOM 11878 C CA . ILE B 1 712 ? -43.938 -28.375 -5.41 1 90.38 712 ILE B CA 1
ATOM 11879 C C . ILE B 1 712 ? -43.219 -29.109 -4.277 1 90.38 712 ILE B C 1
ATOM 11881 O O . ILE B 1 712 ? -42.875 -30.266 -4.418 1 90.38 712 ILE B O 1
ATOM 11885 N N . ILE B 1 713 ? -43 -28.391 -3.186 1 92.75 713 ILE B N 1
ATOM 11886 C CA . ILE B 1 713 ? -42.344 -29.016 -2.025 1 92.75 713 ILE B CA 1
ATOM 11887 C C . ILE B 1 713 ? -43.406 -29.688 -1.153 1 92.75 713 ILE B C 1
ATOM 11889 O O . ILE B 1 713 ? -44.188 -29.016 -0.464 1 92.75 713 ILE B O 1
ATOM 11893 N N . THR B 1 714 ? -43.406 -30.984 -1.113 1 90.31 714 THR B N 1
ATOM 11894 C CA . THR B 1 714 ? -44.469 -31.734 -0.471 1 90.31 714 THR B CA 1
ATOM 11895 C C . THR B 1 714 ? -44 -32.312 0.858 1 90.31 714 THR B C 1
ATOM 11897 O O . THR B 1 714 ? -44.781 -32.906 1.6 1 90.31 714 THR B O 1
ATOM 11900 N N . CYS B 1 715 ? -42.719 -32.125 1.131 1 92.06 715 CYS B N 1
ATOM 11901 C CA . CYS B 1 715 ? -42.188 -32.688 2.373 1 92.06 715 CYS B CA 1
ATOM 11902 C C . CYS B 1 715 ? -42.781 -31.984 3.582 1 92.06 715 CYS B C 1
ATOM 11904 O O . CYS B 1 715 ? -42.656 -30.766 3.721 1 92.06 715 CYS B O 1
ATOM 11906 N N . ARG B 1 716 ? -43.406 -32.625 4.5 1 88.38 716 ARG B N 1
ATOM 11907 C CA . ARG B 1 716 ? -44.094 -32.031 5.648 1 88.38 716 ARG B CA 1
ATOM 11908 C C . ARG B 1 716 ? -43.094 -31.641 6.734 1 88.38 716 ARG B C 1
ATOM 11910 O O . ARG B 1 716 ? -43.25 -30.625 7.418 1 88.38 716 ARG B O 1
ATOM 11917 N N . LYS B 1 717 ? -42.062 -32.375 6.848 1 91.19 717 LYS B N 1
ATOM 11918 C CA . LYS B 1 717 ? -41.094 -32.156 7.922 1 91.19 717 LYS B CA 1
ATOM 11919 C C . LYS B 1 717 ? -40.219 -30.938 7.664 1 91.19 717 LYS B C 1
ATOM 11921 O O . LYS B 1 717 ? -39.875 -30.203 8.594 1 91.19 717 LYS B O 1
ATOM 11926 N N . HIS B 1 718 ? -39.875 -30.781 6.422 1 93.69 718 HIS B N 1
ATOM 11927 C CA . HIS B 1 718 ? -38.844 -29.781 6.148 1 93.69 718 HIS B CA 1
ATOM 11928 C C . HIS B 1 718 ? -39.406 -28.625 5.332 1 93.69 718 HIS B C 1
ATOM 11930 O O . HIS B 1 718 ? -38.688 -27.688 4.996 1 93.69 718 HIS B O 1
ATOM 11936 N N . LYS B 1 719 ? -40.625 -28.594 4.973 1 93 719 LYS B N 1
ATOM 11937 C CA . LYS B 1 719 ? -41.219 -27.641 4.031 1 93 719 LYS B CA 1
ATOM 11938 C C . LYS B 1 719 ? -40.969 -26.203 4.484 1 93 719 LYS B C 1
ATOM 11940 O O . LYS B 1 719 ? -40.438 -25.391 3.723 1 93 719 LYS B O 1
ATOM 11945 N N . GLY B 1 720 ? -41.312 -25.891 5.711 1 91.94 720 GLY B N 1
ATOM 11946 C CA . GLY B 1 720 ? -41.156 -24.531 6.207 1 91.94 720 GLY B CA 1
ATOM 11947 C C . GLY B 1 720 ? -39.719 -24.047 6.207 1 91.94 720 GLY B C 1
ATOM 11948 O O . GLY B 1 720 ? -39.406 -22.984 5.672 1 91.94 720 GLY B O 1
ATOM 11949 N N . ASP B 1 721 ? -38.844 -24.844 6.699 1 93.81 721 ASP B N 1
ATOM 11950 C CA . ASP B 1 721 ? -37.406 -24.484 6.805 1 93.81 721 ASP B CA 1
ATOM 11951 C C . ASP B 1 721 ? -36.75 -24.422 5.43 1 93.81 721 ASP B C 1
ATOM 11953 O O . ASP B 1 721 ? -35.875 -23.594 5.184 1 93.81 721 ASP B O 1
ATOM 11957 N N . LEU B 1 722 ? -37.219 -25.297 4.645 1 94.75 722 LEU B N 1
ATOM 11958 C CA . LEU B 1 722 ? -36.656 -25.359 3.307 1 94.75 722 LEU B CA 1
ATOM 11959 C C . LEU B 1 722 ? -37 -24.125 2.492 1 94.75 722 LEU B C 1
ATOM 11961 O O . LEU B 1 722 ? -36.156 -23.547 1.82 1 94.75 722 LEU B O 1
ATOM 11965 N N . ILE B 1 723 ? -38.25 -23.75 2.592 1 94.88 723 ILE B N 1
ATOM 11966 C CA . ILE B 1 723 ? -38.719 -22.578 1.852 1 94.88 723 ILE B CA 1
ATOM 11967 C C . ILE B 1 723 ? -38 -21.328 2.346 1 94.88 723 ILE B C 1
ATOM 11969 O O . ILE B 1 723 ? -37.5 -20.531 1.546 1 94.88 723 ILE B O 1
ATOM 11973 N N . ASP B 1 724 ? -37.875 -21.219 3.562 1 94.62 724 ASP B N 1
ATOM 11974 C CA . ASP B 1 724 ? -37.188 -20.062 4.145 1 94.62 724 ASP B CA 1
ATOM 11975 C C . ASP B 1 724 ? -35.719 -20.031 3.748 1 94.62 724 ASP B C 1
ATOM 11977 O O . ASP B 1 724 ? -35.188 -18.969 3.43 1 94.62 724 ASP B O 1
ATOM 11981 N N . PHE B 1 725 ? -35.188 -21.141 3.779 1 95.56 725 PHE B N 1
ATOM 11982 C CA . PHE B 1 725 ? -33.75 -21.25 3.453 1 95.56 725 PHE B CA 1
ATOM 11983 C C . PHE B 1 725 ? -33.5 -20.906 1.986 1 95.56 725 PHE B C 1
ATOM 11985 O O . PHE B 1 725 ? -32.594 -20.172 1.658 1 95.56 725 PHE B O 1
ATOM 11992 N N . ILE B 1 726 ? -34.281 -21.422 1.155 1 95.56 726 ILE B N 1
ATOM 11993 C CA . ILE B 1 726 ? -34.094 -21.234 -0.283 1 95.56 726 ILE B CA 1
ATOM 11994 C C . ILE B 1 726 ? -34.312 -19.766 -0.643 1 95.56 726 ILE B C 1
ATOM 11996 O O . ILE B 1 726 ? -33.531 -19.203 -1.436 1 95.56 726 ILE B O 1
ATOM 12000 N N . ILE B 1 727 ? -35.281 -19.219 -0.043 1 95.56 727 ILE B N 1
ATOM 12001 C CA . ILE B 1 727 ? -35.562 -17.812 -0.324 1 95.56 727 ILE B CA 1
ATOM 12002 C C . ILE B 1 727 ? -34.406 -16.938 0.125 1 95.56 727 ILE B C 1
ATOM 12004 O O . ILE B 1 727 ? -33.906 -16.094 -0.639 1 95.56 727 ILE B O 1
ATOM 12008 N N . ASN B 1 728 ? -33.938 -17.172 1.291 1 94.38 728 ASN B N 1
ATOM 12009 C CA . ASN B 1 728 ? -32.875 -16.359 1.841 1 94.38 728 ASN B CA 1
ATOM 12010 C C . ASN B 1 728 ? -31.578 -16.531 1.048 1 94.38 728 ASN B C 1
ATOM 12012 O O . ASN B 1 728 ? -30.875 -15.555 0.789 1 94.38 728 ASN B O 1
ATOM 12016 N N . LEU B 1 729 ? -31.312 -17.688 0.698 1 95 729 LEU B N 1
ATOM 12017 C CA . LEU B 1 729 ? -30.094 -17.953 -0.06 1 95 729 LEU B CA 1
ATOM 12018 C C . LEU B 1 729 ? -30.172 -17.344 -1.454 1 95 729 LEU B C 1
ATOM 12020 O O . LEU B 1 729 ? -29.188 -16.797 -1.954 1 95 729 LEU B O 1
ATOM 12024 N N . SER B 1 730 ? -31.281 -17.5 -2.057 1 95 730 SER B N 1
ATOM 12025 C CA . SER B 1 730 ? -31.469 -16.953 -3.4 1 95 730 SER B CA 1
ATOM 12026 C C . SER B 1 730 ? -31.328 -15.438 -3.406 1 95 730 SER B C 1
ATOM 12028 O O . SER B 1 730 ? -30.719 -14.867 -4.309 1 95 730 SER B O 1
ATOM 12030 N N . ILE B 1 731 ? -31.938 -14.844 -2.43 1 94.88 731 ILE B N 1
ATOM 12031 C CA . ILE B 1 731 ? -31.844 -13.391 -2.328 1 94.88 731 ILE B CA 1
ATOM 12032 C C . ILE B 1 731 ? -30.375 -12.984 -2.158 1 94.88 731 ILE B C 1
ATOM 12034 O O . ILE B 1 731 ? -29.891 -12.094 -2.859 1 94.88 731 ILE B O 1
ATOM 12038 N N . LYS B 1 732 ? -29.734 -13.641 -1.286 1 93.44 732 LYS B N 1
ATOM 12039 C CA . LYS B 1 732 ? -28.328 -13.336 -1.019 1 93.44 732 LYS B CA 1
ATOM 12040 C C . LYS B 1 732 ? -27.484 -13.5 -2.277 1 93.44 732 LYS B C 1
ATOM 12042 O O . LYS B 1 732 ? -26.656 -12.641 -2.594 1 93.44 732 LYS B O 1
ATOM 12047 N N . LEU B 1 733 ? -27.672 -14.508 -2.984 1 92.5 733 LEU B N 1
ATOM 12048 C CA . LEU B 1 733 ? -26.875 -14.82 -4.164 1 92.5 733 LEU B CA 1
ATOM 12049 C C . LEU B 1 733 ? -27.109 -13.797 -5.27 1 92.5 733 LEU B C 1
ATOM 12051 O O . LEU B 1 733 ? -26.141 -13.289 -5.855 1 92.5 733 LEU B O 1
ATOM 12055 N N . ILE B 1 734 ? -28.344 -13.516 -5.508 1 93.44 734 ILE B N 1
ATOM 12056 C CA . ILE B 1 734 ? -28.672 -12.68 -6.656 1 93.44 734 ILE B CA 1
ATOM 12057 C C . ILE B 1 734 ? -28.344 -11.219 -6.344 1 93.44 734 ILE B C 1
ATOM 12059 O O . ILE B 1 734 ? -27.844 -10.492 -7.207 1 93.44 734 ILE B O 1
ATOM 12063 N N . VAL B 1 735 ? -28.656 -10.82 -5.164 1 94.12 735 VAL B N 1
ATOM 12064 C CA . VAL B 1 735 ? -28.344 -9.438 -4.805 1 94.12 735 VAL B CA 1
ATOM 12065 C C . VAL B 1 735 ? -26.828 -9.227 -4.84 1 94.12 735 VAL B C 1
ATOM 12067 O O . VAL B 1 735 ? -26.359 -8.188 -5.301 1 94.12 735 VAL B O 1
ATOM 12070 N N . HIS B 1 736 ? -26.125 -10.172 -4.309 1 92.56 736 HIS B N 1
ATOM 12071 C CA . HIS B 1 736 ? -24.672 -10.094 -4.371 1 92.56 736 HIS B CA 1
ATOM 12072 C C . HIS B 1 736 ? -24.188 -10.047 -5.812 1 92.56 736 HIS B C 1
ATOM 12074 O O . HIS B 1 736 ? -23.266 -9.297 -6.141 1 92.56 736 HIS B O 1
ATOM 12080 N N . SER B 1 737 ? -24.734 -10.891 -6.609 1 90.69 737 SER B N 1
ATOM 12081 C CA . SER B 1 737 ? -24.359 -10.914 -8.016 1 90.69 737 SER B CA 1
ATOM 12082 C C . SER B 1 737 ? -24.672 -9.586 -8.695 1 90.69 737 SER B C 1
ATOM 12084 O O . SER B 1 737 ? -23.906 -9.141 -9.57 1 90.69 737 SER B O 1
ATOM 12086 N N . TRP B 1 738 ? -25.781 -9.047 -8.383 1 92.12 738 TRP B N 1
ATOM 12087 C CA . TRP B 1 738 ? -26.156 -7.746 -8.93 1 92.12 738 TRP B CA 1
ATOM 12088 C C . TRP B 1 738 ? -25.141 -6.68 -8.531 1 92.12 738 TRP B C 1
ATOM 12090 O O . TRP B 1 738 ? -24.703 -5.887 -9.367 1 92.12 738 TRP B O 1
ATOM 12100 N N . CYS B 1 739 ? -24.797 -6.645 -7.246 1 93.12 739 CYS B N 1
ATOM 12101 C CA . CYS B 1 739 ? -23.797 -5.691 -6.762 1 93.12 739 CYS B CA 1
ATOM 12102 C C . CYS B 1 739 ? -22.453 -5.891 -7.465 1 93.12 739 CYS B C 1
ATOM 12104 O O . CYS B 1 739 ? -21.797 -4.918 -7.828 1 93.12 739 CYS B O 1
ATOM 12106 N N . LEU B 1 740 ? -22.109 -7.102 -7.633 1 89.12 740 LEU B N 1
ATOM 12107 C CA . LEU B 1 740 ? -20.875 -7.41 -8.336 1 89.12 740 LEU B CA 1
ATOM 12108 C C . LEU B 1 740 ? -20.922 -6.898 -9.773 1 89.12 740 LEU B C 1
ATOM 12110 O O . LEU B 1 740 ? -19.922 -6.414 -10.297 1 89.12 740 LEU B O 1
ATOM 12114 N N . GLY B 1 741 ? -22.078 -7.09 -10.391 1 87.75 741 GLY B N 1
ATOM 12115 C CA . GLY B 1 741 ? -22.25 -6.582 -11.742 1 87.75 741 GLY B CA 1
ATOM 12116 C C . GLY B 1 741 ? -22.078 -5.078 -11.836 1 87.75 741 GLY B C 1
ATOM 12117 O O . GLY B 1 741 ? -21.422 -4.582 -12.758 1 87.75 741 GLY B O 1
ATOM 12118 N N . VAL B 1 742 ? -22.641 -4.41 -10.914 1 90.38 742 VAL B N 1
ATOM 12119 C CA . VAL B 1 742 ? -22.516 -2.955 -10.883 1 90.38 742 VAL B CA 1
ATOM 12120 C C . VAL B 1 742 ? -21.047 -2.568 -10.656 1 90.38 742 VAL B C 1
ATOM 12122 O O . VAL B 1 742 ? -20.531 -1.664 -11.312 1 90.38 742 VAL B O 1
ATOM 12125 N N . ASN B 1 743 ? -20.422 -3.238 -9.758 1 89.44 743 ASN B N 1
ATOM 12126 C CA . ASN B 1 743 ? -19.031 -2.943 -9.422 1 89.44 743 ASN B CA 1
ATOM 12127 C C . ASN B 1 743 ? -18.094 -3.221 -10.602 1 89.44 743 ASN B C 1
ATOM 12129 O O . ASN B 1 743 ? -17.109 -2.514 -10.789 1 89.44 743 ASN B O 1
ATOM 12133 N N . ARG B 1 744 ? -18.344 -4.219 -11.32 1 86.56 744 ARG B N 1
ATOM 12134 C CA . ARG B 1 744 ? -17.531 -4.527 -12.5 1 86.56 744 ARG B CA 1
ATOM 12135 C C . ARG B 1 744 ? -17.656 -3.43 -13.547 1 86.56 744 ARG B C 1
ATOM 12137 O O . ARG B 1 744 ? -16.688 -3.133 -14.258 1 86.56 744 ARG B O 1
ATOM 12144 N N . LEU B 1 745 ? -18.812 -2.854 -13.664 1 86.94 745 LEU B N 1
ATOM 12145 C CA . LEU B 1 745 ? -19.031 -1.745 -14.586 1 86.94 745 LEU B CA 1
ATOM 12146 C C . LEU B 1 745 ? -18.281 -0.498 -14.125 1 86.94 745 LEU B C 1
ATOM 12148 O O . LEU B 1 745 ? -17.688 0.207 -14.938 1 86.94 745 LEU B O 1
ATOM 12152 N N . LEU B 1 746 ? -18.312 -0.315 -12.883 1 87.19 746 LEU B N 1
ATOM 12153 C CA . LEU B 1 746 ? -17.656 0.847 -12.289 1 87.19 746 LEU B CA 1
ATOM 12154 C C . LEU B 1 746 ? -16.156 0.771 -12.477 1 87.19 746 LEU B C 1
ATOM 12156 O O . LEU B 1 746 ? -15.5 1.793 -12.695 1 87.19 746 LEU B O 1
ATOM 12160 N N . ASN B 1 747 ? -15.641 -0.406 -12.352 1 82.56 747 ASN B N 1
ATOM 12161 C CA . ASN B 1 747 ? -14.195 -0.598 -12.461 1 82.56 747 ASN B CA 1
ATOM 12162 C C . ASN B 1 747 ? -13.766 -0.797 -13.914 1 82.56 747 ASN B C 1
ATOM 12164 O O . ASN B 1 747 ? -12.586 -1.019 -14.188 1 82.56 747 ASN B O 1
ATOM 12168 N N . GLY B 1 748 ? -14.641 -0.75 -14.789 1 75.38 748 GLY B N 1
ATOM 12169 C CA . GLY B 1 748 ? -14.328 -0.892 -16.203 1 75.38 748 GLY B CA 1
ATOM 12170 C C . GLY B 1 748 ? -13.984 -2.314 -16.594 1 75.38 748 GLY B C 1
ATOM 12171 O O . GLY B 1 748 ? -13.312 -2.539 -17.609 1 75.38 748 GLY B O 1
ATOM 12172 N N . LYS B 1 749 ? -14.328 -3.266 -15.773 1 75.06 749 LYS B N 1
ATOM 12173 C CA . LYS B 1 749 ? -14.008 -4.664 -16.031 1 75.06 749 LYS B CA 1
ATOM 12174 C C . LYS B 1 749 ? -14.977 -5.273 -17.047 1 75.06 749 LYS B C 1
ATOM 12176 O O . LYS B 1 749 ? -14.695 -6.324 -17.625 1 75.06 749 LYS B O 1
ATOM 12181 N N . THR B 1 750 ? -16.172 -4.652 -17.188 1 76.5 750 THR B N 1
ATOM 12182 C CA . THR B 1 750 ? -17.141 -5.109 -18.156 1 76.5 750 THR B CA 1
ATOM 12183 C C . THR B 1 750 ? -17.875 -3.926 -18.797 1 76.5 750 THR B C 1
ATOM 12185 O O . THR B 1 750 ? -18.047 -2.883 -18.156 1 76.5 750 THR B O 1
ATOM 12188 N N . ARG B 1 751 ? -18.281 -4.016 -20.016 1 75.62 751 ARG B N 1
ATOM 12189 C CA . ARG B 1 751 ? -19.031 -2.973 -20.703 1 75.62 751 ARG B CA 1
ATOM 12190 C C . ARG B 1 751 ? -20.438 -3.443 -21.047 1 75.62 751 ARG B C 1
ATOM 12192 O O . ARG B 1 751 ? -21.312 -2.633 -21.359 1 75.62 751 ARG B O 1
ATOM 12199 N N . CYS B 1 752 ? -20.609 -4.797 -20.891 1 75.25 752 CYS B N 1
ATOM 12200 C CA . CYS B 1 752 ? -21.922 -5.336 -21.203 1 75.25 752 CYS B CA 1
ATOM 12201 C C . CYS B 1 752 ? -22.781 -5.461 -19.953 1 75.25 752 CYS B C 1
ATOM 12203 O O . CYS B 1 752 ? -22.297 -5.902 -18.906 1 75.25 752 CYS B O 1
ATOM 12205 N N . PHE B 1 753 ? -23.938 -4.828 -20.031 1 76.62 753 PHE B N 1
ATOM 12206 C CA . PHE B 1 753 ? -24.828 -4.887 -18.891 1 76.62 753 PHE B CA 1
ATOM 12207 C C . PHE B 1 753 ? -26.297 -4.816 -19.328 1 76.62 753 PHE B C 1
ATOM 12209 O O . PHE B 1 753 ? -26.578 -4.59 -20.5 1 76.62 753 PHE B O 1
ATOM 12216 N N . ASP B 1 754 ? -27.109 -5.184 -18.453 1 77 754 ASP B N 1
ATOM 12217 C CA . ASP B 1 754 ? -28.547 -5.047 -18.672 1 77 754 ASP B CA 1
ATOM 12218 C C . ASP B 1 754 ? -28.938 -3.58 -18.828 1 77 754 ASP B C 1
ATOM 12220 O O . ASP B 1 754 ? -28.938 -2.824 -17.859 1 77 754 ASP B O 1
ATOM 12224 N N . ARG B 1 755 ? -29.344 -3.154 -19.953 1 78.56 755 ARG B N 1
ATOM 12225 C CA . ARG B 1 755 ? -29.625 -1.761 -20.281 1 78.56 755 ARG B CA 1
ATOM 12226 C C . ARG B 1 755 ? -30.906 -1.286 -19.609 1 78.56 755 ARG B C 1
ATOM 12228 O O . ARG B 1 755 ? -31.172 -0.083 -19.531 1 78.56 755 ARG B O 1
ATOM 12235 N N . ASN B 1 756 ? -31.641 -2.236 -19.109 1 79.81 756 ASN B N 1
ATOM 12236 C CA . ASN B 1 756 ? -32.906 -1.865 -18.469 1 79.81 756 ASN B CA 1
ATOM 12237 C C . ASN B 1 756 ? -32.688 -1.556 -16.984 1 79.81 756 ASN B C 1
ATOM 12239 O O . ASN B 1 756 ? -33.625 -1.133 -16.297 1 79.81 756 ASN B O 1
ATOM 12243 N N . ASP B 1 757 ? -31.562 -1.773 -16.531 1 86.12 757 ASP B N 1
ATOM 12244 C CA . ASP B 1 757 ? -31.219 -1.431 -15.148 1 86.12 757 ASP B CA 1
ATOM 12245 C C . ASP B 1 757 ? -30.719 0.012 -15.047 1 86.12 757 ASP B C 1
ATOM 12247 O O . ASP B 1 757 ? -29.672 0.349 -15.578 1 86.12 757 ASP B O 1
ATOM 12251 N N . GLN B 1 758 ? -31.391 0.801 -14.367 1 86.12 758 GLN B N 1
ATOM 12252 C CA . GLN B 1 758 ? -31.125 2.234 -14.312 1 86.12 758 GLN B CA 1
ATOM 12253 C C . GLN B 1 758 ? -29.797 2.52 -13.625 1 86.12 758 GLN B C 1
ATOM 12255 O O . GLN B 1 758 ? -29.078 3.449 -14.016 1 86.12 758 GLN B O 1
ATOM 12260 N N . ILE B 1 759 ? -29.516 1.762 -12.633 1 89.44 759 ILE B N 1
ATOM 12261 C CA . ILE B 1 759 ? -28.281 1.98 -11.898 1 89.44 759 ILE B CA 1
ATOM 12262 C C . ILE B 1 759 ? -27.078 1.61 -12.773 1 89.44 759 ILE B C 1
ATOM 12264 O O . ILE B 1 759 ? -26.078 2.328 -12.805 1 89.44 759 ILE B O 1
ATOM 12268 N N . LYS B 1 760 ? -27.203 0.551 -13.492 1 88.38 760 LYS B N 1
ATOM 12269 C CA . LYS B 1 760 ? -26.125 0.105 -14.367 1 88.38 760 LYS B CA 1
ATOM 12270 C C . LYS B 1 760 ? -25.953 1.053 -15.555 1 88.38 760 LYS B C 1
ATOM 12272 O O . LYS B 1 760 ? -24.828 1.27 -16.031 1 88.38 760 LYS B O 1
ATOM 12277 N N . GLU B 1 761 ? -26.984 1.646 -15.953 1 86.5 761 GLU B N 1
ATOM 12278 C CA . GLU B 1 761 ? -26.922 2.617 -17.031 1 86.5 761 GLU B CA 1
ATOM 12279 C C . GLU B 1 761 ? -26.219 3.898 -16.594 1 86.5 761 GLU B C 1
ATOM 12281 O O . GLU B 1 761 ? -25.5 4.52 -17.375 1 86.5 761 GLU B O 1
ATOM 12286 N N . LYS B 1 762 ? -26.453 4.234 -15.445 1 85.06 762 LYS B N 1
ATOM 12287 C CA . LYS B 1 762 ? -25.875 5.465 -14.914 1 85.06 762 LYS B CA 1
ATOM 12288 C C . LYS B 1 762 ? -24.375 5.316 -14.711 1 85.06 762 LYS B C 1
ATOM 12290 O O . LYS B 1 762 ? -23.641 6.305 -14.766 1 85.06 762 LYS B O 1
ATOM 12295 N N . VAL B 1 763 ? -23.891 4.207 -14.469 1 84.69 763 VAL B N 1
ATOM 12296 C CA . VAL B 1 763 ? -22.484 3.959 -14.188 1 84.69 763 VAL B CA 1
ATOM 12297 C C . VAL B 1 763 ? -21.688 3.969 -15.492 1 84.69 763 VAL B C 1
ATOM 12299 O O . VAL B 1 763 ? -20.469 4.16 -15.477 1 84.69 763 VAL B O 1
ATOM 12302 N N . THR B 1 764 ? -22.297 3.795 -16.609 1 74.12 764 THR B N 1
ATOM 12303 C CA . THR B 1 764 ? -21.609 3.76 -17.891 1 74.12 764 THR B CA 1
ATOM 12304 C C . THR B 1 764 ? -21.594 5.145 -18.531 1 74.12 764 THR B C 1
ATOM 12306 O O . THR B 1 764 ? -20.641 5.488 -19.25 1 74.12 764 THR B O 1
#

Secondary structure (DSSP, 8-state):
-----------------------------STTSHHHHHHHHHHHHHHHHHHHHHHHHHHHHHHHHHHHHHHHHHHHHHHHHHHTS-HHHHHHHHHHHHTTS-STT----HHHHHHHHHHHHH-HHHHHHHHHHS----HHHHHHHHHTS---SEE-HHHHHHHHHHHTTS-TGGGEEEEEEEEEE-----EEETTTTEEE-S-B-SS-B-SS---EEEEEEEEESSS-EEEEEEEEEESSS--HHHHHHHHHHHHHHHHHTT-EEEEEEE---HHHHHHHHHHHHHHHHHHHHHT-----S-EEETTEEEEEEE-HHHHHHHHHHHHHHS-EEEEETTEEEEE-HHHHHHHHHHT--SSS--SSTT--HHHH-TTT--TT-HHHHHHHTSHHHHHHHHHHHHTTSS-TTHHHHHHHHHHHHHHHHHT---BSS--SSGGGB-EETT-HHHHHHHHHHHHHHH-EEEEEEEETTEEEEEEE--HHHHHHHHHHHHHHHHHHHHHHHH---EE-GGGGSSHHHHHHHHHHHHSSSSSPPP-HHHHHHHHHHHHHTTT-PPPPTT-SS----PEESS-GGGGTT--------------HHHHHHHHHHHHHT--HHHHHHHHHHHHHHHHHHIIIIITT-HHHHHHHB-SS--TTSHHHHH-SSSSSS--B-HHHHHHHHHHHHHHHHHHHH-TT-TTHHHHHHHHHHHH---TT---TTTHHHHHHHHHHHHHHHHHHHHHHHHHHHHTTS-----TT-HHHHHH-/-----------------------------STTSSHHHHHHHHHHHHHHHHHHHHHHHHHHHHHHHHHHHHHHHHHHHHHHHHHTS-HHHHHHHHHHHHTTS-STT----HHHHHHHHHHHHH-HHHHHHHHHHS----HHHHHHHHHTS---SEE-HHHHHHHHHHHTTS-TGGGEEEEEEEEEE-----EEETTTTEEE-S-B-SS-B-SS---EEEEEEEEESSS-EEEEEEEEEESSS--HHHHHHHHHHHHHHHHHTT-EEEEEEE---HHHHHHHHHHHHHHHHHHHHHT-----S-EEETTEEEEEEE-HHHHHHHHHHHHHHS-EEEEETTEEEEE-HHHHHHHHHHT--SSS--SSTT--HHHH-TTT--TT-HHHHHHHSSHHHHHHHHHHHHTTSS-TTHHHHHHHHHHHHHHHHHT---BSS--SSGGGB-EETT-HHHHHHHHHHHHHHH-EEEEEEEETTEEEEEEE--HHHHHHHHHHHHHHHHHHHHHHHH---EE-GGGGSSHHHHHHHHHHHHSSSSSPPP-HHHHHHHHHHHHHTTT-PPPPTT-SS----PEESS-GGGGTT--------------HHHHHHHHHHHHHT--HHHHHHHHHHHHHHHHHHIIIIITT-HHHHHHHB-SS--TTSHHHHH-SSSSSS--B-HHHHHHHHHHHHHHHHHHHH-TT-TTHHHHHHHHHHHH---TT---TTTHHHHHHHHHHHHHHHHHHHHHHHHHHHHTTS-----TT-HHHHHH-